Protein AF-0000000065872303 (afdb_homodimer)

Foldseek 3Di:
DFEEEEEALPFPLNVLLLVFCVVVPALNVYAYAEYEHEDPLLVQLVSCLRRVYQEYEYQAQVCQVVNCVSNPPSNHHYYYHLVVSLVSLLDDGQYYEQDDEAPSSQNNLLSCLQQQHEYAYAHLLNCLLALVQSVVSNVVSVHHYAYLNQLVLFVVVLCVPHDCVFFQAKEFEALLAQCNPPDLVCQQVDALVSQQDGDADDGGSLVSNCSNLVLNVLSVLSSCCSPVVDANVRYHYKHKNQCFWGMWTAGPVGDIGTHGFGPRSSQSSQPSVPPPDDDDTPGDDDDVVVVPDIDIDHDDCSSHVSNVLSNVLSVLDASSSLLLRLLLVLLSVCRNVVNHGSVCSNVLSVQLSVVLVPDPRRSHHDNDPVSSVVSSVSNNVSSVCSVVVD/DFEEEEEALPFPLNVLLLVFCVVVPALNVYAYAEYEHEDPLLVQLVSCLRRVYQEYEYQAQVCQVVNCVSNPPSNHHYYYHLVVSLVSLLDDGQYYEQDDEAPSSQNNLLSCLQQQHEYAYAHLLNCLLALVQSVVSNVVSVHHYAYLNQLVLFVVVLCVPHDCVFFQAKEFEALLAQCNPPDLVCQQVDALVSQQDGDADDGGSLVSNCSNLVLNVLSVLSSCCSVVVDANVRYHYKHKNQCFWGMWTAGPVGDIGTHGFGPRSSQSSQPSVPPPDDDDTPGDDDDVVVVPDIDIDHDDCSSHVSNVLSNVLSVLDASSSLLLRLLLVLLSVCRNVVNHGSVCSNVLSVQLSVVLVPDPRRSHHDNDPVSSVVSSVSSNVSSVCRVVVD

InterPro domains:
  IPR003821 1-deoxy-D-xylulose 5-phosphate reductoisomerase [MF_00183] (4-386)
  IPR003821 1-deoxy-D-xylulose 5-phosphate reductoisomerase [PIRSF006205] (1-386)
  IPR003821 1-deoxy-D-xylulose 5-phosphate reductoisomerase [PTHR30525] (2-387)
  IPR003821 1-deoxy-D-xylulose 5-phosphate reductoisomerase [TIGR00243] (2-384)
  IPR013512 1-deoxy-D-xylulose 5-phosphate reductoisomerase, N-terminal [PF02670] (4-131)
  IPR013644 1-deoxy-D-xylulose 5-phosphate reductoisomerase, C-terminal [PF08436] (145-228)
  IPR026877 DXP reductoisomerase, C-terminal domain [PF13288] (260-381)
  IPR036169 DXP reductoisomerase, C-terminal domain superfamily [SSF69055] (291-386)
  IPR036291 NAD(P)-binding domain superfamily [SSF51735] (2-149)

pLDDT: mean 96.51, std 5.42, range [41.44, 98.94]

Structure (mmCIF, N/CA/C/O backbone):
data_AF-0000000065872303-model_v1
#
loop_
_entity.id
_entity.type
_entity.pdbx_description
1 polymer '1-deoxy-D-xylulose 5-phosphate reductoisomerase'
#
loop_
_atom_site.group_PDB
_atom_site.id
_atom_site.type_symbol
_atom_site.label_atom_id
_atom_site.label_alt_id
_atom_site.label_comp_id
_atom_site.label_asym_id
_atom_site.label_entity_id
_atom_site.label_seq_id
_atom_site.pdbx_PDB_ins_code
_atom_site.Cartn_x
_atom_site.Cartn_y
_atom_site.Cartn_z
_atom_site.occupancy
_atom_site.B_iso_or_equiv
_atom_site.auth_seq_id
_atom_site.auth_comp_id
_atom_site.auth_asym_id
_atom_site.auth_atom_id
_atom_site.pdbx_PDB_model_num
ATOM 1 N N . MET A 1 1 ? -26.359 19.531 -5.535 1 91.06 1 MET A N 1
ATOM 2 C CA . MET A 1 1 ? -25.047 20.172 -5.469 1 91.06 1 MET A CA 1
ATOM 3 C C . MET A 1 1 ? -24.438 20.031 -4.078 1 91.06 1 MET A C 1
ATOM 5 O O . MET A 1 1 ? -25.141 20.156 -3.072 1 91.06 1 MET A O 1
ATOM 9 N N . ARG A 1 2 ? -23.156 19.656 -3.975 1 95.31 2 ARG A N 1
ATOM 10 C CA . ARG A 1 2 ? -22.484 19.516 -2.691 1 95.31 2 ARG A CA 1
ATOM 11 C C . ARG A 1 2 ? -22.047 20.875 -2.156 1 95.31 2 ARG A C 1
ATOM 13 O O . ARG A 1 2 ? -21.453 21.688 -2.887 1 95.31 2 ARG A O 1
ATOM 20 N N . SER A 1 3 ? -22.406 21.234 -0.918 1 98.75 3 SER A N 1
ATOM 21 C CA . SER A 1 3 ? -21.984 22.484 -0.307 1 98.75 3 SER A CA 1
ATOM 22 C C . SER A 1 3 ? -20.625 22.344 0.38 1 98.75 3 SER A C 1
ATOM 24 O O . SER A 1 3 ? -20.375 21.344 1.06 1 98.75 3 SER A O 1
ATOM 26 N N . ILE A 1 4 ? -19.75 23.438 0.219 1 98.88 4 ILE A N 1
ATOM 27 C CA . ILE A 1 4 ? -18.391 23.312 0.741 1 98.88 4 ILE A CA 1
ATOM 28 C C . ILE A 1 4 ? -18 24.609 1.442 1 98.88 4 ILE A C 1
ATOM 30 O O . ILE A 1 4 ? -18.531 25.688 1.137 1 98.88 4 ILE A O 1
ATOM 34 N N . SER A 1 5 ? -17.125 24.547 2.367 1 98.94 5 SER A N 1
ATOM 35 C CA . SER A 1 5 ? -16.422 25.672 2.967 1 98.94 5 SER A CA 1
ATOM 36 C C . SER A 1 5 ? -14.914 25.406 3.018 1 98.94 5 SER A C 1
ATOM 38 O O . SER A 1 5 ? -14.484 24.281 3.273 1 98.94 5 SER A O 1
ATOM 40 N N . VAL A 1 6 ? -14.141 26.422 2.736 1 98.94 6 VAL A N 1
ATOM 41 C CA . VAL A 1 6 ? -12.688 26.312 2.828 1 98.94 6 VAL A CA 1
ATOM 42 C C . VAL A 1 6 ? -12.164 27.344 3.83 1 98.94 6 VAL A C 1
ATOM 44 O O . VAL A 1 6 ? -12.266 28.547 3.602 1 98.94 6 VAL A O 1
ATOM 47 N N . LEU A 1 7 ? -11.648 26.828 4.918 1 98.88 7 LEU A N 1
ATOM 48 C CA . LEU A 1 7 ? -11.023 27.688 5.93 1 98.88 7 LEU A CA 1
ATOM 49 C C . LEU A 1 7 ? -9.516 27.781 5.707 1 98.88 7 LEU A C 1
ATOM 51 O O . LEU A 1 7 ? -8.797 26.797 5.859 1 98.88 7 LEU A O 1
ATOM 55 N N . GLY A 1 8 ? -9.055 28.938 5.402 1 98.25 8 GLY A N 1
ATOM 56 C CA . GLY A 1 8 ? -7.66 29.109 5.02 1 98.25 8 GLY A CA 1
ATOM 57 C C . GLY A 1 8 ? -7.426 28.953 3.529 1 98.25 8 GLY A C 1
ATOM 58 O O . GLY A 1 8 ? -6.531 28.219 3.109 1 98.25 8 GLY A O 1
ATOM 59 N N . ALA A 1 9 ? -8.18 29.656 2.738 1 98.5 9 ALA A N 1
ATOM 60 C CA . ALA A 1 9 ? -8.242 29.438 1.295 1 98.5 9 ALA A CA 1
ATOM 61 C C . ALA A 1 9 ? -6.992 29.984 0.607 1 98.5 9 ALA A C 1
ATOM 63 O O . ALA A 1 9 ? -6.57 29.484 -0.433 1 98.5 9 ALA A O 1
ATOM 64 N N . THR A 1 10 ? -6.359 31 1.212 1 97.44 10 THR A N 1
ATOM 65 C CA . THR A 1 10 ? -5.32 31.703 0.473 1 97.44 10 THR A CA 1
ATOM 66 C C . THR A 1 10 ? -3.941 31.141 0.806 1 97.44 10 THR A C 1
ATOM 68 O O . THR A 1 10 ? -2.932 31.609 0.27 1 97.44 10 THR A O 1
ATOM 71 N N . GLY A 1 11 ? -3.881 30.141 1.709 1 95.38 11 GLY A N 1
ATOM 72 C CA . GLY A 1 11 ? -2.639 29.406 1.935 1 95.38 11 GLY A CA 1
ATOM 73 C C . GLY A 1 11 ? -2.377 28.344 0.896 1 95.38 11 GLY A C 1
ATOM 74 O O . GLY A 1 11 ? -3.184 28.141 -0.014 1 95.38 11 GLY A O 1
ATOM 75 N N . SER A 1 12 ? -1.275 27.672 1.052 1 94 12 SER A N 1
ATOM 76 C CA . SER A 1 12 ? -0.845 26.672 0.084 1 94 12 SER A CA 1
ATOM 77 C C . SER A 1 12 ? -1.905 25.594 -0.103 1 94 12 SER A C 1
ATOM 79 O O . SER A 1 12 ? -2.271 25.266 -1.234 1 94 12 SER A O 1
ATOM 81 N N . VAL A 1 13 ? -2.426 25.016 0.968 1 96.69 13 VAL A N 1
ATOM 82 C CA . VAL A 1 13 ? -3.445 23.969 0.893 1 96.69 13 VAL A CA 1
ATOM 83 C C . VAL A 1 13 ? -4.742 24.547 0.334 1 96.69 13 VAL A C 1
ATOM 85 O O . VAL A 1 13 ? -5.422 23.922 -0.472 1 96.69 13 VAL A O 1
ATOM 88 N N . GLY A 1 14 ? -5.066 25.766 0.781 1 97.88 14 GLY A N 1
ATOM 89 C CA . GLY A 1 14 ? -6.238 26.453 0.256 1 97.88 14 GLY A CA 1
ATOM 90 C C . GLY A 1 14 ? -6.18 26.672 -1.243 1 97.88 14 GLY A C 1
ATOM 91 O O . GLY A 1 14 ? -7.164 26.453 -1.949 1 97.88 14 GLY A O 1
ATOM 92 N N . GLU A 1 15 ? -5.023 27.125 -1.746 1 97.62 15 GLU A N 1
ATOM 93 C CA . GLU A 1 15 ? -4.828 27.328 -3.178 1 97.62 15 GLU A CA 1
ATOM 94 C C . GLU A 1 15 ? -5 26.016 -3.949 1 97.62 15 GLU A C 1
ATOM 96 O O . GLU A 1 15 ? -5.617 26 -5.02 1 97.62 15 GLU A O 1
ATOM 101 N N . SER A 1 16 ? -4.438 24.969 -3.408 1 97.44 16 SER A N 1
ATOM 102 C CA . SER A 1 16 ? -4.59 23.656 -4.035 1 97.44 16 SER A CA 1
ATOM 103 C C . SER A 1 16 ? -6.055 23.234 -4.07 1 97.44 16 SER A C 1
ATOM 105 O O . SER A 1 16 ? -6.512 22.641 -5.059 1 97.44 16 SER A O 1
ATOM 107 N N . ALA A 1 17 ? -6.773 23.469 -2.984 1 98.56 17 ALA A N 1
ATOM 108 C CA . ALA A 1 17 ? -8.195 23.141 -2.938 1 98.56 17 ALA A CA 1
ATOM 109 C C . ALA A 1 17 ? -8.977 23.953 -3.979 1 98.56 17 ALA A C 1
ATOM 111 O O . ALA A 1 17 ? -9.859 23.406 -4.652 1 98.56 17 ALA A O 1
ATOM 112 N N . PHE A 1 18 ? -8.609 25.25 -4.078 1 98.56 18 PHE A N 1
ATOM 113 C CA . PHE A 1 18 ? -9.25 26.109 -5.066 1 98.56 18 PHE A CA 1
ATOM 114 C C . PHE A 1 18 ? -9.062 25.547 -6.473 1 98.56 18 PHE A C 1
ATOM 116 O O . PHE A 1 18 ? -10.023 25.453 -7.242 1 98.56 18 PHE A O 1
ATOM 123 N N . ASP A 1 19 ? -7.863 25.156 -6.773 1 97.88 19 ASP A N 1
ATOM 124 C CA . ASP A 1 19 ? -7.551 24.578 -8.078 1 97.88 19 ASP A CA 1
ATOM 125 C C . ASP A 1 19 ? -8.398 23.328 -8.336 1 97.88 19 ASP A C 1
ATOM 127 O O . ASP A 1 19 ? -8.953 23.172 -9.422 1 97.88 19 ASP A O 1
ATOM 131 N N . LEU A 1 20 ? -8.508 22.469 -7.375 1 98.19 20 LEU A N 1
ATOM 132 C CA . LEU A 1 20 ? -9.266 21.234 -7.496 1 98.19 20 LEU A CA 1
ATOM 133 C C . LEU A 1 20 ? -10.75 21.531 -7.699 1 98.19 20 LEU A C 1
ATOM 135 O O . LEU A 1 20 ? -11.398 20.906 -8.547 1 98.19 20 LEU A O 1
ATOM 139 N N . LEU A 1 21 ? -11.281 22.453 -6.91 1 98.56 21 LEU A N 1
ATOM 140 C CA . LEU A 1 21 ? -12.695 22.781 -6.984 1 98.56 21 LEU A CA 1
ATOM 141 C C . LEU A 1 21 ? -13.039 23.375 -8.344 1 98.56 21 LEU A C 1
ATOM 143 O O . LEU A 1 21 ? -14.039 23 -8.961 1 98.56 21 LEU A O 1
ATOM 147 N N . MET A 1 22 ? -12.203 24.328 -8.781 1 98.44 22 MET A N 1
ATOM 148 C CA . MET A 1 22 ? -12.438 24.938 -10.086 1 98.44 22 MET A CA 1
ATOM 149 C C . MET A 1 22 ? -12.352 23.906 -11.203 1 98.44 22 MET A C 1
ATOM 151 O O . MET A 1 22 ? -13.188 23.906 -12.109 1 98.44 22 MET A O 1
ATOM 155 N N . GLY A 1 23 ? -11.398 23.016 -11.125 1 97.19 23 GLY A N 1
ATOM 156 C CA . GLY A 1 23 ? -11.203 21.969 -12.125 1 97.19 23 GLY A CA 1
ATOM 157 C C . GLY A 1 23 ? -12.328 20.953 -12.148 1 97.19 23 GLY A C 1
ATOM 158 O O . GLY A 1 23 ? -12.562 20.312 -13.172 1 97.19 23 GLY A O 1
ATOM 159 N N . ALA A 1 24 ? -13 20.812 -11.047 1 96.88 24 ALA A N 1
ATOM 160 C CA . ALA A 1 24 ? -14.047 19.812 -10.922 1 96.88 24 ALA A CA 1
ATOM 161 C C . ALA A 1 24 ? -15.414 20.391 -11.266 1 96.88 24 ALA A C 1
ATOM 163 O O . ALA A 1 24 ? -16.438 19.75 -11.07 1 96.88 24 ALA A O 1
ATOM 164 N N . GLY A 1 25 ? -15.547 21.625 -11.703 1 97 25 GLY A N 1
ATOM 165 C CA . GLY A 1 25 ? -16.797 22.203 -12.148 1 97 25 GLY A CA 1
ATOM 166 C C . GLY A 1 25 ? -17.109 23.531 -11.484 1 97 25 GLY A C 1
ATOM 167 O O . GLY A 1 25 ? -18.078 24.219 -11.859 1 97 25 GLY A O 1
ATOM 168 N N . GLY A 1 26 ? -16.375 23.844 -10.477 1 97.81 26 GLY A N 1
ATOM 169 C CA . GLY A 1 26 ? -16.5 25.156 -9.836 1 97.81 26 GLY A CA 1
ATOM 170 C C . GLY A 1 26 ? -17.891 25.406 -9.289 1 97.81 26 GLY A C 1
ATOM 171 O O . GLY A 1 26 ? -18.484 24.547 -8.641 1 97.81 26 GLY A O 1
ATOM 172 N N . PRO A 1 27 ? -18.359 26.641 -9.516 1 98.12 27 PRO A N 1
ATOM 173 C CA . PRO A 1 27 ? -19.656 27.031 -8.938 1 98.12 27 PRO A CA 1
ATOM 174 C C . PRO A 1 27 ? -20.828 26.297 -9.57 1 98.12 27 PRO A C 1
ATOM 176 O O . PRO A 1 27 ? -21.938 26.344 -9.039 1 98.12 27 PRO A O 1
ATOM 179 N N . GLU A 1 28 ? -20.641 25.594 -10.672 1 98.06 28 GLU A N 1
ATOM 180 C CA . GLU A 1 28 ? -21.703 24.797 -11.289 1 98.06 28 GLU A CA 1
ATOM 181 C C . GLU A 1 28 ? -21.875 23.453 -10.578 1 98.06 28 GLU A C 1
ATOM 183 O O . GLU A 1 28 ? -22.922 22.828 -10.664 1 98.06 28 GLU A O 1
ATOM 188 N N . ARG A 1 29 ? -20.859 23.078 -9.859 1 97.5 29 ARG A N 1
ATOM 189 C CA . ARG A 1 29 ? -20.891 21.781 -9.219 1 97.5 29 ARG A CA 1
ATOM 190 C C . ARG A 1 29 ? -20.969 21.922 -7.699 1 97.5 29 ARG A C 1
ATOM 192 O O . ARG A 1 29 ? -21.516 21.047 -7.016 1 97.5 29 ARG A O 1
ATOM 199 N N . PHE A 1 30 ? -20.422 23 -7.18 1 98.5 30 PHE A N 1
ATOM 200 C CA . PHE A 1 30 ? -20.312 23.172 -5.734 1 98.5 30 PHE A CA 1
ATOM 201 C C . PHE A 1 30 ? -21 24.453 -5.289 1 98.5 30 PHE A C 1
ATOM 203 O O . PHE A 1 30 ? -20.891 25.484 -5.949 1 98.5 30 PHE A O 1
ATOM 210 N N . ARG A 1 31 ? -21.781 24.328 -4.238 1 98.81 31 ARG A N 1
ATOM 211 C CA . ARG A 1 31 ? -22.25 25.516 -3.521 1 98.81 31 ARG A CA 1
ATOM 212 C C . ARG A 1 31 ? -21.266 25.938 -2.439 1 98.81 31 ARG A C 1
ATOM 214 O O . ARG A 1 31 ? -21.141 25.266 -1.411 1 98.81 31 ARG A O 1
ATOM 221 N N . THR A 1 32 ? -20.609 27.078 -2.648 1 98.81 32 THR A N 1
ATOM 222 C CA . THR A 1 32 ? -19.578 27.516 -1.703 1 98.81 32 THR A CA 1
ATOM 223 C C . THR A 1 32 ? -20.203 28.391 -0.611 1 98.81 32 THR A C 1
ATOM 225 O O . THR A 1 32 ? -20.625 29.516 -0.874 1 98.81 32 THR A O 1
ATOM 228 N N . VAL A 1 33 ? -20.141 27.875 0.543 1 98.94 33 VAL A N 1
ATOM 229 C CA . VAL A 1 33 ? -20.781 28.547 1.673 1 98.94 33 VAL A CA 1
ATOM 230 C C . VAL A 1 33 ? -19.859 29.641 2.215 1 98.94 33 VAL A C 1
ATOM 232 O O . VAL A 1 33 ? -20.281 30.781 2.41 1 98.94 33 VAL A O 1
ATOM 235 N N . ALA A 1 34 ? -18.609 29.281 2.418 1 98.94 34 ALA A N 1
ATOM 236 C CA . ALA A 1 34 ? -17.688 30.25 3 1 98.94 34 ALA A CA 1
ATOM 237 C C . ALA A 1 34 ? -16.25 30.016 2.531 1 98.94 34 ALA A C 1
ATOM 239 O O . ALA A 1 34 ? -15.836 28.859 2.389 1 98.94 34 ALA A O 1
ATOM 240 N N . LEU A 1 35 ? -15.562 31.062 2.264 1 98.94 35 LEU A N 1
ATOM 241 C CA . LEU A 1 35 ? -14.109 31.078 2.102 1 98.94 35 LEU A CA 1
ATOM 242 C C . LEU A 1 35 ? -13.461 32 3.109 1 98.94 35 LEU A C 1
ATOM 244 O O . LEU A 1 35 ? -13.875 33.156 3.248 1 98.94 35 LEU A O 1
ATOM 248 N N . THR A 1 36 ? -12.523 31.469 3.824 1 98.88 36 THR A N 1
ATOM 249 C CA . THR A 1 36 ? -11.789 32.344 4.734 1 98.88 36 THR A CA 1
ATOM 250 C C . THR A 1 36 ? -10.312 32.406 4.352 1 98.88 36 THR A C 1
ATOM 252 O O . THR A 1 36 ? -9.805 31.531 3.654 1 98.88 36 THR A O 1
ATOM 255 N N . GLY A 1 37 ? -9.656 33.5 4.711 1 98.06 37 GLY A N 1
ATOM 256 C CA . GLY A 1 37 ? -8.242 33.688 4.441 1 98.06 37 GLY A CA 1
ATOM 257 C C . GLY A 1 37 ? -7.562 34.656 5.41 1 98.06 37 GLY A C 1
ATOM 258 O O . GLY A 1 37 ? -8.203 35.156 6.336 1 98.06 37 GLY A O 1
ATOM 259 N N . GLY A 1 38 ? -6.297 34.75 5.27 1 95.75 38 GLY A N 1
ATOM 260 C CA . GLY A 1 38 ? -5.527 35.656 6.105 1 95.75 38 GLY A CA 1
ATOM 261 C C . GLY A 1 38 ? -5.449 37.062 5.547 1 95.75 38 GLY A C 1
ATOM 262 O O . GLY A 1 38 ? -6.48 37.688 5.27 1 95.75 38 GLY A O 1
ATOM 263 N N . ALA A 1 39 ? -4.211 37.469 5.23 1 94.38 39 ALA A N 1
ATOM 264 C CA . ALA A 1 39 ? -3.971 38.875 4.922 1 94.38 39 ALA A CA 1
ATOM 265 C C . ALA A 1 39 ? -4.141 39.156 3.43 1 94.38 39 ALA A C 1
ATOM 267 O O . ALA A 1 39 ? -4.293 40.312 3.014 1 94.38 39 ALA A O 1
ATOM 268 N N . ASN A 1 40 ? -4.078 38.125 2.615 1 96.75 40 ASN A N 1
ATOM 269 C CA . ASN A 1 40 ? -4.168 38.312 1.171 1 96.75 40 ASN A CA 1
ATOM 270 C C . ASN A 1 40 ? -5.613 38.5 0.719 1 96.75 40 ASN A C 1
ATOM 272 O O . ASN A 1 40 ? -6.152 37.656 0.007 1 96.75 40 ASN A O 1
ATOM 276 N N . VAL A 1 41 ? -6.164 39.656 0.957 1 97.75 41 VAL A N 1
ATOM 277 C CA . VAL A 1 41 ? -7.582 39.906 0.751 1 97.75 41 VAL A CA 1
ATOM 278 C C . VAL A 1 41 ? -7.891 39.938 -0.744 1 97.75 41 VAL A C 1
ATOM 280 O O . VAL A 1 41 ? -9 39.562 -1.157 1 97.75 41 VAL A O 1
ATOM 283 N N . ALA A 1 42 ? -6.953 40.438 -1.503 1 98.38 42 ALA A N 1
ATOM 284 C CA . ALA A 1 42 ? -7.156 40.469 -2.949 1 98.38 42 ALA A CA 1
ATOM 285 C C . ALA A 1 42 ? -7.383 39.062 -3.504 1 98.38 42 ALA A C 1
ATOM 287 O O . ALA A 1 42 ? -8.32 38.844 -4.27 1 98.38 42 ALA A O 1
ATOM 288 N N . ARG A 1 43 ? -6.523 38.156 -3.129 1 98.62 43 ARG A N 1
ATOM 289 C CA . ARG A 1 43 ? -6.641 36.781 -3.592 1 98.62 43 ARG A CA 1
ATOM 290 C C . ARG A 1 43 ? -7.91 36.125 -3.053 1 98.62 43 ARG A C 1
ATOM 292 O O . ARG A 1 43 ? -8.594 35.406 -3.773 1 98.62 43 ARG A O 1
ATOM 299 N N . LEU A 1 44 ? -8.227 36.375 -1.847 1 98.88 44 LEU A N 1
ATOM 300 C CA . LEU A 1 44 ? -9.438 35.844 -1.236 1 98.88 44 LEU A CA 1
ATOM 301 C C . LEU A 1 44 ? -10.672 36.281 -2.016 1 98.88 44 LEU A C 1
ATOM 303 O O . LEU A 1 44 ? -11.562 35.469 -2.291 1 98.88 44 LEU A O 1
ATOM 307 N N . ALA A 1 45 ? -10.703 37.562 -2.34 1 98.88 45 ALA A N 1
ATOM 308 C CA . ALA A 1 45 ? -11.836 38.094 -3.09 1 98.88 45 ALA A CA 1
ATOM 309 C C . ALA A 1 45 ? -11.93 37.469 -4.473 1 98.88 45 ALA A C 1
ATOM 311 O O . ALA A 1 45 ? -13.023 37.156 -4.941 1 98.88 45 ALA A O 1
ATOM 312 N N . GLN A 1 46 ? -10.82 37.344 -5.078 1 98.81 46 GLN A N 1
ATOM 313 C CA . GLN A 1 46 ? -10.781 36.688 -6.387 1 98.81 46 GLN A CA 1
ATOM 314 C C . GLN A 1 46 ? -11.359 35.281 -6.324 1 98.81 46 GLN A C 1
ATOM 316 O O . GLN A 1 46 ? -12.164 34.906 -7.176 1 98.81 46 GLN A O 1
ATOM 321 N N . MET A 1 47 ? -10.953 34.5 -5.352 1 98.88 47 MET A N 1
ATOM 322 C CA . MET A 1 47 ? -11.422 33.125 -5.184 1 98.88 47 MET A CA 1
ATOM 323 C C . MET A 1 47 ? -12.914 33.094 -4.871 1 98.88 47 MET A C 1
ATOM 325 O O . MET A 1 47 ? -13.648 32.281 -5.406 1 98.88 47 MET A O 1
ATOM 329 N N . ALA A 1 48 ? -13.352 34 -4.004 1 98.94 48 ALA A N 1
ATOM 330 C CA . ALA A 1 48 ? -14.758 34.062 -3.615 1 98.94 48 ALA A CA 1
ATOM 331 C C . ALA A 1 48 ? -15.648 34.375 -4.82 1 98.94 48 ALA A C 1
ATOM 333 O O . ALA A 1 48 ? -16.703 33.75 -4.98 1 98.94 48 ALA A O 1
ATOM 334 N N . ARG A 1 49 ? -15.234 35.312 -5.633 1 98.81 49 ARG A N 1
ATOM 335 C CA . ARG A 1 49 ? -15.984 35.656 -6.836 1 98.81 49 ARG A CA 1
ATOM 336 C C . ARG A 1 49 ? -16.031 34.469 -7.797 1 98.81 49 ARG A C 1
ATOM 338 O O . ARG A 1 49 ? -17.094 34.125 -8.328 1 98.81 49 ARG A O 1
ATOM 345 N N . ALA A 1 50 ? -14.867 33.844 -7.996 1 98.81 50 ALA A N 1
ATOM 346 C CA . ALA A 1 50 ? -14.75 32.719 -8.938 1 98.81 50 ALA A CA 1
ATOM 347 C C . ALA A 1 50 ? -15.641 31.562 -8.523 1 98.81 50 ALA A C 1
ATOM 349 O O . ALA A 1 50 ? -16.25 30.906 -9.375 1 98.81 50 ALA A O 1
ATOM 350 N N . LEU A 1 51 ? -15.781 31.312 -7.203 1 98.81 51 LEU A N 1
ATOM 351 C CA . LEU A 1 51 ? -16.562 30.188 -6.691 1 98.81 51 LEU A CA 1
ATOM 352 C C . LEU A 1 51 ? -17.953 30.625 -6.285 1 98.81 51 LEU A C 1
ATOM 354 O O . LEU A 1 51 ? -18.75 29.828 -5.793 1 98.81 51 LEU A O 1
ATOM 358 N N . ARG A 1 52 ? -18.266 31.859 -6.449 1 98.69 52 ARG A N 1
ATOM 359 C CA . ARG A 1 52 ? -19.547 32.438 -6.074 1 98.69 52 ARG A CA 1
ATOM 360 C C . ARG A 1 52 ? -19.891 32.094 -4.625 1 98.69 52 ARG A C 1
ATOM 362 O O . ARG A 1 52 ? -20.984 31.594 -4.344 1 98.69 52 ARG A O 1
ATOM 369 N N . ALA A 1 53 ? -18.922 32.375 -3.752 1 98.94 53 ALA A N 1
ATOM 370 C CA . ALA A 1 53 ? -19.125 32.094 -2.336 1 98.94 53 ALA A CA 1
ATOM 371 C C . ALA A 1 53 ? -20.234 32.969 -1.747 1 98.94 53 ALA A C 1
ATOM 373 O O . ALA A 1 53 ? -20.469 34.094 -2.213 1 98.94 53 ALA A O 1
ATOM 374 N N . GLU A 1 54 ? -20.828 32.438 -0.761 1 98.88 54 GLU A N 1
ATOM 375 C CA . GLU A 1 54 ? -21.828 33.219 -0.046 1 98.88 54 GLU A CA 1
ATOM 376 C C . GLU A 1 54 ? -21.172 34.219 0.915 1 98.88 54 GLU A C 1
ATOM 378 O O . GLU A 1 54 ? -21.672 35.312 1.123 1 98.88 54 GLU A O 1
ATOM 383 N N . LEU A 1 55 ? -20.078 33.781 1.465 1 98.94 55 LEU A N 1
ATOM 384 C CA . LEU A 1 55 ? -19.391 34.562 2.5 1 98.94 55 LEU A CA 1
ATOM 385 C C . LEU A 1 55 ? -17.875 34.469 2.332 1 98.94 55 LEU A C 1
ATOM 387 O O . LEU A 1 55 ? -17.328 33.406 2.107 1 98.94 55 LEU A O 1
ATOM 391 N N . ALA A 1 56 ? -17.203 35.594 2.369 1 98.94 56 ALA A N 1
ATOM 392 C CA . ALA A 1 56 ? -15.75 35.656 2.447 1 98.94 56 ALA A CA 1
ATOM 393 C C . ALA A 1 56 ? -15.305 36.312 3.752 1 98.94 56 ALA A C 1
ATOM 395 O O . ALA A 1 56 ? -15.82 37.375 4.137 1 98.94 56 ALA A O 1
ATOM 396 N N . VAL A 1 57 ? -14.375 35.688 4.438 1 98.94 57 VAL A N 1
ATOM 397 C CA . VAL A 1 57 ? -13.953 36.188 5.738 1 98.94 57 VAL A CA 1
ATOM 398 C C . VAL A 1 57 ? -12.43 36.312 5.77 1 98.94 57 VAL A C 1
ATOM 400 O O . VAL A 1 57 ? -11.711 35.375 5.457 1 98.94 57 VAL A O 1
ATOM 403 N N . THR A 1 58 ? -11.906 37.469 6.117 1 98.81 58 THR A N 1
ATOM 404 C CA . THR A 1 58 ? -10.492 37.594 6.441 1 98.81 58 THR A CA 1
ATOM 405 C C . THR A 1 58 ? -10.266 37.5 7.949 1 98.81 58 THR A C 1
ATOM 407 O O . THR A 1 58 ? -11.086 37.969 8.734 1 98.81 58 THR A O 1
ATOM 410 N N . ALA A 1 59 ? -9.211 36.875 8.336 1 97.75 59 ALA A N 1
ATOM 411 C CA . ALA A 1 59 ? -8.906 36.719 9.758 1 97.75 59 ALA A CA 1
ATOM 412 C C . ALA A 1 59 ? -8.508 38.031 10.398 1 97.75 59 ALA A C 1
ATOM 414 O O . ALA A 1 59 ? -8.461 38.156 11.625 1 97.75 59 ALA A O 1
ATOM 415 N N . TRP A 1 60 ? -8.336 39.094 9.594 1 97.69 60 TRP A N 1
ATOM 416 C CA . TRP A 1 60 ? -7.785 40.375 10.062 1 97.69 60 TRP A CA 1
ATOM 417 C C . TRP A 1 60 ? -8.852 41.469 10.039 1 97.69 60 TRP A C 1
ATOM 419 O O . TRP A 1 60 ? -9.156 42 8.984 1 97.69 60 TRP A O 1
ATOM 429 N N . PRO A 1 61 ? -9.234 41.844 11.234 1 98 61 PRO A N 1
ATOM 430 C CA . PRO A 1 61 ? -10.289 42.844 11.305 1 98 61 PRO A CA 1
ATOM 431 C C . PRO A 1 61 ? -9.945 44.125 10.523 1 98 61 PRO A C 1
ATOM 433 O O . PRO A 1 61 ? -10.82 44.719 9.883 1 98 61 PRO A O 1
ATOM 436 N N . GLU A 1 62 ? -8.719 44.5 10.484 1 98 62 GLU A N 1
ATOM 437 C CA . GLU A 1 62 ? -8.281 45.75 9.883 1 98 62 GLU A CA 1
ATOM 438 C C . GLU A 1 62 ? -8.336 45.688 8.359 1 98 62 GLU A C 1
ATOM 440 O O . GLU A 1 62 ? -8.234 46.688 7.676 1 98 62 GLU A O 1
ATOM 445 N N . ARG A 1 63 ? -8.594 44.469 7.844 1 98.12 63 ARG A N 1
ATOM 446 C CA . ARG A 1 63 ? -8.609 44.312 6.395 1 98.12 63 ARG A CA 1
ATOM 447 C C . ARG A 1 63 ? -10.031 44.219 5.867 1 98.12 63 ARG A C 1
ATOM 449 O O . ARG A 1 63 ? -10.242 43.938 4.68 1 98.12 63 ARG A O 1
ATOM 456 N N . LEU A 1 64 ? -11.039 44.469 6.684 1 98.5 64 LEU A N 1
ATOM 457 C CA . LEU A 1 64 ? -12.438 44.281 6.301 1 98.5 64 LEU A CA 1
ATOM 458 C C . LEU A 1 64 ? -12.805 45.25 5.18 1 98.5 64 LEU A C 1
ATOM 460 O O . LEU A 1 64 ? -13.484 44.875 4.223 1 98.5 64 LEU A O 1
ATOM 464 N N . ALA A 1 65 ? -12.391 46.469 5.328 1 98.38 65 ALA A N 1
ATOM 465 C CA . ALA A 1 65 ? -12.734 47.5 4.332 1 98.38 65 ALA A CA 1
ATOM 466 C C . ALA A 1 65 ? -12.172 47.125 2.961 1 98.38 65 ALA A C 1
ATOM 468 O O . ALA A 1 65 ? -12.852 47.281 1.943 1 98.38 65 ALA A O 1
ATOM 469 N N . ASP A 1 66 ? -10.906 46.688 2.975 1 98.56 66 ASP A N 1
ATOM 470 C CA . ASP A 1 66 ? -10.273 46.25 1.729 1 98.56 66 ASP A CA 1
ATOM 471 C C . ASP A 1 66 ? -11.023 45.094 1.101 1 98.56 66 ASP A C 1
ATOM 473 O O . ASP A 1 66 ? -11.195 45.031 -0.119 1 98.56 66 ASP A O 1
ATOM 477 N N . LEU A 1 67 ? -11.484 44.125 1.921 1 98.75 67 LEU A N 1
ATOM 478 C CA . LEU A 1 67 ? -12.211 42.969 1.429 1 98.75 67 LEU A CA 1
ATOM 479 C C . LEU A 1 67 ? -13.562 43.375 0.846 1 98.75 67 LEU A C 1
ATOM 481 O O . LEU A 1 67 ? -13.945 42.906 -0.225 1 98.75 67 LEU A O 1
ATOM 485 N N . ARG A 1 68 ? -14.281 44.25 1.483 1 98.62 68 ARG A N 1
ATOM 486 C CA . ARG A 1 68 ? -15.562 44.75 0.993 1 98.62 68 ARG A CA 1
ATOM 487 C C . ARG A 1 68 ? -15.398 45.469 -0.348 1 98.62 68 ARG A C 1
ATOM 489 O O . ARG A 1 68 ? -16.203 45.25 -1.263 1 98.62 68 ARG A O 1
ATOM 496 N N . ALA A 1 69 ? -14.359 46.219 -0.375 1 98.69 69 ALA A N 1
ATOM 497 C CA . ALA A 1 69 ? -14.094 46.938 -1.619 1 98.69 69 ALA A CA 1
ATOM 498 C C . ALA A 1 69 ? -13.828 45.969 -2.766 1 98.69 69 ALA A C 1
ATOM 500 O O . ALA A 1 69 ? -14.312 46.156 -3.881 1 98.69 69 ALA A O 1
ATOM 501 N N . ALA A 1 70 ? -13.016 45 -2.477 1 98.5 70 ALA A N 1
ATOM 502 C CA . ALA A 1 70 ? -12.641 44.031 -3.49 1 98.5 70 ALA A CA 1
ATOM 503 C C . ALA A 1 70 ? -13.844 43.188 -3.922 1 98.5 70 ALA A C 1
ATOM 505 O O . ALA A 1 70 ? -13.883 42.688 -5.039 1 98.5 70 ALA A O 1
ATOM 506 N N . LEU A 1 71 ? -14.891 43.062 -3.068 1 98.62 71 LEU A N 1
ATOM 507 C CA . LEU A 1 71 ? -16.062 42.219 -3.346 1 98.62 71 LEU A CA 1
ATOM 508 C C . LEU A 1 71 ? -17.234 43.094 -3.812 1 98.62 71 LEU A C 1
ATOM 510 O O . LEU A 1 71 ? -18.328 42.562 -4.016 1 98.62 71 LEU A O 1
ATOM 514 N N . ALA A 1 72 ? -16.969 44.312 -3.941 1 98.19 72 ALA A N 1
ATOM 515 C CA . ALA A 1 72 ? -18.047 45.219 -4.312 1 98.19 72 ALA A CA 1
ATOM 516 C C . ALA A 1 72 ? -18.75 44.75 -5.582 1 98.19 72 ALA A C 1
ATOM 518 O O . ALA A 1 72 ? -18.094 44.375 -6.562 1 98.19 72 ALA A O 1
ATOM 519 N N . GLY A 1 73 ? -20.078 44.75 -5.523 1 97.94 73 GLY A N 1
ATOM 520 C CA . GLY A 1 73 ? -20.875 44.438 -6.695 1 97.94 73 GLY A CA 1
ATOM 521 C C . GLY A 1 73 ? -21.094 42.969 -6.879 1 97.94 73 GLY A C 1
ATOM 522 O O . GLY A 1 73 ? -21.859 42.531 -7.758 1 97.94 73 GLY A O 1
ATOM 523 N N . SER A 1 74 ? -20.453 42.125 -6.078 1 97.81 74 SER A N 1
ATOM 524 C CA . SER A 1 74 ? -20.531 40.688 -6.258 1 97.81 74 SER A CA 1
ATOM 525 C C . SER A 1 74 ? -21.734 40.094 -5.539 1 97.81 74 SER A C 1
ATOM 527 O O . SER A 1 74 ? -22.172 39 -5.859 1 97.81 74 SER A O 1
ATOM 529 N N . GLY A 1 75 ? -22.25 40.781 -4.512 1 98.31 75 GLY A N 1
ATOM 530 C CA . GLY A 1 75 ? -23.297 40.25 -3.668 1 98.31 75 GLY A CA 1
ATOM 531 C C . GLY A 1 75 ? -22.781 39.312 -2.6 1 98.31 75 GLY A C 1
ATOM 532 O O . GLY A 1 75 ? -23.547 38.781 -1.792 1 98.31 75 GLY A O 1
ATOM 533 N N . ILE A 1 76 ? -21.484 39.062 -2.492 1 98.81 76 ILE A N 1
ATOM 534 C CA . ILE A 1 76 ? -20.859 38.188 -1.514 1 98.81 76 ILE A CA 1
ATOM 535 C C . ILE A 1 76 ? -20.719 38.906 -0.177 1 98.81 76 ILE A C 1
ATOM 537 O O . ILE A 1 76 ? -20.25 40.031 -0.126 1 98.81 76 ILE A O 1
ATOM 541 N N . GLU A 1 77 ? -21.172 38.25 0.837 1 98.81 77 GLU A N 1
ATOM 542 C CA . GLU A 1 77 ? -21.016 38.812 2.172 1 98.81 77 GLU A CA 1
ATOM 543 C C . GLU A 1 77 ? -19.547 38.844 2.592 1 98.81 77 GLU A C 1
ATOM 545 O O . GLU A 1 77 ? -18.781 37.938 2.248 1 98.81 77 GLU A O 1
ATOM 550 N N . ALA A 1 78 ? -19.156 39.875 3.299 1 98.81 78 ALA A N 1
ATOM 551 C CA . ALA A 1 78 ? -17.797 40 3.803 1 98.81 78 ALA A CA 1
ATOM 552 C C . ALA A 1 78 ? -17.781 40.156 5.32 1 98.81 78 ALA A C 1
ATOM 554 O O . ALA A 1 78 ? -18.641 40.844 5.891 1 98.81 78 ALA A O 1
ATOM 555 N N . ALA A 1 79 ? -16.906 39.531 5.973 1 98.81 79 ALA A N 1
ATOM 556 C CA . ALA A 1 79 ? -16.703 39.656 7.41 1 98.81 79 ALA A CA 1
ATOM 557 C C . ALA A 1 79 ? -15.219 39.531 7.766 1 98.81 79 ALA A C 1
ATOM 559 O O . ALA A 1 79 ? -14.383 39.281 6.895 1 98.81 79 ALA A O 1
ATOM 560 N N . ALA A 1 80 ? -14.844 39.812 9.047 1 98.75 80 ALA A N 1
ATOM 561 C CA . ALA A 1 80 ? -13.43 39.781 9.43 1 98.75 80 ALA A CA 1
ATOM 562 C C . ALA A 1 80 ? -13.273 39.438 10.898 1 98.75 80 ALA A C 1
ATOM 564 O O . ALA A 1 80 ? -14.156 39.719 11.719 1 98.75 80 ALA A O 1
ATOM 565 N N . GLY A 1 81 ? -12.148 38.781 11.172 1 98.25 81 GLY A N 1
ATOM 566 C CA . GLY A 1 81 ? -11.766 38.469 12.539 1 98.25 81 GLY A CA 1
ATOM 567 C C . GLY A 1 81 ? -11.914 37.031 12.898 1 98.25 81 GLY A C 1
ATOM 568 O O . GLY A 1 81 ? -12.625 36.281 12.211 1 98.25 81 GLY A O 1
ATOM 569 N N . PRO A 1 82 ? -11.258 36.625 13.953 1 97.12 82 PRO A N 1
ATOM 570 C CA . PRO A 1 82 ? -11.289 35.219 14.367 1 97.12 82 PRO A CA 1
ATOM 571 C C . PRO A 1 82 ? -12.695 34.719 14.664 1 97.12 82 PRO A C 1
ATOM 573 O O . PRO A 1 82 ? -13.031 33.562 14.359 1 97.12 82 PRO A O 1
ATOM 576 N N . GLN A 1 83 ? -13.484 35.562 15.25 1 97.81 83 GLN A N 1
ATOM 577 C CA . GLN A 1 83 ? -14.852 35.156 15.539 1 97.81 83 GLN A CA 1
ATOM 578 C C . GLN A 1 83 ? -15.648 34.938 14.258 1 97.81 83 GLN A C 1
ATOM 580 O O . GLN A 1 83 ? -16.453 34 14.18 1 97.81 83 GLN A O 1
ATOM 585 N N . ALA A 1 84 ? -15.422 35.812 13.312 1 98.69 84 ALA A N 1
ATOM 586 C CA . ALA A 1 84 ? -16.094 35.656 12.023 1 98.69 84 ALA A CA 1
ATOM 587 C C . ALA A 1 84 ? -15.688 34.375 11.328 1 98.69 84 ALA A C 1
ATOM 589 O O . ALA A 1 84 ? -16.5 33.75 10.648 1 98.69 84 ALA A O 1
ATOM 590 N N . VAL A 1 85 ? -14.445 34 11.461 1 98.75 85 VAL A N 1
ATOM 591 C CA . VAL A 1 85 ? -13.961 32.75 10.891 1 98.75 85 VAL A CA 1
ATOM 592 C C . VAL A 1 85 ? -14.688 31.562 11.531 1 98.75 85 VAL A C 1
ATOM 594 O O . VAL A 1 85 ? -15.141 30.641 10.836 1 98.75 85 VAL A O 1
ATOM 597 N N . ALA A 1 86 ? -14.82 31.578 12.828 1 98.56 86 ALA A N 1
ATOM 598 C CA . ALA A 1 86 ? -15.523 30.516 13.555 1 98.56 86 ALA A CA 1
ATOM 599 C C . ALA A 1 86 ? -17 30.469 13.148 1 98.56 86 ALA A C 1
ATOM 601 O O . ALA A 1 86 ? -17.562 29.391 12.984 1 98.56 86 ALA A O 1
ATOM 602 N N . GLU A 1 87 ? -17.578 31.641 13.008 1 98.62 87 GLU A N 1
ATOM 603 C CA . GLU A 1 87 ? -18.984 31.703 12.602 1 98.62 87 GLU A CA 1
ATOM 604 C C . GLU A 1 87 ? -19.188 31.141 11.195 1 98.62 87 GLU A C 1
ATOM 606 O O . GLU A 1 87 ? -20.188 30.5 10.914 1 98.62 87 GLU A O 1
ATOM 611 N N . ALA A 1 88 ? -18.25 31.438 10.344 1 98.81 88 ALA A N 1
ATOM 612 C CA . ALA A 1 88 ? -18.281 30.875 9 1 98.81 88 ALA A CA 1
ATOM 613 C C . ALA A 1 88 ? -18.234 29.344 9.039 1 98.81 88 ALA A C 1
ATOM 615 O O . ALA A 1 88 ? -18.984 28.688 8.312 1 98.81 88 ALA A O 1
ATOM 616 N N . ALA A 1 89 ? -17.422 28.797 9.883 1 98.81 89 ALA A N 1
ATOM 617 C CA . ALA A 1 89 ? -17.266 27.344 10.023 1 98.81 89 ALA A CA 1
ATOM 618 C C . ALA A 1 89 ? -18.531 26.703 10.594 1 98.81 89 ALA A C 1
ATOM 620 O O . ALA A 1 89 ? -18.812 25.547 10.328 1 98.81 89 ALA A O 1
ATOM 621 N N . ALA A 1 90 ? -19.266 27.484 11.328 1 98.62 90 ALA A N 1
ATOM 622 C CA . ALA A 1 90 ? -20.469 27 11.977 1 98.62 90 ALA A CA 1
ATOM 623 C C . ALA A 1 90 ? -21.625 26.906 10.977 1 98.62 90 ALA A C 1
ATOM 625 O O . ALA A 1 90 ? -22.625 26.234 11.234 1 98.62 90 ALA A O 1
ATOM 626 N N . ARG A 1 91 ? -21.453 27.594 9.836 1 98.62 91 ARG A N 1
ATOM 627 C CA . ARG A 1 91 ? -22.5 27.5 8.82 1 98.62 91 ARG A CA 1
ATOM 628 C C . ARG A 1 91 ? -22.578 26.094 8.242 1 98.62 91 ARG A C 1
ATOM 630 O O . ARG A 1 91 ? -21.547 25.438 8.023 1 98.62 91 ARG A O 1
ATOM 637 N N . PRO A 1 92 ? -23.781 25.594 8.055 1 98.19 92 PRO A N 1
ATOM 638 C CA . PRO A 1 92 ? -23.922 24.234 7.52 1 98.19 92 PRO A CA 1
ATOM 639 C C . PRO A 1 92 ? -23.297 24.078 6.137 1 98.19 92 PRO A C 1
ATOM 641 O O . PRO A 1 92 ? -23.531 24.906 5.25 1 98.19 92 PRO A O 1
ATOM 644 N N . ALA A 1 93 ? -22.484 23.094 5.957 1 98.56 93 ALA A N 1
ATOM 645 C CA . ALA A 1 93 ? -21.859 22.656 4.711 1 98.56 93 ALA A CA 1
ATOM 646 C C . ALA A 1 93 ? -21.625 21.141 4.719 1 98.56 93 ALA A C 1
ATOM 648 O O . ALA A 1 93 ? -21.359 20.547 5.77 1 98.56 93 ALA A O 1
ATOM 649 N N . ASP A 1 94 ? -21.75 20.5 3.562 1 98.44 94 ASP A N 1
ATOM 650 C CA . ASP A 1 94 ? -21.531 19.062 3.438 1 98.44 94 ASP A CA 1
ATOM 651 C C . ASP A 1 94 ? -20.062 18.703 3.688 1 98.44 94 ASP A C 1
ATOM 653 O O . ASP A 1 94 ? -19.766 17.594 4.137 1 98.44 94 ASP A O 1
ATOM 657 N N . TRP A 1 95 ? -19.188 19.625 3.396 1 98.75 95 TRP A N 1
ATOM 658 C CA . TRP A 1 95 ? -17.75 19.406 3.445 1 98.75 95 TRP A CA 1
ATOM 659 C C . TRP A 1 95 ? -17.016 20.688 3.807 1 98.75 95 TRP A C 1
ATOM 661 O O . TRP A 1 95 ? -17.234 21.734 3.188 1 98.75 95 TRP A O 1
ATOM 671 N N . THR A 1 96 ? -16.156 20.656 4.84 1 98.94 96 THR A N 1
ATOM 672 C CA . THR A 1 96 ? -15.375 21.828 5.246 1 98.94 96 THR A CA 1
ATOM 673 C C . THR A 1 96 ? -13.891 21.469 5.328 1 98.94 96 THR A C 1
ATOM 675 O O . THR A 1 96 ? -13.5 20.578 6.082 1 98.94 96 THR A O 1
ATOM 678 N N . LEU A 1 97 ? -13.094 22.188 4.562 1 98.94 97 LEU A N 1
ATOM 679 C CA . LEU A 1 97 ? -11.648 22.016 4.621 1 98.94 97 LEU A CA 1
ATOM 680 C C . LEU A 1 97 ? -11.023 22.938 5.664 1 98.94 97 LEU A C 1
ATOM 682 O O . LEU A 1 97 ? -11.25 24.156 5.641 1 98.94 97 LEU A O 1
ATOM 686 N N . SER A 1 98 ? -10.344 22.359 6.574 1 98.75 98 SER A N 1
ATOM 687 C CA . SER A 1 98 ? -9.562 23.125 7.539 1 98.75 98 SER A CA 1
ATOM 688 C C . SER A 1 98 ? -8.102 23.234 7.102 1 98.75 98 SER A C 1
ATOM 690 O O . SER A 1 98 ? -7.305 22.328 7.344 1 98.75 98 SER A O 1
ATOM 692 N N . ALA A 1 99 ? -7.789 24.391 6.57 1 97.88 99 ALA A N 1
ATOM 693 C CA . ALA A 1 99 ? -6.449 24.594 6.027 1 97.88 99 ALA A CA 1
ATOM 694 C C . ALA A 1 99 ? -5.785 25.812 6.66 1 97.88 99 ALA A C 1
ATOM 696 O O . ALA A 1 99 ? -4.941 26.469 6.039 1 97.88 99 ALA A O 1
ATOM 697 N N . ILE A 1 100 ? -6.258 26.172 7.828 1 96.31 100 ILE A N 1
ATOM 698 C CA . ILE A 1 100 ? -5.648 27.266 8.578 1 96.31 100 ILE A CA 1
ATOM 699 C C . ILE A 1 100 ? -4.395 26.766 9.289 1 96.31 100 ILE A C 1
ATOM 701 O O . ILE A 1 100 ? -4.41 25.703 9.906 1 96.31 100 ILE A O 1
ATOM 705 N N . VAL A 1 101 ? -3.326 27.5 9.258 1 90.75 101 VAL A N 1
ATOM 706 C CA . VAL A 1 101 ? -2.057 27.109 9.859 1 90.75 101 VAL A CA 1
ATOM 707 C C . VAL A 1 101 ? -2.09 27.406 11.359 1 90.75 101 VAL A C 1
ATOM 709 O O . VAL A 1 101 ? -2.594 28.438 11.789 1 90.75 101 VAL A O 1
ATOM 712 N N . GLY A 1 102 ? -1.624 26.469 12.125 1 90.81 102 GLY A N 1
ATOM 713 C CA . GLY A 1 102 ? -1.424 26.703 13.547 1 90.81 102 GLY A CA 1
ATOM 714 C C . GLY A 1 102 ? -2.68 26.484 14.367 1 90.81 102 GLY A C 1
ATOM 715 O O . GLY A 1 102 ? -3.693 26.016 13.852 1 90.81 102 GLY A O 1
ATOM 716 N N . ALA A 1 103 ? -2.635 26.875 15.594 1 93 103 ALA A N 1
ATOM 717 C CA . ALA A 1 103 ? -3.715 26.656 16.547 1 93 103 ALA A CA 1
ATOM 718 C C . ALA A 1 103 ? -4.957 27.453 16.172 1 93 103 ALA A C 1
ATOM 720 O O . ALA A 1 103 ? -6.055 27.188 16.672 1 93 103 ALA A O 1
ATOM 721 N N . ALA A 1 104 ? -4.75 28.406 15.289 1 93.19 104 ALA A N 1
ATOM 722 C CA . ALA A 1 104 ? -5.859 29.25 14.852 1 93.19 104 ALA A CA 1
ATOM 723 C C . ALA A 1 104 ? -6.938 28.422 14.164 1 93.19 104 ALA A C 1
ATOM 725 O O . ALA A 1 104 ? -8.078 28.859 14.023 1 93.19 104 ALA A O 1
ATOM 726 N N . GLY A 1 105 ? -6.609 27.234 13.727 1 96.44 105 GLY A N 1
ATOM 727 C CA . GLY A 1 105 ? -7.562 26.359 13.055 1 96.44 105 GLY A CA 1
ATOM 728 C C . GLY A 1 105 ? -8.461 25.609 14.016 1 96.44 105 GLY A C 1
ATOM 729 O O . GLY A 1 105 ? -9.492 25.062 13.609 1 96.44 105 GLY A O 1
ATOM 730 N N . LEU A 1 106 ? -8.109 25.578 15.297 1 97.88 106 LEU A N 1
ATOM 731 C CA . LEU A 1 106 ? -8.805 24.75 16.281 1 97.88 106 LEU A CA 1
ATOM 732 C C . LEU A 1 106 ? -10.211 25.266 16.531 1 97.88 106 LEU A C 1
ATOM 734 O O . LEU A 1 106 ? -11.18 24.516 16.422 1 97.88 106 LEU A O 1
ATOM 738 N N . PRO A 1 107 ? -10.43 26.641 16.766 1 97.75 107 PRO A N 1
ATOM 739 C CA . PRO A 1 107 ? -11.781 27.094 17.062 1 97.75 107 PRO A CA 1
ATOM 740 C C . PRO A 1 107 ? -12.758 26.844 15.914 1 97.75 107 PRO A C 1
ATOM 742 O O . PRO A 1 107 ? -13.82 26.234 16.125 1 97.75 107 PRO A O 1
ATOM 745 N N . PRO A 1 108 ? -12.414 27.281 14.695 1 98.56 108 PRO A N 1
ATOM 746 C CA . PRO A 1 108 ? -13.367 26.969 13.625 1 98.56 108 PRO A CA 1
ATOM 747 C C . PRO A 1 108 ? -13.523 25.469 13.383 1 98.56 108 PRO A C 1
ATOM 749 O O . PRO A 1 108 ? -14.609 25 13.031 1 98.56 108 PRO A O 1
ATOM 752 N N . GLY A 1 109 ? -12.484 24.672 13.516 1 98.5 109 GLY A N 1
ATOM 753 C CA . GLY A 1 109 ? -12.609 23.219 13.414 1 98.5 109 GLY A CA 1
ATOM 754 C C . GLY A 1 109 ? -13.617 22.641 14.391 1 98.5 109 GLY A C 1
ATOM 755 O O . GLY A 1 109 ? -14.43 21.797 14.008 1 98.5 109 GLY A O 1
ATOM 756 N N . LEU A 1 110 ? -13.547 23.094 15.617 1 98.38 110 LEU A N 1
ATOM 757 C CA . LEU A 1 110 ? -14.484 22.625 16.641 1 98.38 110 LEU A CA 1
ATOM 758 C C . LEU A 1 110 ? -15.914 23 16.266 1 98.38 110 LEU A C 1
ATOM 760 O O . LEU A 1 110 ? -16.844 22.234 16.547 1 98.38 110 LEU A O 1
ATOM 764 N N . GLU A 1 111 ? -16.094 24.156 15.625 1 98.62 111 GLU A N 1
ATOM 765 C CA . GLU A 1 111 ? -17.422 24.562 15.195 1 98.62 111 GLU A CA 1
ATOM 766 C C . GLU A 1 111 ? -17.984 23.578 14.172 1 98.62 111 GLU A C 1
ATOM 768 O O . GLU A 1 111 ? -19.188 23.266 14.195 1 98.62 111 GLU A O 1
ATOM 773 N N . VAL A 1 112 ? -17.156 23.109 13.242 1 98.81 112 VAL A N 1
ATOM 774 C CA . VAL A 1 112 ? -17.578 22.125 12.258 1 98.81 112 VAL A CA 1
ATOM 775 C C . VAL A 1 112 ? -18.016 20.828 12.961 1 98.81 112 VAL A C 1
ATOM 777 O O . VAL A 1 112 ? -19.047 20.25 12.617 1 98.81 112 VAL A O 1
ATOM 780 N N . LEU A 1 113 ? -17.234 20.391 13.953 1 98.69 113 LEU A N 1
ATOM 781 C CA . LEU A 1 113 ? -17.547 19.172 14.688 1 98.69 113 LEU A CA 1
ATOM 782 C C . LEU A 1 113 ? -18.812 19.344 15.516 1 98.69 113 LEU A C 1
ATOM 784 O O . LEU A 1 113 ? -19.625 18.422 15.617 1 98.69 113 LEU A O 1
ATOM 788 N N . ASN A 1 114 ? -18.969 20.531 16.078 1 98.12 114 ASN A N 1
ATOM 789 C CA . ASN A 1 114 ? -20.125 20.797 16.922 1 98.12 114 ASN A CA 1
ATOM 790 C C . ASN A 1 114 ? -21.422 20.625 16.156 1 98.12 114 ASN A C 1
ATOM 792 O O . ASN A 1 114 ? -22.438 20.203 16.734 1 98.12 114 ASN A O 1
ATOM 796 N N . ARG A 1 115 ? -21.422 20.859 14.914 1 97.62 115 ARG A N 1
ATOM 797 C CA . ARG A 1 115 ? -22.656 20.75 14.141 1 97.62 115 ARG A CA 1
ATOM 798 C C . ARG A 1 115 ? -22.75 19.391 13.461 1 97.62 115 ARG A C 1
ATOM 800 O O . ARG A 1 115 ? -23.594 19.172 12.594 1 97.62 115 ARG A O 1
ATOM 807 N N . GLY A 1 116 ? -21.812 18.547 13.75 1 98.31 116 GLY A N 1
ATOM 808 C CA . GLY A 1 116 ? -21.844 17.188 13.195 1 98.31 116 GLY A CA 1
ATOM 809 C C . GLY A 1 116 ? -21.453 17.141 11.734 1 98.31 116 GLY A C 1
ATOM 810 O O . GLY A 1 116 ? -21.922 16.281 10.992 1 98.31 116 GLY A O 1
ATOM 811 N N . GLY A 1 117 ? -20.672 18.062 11.352 1 98.25 117 GLY A N 1
ATOM 812 C CA . GLY A 1 117 ? -20.312 18.156 9.945 1 98.25 117 GLY A CA 1
ATOM 813 C C . GLY A 1 117 ? -19.109 17.281 9.578 1 98.25 117 GLY A C 1
ATOM 814 O O . GLY A 1 117 ? -18.578 16.562 10.422 1 98.25 117 GLY A O 1
ATOM 815 N N . THR A 1 118 ? -18.719 17.312 8.273 1 98.69 118 THR A N 1
ATOM 816 C CA . THR A 1 118 ? -17.5 16.656 7.777 1 98.69 118 THR A CA 1
ATOM 817 C C . THR A 1 118 ? -16.344 17.641 7.742 1 98.69 118 THR A C 1
ATOM 819 O O . THR A 1 118 ? -16.391 18.656 7.039 1 98.69 118 THR A O 1
ATOM 822 N N . LEU A 1 119 ? -15.352 17.297 8.516 1 98.88 119 LEU A N 1
ATOM 823 C CA . LEU A 1 119 ? -14.148 18.125 8.602 1 98.88 119 LEU A CA 1
ATOM 824 C C . LEU A 1 119 ? -12.984 17.469 7.867 1 98.88 119 LEU A C 1
ATOM 826 O O . LEU A 1 119 ? -12.438 16.469 8.336 1 98.88 119 LEU A O 1
ATOM 830 N N . ALA A 1 120 ? -12.633 17.984 6.672 1 98.88 120 ALA A N 1
ATOM 831 C CA . ALA A 1 120 ? -11.367 17.641 6.031 1 98.88 120 ALA A CA 1
ATOM 832 C C . ALA A 1 120 ? -10.203 18.375 6.691 1 98.88 120 ALA A C 1
ATOM 834 O O . ALA A 1 120 ? -10.016 19.578 6.473 1 98.88 120 ALA A O 1
ATOM 835 N N . LEU A 1 121 ? -9.414 17.703 7.438 1 98.81 121 LEU A N 1
ATOM 836 C CA . LEU A 1 121 ? -8.5 18.328 8.383 1 98.81 121 LEU A CA 1
ATOM 837 C C . LEU A 1 121 ? -7.074 18.328 7.832 1 98.81 121 LEU A C 1
ATOM 839 O O . LEU A 1 121 ? -6.383 17.312 7.867 1 98.81 121 LEU A O 1
ATOM 843 N N . ALA A 1 122 ? -6.676 19.422 7.348 1 97.94 122 ALA A N 1
ATOM 844 C CA . ALA A 1 122 ? -5.277 19.641 6.977 1 97.94 122 ALA A CA 1
ATOM 845 C C . ALA A 1 122 ? -4.492 20.266 8.125 1 97.94 122 ALA A C 1
ATOM 847 O O . ALA A 1 122 ? -3.262 20.188 8.156 1 97.94 122 ALA A O 1
ATOM 848 N N . ASN A 1 123 ? -5.184 20.844 9.016 1 97.31 123 ASN A N 1
ATOM 849 C CA . ASN A 1 123 ? -4.594 21.516 10.172 1 97.31 123 ASN A CA 1
ATOM 850 C C . ASN A 1 123 ? -4.203 20.516 11.258 1 97.31 123 ASN A C 1
ATOM 852 O O . ASN A 1 123 ? -4.977 20.266 12.188 1 97.31 123 ASN A O 1
ATOM 856 N N . LYS A 1 124 ? -2.938 20.094 11.195 1 97.38 124 LYS A N 1
ATOM 857 C CA . LYS A 1 124 ? -2.455 19.078 12.117 1 97.38 124 LYS A CA 1
ATOM 858 C C . LYS A 1 124 ? -2.443 19.594 13.555 1 97.38 124 LYS A C 1
ATOM 860 O O . LYS A 1 124 ? -2.703 18.844 14.492 1 97.38 124 LYS A O 1
ATOM 865 N N . GLU A 1 125 ? -2.285 20.875 13.789 1 97.19 125 GLU A N 1
ATOM 866 C CA . GLU A 1 125 ? -2.17 21.469 15.117 1 97.19 125 GLU A CA 1
ATOM 867 C C . GLU A 1 125 ? -3.443 21.25 15.93 1 97.19 125 GLU A C 1
ATOM 869 O O . GLU A 1 125 ? -3.389 21.125 17.156 1 97.19 125 GLU A O 1
ATOM 874 N N . THR A 1 126 ? -4.59 21.109 15.25 1 97.81 126 THR A N 1
ATOM 875 C CA . THR A 1 126 ? -5.859 20.844 15.914 1 97.81 126 THR A CA 1
ATOM 876 C C . THR A 1 126 ? -5.789 19.547 16.719 1 97.81 126 THR A C 1
ATOM 878 O O . THR A 1 126 ? -6.117 19.531 17.906 1 97.81 126 THR A O 1
ATOM 881 N N . LEU A 1 127 ? -5.266 18.531 16.125 1 98.25 127 LEU A N 1
ATOM 882 C CA . LEU A 1 127 ? -5.188 17.25 16.812 1 98.25 127 LEU A CA 1
ATOM 883 C C . LEU A 1 127 ? -4.008 17.203 17.766 1 98.25 127 LEU A C 1
ATOM 885 O O . LEU A 1 127 ? -4.066 16.547 18.812 1 98.25 127 LEU A O 1
ATOM 889 N N . VAL A 1 128 ? -2.938 17.938 17.469 1 98.69 128 VAL A N 1
ATOM 890 C CA . VAL A 1 128 ? -1.775 17.969 18.344 1 98.69 128 VAL A CA 1
ATOM 891 C C . VAL A 1 128 ? -2.135 18.688 19.656 1 98.69 128 VAL A C 1
ATOM 893 O O . VAL A 1 128 ? -1.846 18.172 20.734 1 98.69 128 VAL A O 1
ATOM 896 N N . ALA A 1 129 ? -2.852 19.781 19.562 1 98.44 129 ALA A N 1
ATOM 897 C CA . ALA A 1 129 ? -3.123 20.625 20.719 1 98.44 129 ALA A CA 1
ATOM 898 C C . ALA A 1 129 ? -4.32 20.109 21.516 1 98.44 129 ALA A C 1
ATOM 900 O O . ALA A 1 129 ? -4.422 20.344 22.719 1 98.44 129 ALA A O 1
ATOM 901 N N . ALA A 1 130 ? -5.23 19.422 20.797 1 98.5 130 ALA A N 1
ATOM 902 C CA . ALA A 1 130 ? -6.508 19.125 21.453 1 98.5 130 ALA A CA 1
ATOM 903 C C . ALA A 1 130 ? -7.059 17.781 20.984 1 98.5 130 ALA A C 1
ATOM 905 O O . ALA A 1 130 ? -8.273 17.609 20.875 1 98.5 130 ALA A O 1
ATOM 906 N N . GLY A 1 131 ? -6.23 16.797 20.75 1 98.31 131 GLY A N 1
ATOM 907 C CA . GLY A 1 131 ? -6.613 15.508 20.203 1 98.31 131 GLY A CA 1
ATOM 908 C C . GLY A 1 131 ? -7.793 14.883 20.922 1 98.31 131 GLY A C 1
ATOM 909 O O . GLY A 1 131 ? -8.836 14.641 20.312 1 98.31 131 GLY A O 1
ATOM 910 N N . PRO A 1 132 ? -7.672 14.617 22.219 1 97.94 132 PRO A N 1
ATOM 911 C CA . PRO A 1 132 ? -8.766 13.977 22.969 1 97.94 132 PRO A CA 1
ATOM 912 C C . PRO A 1 132 ? -10.062 14.773 22.906 1 97.94 132 PRO A C 1
ATOM 914 O O . PRO A 1 132 ? -11.141 14.195 22.734 1 97.94 132 PRO A O 1
ATOM 917 N N . LEU A 1 133 ? -9.953 16.078 22.969 1 98.25 133 LEU A N 1
ATOM 918 C CA . LEU A 1 133 ? -11.125 16.953 22.906 1 98.25 133 LEU A CA 1
ATOM 919 C C . LEU A 1 133 ? -11.797 16.859 21.547 1 98.25 133 LEU A C 1
ATOM 921 O O . LEU A 1 133 ? -13.016 16.688 21.469 1 98.25 133 LEU A O 1
ATOM 925 N N . VAL A 1 134 ? -11.023 16.969 20.531 1 98.56 134 VAL A N 1
ATOM 926 C CA . VAL A 1 134 ? -11.492 16.969 19.141 1 98.56 134 VAL A CA 1
ATOM 927 C C . VAL A 1 134 ? -12.133 15.633 18.812 1 98.56 134 VAL A C 1
ATOM 929 O O . VAL A 1 134 ? -13.25 15.578 18.281 1 98.56 134 VAL A O 1
ATOM 932 N N . MET A 1 135 ? -11.477 14.539 19.156 1 98.25 135 MET A N 1
ATOM 933 C CA . MET A 1 135 ? -11.977 13.203 18.844 1 98.25 135 MET A CA 1
ATOM 934 C C . MET A 1 135 ? -13.234 12.898 19.656 1 98.25 135 MET A C 1
ATOM 936 O O . MET A 1 135 ? -14.164 12.273 19.141 1 98.25 135 MET A O 1
ATOM 940 N N . ALA A 1 136 ? -13.266 13.289 20.922 1 97.75 136 ALA A N 1
ATOM 941 C CA . ALA A 1 136 ? -14.453 13.102 21.734 1 97.75 136 ALA A CA 1
ATOM 942 C C . ALA A 1 136 ? -15.648 13.852 21.156 1 97.75 136 ALA A C 1
ATOM 944 O O . ALA A 1 136 ? -16.766 13.328 21.125 1 97.75 136 ALA A O 1
ATOM 945 N N . ARG A 1 137 ? -15.398 15.086 20.719 1 98.12 137 ARG A N 1
ATOM 946 C CA . ARG A 1 137 ? -16.469 15.891 20.141 1 98.12 137 ARG A CA 1
ATOM 947 C C . ARG A 1 137 ? -17.016 15.242 18.875 1 98.12 137 ARG A C 1
ATOM 949 O O . ARG A 1 137 ? -18.234 15.234 18.656 1 98.12 137 ARG A O 1
ATOM 956 N N . ALA A 1 138 ? -16.125 14.781 18 1 98.5 138 ALA A N 1
ATOM 957 C CA . ALA A 1 138 ? -16.562 14.094 16.781 1 98.5 138 ALA A CA 1
ATOM 958 C C . ALA A 1 138 ? -17.453 12.906 17.109 1 98.5 138 ALA A C 1
ATOM 960 O O . ALA A 1 138 ? -18.484 12.711 16.469 1 98.5 138 ALA A O 1
ATOM 961 N N . ARG A 1 139 ? -17.062 12.109 18.094 1 97.81 139 ARG A N 1
ATOM 962 C CA . ARG A 1 139 ? -17.859 10.953 18.5 1 97.81 139 ARG A CA 1
ATOM 963 C C . ARG A 1 139 ? -19.219 11.383 19.047 1 97.81 139 ARG A C 1
ATOM 965 O O . ARG A 1 139 ? -20.234 10.773 18.719 1 97.81 139 ARG A O 1
ATOM 972 N N . GLU A 1 140 ? -19.219 12.383 19.844 1 98.12 140 GLU A N 1
ATOM 973 C CA . GLU A 1 140 ? -20.422 12.867 20.5 1 98.12 140 GLU A CA 1
ATOM 974 C C . GLU A 1 140 ? -21.438 13.375 19.484 1 98.12 140 GLU A C 1
ATOM 976 O O . GLU A 1 140 ? -22.656 13.188 19.641 1 98.12 140 GLU A O 1
ATOM 981 N N . THR A 1 141 ? -20.984 14.016 18.453 1 98.5 141 THR A N 1
ATOM 982 C CA . THR A 1 141 ? -21.875 14.703 17.531 1 98.5 141 THR A CA 1
ATOM 983 C C . THR A 1 141 ? -22.125 13.859 16.281 1 98.5 141 THR A C 1
ATOM 985 O O . THR A 1 141 ? -23.016 14.164 15.484 1 98.5 141 THR A O 1
ATOM 988 N N . GLY A 1 142 ? -21.297 12.836 16.125 1 98.25 142 GLY A N 1
ATOM 989 C CA . GLY A 1 142 ? -21.375 12.039 14.914 1 98.25 142 GLY A CA 1
ATOM 990 C C . GLY A 1 142 ? -20.672 12.672 13.727 1 98.25 142 GLY A C 1
ATOM 991 O O . GLY A 1 142 ? -20.875 12.273 12.578 1 98.25 142 GLY A O 1
ATOM 992 N N . ALA A 1 143 ? -19.859 13.75 14 1 98.56 143 ALA A N 1
ATOM 993 C CA . ALA A 1 143 ? -19.078 14.414 12.953 1 98.56 143 ALA A CA 1
ATOM 994 C C . ALA A 1 143 ? -18.047 13.469 12.359 1 98.56 143 ALA A C 1
ATOM 996 O O . ALA A 1 143 ? -17.641 12.492 13 1 98.56 143 ALA A O 1
ATOM 997 N N . ARG A 1 144 ? -17.688 13.711 11.094 1 98 144 ARG A N 1
ATOM 998 C CA . ARG A 1 144 ? -16.656 12.945 10.398 1 98 144 ARG A CA 1
ATOM 999 C C . ARG A 1 144 ? -15.391 13.773 10.219 1 98 144 ARG A C 1
ATOM 1001 O O . ARG A 1 144 ? -15.461 14.938 9.812 1 98 144 ARG A O 1
ATOM 1008 N N . ILE A 1 145 ? -14.281 13.203 10.578 1 98.62 145 ILE A N 1
ATOM 1009 C CA . ILE A 1 145 ? -13 13.836 10.312 1 98.62 145 ILE A CA 1
ATOM 1010 C C . ILE A 1 145 ? -12.258 13.062 9.227 1 98.62 145 ILE A C 1
ATOM 1012 O O . ILE A 1 145 ? -12.008 11.867 9.367 1 98.62 145 ILE A O 1
ATOM 1016 N N . LEU A 1 146 ? -11.938 13.68 8.117 1 98.56 146 LEU A N 1
ATOM 1017 C CA . LEU A 1 146 ? -11.133 13.117 7.035 1 98.56 146 LEU A CA 1
ATOM 1018 C C . LEU A 1 146 ? -9.734 13.727 7.023 1 98.56 146 LEU A C 1
ATOM 1020 O O . LEU A 1 146 ? -9.586 14.953 6.938 1 98.56 146 LEU A O 1
ATOM 1024 N N . PRO A 1 147 ? -8.734 12.883 7.156 1 98.38 147 PRO A N 1
ATOM 1025 C CA . PRO A 1 147 ? -7.383 13.445 7.16 1 98.38 147 PRO A CA 1
ATOM 1026 C C . PRO A 1 147 ? -6.957 13.969 5.789 1 98.38 147 PRO A C 1
ATOM 1028 O O . PRO A 1 147 ? -7.195 13.312 4.773 1 98.38 147 PRO A O 1
ATOM 1031 N N . VAL A 1 148 ? -6.375 15.125 5.773 1 98.44 148 VAL A N 1
ATOM 1032 C CA . VAL A 1 148 ? -5.902 15.719 4.531 1 98.44 148 VAL A CA 1
ATOM 1033 C C . VAL A 1 148 ? -4.379 15.828 4.555 1 98.44 148 VAL A C 1
ATOM 1035 O O . VAL A 1 148 ? -3.74 15.914 3.504 1 98.44 148 VAL A O 1
ATOM 1038 N N . ASP A 1 149 ? -3.779 15.852 5.777 1 97.5 149 ASP A N 1
ATOM 1039 C CA . ASP A 1 149 ? -2.324 15.734 5.828 1 97.5 149 ASP A CA 1
ATOM 1040 C C . ASP A 1 149 ? -1.85 14.484 5.094 1 97.5 149 ASP A C 1
ATOM 1042 O O . ASP A 1 149 ? -2.438 13.406 5.242 1 97.5 149 ASP A O 1
ATOM 1046 N N . SER A 1 150 ? -0.823 14.609 4.277 1 97.75 150 SER A N 1
ATOM 1047 C CA . SER A 1 150 ? -0.473 13.594 3.291 1 97.75 150 SER A CA 1
ATOM 1048 C C . SER A 1 150 ? -0.236 12.242 3.951 1 97.75 150 SER A C 1
ATOM 1050 O O . SER A 1 150 ? -0.751 11.219 3.49 1 97.75 150 SER A O 1
ATOM 1052 N N . GLU A 1 151 ? 0.578 12.219 5.066 1 98.44 151 GLU A N 1
ATOM 1053 C CA . GLU A 1 151 ? 0.885 10.961 5.746 1 98.44 151 GLU A CA 1
ATOM 1054 C C . GLU A 1 151 ? -0.371 10.344 6.348 1 98.44 151 GLU A C 1
ATOM 1056 O O . GLU A 1 151 ? -0.576 9.125 6.25 1 98.44 151 GLU A O 1
ATOM 1061 N N . HIS A 1 152 ? -1.254 11.125 6.945 1 98.5 152 HIS A N 1
ATOM 1062 C CA . HIS A 1 152 ? -2.453 10.594 7.586 1 98.5 152 HIS A CA 1
ATOM 1063 C C . HIS A 1 152 ? -3.494 10.18 6.551 1 98.5 152 HIS A C 1
ATOM 1065 O O . HIS A 1 152 ? -4.223 9.211 6.754 1 98.5 152 HIS A O 1
ATOM 1071 N N . SER A 1 153 ? -3.605 10.992 5.469 1 98.38 153 SER A N 1
ATOM 1072 C CA . SER A 1 153 ? -4.418 10.539 4.344 1 98.38 153 SER A CA 1
ATOM 1073 C C . SER A 1 153 ? -3.938 9.188 3.83 1 98.38 153 SER A C 1
ATOM 1075 O O . SER A 1 153 ? -4.75 8.305 3.529 1 98.38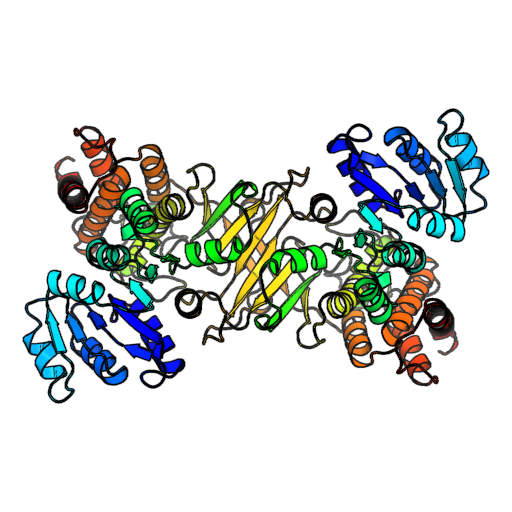 153 SER A O 1
ATOM 1077 N N . ALA A 1 154 ? -2.619 9.008 3.756 1 98.31 154 ALA A N 1
ATOM 1078 C CA . ALA A 1 154 ? -2.008 7.758 3.303 1 98.31 154 ALA A CA 1
ATOM 1079 C C . ALA A 1 154 ? -2.361 6.605 4.238 1 98.31 154 ALA A C 1
ATOM 1081 O O . ALA A 1 154 ? -2.746 5.523 3.785 1 98.31 154 ALA A O 1
ATOM 1082 N N . ILE A 1 155 ? -2.229 6.84 5.562 1 97.94 155 ILE A N 1
ATOM 1083 C CA . ILE A 1 155 ? -2.582 5.82 6.543 1 97.94 155 ILE A CA 1
ATOM 1084 C C . ILE A 1 155 ? -4.055 5.441 6.391 1 97.94 155 ILE A C 1
ATOM 1086 O O . ILE A 1 155 ? -4.398 4.258 6.363 1 97.94 155 ILE A O 1
ATOM 1090 N N . PHE A 1 156 ? -4.965 6.477 6.258 1 97.06 156 PHE A N 1
ATOM 1091 C CA . PHE A 1 156 ? -6.406 6.301 6.121 1 97.06 156 PHE A CA 1
ATOM 1092 C C . PHE A 1 156 ? -6.73 5.426 4.914 1 97.06 156 PHE A C 1
ATOM 1094 O O . PHE A 1 156 ? -7.566 4.527 5.004 1 97.06 156 PHE A O 1
ATOM 1101 N N . GLN A 1 157 ? -6.008 5.621 3.859 1 96.19 157 GLN A N 1
ATOM 1102 C CA . GLN A 1 157 ? -6.227 4.855 2.637 1 96.19 157 GLN A CA 1
ATOM 1103 C C . GLN A 1 157 ? -5.668 3.443 2.764 1 96.19 157 GLN A C 1
ATOM 1105 O O . GLN A 1 157 ? -6.289 2.48 2.305 1 96.19 157 GLN A O 1
ATOM 1110 N N . ALA A 1 158 ? -4.473 3.309 3.367 1 95.75 158 ALA A N 1
ATOM 1111 C CA . ALA A 1 158 ? -3.824 2.008 3.516 1 95.75 158 ALA A CA 1
ATOM 1112 C C . ALA A 1 158 ? -4.605 1.113 4.473 1 95.75 158 ALA A C 1
ATOM 1114 O O . ALA A 1 158 ? -4.578 -0.113 4.352 1 95.75 158 ALA A O 1
ATOM 1115 N N . LEU A 1 159 ? -5.316 1.711 5.449 1 92.56 159 LEU A N 1
ATOM 1116 C CA . LEU A 1 159 ? -6.086 0.976 6.445 1 92.56 159 LEU A CA 1
ATOM 1117 C C . LEU A 1 159 ? -7.461 0.601 5.902 1 92.56 159 LEU A C 1
ATOM 1119 O O . LEU A 1 159 ? -8.195 -0.163 6.535 1 92.56 159 LEU A O 1
ATOM 1123 N N . HIS A 1 160 ? -7.867 1.182 4.828 1 79.69 160 HIS A N 1
ATOM 1124 C CA . HIS A 1 160 ? -9.227 1 4.336 1 79.69 160 HIS A CA 1
ATOM 1125 C C . HIS A 1 160 ? -9.641 -0.468 4.379 1 79.69 160 HIS A C 1
ATOM 1127 O O . HIS A 1 160 ? -8.945 -1.328 3.828 1 79.69 160 HIS A O 1
ATOM 1133 N N . GLY A 1 161 ? -10.695 -0.756 5.16 1 70.81 161 GLY A N 1
ATOM 1134 C CA . GLY A 1 161 ? -11.266 -2.092 5.238 1 70.81 161 GLY A CA 1
ATOM 1135 C C . GLY A 1 161 ? -10.617 -2.957 6.301 1 70.81 161 GLY A C 1
ATOM 1136 O O . GLY A 1 161 ? -11.016 -4.105 6.508 1 70.81 161 GLY A O 1
ATOM 1137 N N . GLU A 1 162 ? -9.578 -2.379 6.965 1 80 162 GLU A N 1
ATOM 1138 C CA . GLU A 1 162 ? -8.852 -3.182 7.949 1 80 162 GLU A CA 1
ATOM 1139 C C . GLU A 1 162 ? -9.203 -2.754 9.375 1 80 162 GLU A C 1
ATOM 1141 O O . GLU A 1 162 ? -9.758 -1.675 9.586 1 80 162 GLU A O 1
ATOM 1146 N N . ASN A 1 163 ? -8.945 -3.729 10.258 1 79.56 163 ASN A N 1
ATOM 1147 C CA . ASN A 1 163 ? -9.055 -3.512 11.695 1 79.56 163 ASN A CA 1
ATOM 1148 C C . ASN A 1 163 ? -7.707 -3.189 12.32 1 79.56 163 ASN A C 1
ATOM 1150 O O . ASN A 1 163 ? -6.684 -3.76 11.938 1 79.56 163 ASN A O 1
ATOM 1154 N N . LEU A 1 164 ? -7.727 -2.289 13.281 1 89.06 164 LEU A N 1
ATOM 1155 C CA . LEU A 1 164 ? -6.488 -1.906 13.953 1 89.06 164 LEU A CA 1
ATOM 1156 C C . LEU A 1 164 ? -5.891 -3.09 14.703 1 89.06 164 LEU A C 1
ATOM 1158 O O . LEU A 1 164 ? -4.699 -3.088 15.031 1 89.06 164 LEU A O 1
ATOM 1162 N N . ASP A 1 165 ? -6.727 -4.066 14.922 1 90.44 165 ASP A N 1
ATOM 1163 C CA . ASP A 1 165 ? -6.254 -5.238 15.648 1 90.44 165 ASP A CA 1
ATOM 1164 C C . ASP A 1 165 ? -5.18 -5.984 14.859 1 90.44 165 ASP A C 1
ATOM 1166 O O . ASP A 1 165 ? -4.316 -6.648 15.438 1 90.44 165 ASP A O 1
ATOM 1170 N N . SER A 1 166 ? -5.238 -5.883 13.602 1 92.5 166 SER A N 1
ATOM 1171 C CA . SER A 1 166 ? -4.273 -6.59 12.766 1 92.5 166 SER A CA 1
ATOM 1172 C C . SER A 1 166 ? -3.01 -5.762 12.555 1 92.5 166 SER A C 1
ATOM 1174 O O . SER A 1 166 ? -1.995 -6.277 12.086 1 92.5 166 SER A O 1
ATOM 1176 N N . VAL A 1 167 ? -3.027 -4.5 12.961 1 95.75 167 VAL A N 1
ATOM 1177 C CA . VAL A 1 167 ? -1.933 -3.574 12.688 1 95.75 167 VAL A CA 1
ATOM 1178 C C . VAL A 1 167 ? -0.841 -3.736 13.742 1 95.75 167 VAL A C 1
ATOM 1180 O O . VAL A 1 167 ? -1.107 -3.631 14.945 1 95.75 167 VAL A O 1
ATOM 1183 N N . GLU A 1 168 ? 0.302 -4.051 13.312 1 96.31 168 GLU A N 1
ATOM 1184 C CA . GLU A 1 168 ? 1.461 -4.09 14.203 1 96.31 168 GLU A CA 1
ATOM 1185 C C . GLU A 1 168 ? 1.992 -2.688 14.484 1 96.31 168 GLU A C 1
ATOM 1187 O O . GLU A 1 168 ? 2.137 -2.291 15.641 1 96.31 168 GLU A O 1
ATOM 1192 N N . HIS A 1 169 ? 2.283 -1.904 13.445 1 97.19 169 HIS A N 1
ATOM 1193 C CA . HIS A 1 169 ? 2.703 -0.513 13.562 1 97.19 169 HIS A CA 1
ATOM 1194 C C . HIS A 1 169 ? 2.451 0.251 12.266 1 97.19 169 HIS A C 1
ATOM 1196 O O . HIS A 1 169 ? 2.127 -0.349 11.242 1 97.19 169 HIS A O 1
ATOM 1202 N N . VAL A 1 170 ? 2.527 1.557 12.383 1 97.81 170 VAL A N 1
ATOM 1203 C CA . VAL A 1 170 ? 2.4 2.48 11.266 1 97.81 170 VAL A CA 1
ATOM 1204 C C . VAL A 1 170 ? 3.697 3.271 11.094 1 97.81 170 VAL A C 1
ATOM 1206 O O . VAL A 1 170 ? 4.328 3.654 12.086 1 97.81 170 VAL A O 1
ATOM 1209 N N . THR A 1 171 ? 4.137 3.416 9.828 1 98.62 171 THR A N 1
ATOM 1210 C CA . THR A 1 171 ? 5.32 4.203 9.5 1 98.62 171 THR A CA 1
ATOM 1211 C C . THR A 1 171 ? 4.953 5.398 8.633 1 98.62 171 THR A C 1
ATOM 1213 O O . THR A 1 171 ? 4.297 5.246 7.602 1 98.62 171 THR A O 1
ATOM 1216 N N . ILE A 1 172 ? 5.27 6.57 9.055 1 98.75 172 ILE A N 1
ATOM 1217 C CA . ILE A 1 172 ? 5.141 7.746 8.203 1 98.75 172 ILE A CA 1
ATOM 1218 C C . ILE A 1 172 ? 6.523 8.211 7.75 1 98.75 172 ILE A C 1
ATOM 1220 O O . ILE A 1 172 ? 7.523 7.945 8.422 1 98.75 172 ILE A O 1
ATOM 1224 N N . THR A 1 173 ? 6.57 8.875 6.586 1 98.75 173 THR A N 1
ATOM 1225 C CA . THR A 1 173 ? 7.871 9.195 6.016 1 98.75 173 THR A CA 1
ATOM 1226 C C . THR A 1 173 ? 8.109 10.703 6.023 1 98.75 173 THR A C 1
ATOM 1228 O O . THR A 1 173 ? 7.152 11.484 6.035 1 98.75 173 THR A O 1
ATOM 1231 N N . ALA A 1 174 ? 9.344 11.039 6.086 1 98.06 174 ALA A N 1
ATOM 1232 C CA . ALA A 1 174 ? 9.781 12.438 6.07 1 98.06 174 ALA A CA 1
ATOM 1233 C C . ALA A 1 174 ? 10.836 12.664 4.988 1 98.06 174 ALA A C 1
ATOM 1235 O O . ALA A 1 174 ? 11.719 11.828 4.781 1 98.06 174 ALA A O 1
ATOM 1236 N N . SER A 1 175 ? 10.797 13.773 4.363 1 96.94 175 SER A N 1
ATOM 1237 C CA . SER A 1 175 ? 11.797 14.117 3.354 1 96.94 175 SER A CA 1
ATOM 1238 C C . SER A 1 175 ? 13.148 14.422 3.992 1 96.94 175 SER A C 1
ATOM 1240 O O . SER A 1 175 ? 14.188 14.258 3.355 1 96.94 175 SER A O 1
ATOM 1242 N N . GLY A 1 176 ? 13.141 14.898 5.184 1 95.06 176 GLY A N 1
ATOM 1243 C CA . GLY A 1 176 ? 14.344 15.359 5.867 1 95.06 176 GLY A CA 1
ATOM 1244 C C . GLY A 1 176 ? 14.57 16.859 5.727 1 95.06 176 GLY A C 1
ATOM 1245 O O . GLY A 1 176 ? 15.422 17.422 6.41 1 95.06 176 GLY A O 1
ATOM 1246 N N . GLY A 1 177 ? 13.844 17.484 4.836 1 95.06 177 GLY A N 1
ATOM 1247 C CA . GLY A 1 177 ? 13.859 18.922 4.699 1 95.06 177 GLY A CA 1
ATOM 1248 C C . GLY A 1 177 ? 15.18 19.469 4.168 1 95.06 177 GLY A C 1
ATOM 1249 O O . GLY A 1 177 ? 16 18.703 3.656 1 95.06 177 GLY A O 1
ATOM 1250 N N . ALA A 1 178 ? 15.414 20.766 4.336 1 94.25 178 ALA A N 1
ATOM 1251 C CA . ALA A 1 178 ? 16.484 21.547 3.695 1 94.25 178 ALA A CA 1
ATOM 1252 C C . ALA A 1 178 ? 17.844 21.109 4.211 1 94.25 178 ALA A C 1
ATOM 1254 O O . ALA A 1 178 ? 18.844 21.172 3.48 1 94.25 178 ALA A O 1
ATOM 1255 N N . PHE A 1 179 ? 17.922 20.641 5.457 1 95.75 179 PHE A N 1
ATOM 1256 C CA . PHE A 1 179 ? 19.219 20.484 6.078 1 95.75 179 PHE A CA 1
ATOM 1257 C C . PHE A 1 179 ? 19.562 19 6.25 1 95.75 179 PHE A C 1
ATOM 1259 O O . PHE A 1 179 ? 20.5 18.656 6.957 1 95.75 179 PHE A O 1
ATOM 1266 N N . ARG A 1 180 ? 18.828 18.125 5.582 1 95.5 180 ARG A N 1
ATOM 1267 C CA . ARG A 1 180 ? 18.938 16.672 5.742 1 95.5 180 ARG A CA 1
ATOM 1268 C C . ARG A 1 180 ? 20.391 16.219 5.551 1 95.5 180 ARG A C 1
ATOM 1270 O O . ARG A 1 180 ? 20.875 15.359 6.293 1 95.5 180 ARG A O 1
ATOM 1277 N N . ASP A 1 181 ? 21.094 16.859 4.637 1 94.5 181 ASP A N 1
ATOM 1278 C CA . ASP A 1 181 ? 22.406 16.375 4.258 1 94.5 181 ASP A CA 1
ATOM 1279 C C . ASP A 1 181 ? 23.516 17.312 4.742 1 94.5 181 ASP A C 1
ATOM 1281 O O . ASP A 1 181 ? 24.672 17.188 4.352 1 94.5 181 ASP A O 1
ATOM 1285 N N . TRP A 1 182 ? 23.109 18.281 5.555 1 96.25 182 TRP A N 1
ATOM 1286 C CA . TRP A 1 182 ? 24.094 19.203 6.113 1 96.25 182 TRP A CA 1
ATOM 1287 C C . TRP A 1 182 ? 24.922 18.516 7.191 1 96.25 182 TRP A C 1
ATOM 1289 O O . TRP A 1 182 ? 24.406 17.688 7.941 1 96.25 182 TRP A O 1
ATOM 1299 N N . PRO A 1 183 ? 26.188 19 7.297 1 96.19 183 PRO A N 1
ATOM 1300 C CA . PRO A 1 183 ? 26.891 18.594 8.516 1 96.19 183 PRO A CA 1
ATOM 1301 C C . PRO A 1 183 ? 26.25 19.156 9.781 1 96.19 183 PRO A C 1
ATOM 1303 O O . PRO A 1 183 ? 25.781 20.297 9.789 1 96.19 183 PRO A O 1
ATOM 1306 N N . LEU A 1 184 ? 26.25 18.375 10.797 1 95.44 184 LEU A N 1
ATOM 1307 C CA . LEU A 1 184 ? 25.594 18.734 12.047 1 95.44 184 LEU A CA 1
ATOM 1308 C C . LEU A 1 184 ? 26.109 20.062 12.586 1 95.44 184 LEU A C 1
ATOM 1310 O O . LEU A 1 184 ? 25.328 20.875 13.094 1 95.44 184 LEU A O 1
ATOM 1314 N N . GLU A 1 185 ? 27.344 20.312 12.375 1 94.69 185 GLU A N 1
ATOM 1315 C CA . GLU A 1 185 ? 28 21.484 12.969 1 94.69 185 GLU A CA 1
ATOM 1316 C C . GLU A 1 185 ? 27.547 22.766 12.289 1 94.69 185 GLU A C 1
ATOM 1318 O O . GLU A 1 185 ? 27.656 23.844 12.867 1 94.69 185 GLU A O 1
ATOM 1323 N N . ARG A 1 186 ? 27.016 22.625 11.109 1 96.5 186 ARG A N 1
ATOM 1324 C CA . ARG A 1 186 ? 26.609 23.812 10.359 1 96.5 186 ARG A CA 1
ATOM 1325 C C . ARG A 1 186 ? 25.203 24.234 10.766 1 96.5 186 ARG A C 1
ATOM 1327 O O . ARG A 1 186 ? 24.797 25.375 10.5 1 96.5 186 ARG A O 1
ATOM 1334 N N . LEU A 1 187 ? 24.469 23.453 11.414 1 96.38 187 LEU A N 1
ATOM 1335 C CA . LEU A 1 187 ? 23.062 23.688 11.695 1 96.38 187 LEU A CA 1
ATOM 1336 C C . LEU A 1 187 ? 22.891 24.922 12.578 1 96.38 187 LEU A C 1
ATOM 1338 O O . LEU A 1 187 ? 21.906 25.656 12.453 1 96.38 187 LEU A O 1
ATOM 1342 N N . ALA A 1 188 ? 23.828 25.125 13.438 1 93.81 188 ALA A N 1
ATOM 1343 C CA . ALA A 1 188 ? 23.734 26.25 14.367 1 93.81 188 ALA A CA 1
ATOM 1344 C C . ALA A 1 188 ? 23.75 27.578 13.633 1 93.81 188 ALA A C 1
ATOM 1346 O O . ALA A 1 188 ? 23.266 28.594 14.141 1 93.81 188 ALA A O 1
ATOM 1347 N N . ARG A 1 189 ? 24.281 27.594 12.406 1 95.56 189 ARG A N 1
ATOM 1348 C CA . ARG A 1 189 ? 24.438 28.828 11.641 1 95.56 189 ARG A CA 1
ATOM 1349 C C . ARG A 1 189 ? 23.359 28.938 10.562 1 95.56 189 ARG A C 1
ATOM 1351 O O . ARG A 1 189 ? 23.391 29.859 9.75 1 95.56 189 ARG A O 1
ATOM 1358 N N . ALA A 1 190 ? 22.453 28.031 10.562 1 96.94 190 ALA A N 1
ATOM 1359 C CA . ALA A 1 190 ? 21.406 28.062 9.547 1 96.94 190 ALA A CA 1
ATOM 1360 C C . ALA A 1 190 ? 20.594 29.344 9.617 1 96.94 190 ALA A C 1
ATOM 1362 O O . ALA A 1 190 ? 20.25 29.812 10.703 1 96.94 190 ALA A O 1
ATOM 1363 N N . THR A 1 191 ? 20.328 29.922 8.461 1 97 191 THR A N 1
ATOM 1364 C CA . THR A 1 191 ? 19.547 31.156 8.391 1 97 191 THR A CA 1
ATOM 1365 C C . THR A 1 191 ? 18.094 30.859 8.039 1 97 191 THR A C 1
ATOM 1367 O O . THR A 1 191 ? 17.781 29.766 7.551 1 97 191 THR A O 1
ATOM 1370 N N . VAL A 1 192 ? 17.234 31.828 8.32 1 97.25 192 VAL A N 1
ATOM 1371 C CA . VAL A 1 192 ? 15.82 31.719 7.973 1 97.25 192 VAL A CA 1
ATOM 1372 C C . VAL A 1 192 ? 15.672 31.484 6.473 1 97.25 192 VAL A C 1
ATOM 1374 O O . VAL A 1 192 ? 14.883 30.641 6.047 1 97.25 192 VAL A O 1
ATOM 1377 N N . ALA A 1 193 ? 16.484 32.156 5.688 1 96.31 193 ALA A N 1
ATOM 1378 C CA . ALA A 1 193 ? 16.422 32.031 4.23 1 96.31 193 ALA A CA 1
ATOM 1379 C C . ALA A 1 193 ? 16.781 30.609 3.781 1 96.31 193 ALA A C 1
ATOM 1381 O O . ALA A 1 193 ? 16.125 30.047 2.895 1 96.31 193 ALA A O 1
ATOM 1382 N N . GLU A 1 194 ? 17.812 30.016 4.383 1 95.44 194 GLU A N 1
ATOM 1383 C CA . GLU A 1 194 ? 18.234 28.656 4.043 1 95.44 194 GLU A CA 1
ATOM 1384 C C . GLU A 1 194 ? 17.203 27.625 4.469 1 95.44 194 GLU A C 1
ATOM 1386 O O . GLU A 1 194 ? 16.969 26.641 3.764 1 95.44 194 GLU A O 1
ATOM 1391 N N . ALA A 1 195 ? 16.609 27.875 5.574 1 95.06 195 ALA A N 1
ATOM 1392 C CA . ALA A 1 195 ? 15.641 26.953 6.137 1 95.06 195 ALA A CA 1
ATOM 1393 C C . ALA A 1 195 ? 14.312 27.031 5.395 1 95.06 195 ALA A C 1
ATOM 1395 O O . ALA A 1 195 ? 13.461 26.141 5.535 1 95.06 195 ALA A O 1
ATOM 1396 N N . SER A 1 196 ? 14.094 28.031 4.531 1 94.38 196 SER A N 1
ATOM 1397 C CA . SER A 1 196 ? 12.805 28.297 3.896 1 94.38 196 SER A CA 1
ATOM 1398 C C . SER A 1 196 ? 12.766 27.75 2.479 1 94.38 196 SER A C 1
ATOM 1400 O O . SER A 1 196 ? 11.922 28.141 1.674 1 94.38 196 SER A O 1
ATOM 1402 N N . ARG A 1 197 ? 13.641 26.812 2.186 1 88.88 197 ARG A N 1
ATOM 1403 C CA . ARG A 1 197 ? 13.664 26.141 0.89 1 88.88 197 ARG A CA 1
ATOM 1404 C C . ARG A 1 197 ? 13.531 24.641 1.055 1 88.88 197 ARG A C 1
ATOM 1406 O O . ARG A 1 197 ? 14.43 23.984 1.589 1 88.88 197 ARG A O 1
ATOM 1413 N N . HIS A 1 198 ? 12.523 24.141 0.594 1 88.44 198 HIS A N 1
ATOM 1414 C CA . HIS A 1 198 ? 12.297 22.703 0.687 1 88.44 198 HIS A CA 1
ATOM 1415 C C . HIS A 1 198 ? 12.719 22 -0.595 1 88.44 198 HIS A C 1
ATOM 1417 O O . HIS A 1 198 ? 12.477 22.5 -1.695 1 88.44 198 HIS A O 1
ATOM 1423 N N . PRO A 1 199 ? 13.156 20.797 -0.541 1 85.75 199 PRO A N 1
ATOM 1424 C CA . PRO A 1 199 ? 13.672 20.094 -1.724 1 85.75 199 PRO A CA 1
ATOM 1425 C C . PRO A 1 199 ? 12.555 19.562 -2.615 1 85.75 199 PRO A C 1
ATOM 1427 O O . PRO A 1 199 ? 12.734 19.438 -3.83 1 85.75 199 PRO A O 1
ATOM 1430 N N . ASN A 1 200 ? 11.391 19.188 -2.057 1 85.12 200 ASN A N 1
ATOM 1431 C CA . ASN A 1 200 ? 10.406 18.438 -2.809 1 85.12 200 ASN A CA 1
ATOM 1432 C C . ASN A 1 200 ? 9.086 19.188 -2.936 1 85.12 200 ASN A C 1
ATOM 1434 O O . ASN A 1 200 ? 8.297 18.938 -3.848 1 85.12 200 ASN A O 1
ATOM 1438 N N . TRP A 1 201 ? 8.781 19.984 -1.938 1 85.88 201 TRP A N 1
ATOM 1439 C CA . TRP A 1 201 ? 7.457 20.562 -1.803 1 85.88 201 TRP A CA 1
ATOM 1440 C C . TRP A 1 201 ? 7.512 22.078 -1.963 1 85.88 201 TRP A C 1
ATOM 1442 O O . TRP A 1 201 ? 8.492 22.719 -1.568 1 85.88 201 TRP A O 1
ATOM 1452 N N . ASP A 1 202 ? 6.535 22.641 -2.518 1 84.94 202 ASP A N 1
ATOM 1453 C CA . ASP A 1 202 ? 6.289 24.094 -2.52 1 84.94 202 ASP A CA 1
ATOM 1454 C C . ASP A 1 202 ? 5.281 24.469 -1.442 1 84.94 202 ASP A C 1
ATOM 1456 O O . ASP A 1 202 ? 4.07 24.359 -1.652 1 84.94 202 ASP A O 1
ATOM 1460 N N . MET A 1 203 ? 5.84 24.922 -0.351 1 89.69 203 MET A N 1
ATOM 1461 C CA . MET A 1 203 ? 5 25.172 0.816 1 89.69 203 MET A CA 1
ATOM 1462 C C . MET A 1 203 ? 5.281 26.547 1.398 1 89.69 203 MET A C 1
ATOM 1464 O O . MET A 1 203 ? 6.199 27.234 0.953 1 89.69 203 MET A O 1
ATOM 1468 N N . GLY A 1 204 ? 4.512 26.984 2.311 1 87.56 204 GLY A N 1
ATOM 1469 C CA . GLY A 1 204 ? 4.766 28.219 3.025 1 87.56 204 GLY A CA 1
ATOM 1470 C C . GLY A 1 204 ? 6.031 28.172 3.861 1 87.56 204 GLY A C 1
ATOM 1471 O O . GLY A 1 204 ? 6.551 27.109 4.156 1 87.56 204 GLY A O 1
ATOM 1472 N N . GLN A 1 205 ? 6.492 29.281 4.258 1 91 205 GLN A N 1
ATOM 1473 C CA . GLN A 1 205 ? 7.746 29.422 4.988 1 91 205 GLN A CA 1
ATOM 1474 C C . GLN A 1 205 ? 7.723 28.625 6.289 1 91 205 GLN A C 1
ATOM 1476 O O . GLN A 1 205 ? 8.672 27.906 6.602 1 91 205 GLN A O 1
ATOM 1481 N N . ARG A 1 206 ? 6.648 28.719 7.016 1 92.88 206 ARG A N 1
ATOM 1482 C CA . ARG A 1 206 ? 6.578 28.125 8.352 1 92.88 206 ARG A CA 1
ATOM 1483 C C . ARG A 1 206 ? 6.695 26.609 8.281 1 92.88 206 ARG A C 1
ATOM 1485 O O . ARG A 1 206 ? 7.504 26.016 8.992 1 92.88 206 ARG A O 1
ATOM 1492 N N . ILE A 1 207 ? 5.918 25.953 7.426 1 93.81 207 ILE A N 1
ATOM 1493 C CA . ILE A 1 207 ? 5.965 24.5 7.324 1 93.81 207 ILE A CA 1
ATOM 1494 C C . ILE A 1 207 ? 7.305 24.078 6.734 1 93.81 207 ILE A C 1
ATOM 1496 O O . ILE A 1 207 ? 7.824 23 7.07 1 93.81 207 ILE A O 1
ATOM 1500 N N . THR A 1 208 ? 7.895 24.859 5.867 1 95.56 208 THR A N 1
ATOM 1501 C CA . THR A 1 208 ? 9.203 24.547 5.293 1 95.56 208 THR A CA 1
ATOM 1502 C C . THR A 1 208 ? 10.273 24.5 6.375 1 95.56 208 THR A C 1
ATOM 1504 O O . THR A 1 208 ? 11.07 23.547 6.418 1 95.56 208 THR A O 1
ATOM 1507 N N . ILE A 1 209 ? 10.227 25.484 7.23 1 97.12 209 ILE A N 1
ATOM 1508 C CA . ILE A 1 209 ? 11.188 25.516 8.328 1 97.12 209 ILE A CA 1
ATOM 1509 C C . ILE A 1 209 ? 10.906 24.359 9.289 1 97.12 209 ILE A C 1
ATOM 1511 O O . ILE A 1 209 ? 11.836 23.719 9.773 1 97.12 209 ILE A O 1
ATOM 1515 N N . ASP A 1 210 ? 9.648 24.094 9.523 1 97.12 210 ASP A N 1
ATOM 1516 C CA . ASP A 1 210 ? 9.266 22.969 10.375 1 97.12 210 ASP A CA 1
ATOM 1517 C C . ASP A 1 210 ? 9.75 21.641 9.789 1 97.12 210 ASP A C 1
ATOM 1519 O O . ASP A 1 210 ? 10.102 20.719 10.523 1 97.12 210 ASP A O 1
ATOM 1523 N N . SER A 1 211 ? 9.703 21.516 8.477 1 97 211 SER A N 1
ATOM 1524 C CA . SER A 1 211 ? 10.219 20.328 7.82 1 97 211 SER A CA 1
ATOM 1525 C C . SER A 1 211 ? 11.719 20.188 8.023 1 97 211 SER A C 1
ATOM 1527 O O . SER A 1 211 ? 12.219 19.094 8.289 1 97 211 SER A O 1
ATOM 1529 N N . ALA A 1 212 ? 12.43 21.328 7.938 1 97.19 212 ALA A N 1
ATOM 1530 C CA . ALA A 1 212 ? 13.875 21.328 8.102 1 97.19 212 ALA A CA 1
ATOM 1531 C C . ALA A 1 212 ? 14.273 20.906 9.508 1 97.19 212 ALA A C 1
ATOM 1533 O O . ALA A 1 212 ? 15.289 20.234 9.703 1 97.19 212 ALA A O 1
ATOM 1534 N N . SER A 1 213 ? 13.477 21.281 10.477 1 97.62 213 SER A N 1
ATOM 1535 C CA . SER A 1 213 ? 13.758 20.953 11.875 1 97.62 213 SER A CA 1
ATOM 1536 C C . SER A 1 213 ? 13.141 19.625 12.273 1 97.62 213 SER A C 1
ATOM 1538 O O . SER A 1 213 ? 13.367 19.141 13.383 1 97.62 213 SER A O 1
ATOM 1540 N N . MET A 1 214 ? 12.273 19.062 11.492 1 98 214 MET A N 1
ATOM 1541 C CA . MET A 1 214 ? 11.5 17.844 11.688 1 98 214 MET A CA 1
ATOM 1542 C C . MET A 1 214 ? 10.383 18.062 12.703 1 98 214 MET A C 1
ATOM 1544 O O . MET A 1 214 ? 9.758 17.109 13.172 1 98 214 MET A O 1
ATOM 1548 N N . PHE A 1 215 ? 10.156 19.312 13.086 1 98.5 215 PHE A N 1
ATOM 1549 C CA . PHE A 1 215 ? 9 19.547 13.945 1 98.5 215 PHE A CA 1
ATOM 1550 C C . PHE A 1 215 ? 7.703 19.234 13.211 1 98.5 215 PHE A C 1
ATOM 1552 O O . PHE A 1 215 ? 6.734 18.781 13.82 1 98.5 215 PHE A O 1
ATOM 1559 N N . ASN A 1 216 ? 7.691 19.531 11.875 1 97.69 216 ASN A N 1
ATOM 1560 C CA . ASN A 1 216 ? 6.516 19.125 11.109 1 97.69 216 ASN A CA 1
ATOM 1561 C C . ASN A 1 216 ? 6.184 17.656 11.328 1 97.69 216 ASN A C 1
ATOM 1563 O O . ASN A 1 216 ? 5.039 17.297 11.617 1 97.69 216 ASN A O 1
ATOM 1567 N N . LYS A 1 217 ? 7.188 16.844 11.195 1 98.44 217 LYS A N 1
ATOM 1568 C CA . LYS A 1 217 ? 6.98 15.398 11.359 1 98.44 217 LYS A CA 1
ATOM 1569 C C . LYS A 1 217 ? 6.668 15.047 12.805 1 98.44 217 LYS A C 1
ATOM 1571 O O . LYS A 1 217 ? 5.887 14.133 13.07 1 98.44 217 LYS A O 1
ATOM 1576 N N . ALA A 1 218 ? 7.352 15.719 13.734 1 98.62 218 ALA A N 1
ATOM 1577 C CA . ALA A 1 218 ? 7.039 15.516 15.148 1 98.62 218 ALA A CA 1
ATOM 1578 C C . ALA A 1 218 ? 5.555 15.734 15.422 1 98.62 218 ALA A C 1
ATOM 1580 O O . ALA A 1 218 ? 4.91 14.93 16.094 1 98.62 218 ALA A O 1
ATOM 1581 N N . LEU A 1 219 ? 5.02 16.812 14.891 1 98.69 219 LEU A N 1
ATOM 1582 C CA . LEU A 1 219 ? 3.594 17.094 15.031 1 98.69 219 LEU A CA 1
ATOM 1583 C C . LEU A 1 219 ? 2.764 15.992 14.375 1 98.69 219 LEU A C 1
ATOM 1585 O O . LEU A 1 219 ? 1.723 15.594 14.906 1 98.69 219 LEU A O 1
ATOM 1589 N N . GLU A 1 220 ? 3.219 15.531 13.266 1 98.75 220 GLU A N 1
ATOM 1590 C CA . GLU A 1 220 ? 2.482 14.5 12.539 1 98.75 220 GLU A CA 1
ATOM 1591 C C . GLU A 1 220 ? 2.484 13.18 13.305 1 98.75 220 GLU A C 1
ATOM 1593 O O . GLU A 1 220 ? 1.525 12.414 13.227 1 98.75 220 GLU A O 1
ATOM 1598 N N . VAL A 1 221 ? 3.572 12.891 14.039 1 98.75 221 VAL A N 1
ATOM 1599 C CA . VAL A 1 221 ? 3.602 11.703 14.891 1 98.75 221 VAL A CA 1
ATOM 1600 C C . VAL A 1 221 ? 2.516 11.805 15.953 1 98.75 221 VAL A C 1
ATOM 1602 O O . VAL A 1 221 ? 1.765 10.852 16.172 1 98.75 221 VAL A O 1
ATOM 1605 N N . ILE A 1 222 ? 2.365 12.93 16.594 1 98.81 222 ILE A N 1
ATOM 1606 C CA . ILE A 1 222 ? 1.342 13.133 17.609 1 98.81 222 ILE A CA 1
ATOM 1607 C C . ILE A 1 222 ? -0.044 13.07 16.969 1 98.81 222 ILE A C 1
ATOM 1609 O O . ILE A 1 222 ? -0.961 12.461 17.531 1 98.81 222 ILE A O 1
ATOM 1613 N N . GLU A 1 223 ? -0.142 13.727 15.805 1 98.62 223 GLU A N 1
ATOM 1614 C CA . GLU A 1 223 ? -1.407 13.68 15.078 1 98.62 223 GLU A CA 1
ATOM 1615 C C . GLU A 1 223 ? -1.823 12.242 14.781 1 98.62 223 GLU A C 1
ATOM 1617 O O . GLU A 1 223 ? -2.99 11.883 14.953 1 98.62 223 GLU A O 1
ATOM 1622 N N . ALA A 1 224 ? -0.903 11.398 14.344 1 98.38 224 ALA A N 1
ATOM 1623 C CA . ALA A 1 224 ? -1.202 10 14.055 1 98.38 224 ALA A CA 1
ATOM 1624 C C . ALA A 1 224 ? -1.664 9.266 15.305 1 98.38 224 ALA A C 1
ATOM 1626 O O . ALA A 1 224 ? -2.6 8.469 15.258 1 98.38 224 ALA A O 1
ATOM 1627 N N . HIS A 1 225 ? -0.978 9.508 16.406 1 98.44 225 HIS A N 1
ATOM 1628 C CA . HIS A 1 225 ? -1.372 8.938 17.688 1 98.44 225 HIS A CA 1
ATOM 1629 C C . HIS A 1 225 ? -2.816 9.289 18.031 1 98.44 225 HIS A C 1
ATOM 1631 O O . HIS A 1 225 ? -3.611 8.406 18.375 1 98.44 225 HIS A O 1
ATOM 1637 N N . GLU A 1 226 ? -3.16 10.523 17.906 1 98.06 226 GLU A N 1
ATOM 1638 C CA . GLU A 1 226 ? -4.48 11.008 18.297 1 98.06 226 GLU A CA 1
ATOM 1639 C C . GLU A 1 226 ? -5.555 10.531 17.328 1 98.06 226 GLU A C 1
ATOM 1641 O O . GLU A 1 226 ? -6.648 10.141 17.75 1 98.06 226 GLU A O 1
ATOM 1646 N N . PHE A 1 227 ? -5.266 10.555 16.047 1 97.25 227 PHE A N 1
ATOM 1647 C CA . PHE A 1 227 ? -6.254 10.258 15.023 1 97.25 227 PHE A CA 1
ATOM 1648 C C . PHE A 1 227 ? -6.578 8.766 15 1 97.25 227 PHE A C 1
ATOM 1650 O O . PHE A 1 227 ? -7.742 8.383 14.852 1 97.25 227 PHE A O 1
ATOM 1657 N N . PHE A 1 228 ? -5.523 7.93 15.156 1 96.31 228 PHE A N 1
ATOM 1658 C CA . PHE A 1 228 ? -5.73 6.512 14.906 1 96.31 228 PHE A CA 1
ATOM 1659 C C . PHE A 1 228 ? -5.664 5.711 16.203 1 96.31 228 PHE A C 1
ATOM 1661 O O . PHE A 1 228 ? -5.859 4.496 16.203 1 96.31 228 PHE A O 1
ATOM 1668 N N . GLY A 1 229 ? -5.348 6.363 17.281 1 95.06 229 GLY A N 1
ATOM 1669 C CA . GLY A 1 229 ? -5.332 5.695 18.578 1 95.06 229 GLY A CA 1
ATOM 1670 C C . GLY A 1 229 ? -4.172 4.73 18.734 1 95.06 229 GLY A C 1
ATOM 1671 O O . GLY A 1 229 ? -4.305 3.699 19.391 1 95.06 229 GLY A O 1
ATOM 1672 N N . LEU A 1 230 ? -3.072 5.035 18.156 1 95.56 230 LEU A N 1
ATOM 1673 C CA . LEU A 1 230 ? -1.897 4.172 18.219 1 95.56 230 LEU A CA 1
ATOM 1674 C C . LEU A 1 230 ? -0.935 4.645 19.297 1 95.56 230 LEU A C 1
ATOM 1676 O O . LEU A 1 230 ? -0.702 5.844 19.453 1 95.56 230 LEU A O 1
ATOM 1680 N N . GLY A 1 231 ? -0.418 3.729 20.031 1 96.06 231 GLY A N 1
ATOM 1681 C CA . GLY A 1 231 ? 0.632 4.059 20.984 1 96.06 231 GLY A CA 1
ATOM 1682 C C . GLY A 1 231 ? 1.94 4.441 20.328 1 96.06 231 GLY A C 1
ATOM 1683 O O . GLY A 1 231 ? 2.166 4.121 19.156 1 96.06 231 GLY A O 1
ATOM 1684 N N . VAL A 1 232 ? 2.73 5.125 21.078 1 95.75 232 VAL A N 1
ATOM 1685 C CA . VAL A 1 232 ? 3.979 5.676 20.562 1 95.75 232 VAL A CA 1
ATOM 1686 C C . VAL A 1 232 ? 4.875 4.543 20.062 1 95.75 232 VAL A C 1
ATOM 1688 O O . VAL A 1 232 ? 5.617 4.715 19.094 1 95.75 232 VAL A O 1
ATOM 1691 N N . ASP A 1 233 ? 4.781 3.373 20.609 1 95.94 233 ASP A N 1
ATOM 1692 C CA . ASP A 1 233 ? 5.613 2.232 20.25 1 95.94 233 ASP A CA 1
ATOM 1693 C C . ASP A 1 233 ? 5.191 1.656 18.891 1 95.94 233 ASP A C 1
ATOM 1695 O O . ASP A 1 233 ? 5.922 0.868 18.297 1 95.94 233 ASP A O 1
ATOM 1699 N N . ARG A 1 234 ? 4.02 2.031 18.391 1 97 234 ARG A N 1
ATOM 1700 C CA . ARG A 1 234 ? 3.486 1.522 17.125 1 97 234 ARG A CA 1
ATOM 1701 C C . ARG A 1 234 ? 3.59 2.572 16.016 1 97 234 ARG A C 1
ATOM 1703 O O . ARG A 1 234 ? 3.035 2.396 14.938 1 97 234 ARG A O 1
ATOM 1710 N N . LEU A 1 235 ? 4.266 3.672 16.312 1 98.06 235 LEU A N 1
ATOM 1711 C CA . LEU A 1 235 ? 4.473 4.738 15.344 1 98.06 235 LEU A CA 1
ATOM 1712 C C . LEU A 1 235 ? 5.949 4.867 14.984 1 98.06 235 LEU A C 1
ATOM 1714 O O . LEU A 1 235 ? 6.793 5.055 15.867 1 98.06 235 LEU A O 1
ATOM 1718 N N . ARG A 1 236 ? 6.219 4.758 13.695 1 98.12 236 ARG A N 1
ATOM 1719 C CA . ARG A 1 236 ? 7.598 4.824 13.219 1 98.12 236 ARG A CA 1
ATOM 1720 C C . ARG A 1 236 ? 7.762 5.918 12.164 1 98.12 236 ARG A C 1
ATOM 1722 O O . ARG A 1 236 ? 6.793 6.297 11.5 1 98.12 236 ARG A O 1
ATOM 1729 N N . VAL A 1 237 ? 8.992 6.434 12.125 1 98.69 237 VAL A N 1
ATOM 1730 C CA . VAL A 1 237 ? 9.336 7.449 11.133 1 98.69 237 VAL A CA 1
ATOM 1731 C C . VAL A 1 237 ? 10.523 6.977 10.297 1 98.69 237 VAL A C 1
ATOM 1733 O O . VAL A 1 237 ? 11.477 6.402 10.836 1 98.69 237 VAL A O 1
ATOM 1736 N N . LEU A 1 238 ? 10.469 7.129 9.008 1 98.69 238 LEU A N 1
ATOM 1737 C CA . LEU A 1 238 ? 11.586 6.891 8.094 1 98.69 238 LEU A CA 1
ATOM 1738 C C . LEU A 1 238 ? 11.922 8.156 7.309 1 98.69 238 LEU A C 1
ATOM 1740 O O . LEU A 1 238 ? 11.023 8.898 6.914 1 98.69 238 LEU A O 1
ATOM 1744 N N . VAL A 1 239 ? 13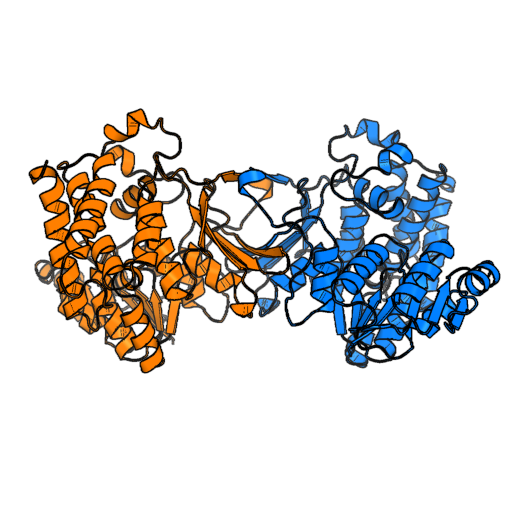.195 8.383 7.133 1 98.62 239 VAL A N 1
ATOM 1745 C CA . VAL A 1 239 ? 13.617 9.422 6.199 1 98.62 239 VAL A CA 1
ATOM 1746 C C . VAL A 1 239 ? 13.562 8.883 4.77 1 98.62 239 VAL A C 1
ATOM 1748 O O . VAL A 1 239 ? 14.203 7.879 4.453 1 98.62 239 VAL A O 1
ATOM 1751 N N . HIS A 1 240 ? 12.797 9.445 3.945 1 98.62 240 HIS A N 1
ATOM 1752 C CA . HIS A 1 240 ? 12.547 9.102 2.549 1 98.62 240 HIS A CA 1
ATOM 1753 C C . HIS A 1 240 ? 12.539 10.344 1.669 1 98.62 240 HIS A C 1
ATOM 1755 O O . HIS A 1 240 ? 11.477 10.898 1.372 1 98.62 240 HIS A O 1
ATOM 1761 N N . PRO A 1 241 ? 13.758 10.773 1.177 1 97.94 241 PRO A N 1
ATOM 1762 C CA . PRO A 1 241 ? 13.953 12.062 0.506 1 97.94 241 PRO A CA 1
ATOM 1763 C C . PRO A 1 241 ? 13.062 12.234 -0.723 1 97.94 241 PRO A C 1
ATOM 1765 O O . PRO A 1 241 ? 12.711 13.359 -1.086 1 97.94 241 PRO A O 1
ATOM 1768 N N . GLN A 1 242 ? 12.648 11.102 -1.387 1 97.5 242 GLN A N 1
ATOM 1769 C CA . GLN A 1 242 ? 11.898 11.195 -2.635 1 97.5 242 GLN A CA 1
A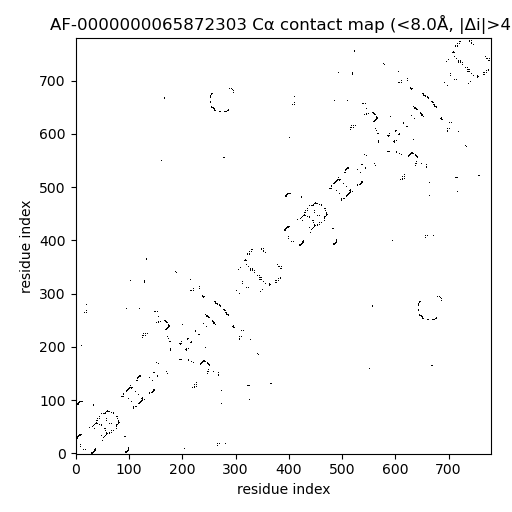TOM 1770 C C . GLN A 1 242 ? 10.438 11.57 -2.375 1 97.5 242 GLN A C 1
ATOM 1772 O O . GLN A 1 242 ? 9.719 11.953 -3.295 1 97.5 242 GLN A O 1
ATOM 1777 N N . SER A 1 243 ? 9.945 11.391 -1.07 1 97.88 243 SER A N 1
ATOM 1778 C CA . SER A 1 243 ? 8.578 11.711 -0.67 1 97.88 243 SER A CA 1
ATOM 1779 C C . SER A 1 243 ? 7.559 11.047 -1.588 1 97.88 243 SER A C 1
ATOM 1781 O O . SER A 1 243 ? 6.602 11.68 -2.033 1 97.88 243 SER A O 1
ATOM 1783 N N . ILE A 1 244 ? 7.793 9.75 -1.889 1 98.44 244 ILE A N 1
ATOM 1784 C CA . ILE A 1 244 ? 6.902 8.992 -2.756 1 98.44 244 ILE A CA 1
ATOM 1785 C C . ILE A 1 244 ? 5.996 8.102 -1.907 1 98.44 244 ILE A C 1
ATOM 1787 O O . ILE A 1 244 ? 4.777 8.078 -2.107 1 98.44 244 ILE A O 1
ATOM 1791 N N . ILE A 1 245 ? 6.625 7.34 -1.013 1 98.75 245 ILE A N 1
ATOM 1792 C CA . ILE A 1 245 ? 5.836 6.641 -0.006 1 98.75 245 ILE A CA 1
ATOM 1793 C C . ILE A 1 245 ? 5.508 7.586 1.145 1 98.75 245 ILE A C 1
ATOM 1795 O O . ILE A 1 245 ? 6.406 8.117 1.798 1 98.75 245 ILE A O 1
ATOM 1799 N N . HIS A 1 246 ? 4.238 7.793 1.369 1 98.62 246 HIS A N 1
ATOM 1800 C CA . HIS A 1 246 ? 3.84 8.75 2.395 1 98.62 246 HIS A CA 1
ATOM 1801 C C . HIS A 1 246 ? 3.609 8.062 3.734 1 98.62 246 HIS A C 1
ATOM 1803 O O . HIS A 1 246 ? 3.824 8.656 4.789 1 98.62 246 HIS A O 1
ATOM 1809 N N . ALA A 1 247 ? 3.086 6.879 3.68 1 98.69 247 ALA A N 1
ATOM 1810 C CA . ALA A 1 247 ? 2.893 6.074 4.887 1 98.69 247 ALA A CA 1
ATOM 1811 C C . ALA A 1 247 ? 2.752 4.594 4.543 1 98.69 247 ALA A C 1
ATOM 1813 O O . ALA A 1 247 ? 2.52 4.238 3.385 1 98.69 247 ALA A O 1
ATOM 1814 N N . MET A 1 248 ? 2.959 3.771 5.516 1 98.06 248 MET A N 1
ATOM 1815 C CA . MET A 1 248 ? 2.803 2.324 5.41 1 98.06 248 MET A CA 1
ATOM 1816 C C . MET A 1 248 ? 2.154 1.752 6.664 1 98.06 248 MET A C 1
ATOM 1818 O O . MET A 1 248 ? 2.494 2.148 7.781 1 98.06 248 MET A O 1
ATOM 1822 N N . VAL A 1 249 ? 1.254 0.882 6.492 1 97.56 249 VAL A N 1
ATOM 1823 C CA . VAL A 1 249 ? 0.664 0.106 7.578 1 97.56 249 VAL A CA 1
ATOM 1824 C C . VAL A 1 249 ? 1.216 -1.317 7.555 1 97.56 249 VAL A C 1
ATOM 1826 O O . VAL A 1 249 ? 1.049 -2.039 6.57 1 97.56 249 VAL A O 1
ATOM 1829 N N . THR A 1 250 ? 1.935 -1.649 8.594 1 97.38 250 THR A N 1
ATOM 1830 C CA . THR A 1 250 ? 2.479 -2.996 8.727 1 97.38 250 THR A CA 1
ATOM 1831 C C . THR A 1 250 ? 1.581 -3.861 9.602 1 97.38 250 THR A C 1
ATOM 1833 O O . THR A 1 250 ? 1.231 -3.467 10.719 1 97.38 250 THR A O 1
ATOM 1836 N N . HIS A 1 251 ? 1.268 -4.988 9.141 1 96.06 251 HIS A N 1
ATOM 1837 C CA . HIS A 1 251 ? 0.372 -5.887 9.859 1 96.06 251 HIS A CA 1
ATOM 1838 C C . HIS A 1 251 ? 1.151 -6.977 10.586 1 96.06 251 HIS A C 1
ATOM 1840 O O . HIS A 1 251 ? 2.346 -7.164 10.336 1 96.06 251 HIS A O 1
ATOM 1846 N N . ARG A 1 252 ? 0.455 -7.668 11.438 1 94.88 252 ARG A N 1
ATOM 1847 C CA . ARG A 1 252 ? 1.078 -8.672 12.289 1 94.88 252 ARG A CA 1
ATOM 1848 C C . ARG A 1 252 ? 1.558 -9.867 11.477 1 94.88 252 ARG A C 1
ATOM 1850 O O . ARG A 1 252 ? 2.369 -10.664 11.953 1 94.88 252 ARG A O 1
ATOM 1857 N N . ASP A 1 253 ? 1.066 -10.039 10.242 1 95.44 253 ASP A N 1
ATOM 1858 C CA . ASP A 1 253 ? 1.459 -11.18 9.414 1 95.44 253 ASP A CA 1
ATOM 1859 C C . ASP A 1 253 ? 2.744 -10.883 8.648 1 95.44 253 ASP A C 1
ATOM 1861 O O . ASP A 1 253 ? 3.201 -11.703 7.852 1 95.44 253 ASP A O 1
ATOM 1865 N N . GLY A 1 254 ? 3.275 -9.742 8.805 1 95.25 254 GLY A N 1
ATOM 1866 C CA . GLY A 1 254 ? 4.551 -9.398 8.195 1 95.25 254 GLY A CA 1
ATOM 1867 C C . GLY A 1 254 ? 4.406 -8.586 6.926 1 95.25 254 GLY A C 1
ATOM 1868 O O . GLY A 1 254 ? 5.379 -8.016 6.434 1 95.25 254 GLY A O 1
ATOM 1869 N N . GLY A 1 255 ? 3.207 -8.523 6.391 1 96.44 255 GLY A N 1
ATOM 1870 C CA . GLY A 1 255 ? 2.945 -7.719 5.211 1 96.44 255 GLY A CA 1
ATOM 1871 C C . GLY A 1 255 ? 2.682 -6.258 5.535 1 96.44 255 GLY A C 1
ATOM 1872 O O . GLY A 1 255 ? 2.201 -5.938 6.625 1 96.44 255 GLY A O 1
ATOM 1873 N N . SER A 1 256 ? 3.061 -5.383 4.594 1 97.44 256 SER A N 1
ATOM 1874 C CA . SER A 1 256 ? 2.787 -3.953 4.723 1 97.44 256 SER A CA 1
ATOM 1875 C C . SER A 1 256 ? 1.993 -3.43 3.531 1 97.44 256 SER A C 1
ATOM 1877 O O . SER A 1 256 ? 2.197 -3.875 2.4 1 97.44 256 SER A O 1
ATOM 1879 N N . ILE A 1 257 ? 1.059 -2.559 3.75 1 97.5 257 ILE A N 1
ATOM 1880 C CA . ILE A 1 257 ? 0.35 -1.806 2.721 1 97.5 257 ILE A CA 1
ATOM 1881 C C . ILE A 1 257 ? 0.803 -0.348 2.744 1 97.5 257 ILE A C 1
ATOM 1883 O O . ILE A 1 257 ? 0.719 0.318 3.777 1 97.5 257 ILE A O 1
ATOM 1887 N N . ALA A 1 258 ? 1.313 0.103 1.632 1 98.38 258 ALA A N 1
ATOM 1888 C CA . ALA A 1 258 ? 1.837 1.464 1.551 1 98.38 258 ALA A CA 1
ATOM 1889 C C . ALA A 1 258 ? 1.048 2.295 0.544 1 98.38 258 ALA A C 1
ATOM 1891 O O . ALA A 1 258 ? 0.583 1.774 -0.473 1 98.38 258 ALA A O 1
ATOM 1892 N N . HIS A 1 259 ? 0.914 3.547 0.851 1 98.25 259 HIS A N 1
ATOM 1893 C CA . HIS A 1 259 ? 0.42 4.516 -0.121 1 98.25 259 HIS A CA 1
ATOM 1894 C C . HIS A 1 259 ? 1.572 5.242 -0.807 1 98.25 259 HIS A C 1
ATOM 1896 O O . HIS A 1 259 ? 2.453 5.789 -0.139 1 98.25 259 HIS A O 1
ATOM 1902 N N . LEU A 1 260 ? 1.594 5.215 -2.119 1 98.62 260 LEU A N 1
ATOM 1903 C CA . LEU A 1 260 ? 2.564 5.926 -2.943 1 98.62 260 LEU A CA 1
ATOM 1904 C C . LEU A 1 260 ? 1.873 6.961 -3.824 1 98.62 260 LEU A C 1
ATOM 1906 O O . LEU A 1 260 ? 0.778 6.719 -4.336 1 98.62 260 LEU A O 1
ATOM 1910 N N . GLY A 1 261 ? 2.523 8.039 -4.039 1 97.44 261 GLY A N 1
ATOM 1911 C CA . GLY A 1 261 ? 2.035 9.078 -4.941 1 97.44 261 GLY A CA 1
ATOM 1912 C C . GLY A 1 261 ? 2.975 10.258 -5.051 1 97.44 261 GLY A C 1
ATOM 1913 O O . GLY A 1 261 ? 3.918 10.391 -4.266 1 97.44 261 GLY A O 1
ATOM 1914 N N . ALA A 1 262 ? 2.68 11.117 -6.031 1 96.12 262 ALA A N 1
ATOM 1915 C CA . ALA A 1 262 ? 3.447 12.352 -6.176 1 96.12 262 ALA A CA 1
ATOM 1916 C C . ALA A 1 262 ? 3.287 13.242 -4.949 1 96.12 262 ALA A C 1
ATOM 1918 O O . ALA A 1 262 ? 2.25 13.211 -4.281 1 96.12 262 ALA A O 1
ATOM 1919 N N . PRO A 1 263 ? 4.363 13.945 -4.586 1 95.62 263 PRO A N 1
ATOM 1920 C CA . PRO A 1 263 ? 4.23 14.914 -3.5 1 95.62 263 PRO A CA 1
ATOM 1921 C C . PRO A 1 263 ? 3.389 16.125 -3.891 1 95.62 263 PRO A C 1
ATOM 1923 O O . PRO A 1 263 ? 3.924 17.219 -4.074 1 95.62 263 PRO A O 1
ATOM 1926 N N . ASP A 1 264 ? 2.133 15.977 -4.023 1 95.94 264 ASP A N 1
ATOM 1927 C CA . ASP A 1 264 ? 1.128 16.953 -4.438 1 95.94 264 ASP A CA 1
ATOM 1928 C C . ASP A 1 264 ? -0.114 16.875 -3.553 1 95.94 264 ASP A C 1
ATOM 1930 O O . ASP A 1 264 ? -0.844 15.875 -3.588 1 95.94 264 ASP A O 1
ATOM 1934 N N . MET A 1 265 ? -0.386 17.938 -2.797 1 96.44 265 MET A N 1
ATOM 1935 C CA . MET A 1 265 ? -1.454 17.922 -1.801 1 96.44 265 MET A CA 1
ATOM 1936 C C . MET A 1 265 ? -2.82 17.812 -2.469 1 96.44 265 MET A C 1
ATOM 1938 O O . MET A 1 265 ? -3.816 17.516 -1.807 1 96.44 265 MET A O 1
ATOM 1942 N N . ARG A 1 266 ? -2.9 18.047 -3.785 1 97.5 266 ARG A N 1
ATOM 1943 C CA . ARG A 1 266 ? -4.172 17.906 -4.488 1 97.5 266 ARG A CA 1
ATOM 1944 C C . ARG A 1 266 ? -4.688 16.469 -4.406 1 97.5 266 ARG A C 1
ATOM 1946 O O . ARG A 1 266 ? -5.895 16.234 -4.477 1 97.5 266 ARG A O 1
ATOM 1953 N N . HIS A 1 267 ? -3.779 15.508 -4.148 1 97.94 267 HIS A N 1
ATOM 1954 C CA . HIS A 1 267 ? -4.242 14.141 -3.963 1 97.94 267 HIS A CA 1
ATOM 1955 C C . HIS A 1 267 ? -5.027 13.992 -2.66 1 97.94 267 HIS A C 1
ATOM 1957 O O . HIS A 1 267 ? -6.203 13.625 -2.678 1 97.94 267 HIS A O 1
ATOM 1963 N N . ALA A 1 268 ? -4.398 14.344 -1.571 1 98.19 268 ALA A N 1
ATOM 1964 C CA . ALA A 1 268 ? -5.039 14.172 -0.27 1 98.19 268 ALA A CA 1
ATOM 1965 C C . ALA A 1 268 ? -6.309 15.016 -0.169 1 98.19 268 ALA A C 1
ATOM 1967 O O . ALA A 1 268 ? -7.328 14.555 0.351 1 98.19 268 ALA A O 1
ATOM 1968 N N . ILE A 1 269 ? -6.258 16.234 -0.679 1 98.56 269 ILE A N 1
ATOM 1969 C CA . ILE A 1 269 ? -7.422 17.125 -0.661 1 98.56 269 ILE A CA 1
ATOM 1970 C C . ILE A 1 269 ? -8.547 16.516 -1.498 1 98.56 269 ILE A C 1
ATOM 1972 O O . ILE A 1 269 ? -9.688 16.406 -1.041 1 98.56 269 ILE A O 1
ATOM 1976 N N . GLY A 1 270 ? -8.195 16.109 -2.711 1 98.38 270 GLY A N 1
ATOM 1977 C CA . GLY A 1 270 ? -9.18 15.523 -3.609 1 98.38 270 GLY A CA 1
ATOM 1978 C C . GLY A 1 270 ? -9.766 14.227 -3.092 1 98.38 270 GLY A C 1
ATOM 1979 O O . GLY A 1 270 ? -10.961 13.969 -3.252 1 98.38 270 GLY A O 1
ATOM 1980 N N . TYR A 1 271 ? -8.898 13.398 -2.48 1 97.69 271 TYR A N 1
ATOM 1981 C CA . TYR A 1 271 ? -9.398 12.156 -1.892 1 97.69 271 TYR A CA 1
ATOM 1982 C C . TYR A 1 271 ? -10.438 12.445 -0.815 1 97.69 271 TYR A C 1
ATOM 1984 O O . TYR A 1 271 ? -11.492 11.805 -0.776 1 97.69 271 TYR A O 1
ATOM 1992 N N . ALA A 1 272 ? -10.164 13.414 0.051 1 98.38 272 ALA A N 1
ATOM 1993 C CA . ALA A 1 272 ? -11.117 13.789 1.095 1 98.38 272 ALA A CA 1
ATOM 1994 C C . ALA A 1 272 ? -12.391 14.383 0.494 1 98.38 272 ALA A C 1
ATOM 1996 O O . ALA A 1 272 ? -13.492 14.117 0.977 1 98.38 272 ALA A O 1
ATOM 1997 N N . LEU A 1 273 ? -12.25 15.148 -0.536 1 98.31 273 LEU A N 1
ATOM 1998 C CA . LEU A 1 273 ? -13.375 15.812 -1.183 1 98.31 273 LEU A CA 1
ATOM 1999 C C . LEU A 1 273 ? -14.328 14.789 -1.797 1 98.31 273 LEU A C 1
ATOM 2001 O O . LEU A 1 273 ? -15.547 14.953 -1.718 1 98.31 273 LEU A O 1
ATOM 2005 N N . ASN A 1 274 ? -13.805 13.703 -2.352 1 96.94 274 ASN A N 1
ATOM 2006 C CA . ASN A 1 274 ? -14.594 12.75 -3.117 1 96.94 274 ASN A CA 1
ATOM 2007 C C . ASN A 1 274 ? -14.938 11.516 -2.289 1 96.94 274 ASN A C 1
ATOM 2009 O O . ASN A 1 274 ? -15.742 10.68 -2.713 1 96.94 274 ASN A O 1
ATOM 2013 N N . TRP A 1 275 ? -14.406 11.445 -1.137 1 94.5 275 TRP A N 1
ATOM 2014 C CA . TRP A 1 275 ? -14.625 10.281 -0.285 1 94.5 275 TRP A CA 1
ATOM 2015 C C . TRP A 1 275 ? -16.109 10.047 -0.056 1 94.5 275 TRP A C 1
ATOM 2017 O O . TRP A 1 275 ? -16.875 10.992 0.158 1 94.5 275 TRP A O 1
ATOM 2027 N N . PRO A 1 276 ? -16.562 8.812 -0.154 1 92.44 276 PRO A N 1
ATOM 2028 C CA . PRO A 1 276 ? -15.773 7.578 -0.13 1 92.44 276 PRO A CA 1
ATOM 2029 C C . PRO A 1 276 ? -15.383 7.098 -1.526 1 92.44 276 PRO A C 1
ATOM 2031 O O . PRO A 1 276 ? -14.719 6.07 -1.667 1 92.44 276 PRO A O 1
ATOM 2034 N N . ALA A 1 277 ? -15.727 7.793 -2.57 1 92.81 277 ALA A N 1
ATOM 2035 C CA . ALA A 1 277 ? -15.352 7.41 -3.93 1 92.81 277 ALA A CA 1
ATOM 2036 C C . ALA A 1 277 ? -14 8.008 -4.312 1 92.81 277 ALA A C 1
ATOM 2038 O O . ALA A 1 277 ? -13.492 8.898 -3.625 1 92.81 277 ALA A O 1
ATOM 2039 N N . ARG A 1 278 ? -13.398 7.457 -5.289 1 93.94 278 ARG A N 1
ATOM 2040 C CA . ARG A 1 278 ? -12.219 8.047 -5.91 1 93.94 278 ARG A CA 1
ATOM 2041 C C . ARG A 1 278 ? -12.562 8.688 -7.25 1 93.94 278 ARG A C 1
ATOM 2043 O O . ARG A 1 278 ? -13.32 8.125 -8.039 1 93.94 278 ARG A O 1
ATOM 2050 N N . ALA A 1 279 ? -12.109 9.844 -7.414 1 94.75 279 ALA A N 1
ATOM 2051 C CA . ALA A 1 279 ? -12.312 10.539 -8.68 1 94.75 279 ALA A CA 1
ATOM 2052 C C . ALA A 1 279 ? -10.977 10.906 -9.32 1 94.75 279 ALA A C 1
ATOM 2054 O O . ALA A 1 279 ? -9.938 10.906 -8.656 1 94.75 279 ALA A O 1
ATOM 2055 N N . ALA A 1 280 ? -11.062 11.141 -10.617 1 96.06 280 ALA A N 1
ATOM 2056 C CA . ALA A 1 280 ? -9.859 11.602 -11.312 1 96.06 280 ALA A CA 1
ATOM 2057 C C . ALA A 1 280 ? -9.383 12.938 -10.75 1 96.06 280 ALA A C 1
ATOM 2059 O O . ALA A 1 280 ? -10.18 13.836 -10.484 1 96.06 280 ALA A O 1
ATOM 2060 N N . LEU A 1 281 ? -8.102 13.078 -10.477 1 97.56 281 LEU A N 1
ATOM 2061 C CA . LEU A 1 281 ? -7.477 14.297 -9.977 1 97.56 281 LEU A CA 1
ATOM 2062 C C . LEU A 1 281 ? -6.309 14.711 -10.859 1 97.56 281 LEU A C 1
ATOM 2064 O O . LEU A 1 281 ? -5.727 13.875 -11.555 1 97.56 281 LEU A O 1
ATOM 2068 N N . PRO A 1 282 ? -6.059 16 -10.922 1 96.25 282 PRO A N 1
ATOM 2069 C CA . PRO A 1 282 ? -4.918 16.484 -11.703 1 96.25 282 PRO A CA 1
ATOM 2070 C C . PRO A 1 282 ? -3.586 16.312 -10.977 1 96.25 282 PRO A C 1
ATOM 2072 O O . PRO A 1 282 ? -2.842 17.281 -10.797 1 96.25 282 PRO A O 1
ATOM 2075 N N . VAL A 1 283 ? -3.264 15.102 -10.578 1 95.19 283 VAL A N 1
ATOM 2076 C CA . VAL A 1 283 ? -2.029 14.711 -9.906 1 95.19 283 VAL A CA 1
ATOM 2077 C C . VAL A 1 283 ? -1.16 13.891 -10.852 1 95.19 283 VAL A C 1
ATOM 2079 O O . VAL A 1 283 ? -1.663 13.023 -11.57 1 95.19 283 VAL A O 1
ATOM 2082 N N . PRO A 1 284 ? 0.124 14.258 -10.93 1 90.25 284 PRO A N 1
ATOM 2083 C CA . PRO A 1 284 ? 1 13.5 -11.836 1 90.25 284 PRO A CA 1
ATOM 2084 C C . PRO A 1 284 ? 0.999 12.008 -11.539 1 90.25 284 PRO A C 1
ATOM 2086 O O . PRO A 1 284 ? 0.983 11.602 -10.375 1 90.25 284 PRO A O 1
ATOM 2089 N N . ALA A 1 285 ? 0.986 11.242 -12.633 1 88.44 285 ALA A N 1
ATOM 2090 C CA . ALA A 1 285 ? 1.028 9.789 -12.484 1 88.44 285 ALA A CA 1
ATOM 2091 C C . ALA A 1 285 ? 2.371 9.328 -11.922 1 88.44 285 ALA A C 1
ATOM 2093 O O . ALA A 1 285 ? 3.418 9.875 -12.273 1 88.44 285 ALA A O 1
ATOM 2094 N N . LEU A 1 286 ? 2.344 8.406 -11.062 1 95.06 286 LEU A N 1
ATOM 2095 C CA . LEU A 1 286 ? 3.566 7.809 -10.531 1 95.06 286 LEU A CA 1
ATOM 2096 C C . LEU A 1 286 ? 4.254 6.953 -11.586 1 95.06 286 LEU A C 1
ATOM 2098 O O . LEU A 1 286 ? 3.605 6.141 -12.25 1 95.06 286 LEU A O 1
ATOM 2102 N N . ASP A 1 287 ? 5.551 7.168 -11.836 1 96.44 287 ASP A N 1
ATOM 2103 C CA . ASP A 1 287 ? 6.391 6.367 -12.727 1 96.44 287 ASP A CA 1
ATOM 2104 C C . ASP A 1 287 ? 7.668 5.922 -12.016 1 96.44 287 ASP A C 1
ATOM 2106 O O . ASP A 1 287 ? 8.695 6.59 -12.102 1 96.44 287 ASP A O 1
ATOM 2110 N N . LEU A 1 288 ? 7.598 4.781 -11.367 1 98.06 288 LEU A N 1
ATOM 2111 C CA . LEU A 1 288 ? 8.703 4.301 -10.539 1 98.06 288 LEU A CA 1
ATOM 2112 C C . LEU A 1 288 ? 9.914 3.957 -11.391 1 98.06 288 LEU A C 1
ATOM 2114 O O . LEU A 1 288 ? 11.055 4.125 -10.961 1 98.06 288 LEU A O 1
ATOM 2118 N N . ALA A 1 289 ? 9.672 3.441 -12.617 1 98 289 ALA A N 1
ATOM 2119 C CA . ALA A 1 289 ? 10.797 3.125 -13.492 1 98 289 ALA A CA 1
ATOM 2120 C C . ALA A 1 289 ? 11.586 4.379 -13.844 1 98 289 ALA A C 1
ATOM 2122 O O . ALA A 1 289 ? 12.82 4.367 -13.836 1 98 289 ALA A O 1
ATOM 2123 N N . ALA A 1 290 ? 10.875 5.434 -14.18 1 97.19 290 ALA A N 1
ATOM 2124 C CA . ALA A 1 290 ? 11.531 6.703 -14.5 1 97.19 290 ALA A CA 1
ATOM 2125 C C . ALA A 1 290 ? 12.273 7.25 -13.289 1 97.19 290 ALA A C 1
ATOM 2127 O O . ALA A 1 290 ? 13.367 7.801 -13.422 1 97.19 290 ALA A O 1
ATOM 2128 N N . LEU A 1 291 ? 11.656 7.102 -12.086 1 96.81 291 LEU A N 1
ATOM 2129 C CA . LEU A 1 291 ? 12.297 7.543 -10.852 1 96.81 291 LEU A CA 1
ATOM 2130 C C . LEU A 1 291 ? 13.547 6.715 -10.562 1 96.81 291 LEU A C 1
ATOM 2132 O O . LEU A 1 291 ? 14.547 7.246 -10.078 1 96.81 291 LEU A O 1
ATOM 2136 N N . GLY A 1 292 ? 13.5 5.445 -10.75 1 98.19 292 GLY A N 1
ATOM 2137 C CA . GLY A 1 292 ? 14.656 4.566 -10.695 1 98.19 292 GLY A CA 1
ATOM 2138 C C . GLY A 1 292 ? 14.867 3.949 -9.328 1 98.19 292 GLY A C 1
ATOM 2139 O O . GLY A 1 292 ? 15.203 2.768 -9.219 1 98.19 292 GLY A O 1
ATOM 2140 N N . SER A 1 293 ? 14.727 4.828 -8.273 1 98.25 293 SER A N 1
ATOM 2141 C CA . SER A 1 293 ? 15.039 4.289 -6.953 1 98.25 293 SER A CA 1
ATOM 2142 C C . SER A 1 293 ? 14.305 5.055 -5.859 1 98.25 293 SER A C 1
ATOM 2144 O O . SER A 1 293 ? 13.984 6.234 -6.027 1 98.25 293 SER A O 1
ATOM 2146 N N . LEU A 1 294 ? 13.945 4.402 -4.812 1 98.69 294 LEU A N 1
ATOM 2147 C CA . LEU A 1 294 ? 13.516 4.949 -3.531 1 98.69 294 LEU A CA 1
ATOM 2148 C C . LEU A 1 294 ? 14.523 4.621 -2.434 1 98.69 294 LEU A C 1
ATOM 2150 O O . LEU A 1 294 ? 15.008 3.494 -2.35 1 98.69 294 LEU A O 1
ATOM 2154 N N . THR A 1 295 ? 14.844 5.605 -1.572 1 98.62 295 THR A N 1
ATOM 2155 C CA . THR A 1 295 ? 15.836 5.379 -0.526 1 98.62 295 THR A CA 1
ATOM 2156 C C . THR A 1 295 ? 15.234 5.633 0.853 1 98.62 295 THR A C 1
ATOM 2158 O O . THR A 1 295 ? 14.273 6.398 0.986 1 98.62 295 THR A O 1
ATOM 2161 N N . PHE A 1 296 ? 15.75 4.973 1.835 1 98.62 296 PHE A N 1
ATOM 2162 C CA . PHE A 1 296 ? 15.219 5.012 3.193 1 98.62 296 PHE A CA 1
ATOM 2163 C C . PHE A 1 296 ? 16.344 5.031 4.215 1 98.62 296 PHE A C 1
ATOM 2165 O O . PHE A 1 296 ? 17.375 4.375 4.027 1 98.62 296 PHE A O 1
ATOM 2172 N N . ALA A 1 297 ? 16.172 5.758 5.281 1 98.31 297 ALA A N 1
ATOM 2173 C CA . ALA A 1 297 ? 17.109 5.773 6.398 1 98.31 297 ALA A CA 1
ATOM 2174 C C . ALA A 1 297 ? 16.375 6.012 7.723 1 98.31 297 ALA A C 1
ATOM 2176 O O . ALA A 1 297 ? 15.297 6.598 7.742 1 98.31 297 ALA A O 1
ATOM 2177 N N . GLN A 1 298 ? 16.938 5.539 8.812 1 97.94 298 GLN A N 1
ATOM 2178 C CA . GLN A 1 298 ? 16.438 5.891 10.141 1 97.94 298 GLN A CA 1
ATOM 2179 C C . GLN A 1 298 ? 16.656 7.371 10.438 1 97.94 298 GLN A C 1
ATOM 2181 O O . GLN A 1 298 ? 17.688 7.938 10.062 1 97.94 298 GLN A O 1
ATOM 2186 N N . PRO A 1 299 ? 15.719 8 11.055 1 97.69 299 PRO A N 1
ATOM 2187 C CA . PRO A 1 299 ? 15.992 9.383 11.469 1 97.69 299 PRO A CA 1
ATOM 2188 C C . PRO A 1 299 ? 17.062 9.477 12.555 1 97.69 299 PRO A C 1
ATOM 2190 O O . PRO A 1 299 ? 17.203 8.547 13.359 1 97.69 299 PRO A O 1
ATOM 2193 N N . ASP A 1 300 ? 17.781 10.547 12.57 1 96 300 ASP A N 1
ATOM 2194 C CA . ASP A 1 300 ? 18.797 10.867 13.562 1 96 300 ASP A CA 1
ATOM 2195 C C . ASP A 1 300 ? 18.25 11.828 14.617 1 96 300 ASP A C 1
ATOM 2197 O O . ASP A 1 300 ? 18.109 13.023 14.359 1 96 300 ASP A O 1
ATOM 2201 N N . GLU A 1 301 ? 18.094 11.391 15.828 1 94.88 301 GLU A N 1
ATOM 2202 C CA . GLU A 1 301 ? 17.453 12.227 16.844 1 94.88 301 GLU A CA 1
ATOM 2203 C C . GLU A 1 301 ? 18.391 13.305 17.359 1 94.88 301 GLU A C 1
ATOM 2205 O O . GLU A 1 301 ? 17.969 14.258 18.016 1 94.88 301 GLU A O 1
ATOM 2210 N N . VAL A 1 302 ? 19.703 13.164 17.141 1 95.31 302 VAL A N 1
ATOM 2211 C CA . VAL A 1 302 ? 20.625 14.25 17.453 1 95.31 302 VAL A CA 1
ATOM 2212 C C . VAL A 1 302 ? 20.406 15.414 16.484 1 95.31 302 VAL A C 1
ATOM 2214 O O . VAL A 1 302 ? 20.359 16.578 16.906 1 95.31 302 VAL A O 1
ATOM 2217 N N . ARG A 1 303 ? 20.25 15.094 15.266 1 95.88 303 ARG A N 1
ATOM 2218 C CA . ARG A 1 303 ? 19.969 16.094 14.234 1 95.88 303 ARG A CA 1
ATOM 2219 C C . ARG A 1 303 ? 18.562 16.656 14.391 1 95.88 303 ARG A C 1
ATOM 2221 O O . ARG A 1 303 ? 18.328 17.844 14.133 1 95.88 303 ARG A O 1
ATOM 2228 N N . TRP A 1 304 ? 17.672 15.789 14.727 1 97.69 304 TRP A N 1
ATOM 2229 C CA . TRP A 1 304 ? 16.266 16.156 14.812 1 97.69 304 TRP A CA 1
ATOM 2230 C C . TRP A 1 304 ? 15.68 15.797 16.172 1 97.69 304 TRP A C 1
ATOM 2232 O O . TRP A 1 304 ? 14.844 14.898 16.281 1 97.69 304 TRP A O 1
ATOM 2242 N N . PRO A 1 305 ? 15.984 16.562 17.219 1 98.12 305 PRO A N 1
ATOM 2243 C CA . PRO A 1 305 ? 15.484 16.266 18.562 1 98.12 305 PRO A CA 1
ATOM 2244 C C . PRO A 1 305 ? 13.961 16.375 18.656 1 98.12 305 PRO A C 1
ATOM 2246 O O . PRO A 1 305 ? 13.367 15.898 19.625 1 98.12 305 PRO A O 1
ATOM 2249 N N . ALA A 1 306 ? 13.312 17.031 17.703 1 98.56 306 ALA A N 1
ATOM 2250 C CA . ALA A 1 306 ? 11.867 17.203 17.688 1 98.56 306 ALA A CA 1
ATOM 2251 C C . ALA A 1 306 ? 11.148 15.867 17.781 1 98.56 306 ALA A C 1
ATOM 2253 O O . ALA A 1 306 ? 10.094 15.758 18.406 1 98.56 306 ALA A O 1
ATOM 2254 N N . LEU A 1 307 ? 11.664 14.836 17.156 1 98.25 307 LEU A N 1
ATOM 2255 C CA . LEU A 1 307 ? 11.031 13.523 17.141 1 98.25 307 LEU A CA 1
ATOM 2256 C C . LEU A 1 307 ? 11 12.922 18.531 1 98.25 307 LEU A C 1
ATOM 2258 O O . LEU A 1 307 ? 10 12.312 18.922 1 98.25 307 LEU A O 1
ATOM 2262 N N . ARG A 1 308 ? 12.117 13.047 19.25 1 98.06 308 ARG A N 1
ATOM 2263 C CA . ARG A 1 308 ? 12.141 12.609 20.641 1 98.06 308 ARG A CA 1
ATOM 2264 C C . ARG A 1 308 ? 11.102 13.359 21.469 1 98.06 308 ARG A C 1
ATOM 2266 O O . ARG A 1 308 ? 10.398 12.758 22.281 1 98.06 308 ARG A O 1
ATOM 2273 N N . LEU A 1 309 ? 11 14.664 21.25 1 98.62 309 LEU A N 1
ATOM 2274 C CA . LEU A 1 309 ? 10.055 15.484 21.984 1 98.62 309 LEU A CA 1
ATOM 2275 C C . LEU A 1 309 ? 8.617 15.031 21.719 1 98.62 309 LEU A C 1
ATOM 2277 O O . LEU A 1 309 ? 7.777 15.047 22.609 1 98.62 309 LEU A O 1
ATOM 2281 N N . ALA A 1 310 ? 8.312 14.688 20.484 1 98.5 310 ALA A N 1
ATOM 2282 C CA . ALA A 1 310 ? 6.984 14.18 20.125 1 98.5 310 ALA A CA 1
ATOM 2283 C C . ALA A 1 310 ? 6.66 12.914 20.906 1 98.5 310 ALA A C 1
ATOM 2285 O O . ALA A 1 310 ? 5.562 12.773 21.453 1 98.5 310 ALA A O 1
ATOM 2286 N N . ARG A 1 311 ? 7.594 11.977 20.953 1 98.06 311 ARG A N 1
ATOM 2287 C CA . ARG A 1 311 ? 7.391 10.727 21.672 1 98.06 311 ARG A CA 1
ATOM 2288 C C . ARG A 1 311 ? 7.164 10.992 23.156 1 98.06 311 ARG A C 1
ATOM 2290 O O . ARG A 1 311 ? 6.297 10.375 23.781 1 98.06 311 ARG A O 1
ATOM 2297 N N . GLU A 1 312 ? 7.98 11.883 23.672 1 97.75 312 GLU A N 1
ATOM 2298 C CA . GLU A 1 312 ? 7.852 12.242 25.094 1 97.75 312 GLU A CA 1
ATOM 2299 C C . GLU A 1 312 ? 6.496 12.883 25.375 1 97.75 312 GLU A C 1
ATOM 2301 O O . GLU A 1 312 ? 5.883 12.625 26.406 1 97.75 312 GLU A O 1
ATOM 2306 N N . ALA A 1 313 ? 6.078 13.719 24.484 1 98.38 313 ALA A N 1
ATOM 2307 C CA . ALA A 1 313 ? 4.777 14.367 24.641 1 98.38 313 ALA A CA 1
ATOM 2308 C C . ALA A 1 313 ? 3.648 13.344 24.641 1 98.38 313 ALA A C 1
ATOM 2310 O O . ALA A 1 313 ? 2.729 13.414 25.453 1 98.38 313 ALA A O 1
ATOM 2311 N N . ILE A 1 314 ? 3.684 12.383 23.703 1 98.44 314 ILE A N 1
ATOM 2312 C CA . ILE A 1 314 ? 2.686 11.32 23.656 1 98.44 314 ILE A CA 1
ATOM 2313 C C . ILE A 1 314 ? 2.701 10.539 24.969 1 98.44 314 ILE A C 1
ATOM 2315 O O . ILE A 1 314 ? 1.647 10.25 25.547 1 98.44 314 ILE A O 1
ATOM 2319 N N . GLY A 1 315 ? 3.908 10.203 25.453 1 97.69 315 GLY A N 1
ATOM 2320 C CA . GLY A 1 315 ? 4.055 9.461 26.688 1 97.69 315 GLY A CA 1
ATOM 2321 C C . GLY A 1 315 ? 3.496 10.195 27.891 1 97.69 315 GLY A C 1
ATOM 2322 O O . GLY A 1 315 ? 2.875 9.586 28.766 1 97.69 315 GLY A O 1
ATOM 2323 N N . ALA A 1 316 ? 3.721 11.484 27.938 1 97.5 316 ALA A N 1
ATOM 2324 C CA . ALA A 1 316 ? 3.248 12.305 29.047 1 97.5 316 ALA A CA 1
ATOM 2325 C C . ALA A 1 316 ? 1.727 12.414 29.047 1 97.5 316 ALA A C 1
ATOM 2327 O O . ALA A 1 316 ? 1.097 12.445 30.094 1 97.5 316 ALA A O 1
ATOM 2328 N N . GLY A 1 317 ? 1.166 12.539 27.844 1 97.81 317 GLY A N 1
ATOM 2329 C CA . GLY A 1 317 ? -0.27 12.742 27.734 1 97.81 317 GLY A CA 1
ATOM 2330 C C . GLY A 1 317 ? -0.726 14.094 28.25 1 97.81 317 GLY A C 1
ATOM 2331 O O . GLY A 1 317 ? -0.01 15.086 28.109 1 97.81 317 GLY A O 1
ATOM 2332 N N . GLY A 1 318 ? -1.988 14.156 28.625 1 97.94 318 GLY A N 1
ATOM 2333 C CA . GLY A 1 318 ? -2.523 15.383 29.203 1 97.94 318 GLY A CA 1
ATOM 2334 C C . GLY A 1 318 ? -2.414 16.578 28.281 1 97.94 318 GLY A C 1
ATOM 2335 O O . GLY A 1 318 ? -2.816 16.5 27.109 1 97.94 318 GLY A O 1
ATOM 2336 N N . ALA A 1 319 ? -1.82 17.672 28.859 1 98.56 319 ALA A N 1
ATOM 2337 C CA . ALA A 1 319 ? -1.749 18.938 28.141 1 98.56 319 ALA A CA 1
ATOM 2338 C C . ALA A 1 319 ? -0.469 19.016 27.312 1 98.56 319 ALA A C 1
ATOM 2340 O O . ALA A 1 319 ? -0.193 20.047 26.688 1 98.56 319 ALA A O 1
ATOM 2341 N N . ALA A 1 320 ? 0.337 17.969 27.281 1 98.81 320 ALA A N 1
ATOM 2342 C CA . ALA A 1 320 ? 1.662 18 26.672 1 98.81 320 ALA A CA 1
ATOM 2343 C C . ALA A 1 320 ? 1.572 18.375 25.188 1 98.81 320 ALA A C 1
ATOM 2345 O O . ALA A 1 320 ? 2.424 19.094 24.672 1 98.81 320 ALA A O 1
ATOM 2346 N N . GLY A 1 321 ? 0.527 17.797 24.5 1 98.69 321 GLY A N 1
ATOM 2347 C CA . GLY A 1 321 ? 0.347 18.141 23.094 1 98.69 321 GLY A CA 1
ATOM 2348 C C . GLY A 1 321 ? 0.108 19.625 22.875 1 98.69 321 GLY A C 1
ATOM 2349 O O . GLY A 1 321 ? 0.706 20.219 21.984 1 98.69 321 GLY A O 1
ATOM 2350 N N . ALA A 1 322 ? -0.747 20.203 23.688 1 98.69 322 ALA A N 1
ATOM 2351 C CA . ALA A 1 322 ? -1.033 21.641 23.594 1 98.69 322 ALA A CA 1
ATOM 2352 C C . ALA A 1 322 ? 0.218 22.469 23.875 1 98.69 322 ALA A C 1
ATOM 2354 O O . ALA A 1 322 ? 0.49 23.438 23.156 1 98.69 322 ALA A O 1
ATOM 2355 N N . VAL A 1 323 ? 0.996 22.078 24.844 1 98.81 323 VAL A N 1
ATOM 2356 C CA . VAL A 1 323 ? 2.205 22.797 25.25 1 98.81 323 VAL A CA 1
ATOM 2357 C C . VAL A 1 323 ? 3.246 22.703 24.125 1 98.81 323 VAL A C 1
ATOM 2359 O O . VAL A 1 323 ? 3.822 23.719 23.719 1 98.81 323 VAL A O 1
ATOM 2362 N N . LEU A 1 324 ? 3.475 21.5 23.672 1 98.81 324 LEU A N 1
ATOM 2363 C CA . LEU A 1 324 ? 4.449 21.312 22.594 1 98.81 324 LEU A CA 1
ATOM 2364 C C . LEU A 1 324 ? 4.074 22.141 21.375 1 98.81 324 LEU A C 1
ATOM 2366 O O . LEU A 1 324 ? 4.926 22.812 20.781 1 98.81 324 LEU A O 1
ATOM 2370 N N . ASN A 1 325 ? 2.799 22.078 20.953 1 98.56 325 ASN A N 1
ATOM 2371 C CA . ASN A 1 325 ? 2.336 22.828 19.781 1 98.56 325 ASN A CA 1
ATOM 2372 C C . ASN A 1 325 ? 2.621 24.312 19.922 1 98.56 325 ASN A C 1
ATOM 2374 O O . ASN A 1 325 ? 3.197 24.922 19.016 1 98.56 325 ASN A O 1
ATOM 2378 N N . ALA A 1 326 ? 2.238 24.875 21.031 1 98.5 326 ALA A N 1
ATOM 2379 C CA . ALA A 1 326 ? 2.361 26.328 21.25 1 98.5 326 ALA A CA 1
ATOM 2380 C C . ALA A 1 326 ? 3.824 26.734 21.391 1 98.5 326 ALA A C 1
ATOM 2382 O O . ALA A 1 326 ? 4.238 27.766 20.875 1 98.5 326 ALA A O 1
ATOM 2383 N N . ALA A 1 327 ? 4.59 25.953 22.156 1 98.62 327 ALA A N 1
ATOM 2384 C CA . ALA A 1 327 ? 6.012 26.234 22.344 1 98.62 327 ALA A CA 1
ATOM 2385 C C . ALA A 1 327 ? 6.746 26.203 21 1 98.62 327 ALA A C 1
ATOM 2387 O O . ALA A 1 327 ? 7.598 27.047 20.734 1 98.62 327 ALA A O 1
ATOM 2388 N N . LYS A 1 328 ? 6.43 25.203 20.25 1 98.44 328 LYS A N 1
ATOM 2389 C CA . LYS A 1 328 ? 7.031 25.078 18.922 1 98.44 328 LYS A CA 1
ATOM 2390 C C . LYS A 1 328 ? 6.684 26.281 18.047 1 98.44 328 LYS A C 1
ATOM 2392 O O . LYS A 1 328 ? 7.555 26.844 17.359 1 98.44 328 LYS A O 1
ATOM 2397 N N . GLU A 1 329 ? 5.41 26.719 18.047 1 97.75 329 GLU A N 1
ATOM 2398 C CA . GLU A 1 329 ? 5.012 27.891 17.266 1 97.75 329 GLU A CA 1
ATOM 2399 C C . GLU A 1 329 ? 5.77 29.141 17.719 1 97.75 329 GLU A C 1
ATOM 2401 O O . GLU A 1 329 ? 6.223 29.922 16.875 1 97.75 329 GLU A O 1
ATOM 2406 N N . GLN A 1 330 ? 5.973 29.266 19 1 97.81 330 GLN A N 1
ATOM 2407 C CA . GLN A 1 330 ? 6.723 30.406 19.531 1 97.81 330 GLN A CA 1
ATOM 2408 C C . GLN A 1 330 ? 8.195 30.328 19.141 1 97.81 330 GLN A C 1
ATOM 2410 O O . GLN A 1 330 ? 8.781 31.328 18.719 1 97.81 330 GLN A O 1
ATOM 2415 N N . ALA A 1 331 ? 8.734 29.156 19.281 1 98.06 331 ALA A N 1
ATOM 2416 C CA . ALA A 1 331 ? 10.133 28.969 18.906 1 98.06 331 ALA A CA 1
ATOM 2417 C C . ALA A 1 331 ? 10.359 29.297 17.438 1 98.06 331 ALA A C 1
ATOM 2419 O O . ALA A 1 331 ? 11.367 29.906 17.078 1 98.06 331 ALA A O 1
ATOM 2420 N N . LEU A 1 332 ? 9.453 28.859 16.594 1 97.75 332 LEU A N 1
ATOM 2421 C CA . LEU A 1 332 ? 9.523 29.172 15.172 1 97.75 332 LEU A CA 1
ATOM 2422 C C . LEU A 1 332 ? 9.461 30.672 14.938 1 97.75 332 LEU A C 1
ATOM 2424 O O . LEU A 1 332 ? 10.234 31.219 14.148 1 97.75 332 LEU A O 1
ATOM 2428 N N . ASP A 1 333 ? 8.508 31.344 15.594 1 96.94 333 ASP A N 1
ATOM 2429 C CA . ASP A 1 333 ? 8.406 32.781 15.5 1 96.94 333 ASP A CA 1
ATOM 2430 C C . ASP A 1 333 ? 9.719 33.469 15.891 1 96.94 333 ASP A C 1
ATOM 2432 O O . ASP A 1 333 ? 10.172 34.406 15.219 1 96.94 333 ASP A O 1
ATOM 2436 N N . ASP A 1 334 ? 10.281 32.969 16.969 1 97.56 334 ASP A N 1
ATOM 2437 C CA . ASP A 1 334 ? 11.516 33.562 17.469 1 97.56 334 ASP A CA 1
ATOM 2438 C C . ASP A 1 334 ? 12.672 33.344 16.5 1 97.56 334 ASP A C 1
ATOM 2440 O O . ASP A 1 334 ? 13.516 34.219 16.312 1 97.56 334 ASP A O 1
ATOM 2444 N N . PHE A 1 335 ? 12.758 32.188 15.867 1 97.69 335 PHE A N 1
ATOM 2445 C CA . PHE A 1 335 ? 13.781 31.906 14.867 1 97.69 335 PHE A CA 1
ATOM 2446 C C . PHE A 1 335 ? 13.609 32.812 13.656 1 97.69 335 PHE A C 1
ATOM 2448 O O . PHE A 1 335 ? 14.57 33.438 13.188 1 97.69 335 PHE A O 1
ATOM 2455 N N . ILE A 1 336 ? 12.336 32.906 13.117 1 97.38 336 ILE A N 1
ATOM 2456 C CA . ILE A 1 336 ? 12.039 33.719 11.945 1 97.38 336 ILE A CA 1
ATOM 2457 C C . ILE A 1 336 ? 12.406 35.188 12.234 1 97.38 336 ILE A C 1
ATOM 2459 O O . ILE A 1 336 ? 12.922 35.875 11.359 1 97.38 336 ILE A O 1
ATOM 2463 N N . ALA A 1 337 ? 12.25 35.594 13.469 1 96.44 337 ALA A N 1
ATOM 2464 C CA . ALA A 1 337 ? 12.516 36.969 13.859 1 96.44 337 ALA A CA 1
ATOM 2465 C C . ALA A 1 337 ? 13.992 37.188 14.172 1 96.44 337 ALA A C 1
ATOM 2467 O O . ALA A 1 337 ? 14.43 38.312 14.461 1 96.44 337 ALA A O 1
ATOM 2468 N N . GLY A 1 338 ? 14.703 36.188 14.125 1 95.44 338 GLY A N 1
ATOM 2469 C CA . GLY A 1 338 ? 16.141 36.281 14.367 1 95.44 338 GLY A CA 1
ATOM 2470 C C . GLY A 1 338 ? 16.484 36.344 15.836 1 95.44 338 GLY A C 1
ATOM 2471 O O . GLY A 1 338 ? 17.594 36.75 16.203 1 95.44 338 GLY A O 1
ATOM 2472 N N . ARG A 1 339 ? 15.602 35.906 16.672 1 96.06 339 ARG A N 1
ATOM 2473 C CA . ARG A 1 339 ? 15.82 36.031 18.109 1 96.06 339 ARG A CA 1
ATOM 2474 C C . ARG A 1 339 ? 16.562 34.812 18.656 1 96.06 339 ARG A C 1
ATOM 2476 O O . ARG A 1 339 ? 17.234 34.875 19.688 1 96.06 339 ARG A O 1
ATOM 2483 N N . ILE A 1 340 ? 16.391 33.688 18.031 1 96.69 340 ILE A N 1
ATOM 2484 C CA . ILE A 1 340 ? 17.094 32.469 18.438 1 96.69 340 ILE A CA 1
ATOM 2485 C C . ILE A 1 340 ? 17.672 31.781 17.203 1 96.69 340 ILE A C 1
ATOM 2487 O O . ILE A 1 340 ? 17.328 32.125 16.078 1 96.69 340 ILE A O 1
ATOM 2491 N N . ARG A 1 341 ? 18.656 30.812 17.453 1 95.88 341 ARG A N 1
ATOM 2492 C CA . ARG A 1 341 ? 19.219 30.016 16.391 1 95.88 341 ARG A CA 1
ATOM 2493 C C . ARG A 1 341 ? 18.297 28.844 16.031 1 95.88 341 ARG A C 1
ATOM 2495 O O . ARG A 1 341 ? 17.453 28.453 16.828 1 95.88 341 ARG A O 1
ATOM 2502 N N . PHE A 1 342 ? 18.516 28.359 14.852 1 97.44 342 PHE A N 1
ATOM 2503 C CA . PHE A 1 342 ? 17.766 27.203 14.383 1 97.44 342 PHE A CA 1
ATOM 2504 C C . PHE A 1 342 ? 17.828 26.062 15.398 1 97.44 342 PHE A C 1
ATOM 2506 O O . PHE A 1 342 ? 16.812 25.453 15.719 1 97.44 342 PHE A O 1
ATOM 2513 N N . THR A 1 343 ? 19 25.812 15.945 1 97.12 343 THR A N 1
ATOM 2514 C CA . THR A 1 343 ? 19.234 24.688 16.859 1 97.12 343 THR A CA 1
ATOM 2515 C C . THR A 1 343 ? 18.656 24.984 18.234 1 97.12 343 THR A C 1
ATOM 2517 O O . THR A 1 343 ? 18.641 24.109 19.109 1 97.12 343 THR A O 1
ATOM 2520 N N . ASP A 1 344 ? 18.156 26.203 18.422 1 97.19 344 ASP A N 1
ATOM 2521 C CA . ASP A 1 344 ? 17.609 26.578 19.719 1 97.19 344 ASP A CA 1
ATOM 2522 C C . ASP A 1 344 ? 16.125 26.281 19.812 1 97.19 344 ASP A C 1
ATOM 2524 O O . ASP A 1 344 ? 15.539 26.312 20.891 1 97.19 344 ASP A O 1
ATOM 2528 N N . MET A 1 345 ? 15.516 25.969 18.734 1 97.88 345 MET A N 1
ATOM 2529 C CA . MET A 1 345 ? 14.07 25.781 18.719 1 97.88 345 MET A CA 1
ATOM 2530 C C . MET A 1 345 ? 13.672 24.594 19.594 1 97.88 345 MET A C 1
ATOM 2532 O O . MET A 1 345 ? 12.773 24.703 20.438 1 97.88 345 MET A O 1
ATOM 2536 N N . ALA A 1 346 ? 14.383 23.469 19.438 1 98.06 346 ALA A N 1
ATOM 2537 C CA . ALA A 1 346 ? 14.023 22.266 20.172 1 98.06 346 ALA A CA 1
ATOM 2538 C C . ALA A 1 346 ? 14.25 22.453 21.672 1 98.06 346 ALA A C 1
ATOM 2540 O O . ALA A 1 346 ? 13.375 22.141 22.484 1 98.06 346 ALA A O 1
ATOM 2541 N N . PRO A 1 347 ? 15.406 23.016 22.062 1 97.69 347 PRO A N 1
ATOM 2542 C CA . PRO A 1 347 ? 15.609 23.281 23.484 1 97.69 347 PRO A CA 1
ATOM 2543 C C . PRO A 1 347 ? 14.539 24.219 24.062 1 97.69 347 PRO A C 1
ATOM 2545 O O . PRO A 1 347 ? 14.141 24.062 25.219 1 97.69 347 PRO A O 1
ATOM 2548 N N . ALA A 1 348 ? 14.102 25.203 23.312 1 98.31 348 ALA A N 1
ATOM 2549 C CA . ALA A 1 348 ? 13.055 26.109 23.781 1 98.31 348 ALA A CA 1
ATOM 2550 C C . ALA A 1 348 ? 11.758 25.359 24.062 1 98.31 348 ALA A C 1
ATOM 2552 O O . ALA A 1 348 ? 11.094 25.594 25.062 1 98.31 348 ALA A O 1
ATOM 2553 N N . VAL A 1 349 ? 11.414 24.438 23.188 1 98.69 349 VAL A N 1
ATOM 2554 C CA . VAL A 1 349 ? 10.211 23.625 23.344 1 98.69 349 VAL A CA 1
ATOM 2555 C C . VAL A 1 349 ? 10.359 22.703 24.531 1 98.69 349 VAL A C 1
ATOM 2557 O O . VAL A 1 349 ? 9.438 22.547 25.344 1 98.69 349 VAL A O 1
ATOM 2560 N N . GLU A 1 350 ? 11.523 22.062 24.625 1 98 350 GLU A N 1
ATOM 2561 C CA . GLU A 1 350 ? 11.812 21.172 25.734 1 98 350 GLU A CA 1
ATOM 2562 C C . GLU A 1 350 ? 11.688 21.906 27.078 1 98 350 GLU A C 1
ATOM 2564 O O . GLU A 1 350 ? 11.133 21.375 28.031 1 98 350 GLU A O 1
ATOM 2569 N N . HIS A 1 351 ? 12.18 23.109 27.094 1 98.12 351 HIS A N 1
ATOM 2570 C CA . HIS A 1 351 ? 12.094 23.953 28.281 1 98.12 351 HIS A CA 1
ATOM 2571 C C . HIS A 1 351 ? 10.641 24.203 28.672 1 98.12 351 HIS A C 1
ATOM 2573 O O . HIS A 1 351 ? 10.273 24.078 29.844 1 98.12 351 HIS A O 1
ATOM 2579 N N . ALA A 1 352 ? 9.844 24.578 27.719 1 98.62 352 ALA A N 1
ATOM 2580 C CA . ALA A 1 352 ? 8.43 24.828 27.953 1 98.62 352 ALA A CA 1
ATOM 2581 C C . ALA A 1 352 ? 7.734 23.594 28.5 1 98.62 352 ALA A C 1
ATOM 2583 O O . ALA A 1 352 ? 6.93 23.672 29.438 1 98.62 352 ALA A O 1
ATOM 2584 N N . LEU A 1 353 ? 8.023 22.422 27.953 1 98.56 353 LEU A N 1
ATOM 2585 C CA . LEU A 1 353 ? 7.441 21.172 28.406 1 98.56 353 LEU A CA 1
ATOM 2586 C C . LEU A 1 353 ? 7.844 20.859 29.844 1 98.56 353 LEU A C 1
ATOM 2588 O O . LEU A 1 353 ? 7.012 20.453 30.656 1 98.56 353 LEU A O 1
ATOM 2592 N N . ALA A 1 354 ? 9.109 21.078 30.125 1 98 354 ALA A N 1
ATOM 2593 C CA . ALA A 1 354 ? 9.617 20.812 31.469 1 98 354 ALA A CA 1
ATOM 2594 C C . ALA A 1 354 ? 8.938 21.703 32.5 1 98 354 ALA A C 1
ATOM 2596 O O . ALA A 1 354 ? 8.578 21.25 33.594 1 98 354 ALA A O 1
ATOM 2597 N N . LEU A 1 355 ? 8.766 22.969 32.188 1 98.25 355 LEU A N 1
ATOM 2598 C CA . LEU A 1 355 ? 8.094 23.891 33.094 1 98.25 355 LEU A CA 1
ATOM 2599 C C . LEU A 1 355 ? 6.629 23.5 33.281 1 98.25 355 LEU A C 1
ATOM 2601 O O . LEU A 1 355 ? 6.098 23.547 34.375 1 98.25 355 LEU A O 1
ATOM 2605 N N . ALA A 1 356 ? 6.004 23.172 32.156 1 98.44 356 ALA A N 1
ATOM 2606 C CA . ALA A 1 356 ? 4.59 22.812 32.219 1 98.44 356 ALA A CA 1
ATOM 2607 C C . ALA A 1 356 ? 4.367 21.578 33.062 1 98.44 356 ALA A C 1
ATOM 2609 O O . ALA A 1 356 ? 3.346 21.469 33.75 1 98.44 356 ALA A O 1
ATOM 2610 N N . ALA A 1 357 ? 5.312 20.672 33.031 1 98 357 ALA A N 1
ATOM 2611 C CA . ALA A 1 357 ? 5.191 19.406 33.75 1 98 357 ALA A CA 1
ATOM 2612 C C . ALA A 1 357 ? 5.105 19.625 35.25 1 98 357 ALA A C 1
ATOM 2614 O O . ALA A 1 357 ? 4.652 18.766 36 1 98 357 ALA A O 1
ATOM 2615 N N . ARG A 1 358 ? 5.52 20.828 35.688 1 97.44 358 ARG A N 1
ATOM 2616 C CA . ARG A 1 358 ? 5.512 21.156 37.094 1 97.44 358 ARG A CA 1
ATOM 2617 C C . ARG A 1 358 ? 4.203 21.828 37.5 1 97.44 358 ARG A C 1
ATOM 2619 O O . ARG A 1 358 ? 3.943 22.031 38.688 1 97.44 358 ARG A O 1
ATOM 2626 N N . GLU A 1 359 ? 3.432 22.125 36.594 1 97.75 359 GLU A N 1
ATOM 2627 C CA . GLU A 1 359 ? 2.199 22.859 36.844 1 97.75 359 GLU A CA 1
ATOM 2628 C C . GLU A 1 359 ? 1.045 21.906 37.156 1 97.75 359 GLU A C 1
ATOM 2630 O O . GLU A 1 359 ? 0.967 20.812 36.594 1 97.75 359 GLU A O 1
ATOM 2635 N N . ALA A 1 360 ? 0.156 22.406 38.031 1 96.31 360 ALA A N 1
ATOM 2636 C CA . ALA A 1 360 ? -1.062 21.656 38.312 1 96.31 360 ALA A CA 1
ATOM 2637 C C . ALA A 1 360 ? -1.935 21.516 37.062 1 96.31 360 ALA A C 1
ATOM 2639 O O . ALA A 1 360 ? -2.076 22.469 36.312 1 96.31 360 ALA A O 1
ATOM 2640 N N . GLY A 1 361 ? -2.402 20.344 36.812 1 96.69 361 GLY A N 1
ATOM 2641 C CA . GLY A 1 361 ? -3.338 20.125 35.719 1 96.69 361 GLY A CA 1
ATOM 2642 C C . GLY A 1 361 ? -2.67 19.609 34.438 1 96.69 361 GLY A C 1
ATOM 2643 O O . GLY A 1 361 ? -3.346 19.188 33.5 1 96.69 361 GLY A O 1
ATOM 2644 N N . PHE A 1 362 ? -1.395 19.562 34.406 1 97.75 362 PHE A N 1
ATOM 2645 C CA . PHE A 1 362 ? -0.647 19.172 33.219 1 97.75 362 PHE A CA 1
ATOM 2646 C C . PHE A 1 362 ? -1.003 17.75 32.812 1 97.75 362 PHE A C 1
ATOM 2648 O O . PHE A 1 362 ? -1.092 17.438 31.609 1 97.75 362 PHE A O 1
ATOM 2655 N N . ALA A 1 363 ? -1.251 16.922 33.781 1 96.81 363 ALA A N 1
ATOM 2656 C CA . ALA A 1 363 ? -1.472 15.492 33.531 1 96.81 363 ALA A CA 1
ATOM 2657 C C . ALA A 1 363 ? -2.875 15.242 32.969 1 96.81 363 ALA A C 1
ATOM 2659 O O . ALA A 1 363 ? -3.176 14.148 32.5 1 96.81 363 ALA A O 1
ATOM 2660 N N . GLN A 1 364 ? -3.73 16.266 32.969 1 97.25 364 GLN A N 1
ATOM 2661 C CA . GLN A 1 364 ? -5.098 16.141 32.469 1 97.25 364 GLN A CA 1
ATOM 2662 C C . GLN A 1 364 ? -5.25 16.75 31.078 1 97.25 364 GLN A C 1
ATOM 2664 O O . GLN A 1 364 ? -4.816 17.891 30.844 1 97.25 364 GLN A O 1
ATOM 2669 N N . SER A 1 365 ? -5.887 15.961 30.188 1 97.38 365 SER A N 1
ATOM 2670 C CA . SER A 1 365 ? -6.172 16.516 28.859 1 97.38 365 SER A CA 1
ATOM 2671 C C . SER A 1 365 ? -7.117 17.703 28.953 1 97.38 365 SER A C 1
ATOM 2673 O O . SER A 1 365 ? -8.086 17.672 29.703 1 97.38 365 SER A O 1
ATOM 2675 N N . PRO A 1 366 ? -6.848 18.703 28.156 1 97.69 366 PRO A N 1
ATOM 2676 C CA . PRO A 1 366 ? -7.777 19.844 28.141 1 97.69 366 PRO A CA 1
ATOM 2677 C C . PRO A 1 366 ? -9.211 19.422 27.812 1 97.69 366 PRO A C 1
ATOM 2679 O O . PRO A 1 366 ? -9.43 18.625 26.906 1 97.69 366 PRO A O 1
ATOM 2682 N N . ARG A 1 367 ? -10.172 19.953 28.656 1 95.75 367 ARG A N 1
ATOM 2683 C CA . ARG A 1 367 ? -11.555 19.516 28.547 1 95.75 367 ARG A CA 1
ATOM 2684 C C . ARG A 1 367 ? -12.344 20.438 27.609 1 95.75 367 ARG A C 1
ATOM 2686 O O . ARG A 1 367 ? -13.445 20.094 27.172 1 95.75 367 ARG A O 1
ATOM 2693 N N . ASP A 1 368 ? -11.781 21.594 27.266 1 96.44 368 ASP A N 1
ATOM 2694 C CA . ASP A 1 368 ? -12.43 22.562 26.391 1 96.44 368 ASP A CA 1
ATOM 2695 C C . ASP A 1 368 ? -11.406 23.516 25.781 1 96.44 368 ASP A C 1
ATOM 2697 O O . ASP A 1 368 ? -10.211 23.422 26.062 1 96.44 368 ASP A O 1
ATOM 2701 N N . LEU A 1 369 ? -11.977 24.375 24.891 1 96.44 369 LEU A N 1
ATOM 2702 C CA . LEU A 1 369 ? -11.117 25.297 24.172 1 96.44 369 LEU A CA 1
ATOM 2703 C C . LEU A 1 369 ? -10.391 26.234 25.125 1 96.44 369 LEU A C 1
ATOM 2705 O O . LEU A 1 369 ? -9.211 26.547 24.922 1 96.44 369 LEU A O 1
ATOM 2709 N N . GLY A 1 370 ? -11.055 26.656 26.109 1 97 370 GLY A N 1
ATOM 2710 C CA . GLY A 1 370 ? -10.445 27.547 27.094 1 97 370 GLY A CA 1
ATOM 2711 C C . GLY A 1 370 ? -9.211 26.953 27.75 1 97 370 GLY A C 1
ATOM 2712 O O . GLY A 1 370 ? -8.195 27.625 27.906 1 97 370 GLY A O 1
ATOM 2713 N N . GLU A 1 371 ? -9.242 25.734 28.156 1 97.69 371 GLU A N 1
ATOM 2714 C CA . GLU A 1 371 ? -8.109 25.062 28.766 1 97.69 371 GLU A CA 1
ATOM 2715 C C . GLU A 1 371 ? -6.965 24.891 27.781 1 97.69 371 GLU A C 1
ATOM 2717 O O . GLU A 1 371 ? -5.793 25 28.141 1 97.69 371 GLU A O 1
ATOM 2722 N N . VAL A 1 372 ? -7.312 24.562 26.516 1 98 372 VAL A N 1
ATOM 2723 C CA . VAL A 1 372 ? -6.285 24.453 25.5 1 98 372 VAL A CA 1
ATOM 2724 C C . VAL A 1 372 ? -5.543 25.781 25.359 1 98 372 VAL A C 1
ATOM 2726 O O . VAL A 1 372 ? -4.312 25.812 25.312 1 98 372 VAL A O 1
ATOM 2729 N N . LEU A 1 373 ? -6.332 26.844 25.328 1 96.31 373 LEU A N 1
ATOM 2730 C CA . LEU A 1 373 ? -5.762 28.172 25.156 1 96.31 373 LEU A CA 1
ATOM 2731 C C . LEU A 1 373 ? -4.938 28.578 26.375 1 96.31 373 LEU A C 1
ATOM 2733 O O . LEU A 1 373 ? -3.936 29.281 26.234 1 96.31 373 LEU A O 1
ATOM 2737 N N . HIS A 1 374 ? -5.355 28.141 27.531 1 97.44 374 HIS A N 1
ATOM 2738 C CA . HIS A 1 374 ? -4.574 28.375 28.734 1 97.44 374 HIS A CA 1
ATOM 2739 C C . HIS A 1 374 ? -3.172 27.797 28.609 1 97.44 374 HIS A C 1
ATOM 2741 O O . HIS A 1 374 ? -2.182 28.484 28.859 1 97.44 374 HIS A O 1
ATOM 2747 N N . TRP A 1 375 ? -3.074 26.578 28.203 1 98.31 375 TRP A N 1
ATOM 2748 C CA . TRP A 1 375 ? -1.786 25.906 28.047 1 98.31 375 TRP A CA 1
ATOM 2749 C C . TRP A 1 375 ? -0.996 26.516 26.906 1 98.31 375 TRP A C 1
ATOM 2751 O O . TRP A 1 375 ? 0.234 26.594 26.953 1 98.31 375 TRP A O 1
ATOM 2761 N N . ASP A 1 376 ? -1.739 26.922 25.828 1 98.06 376 ASP A N 1
ATOM 2762 C CA . ASP A 1 376 ? -1.09 27.609 24.719 1 98.06 376 ASP A CA 1
ATOM 2763 C C . ASP A 1 376 ? -0.366 28.875 25.203 1 98.06 376 ASP A C 1
ATOM 2765 O O . ASP A 1 376 ? 0.832 29.031 24.969 1 98.06 376 ASP A O 1
ATOM 2769 N N . ASP A 1 377 ? -1.064 29.641 25.953 1 97.5 377 ASP A N 1
ATOM 2770 C CA . ASP A 1 377 ? -0.5 30.875 26.484 1 97.5 377 ASP A CA 1
ATOM 2771 C C . ASP A 1 377 ? 0.697 30.594 27.391 1 97.5 377 ASP A C 1
ATOM 2773 O O . ASP A 1 377 ? 1.731 31.266 27.281 1 97.5 377 ASP A O 1
ATOM 2777 N N . PHE A 1 378 ? 0.541 29.703 28.266 1 98 378 PHE A N 1
ATOM 2778 C CA . PHE A 1 378 ? 1.615 29.312 29.172 1 98 378 PHE A CA 1
ATOM 2779 C C . PHE A 1 378 ? 2.863 28.922 28.391 1 98 378 PHE A C 1
ATOM 2781 O O . PHE A 1 378 ? 3.963 29.391 28.688 1 98 378 PHE A O 1
ATOM 2788 N N . ALA A 1 379 ? 2.684 28.047 27.422 1 98.5 379 ALA A N 1
ATOM 2789 C CA . ALA A 1 379 ? 3.789 27.469 26.672 1 98.5 379 ALA A CA 1
ATOM 2790 C C . ALA A 1 379 ? 4.535 28.531 25.859 1 98.5 379 ALA A C 1
ATOM 2792 O O . ALA A 1 379 ? 5.762 28.484 25.75 1 98.5 379 ALA A O 1
ATOM 2793 N N . ARG A 1 380 ? 3.783 29.422 25.25 1 97.62 380 ARG A N 1
ATOM 2794 C CA . ARG A 1 380 ? 4.41 30.5 24.5 1 97.62 380 ARG A CA 1
ATOM 2795 C C . ARG A 1 380 ? 5.305 31.359 25.391 1 97.62 380 ARG A C 1
ATOM 2797 O O . ARG A 1 380 ? 6.434 31.688 25.016 1 97.62 380 ARG A O 1
ATOM 2804 N N . ARG A 1 381 ? 4.828 31.672 26.562 1 97.62 381 ARG A N 1
ATOM 2805 C CA . ARG A 1 381 ? 5.629 32.438 27.516 1 97.62 381 ARG A CA 1
ATOM 2806 C C . ARG A 1 381 ? 6.867 31.656 27.938 1 97.62 381 ARG A C 1
ATOM 2808 O O . ARG A 1 381 ? 7.969 32.219 27.984 1 97.62 381 ARG A O 1
ATOM 2815 N N . ALA A 1 382 ? 6.621 30.438 28.25 1 97.94 382 ALA A N 1
ATOM 2816 C CA . ALA A 1 382 ? 7.719 29.594 28.719 1 97.94 382 ALA A CA 1
ATOM 2817 C C . ALA A 1 382 ? 8.797 29.453 27.656 1 97.94 382 ALA A C 1
ATOM 2819 O O . ALA A 1 382 ? 9.992 29.547 27.953 1 97.94 382 ALA A O 1
ATOM 2820 N N . ALA A 1 383 ? 8.406 29.203 26.391 1 97.88 383 ALA A N 1
ATOM 2821 C CA . ALA A 1 383 ? 9.352 29.047 25.297 1 97.88 383 ALA A CA 1
ATOM 2822 C C . ALA A 1 383 ? 10.117 30.344 25.031 1 97.88 383 ALA A C 1
ATOM 2824 O O . ALA A 1 383 ? 11.32 30.328 24.766 1 97.88 383 ALA A O 1
ATOM 2825 N N . ALA A 1 384 ? 9.422 31.453 25.141 1 95.88 384 ALA A N 1
ATOM 2826 C CA . ALA A 1 384 ? 10.031 32.75 24.906 1 95.88 384 ALA A CA 1
ATOM 2827 C C . ALA A 1 384 ? 11.062 33.062 25.984 1 95.88 384 ALA A C 1
ATOM 2829 O O . ALA A 1 384 ? 12.016 33.812 25.719 1 95.88 384 ALA A O 1
ATOM 2830 N N . GLN A 1 385 ? 10.938 32.562 27.141 1 92.19 385 GLN A N 1
ATOM 2831 C CA . GLN A 1 385 ? 11.805 32.844 28.281 1 92.19 385 GLN A CA 1
ATOM 2832 C C . GLN A 1 385 ? 13.039 31.938 28.266 1 92.19 385 GLN A C 1
ATOM 2834 O O . GLN A 1 385 ? 13.945 32.094 29.094 1 92.19 385 GLN A O 1
ATOM 2839 N N . TRP A 1 386 ? 13.078 30.969 27.453 1 86.88 386 TRP A N 1
ATOM 2840 C CA . TRP A 1 386 ? 14.156 30 27.422 1 86.88 386 TRP A CA 1
ATOM 2841 C C . TRP A 1 386 ? 15.516 30.688 27.328 1 86.88 386 TRP A C 1
ATOM 2843 O O . TRP A 1 386 ? 16.469 30.266 27.984 1 86.88 386 TRP A O 1
ATOM 2853 N N . GLN A 1 387 ? 15.82 31.672 26.516 1 74.62 387 GLN A N 1
ATOM 2854 C CA . GLN A 1 387 ? 17.109 32.344 26.438 1 74.62 387 GLN A CA 1
ATOM 2855 C C . GLN A 1 387 ? 17.391 33.125 27.719 1 74.62 387 GLN A C 1
ATOM 2857 O O . GLN A 1 387 ? 18.562 33.344 28.062 1 74.62 387 GLN A O 1
ATOM 2862 N N . GLY A 1 388 ? 16.219 33.719 28.281 1 56.28 388 GLY A N 1
ATOM 2863 C CA . GLY A 1 388 ? 16.469 34.5 29.484 1 56.28 388 GLY A CA 1
ATOM 2864 C C . GLY A 1 388 ? 16.953 33.656 30.641 1 56.28 388 GLY A C 1
ATOM 2865 O O . GLY A 1 388 ? 17.438 34.219 31.641 1 56.28 388 GLY A O 1
ATOM 2866 N N . ALA A 1 389 ? 16.609 32.531 30.625 1 46.22 389 ALA A N 1
ATOM 2867 C CA . ALA A 1 389 ? 17.031 31.625 31.688 1 46.22 389 ALA A CA 1
ATOM 2868 C C . ALA A 1 389 ? 18.422 31.078 31.422 1 46.22 389 ALA A C 1
ATOM 2870 O O . ALA A 1 389 ? 18.984 30.359 32.25 1 46.22 389 ALA A O 1
ATOM 2871 N N . ALA A 1 390 ? 18.859 31.266 30.312 1 41.44 390 ALA A N 1
ATOM 2872 C CA . ALA A 1 390 ? 20.266 30.891 30.203 1 41.44 390 ALA A CA 1
ATOM 2873 C C . ALA A 1 390 ? 21.172 31.969 30.797 1 41.44 390 ALA A C 1
ATOM 2875 O O . ALA A 1 390 ? 20.922 33.156 30.625 1 41.44 390 ALA A O 1
ATOM 2876 N N . MET B 1 1 ? -12.773 -27.203 14.531 1 91 1 MET B N 1
ATOM 2877 C CA . MET B 1 1 ? -11.5 -27.359 13.836 1 91 1 MET B CA 1
ATOM 2878 C C . MET B 1 1 ? -11.664 -27.125 12.336 1 91 1 MET B C 1
ATOM 2880 O O . MET B 1 1 ? -12.648 -27.562 11.742 1 91 1 MET B O 1
ATOM 2884 N N . ARG B 1 2 ? -10.766 -26.375 11.711 1 95.25 2 ARG B N 1
ATOM 2885 C CA . ARG B 1 2 ? -10.82 -26.125 10.273 1 95.25 2 ARG B CA 1
ATOM 2886 C C . ARG B 1 2 ? -10.227 -27.281 9.492 1 95.25 2 ARG B C 1
ATOM 2888 O O . ARG B 1 2 ? -9.148 -27.781 9.82 1 95.25 2 ARG B O 1
ATOM 2895 N N . SER B 1 3 ? -10.953 -27.844 8.523 1 98.75 3 SER B N 1
ATOM 2896 C CA . SER B 1 3 ? -10.453 -28.922 7.688 1 98.75 3 SER B CA 1
ATOM 2897 C C . SER B 1 3 ? -9.672 -28.391 6.488 1 98.75 3 SER B C 1
ATOM 2899 O O . SER B 1 3 ? -10.102 -27.422 5.844 1 98.75 3 SER B O 1
ATOM 2901 N N . ILE B 1 4 ? -8.5 -29.078 6.156 1 98.88 4 ILE B N 1
ATOM 2902 C CA . ILE B 1 4 ? -7.641 -28.547 5.102 1 98.88 4 ILE B CA 1
ATOM 2903 C C . ILE B 1 4 ? -7.176 -29.688 4.191 1 98.88 4 ILE B C 1
ATOM 2905 O O . ILE B 1 4 ? -7.125 -30.844 4.613 1 98.88 4 ILE B O 1
ATOM 2909 N N . SER B 1 5 ? -6.883 -29.406 2.998 1 98.94 5 SER B N 1
ATOM 2910 C CA . SER B 1 5 ? -6.172 -30.25 2.055 1 98.94 5 SER B CA 1
ATOM 2911 C C . SER B 1 5 ? -5.039 -29.5 1.367 1 98.94 5 SER B C 1
ATOM 2913 O O . SER B 1 5 ? -5.18 -28.328 1.041 1 98.94 5 SER B O 1
ATOM 2915 N N . VAL B 1 6 ? -3.926 -30.172 1.19 1 98.94 6 VAL B N 1
ATOM 2916 C CA . VAL B 1 6 ? -2.797 -29.594 0.473 1 98.94 6 VAL B CA 1
ATOM 2917 C C . VAL B 1 6 ? -2.451 -30.453 -0.737 1 98.94 6 VAL B C 1
ATOM 2919 O O . VAL B 1 6 ? -2.027 -31.594 -0.587 1 98.94 6 VAL B O 1
ATOM 2922 N N . LEU B 1 7 ? -2.68 -29.891 -1.895 1 98.88 7 LEU B N 1
ATOM 2923 C CA . LEU B 1 7 ? -2.318 -30.547 -3.145 1 98.88 7 LEU B CA 1
ATOM 2924 C C . LEU B 1 7 ? -0.937 -30.109 -3.613 1 98.88 7 LEU B C 1
ATOM 2926 O O . LEU B 1 7 ? -0.744 -28.953 -3.982 1 98.88 7 LEU B O 1
ATOM 2930 N N . GLY B 1 8 ? -0.018 -31 -3.645 1 98.25 8 GLY B N 1
ATOM 2931 C CA . GLY B 1 8 ? 1.365 -30.656 -3.926 1 98.25 8 GLY B CA 1
ATOM 2932 C C . GLY B 1 8 ? 2.158 -30.312 -2.68 1 98.25 8 GLY B C 1
ATOM 2933 O O . GLY B 1 8 ? 2.83 -29.281 -2.635 1 98.25 8 GLY B O 1
ATOM 2934 N N . ALA B 1 9 ? 2.125 -31.156 -1.705 1 98.5 9 ALA B N 1
ATOM 2935 C CA . ALA B 1 9 ? 2.635 -30.859 -0.369 1 98.5 9 ALA B CA 1
ATOM 2936 C C . ALA B 1 9 ? 4.16 -30.891 -0.344 1 98.5 9 ALA B C 1
ATOM 2938 O O . ALA B 1 9 ? 4.789 -30.188 0.448 1 98.5 9 ALA B O 1
ATOM 2939 N N . THR B 1 10 ? 4.766 -31.672 -1.255 1 97.5 10 THR B N 1
ATOM 2940 C CA . THR B 1 10 ? 6.195 -31.922 -1.104 1 97.5 10 THR B CA 1
ATOM 2941 C C . THR B 1 10 ? 7.008 -30.953 -1.962 1 97.5 10 THR B C 1
ATOM 2943 O O . THR B 1 10 ? 8.234 -31 -1.967 1 97.5 10 THR B O 1
ATOM 2946 N N . GLY B 1 11 ? 6.32 -30.047 -2.707 1 95.38 11 GLY B N 1
ATOM 2947 C CA . GLY B 1 11 ? 7.004 -28.969 -3.395 1 95.38 11 GLY B CA 1
ATOM 2948 C C . GLY B 1 11 ? 7.312 -27.781 -2.492 1 95.38 11 GLY B C 1
ATOM 2949 O O . GLY B 1 11 ? 6.98 -27.797 -1.306 1 95.38 11 GLY B O 1
ATOM 2950 N N . SER B 1 12 ? 7.926 -26.797 -3.062 1 94.06 12 SER B N 1
ATOM 2951 C CA . SER B 1 12 ? 8.367 -25.625 -2.301 1 94.06 12 SER B CA 1
ATOM 2952 C C . SER B 1 12 ? 7.195 -24.969 -1.579 1 94.06 12 SER B C 1
ATOM 2954 O O . SER B 1 12 ? 7.277 -24.688 -0.379 1 94.06 12 SER B O 1
ATOM 2956 N N . VAL B 1 13 ? 6.09 -24.703 -2.268 1 96.69 13 VAL B N 1
ATOM 2957 C CA . VAL B 1 13 ? 4.918 -24.078 -1.668 1 96.69 13 VAL B CA 1
ATOM 2958 C C . VAL B 1 13 ? 4.289 -25.016 -0.646 1 96.69 13 VAL B C 1
ATOM 2960 O O . VAL B 1 13 ? 3.867 -24.578 0.429 1 96.69 13 VAL B O 1
ATOM 2963 N N . GLY B 1 14 ? 4.242 -26.297 -0.992 1 97.94 14 GLY B N 1
ATOM 2964 C CA . GLY B 1 14 ? 3.729 -27.297 -0.062 1 97.94 14 GLY B CA 1
ATOM 2965 C C . GLY B 1 14 ? 4.512 -27.359 1.235 1 97.94 14 GLY B C 1
ATOM 2966 O O . GLY B 1 14 ? 3.928 -27.422 2.318 1 97.94 14 GLY B O 1
ATOM 2967 N N . GLU B 1 15 ? 5.855 -27.344 1.133 1 97.62 15 GLU B N 1
ATOM 2968 C CA . GLU B 1 15 ? 6.719 -27.344 2.311 1 97.62 15 GLU B CA 1
ATOM 2969 C C . GLU B 1 15 ? 6.465 -26.109 3.182 1 97.62 15 GLU B C 1
ATOM 2971 O O . GLU B 1 15 ? 6.418 -26.219 4.41 1 97.62 15 GLU B O 1
ATOM 2976 N N . SER B 1 16 ? 6.328 -24.984 2.541 1 97.44 16 SER B N 1
ATOM 2977 C CA . SER B 1 16 ? 6.027 -23.75 3.273 1 97.44 16 SER B CA 1
ATOM 2978 C C . SER B 1 16 ? 4.68 -23.859 3.986 1 97.44 16 SER B C 1
ATOM 2980 O O . SER B 1 16 ? 4.539 -23.391 5.117 1 97.44 16 SER B O 1
ATOM 2982 N N . ALA B 1 17 ? 3.689 -24.406 3.305 1 98.56 17 ALA B N 1
ATOM 2983 C CA . ALA B 1 17 ? 2.377 -24.609 3.916 1 98.56 17 ALA B CA 1
ATOM 2984 C C . ALA B 1 17 ? 2.467 -25.531 5.125 1 98.56 17 ALA B C 1
ATOM 2986 O O . ALA B 1 17 ? 1.85 -25.281 6.16 1 98.56 17 ALA B O 1
ATOM 2987 N N . PHE B 1 18 ? 3.279 -26.625 4.945 1 98.62 18 PHE B N 1
ATOM 2988 C CA . PHE B 1 18 ? 3.477 -27.562 6.043 1 98.62 18 PHE B CA 1
ATOM 2989 C C . PHE B 1 18 ? 4.059 -26.859 7.262 1 98.62 18 PHE B C 1
ATOM 2991 O O . PHE B 1 18 ? 3.568 -27.031 8.383 1 98.62 18 PHE B O 1
ATOM 2998 N N . ASP B 1 19 ? 5.047 -26.047 7.039 1 97.81 19 ASP B N 1
ATOM 2999 C CA . ASP B 1 19 ? 5.676 -25.297 8.109 1 97.81 19 ASP B CA 1
ATOM 3000 C C . ASP B 1 19 ? 4.66 -24.391 8.82 1 97.81 19 ASP B C 1
ATOM 3002 O O . ASP B 1 19 ? 4.613 -24.344 10.047 1 97.81 19 ASP B O 1
ATOM 3006 N N . LEU B 1 20 ? 3.84 -23.703 8.086 1 98.19 20 LEU B N 1
ATOM 3007 C CA . LEU B 1 20 ? 2.834 -22.797 8.625 1 98.19 20 LEU B CA 1
ATOM 3008 C C . LEU B 1 20 ? 1.794 -23.562 9.438 1 98.19 20 LEU B C 1
ATOM 3010 O O . LEU B 1 20 ? 1.418 -23.141 10.531 1 98.19 20 LEU B O 1
ATOM 3014 N N . LEU B 1 21 ? 1.325 -24.688 8.883 1 98.56 21 LEU B N 1
ATOM 3015 C CA . LEU B 1 21 ? 0.297 -25.484 9.547 1 98.56 21 LEU B CA 1
ATOM 3016 C C . LEU B 1 21 ? 0.811 -26.031 10.867 1 98.56 21 LEU B C 1
ATOM 3018 O O . LEU B 1 21 ? 0.121 -25.969 11.891 1 98.56 21 LEU B O 1
ATOM 3022 N N . MET B 1 22 ? 2.018 -26.594 10.812 1 98.44 22 MET B N 1
ATOM 3023 C CA . MET B 1 22 ? 2.605 -27.141 12.031 1 98.44 22 MET B CA 1
ATOM 3024 C C . MET B 1 22 ? 2.816 -26.062 13.078 1 98.44 22 MET B C 1
ATOM 3026 O O . MET B 1 22 ? 2.518 -26.25 14.258 1 98.44 22 MET B O 1
ATOM 3030 N N . GLY B 1 23 ? 3.268 -24.891 12.656 1 97.19 23 GLY B N 1
ATOM 3031 C CA . GLY B 1 23 ? 3.51 -23.766 13.555 1 97.19 23 GLY B CA 1
ATOM 3032 C C . GLY B 1 23 ? 2.238 -23.203 14.156 1 97.19 23 GLY B C 1
ATOM 3033 O O . GLY B 1 23 ? 2.271 -22.594 15.227 1 97.19 23 GLY B O 1
ATOM 3034 N N . ALA B 1 24 ? 1.151 -23.391 13.469 1 96.88 24 ALA B N 1
ATOM 3035 C CA . ALA B 1 24 ? -0.121 -22.812 13.898 1 96.88 24 ALA B CA 1
ATOM 3036 C C . ALA B 1 24 ? -0.904 -23.812 14.758 1 96.88 24 ALA B C 1
ATOM 3038 O O . ALA B 1 24 ? -2.07 -23.578 15.086 1 96.88 24 ALA B O 1
ATOM 3039 N N . GLY B 1 25 ? -0.396 -24.969 15.109 1 97 25 GLY B N 1
ATOM 3040 C CA . GLY B 1 25 ? -1.048 -25.906 16.016 1 97 25 GLY B CA 1
ATOM 3041 C C . GLY B 1 25 ? -1.143 -27.312 15.453 1 97 25 GLY B C 1
ATOM 3042 O O . GLY B 1 25 ? -1.535 -28.25 16.156 1 97 25 GLY B O 1
ATOM 3043 N N . GLY B 1 26 ? -0.867 -27.438 14.195 1 97.81 26 GLY B N 1
ATOM 3044 C CA . GLY B 1 26 ? -0.806 -28.75 13.578 1 97.81 26 GLY B CA 1
ATOM 3045 C C . GLY B 1 26 ? -2.111 -29.516 13.68 1 97.81 26 GLY B C 1
ATOM 3046 O O . GLY B 1 26 ? -3.184 -28.969 13.43 1 97.81 26 GLY B O 1
ATOM 3047 N N . PRO B 1 27 ? -1.98 -30.828 13.984 1 98.19 27 PRO B N 1
ATOM 3048 C CA . PRO B 1 27 ? -3.172 -31.688 14.008 1 98.19 27 PRO B CA 1
ATOM 3049 C C . PRO B 1 27 ? -4.125 -31.344 15.148 1 98.19 27 PRO B C 1
ATOM 3051 O O . PRO B 1 27 ? -5.262 -31.812 15.172 1 98.19 27 PRO B O 1
ATOM 3054 N N . GLU B 1 28 ? -3.721 -30.516 16.109 1 98.06 28 GLU B N 1
ATOM 3055 C CA . GLU B 1 28 ? -4.598 -30.078 17.188 1 98.06 28 GLU B CA 1
ATOM 3056 C C . GLU B 1 28 ? -5.512 -28.953 16.734 1 98.06 28 GLU B C 1
ATOM 3058 O O . GLU B 1 28 ? -6.566 -28.719 17.344 1 98.06 28 GLU B O 1
ATOM 3063 N N . ARG B 1 29 ? -5.113 -28.312 15.695 1 97.56 29 ARG B N 1
ATOM 3064 C CA . ARG B 1 29 ? -5.879 -27.156 15.242 1 97.56 29 ARG B CA 1
ATOM 3065 C C . ARG B 1 29 ? -6.555 -27.438 13.898 1 97.56 29 ARG B C 1
ATOM 3067 O O . ARG B 1 29 ? -7.609 -26.875 13.602 1 97.56 29 ARG B O 1
ATOM 3074 N N . PHE B 1 30 ? -5.957 -28.312 13.102 1 98.5 30 PHE B N 1
ATOM 3075 C CA . PHE B 1 30 ? -6.449 -28.547 11.75 1 98.5 30 PHE B CA 1
ATOM 3076 C C . PHE B 1 30 ? -6.773 -30.031 11.547 1 98.5 30 PHE B C 1
ATOM 3078 O O . PHE B 1 30 ? -6.031 -30.891 12.008 1 98.5 30 PHE B O 1
ATOM 3085 N N . ARG B 1 31 ? -7.922 -30.266 10.969 1 98.81 31 ARG B N 1
ATOM 3086 C CA . ARG B 1 31 ? -8.227 -31.594 10.43 1 98.81 31 ARG B CA 1
ATOM 3087 C C . ARG B 1 31 ? -7.73 -31.719 9 1 98.81 31 ARG B C 1
ATOM 3089 O O . ARG B 1 31 ? -8.312 -31.141 8.078 1 98.81 31 ARG B O 1
ATOM 3096 N N . THR B 1 32 ? -6.699 -32.562 8.812 1 98.81 32 THR B N 1
ATOM 3097 C CA . THR B 1 32 ? -6.117 -32.688 7.48 1 98.81 32 THR B CA 1
ATOM 3098 C C . THR B 1 32 ? -6.812 -33.812 6.699 1 98.81 32 THR B C 1
ATOM 3100 O O . THR B 1 32 ? -6.668 -35 7.031 1 98.81 32 THR B O 1
ATOM 3103 N N . VAL B 1 33 ? -7.445 -33.406 5.68 1 98.94 33 VAL B N 1
ATOM 3104 C CA . VAL B 1 33 ? -8.242 -34.344 4.891 1 98.94 33 VAL B CA 1
ATOM 3105 C C . VAL B 1 33 ? -7.336 -35.094 3.91 1 98.94 33 VAL B C 1
ATOM 3107 O O . VAL B 1 33 ? -7.383 -36.312 3.824 1 98.94 33 VAL B O 1
ATOM 3110 N N . ALA B 1 34 ? -6.508 -34.344 3.213 1 98.94 34 ALA B N 1
ATOM 3111 C CA . ALA B 1 34 ? -5.668 -35 2.207 1 98.94 34 ALA B CA 1
ATOM 3112 C C . ALA B 1 34 ? -4.359 -34.219 2.016 1 98.94 34 ALA B C 1
ATOM 3114 O O . ALA B 1 34 ? -4.34 -33 2.049 1 98.94 34 ALA B O 1
ATOM 3115 N N . LEU B 1 35 ? -3.311 -34.969 1.859 1 98.94 35 LEU B N 1
ATOM 3116 C CA . LEU B 1 35 ? -2.031 -34.469 1.365 1 98.94 35 LEU B CA 1
ATOM 3117 C C . LEU B 1 35 ? -1.611 -35.219 0.1 1 98.94 35 LEU B C 1
ATOM 3119 O O . LEU B 1 35 ? -1.617 -36.438 0.068 1 98.94 35 LEU B O 1
ATOM 3123 N N . THR B 1 36 ? -1.336 -34.438 -0.909 1 98.88 36 THR B N 1
ATOM 3124 C CA . THR B 1 36 ? -0.829 -35.094 -2.117 1 98.88 36 THR B CA 1
ATOM 3125 C C . THR B 1 36 ? 0.586 -34.594 -2.43 1 98.88 36 THR B C 1
ATOM 3127 O O . THR B 1 36 ? 1.01 -33.531 -1.955 1 98.88 36 THR B O 1
ATOM 3130 N N . GLY B 1 37 ? 1.349 -35.438 -3.139 1 98.06 37 GLY B N 1
ATOM 3131 C CA . GLY B 1 37 ? 2.705 -35.094 -3.537 1 98.06 37 GLY B CA 1
ATOM 3132 C C . GLY B 1 37 ? 3.168 -35.844 -4.773 1 98.06 37 GLY B C 1
ATOM 3133 O O . GLY B 1 37 ? 2.408 -36.625 -5.359 1 98.06 37 GLY B O 1
ATOM 3134 N N . GLY B 1 38 ? 4.309 -35.5 -5.215 1 95.75 38 GLY B N 1
ATOM 3135 C CA . GLY B 1 38 ? 4.891 -36.156 -6.375 1 95.75 38 GLY B CA 1
ATOM 3136 C C . GLY B 1 38 ? 5.684 -37.406 -6.023 1 95.75 38 GLY B C 1
ATOM 3137 O O . GLY B 1 38 ? 5.164 -38.312 -5.375 1 95.75 38 GLY B O 1
ATOM 3138 N N . ALA B 1 39 ? 6.996 -37.312 -6.309 1 94.44 39 ALA B N 1
ATOM 3139 C CA . ALA B 1 39 ? 7.816 -38.531 -6.254 1 94.44 39 ALA B CA 1
ATOM 3140 C C . ALA B 1 39 ? 8.422 -38.719 -4.867 1 94.44 39 ALA B C 1
ATOM 3142 O O . ALA B 1 39 ? 8.883 -39.812 -4.523 1 94.44 39 ALA B O 1
ATOM 3143 N N . ASN B 1 40 ? 8.484 -37.688 -4.082 1 96.81 40 ASN B N 1
ATOM 3144 C CA . ASN B 1 40 ? 9.109 -37.75 -2.764 1 96.81 40 ASN B CA 1
ATOM 3145 C C . ASN B 1 40 ? 8.164 -38.375 -1.736 1 96.81 40 ASN B C 1
ATOM 3147 O O . ASN B 1 40 ? 7.742 -37.719 -0.791 1 96.81 40 ASN B O 1
ATOM 3151 N N . VAL B 1 41 ? 7.996 -39.656 -1.814 1 97.75 41 VAL B N 1
ATOM 3152 C CA . VAL B 1 41 ? 7.004 -40.406 -1.03 1 97.75 41 VAL B CA 1
ATOM 3153 C C . VAL B 1 41 ? 7.406 -40.375 0.443 1 97.75 41 VAL B C 1
ATOM 3155 O O . VAL B 1 41 ? 6.547 -40.406 1.328 1 97.75 41 VAL B O 1
ATOM 3158 N N . ALA B 1 42 ? 8.695 -40.469 0.668 1 98.38 42 ALA B N 1
ATOM 3159 C CA . ALA B 1 42 ? 9.172 -40.469 2.049 1 98.38 42 ALA B CA 1
ATOM 3160 C C . ALA B 1 42 ? 8.75 -39.156 2.76 1 98.38 42 ALA B C 1
ATOM 3162 O O . ALA B 1 42 ? 8.227 -39.219 3.875 1 98.38 42 ALA B O 1
ATOM 3163 N N . ARG B 1 43 ? 9 -38.062 2.125 1 98.69 43 ARG B N 1
ATOM 3164 C CA . ARG B 1 43 ? 8.633 -36.781 2.703 1 98.69 43 ARG B CA 1
ATOM 3165 C C . ARG B 1 43 ? 7.117 -36.656 2.832 1 98.69 43 ARG B C 1
ATOM 3167 O O . ARG B 1 43 ? 6.617 -36.125 3.836 1 98.69 43 ARG B O 1
ATOM 3174 N N . LEU B 1 44 ? 6.402 -37.094 1.874 1 98.88 44 LEU B N 1
ATOM 3175 C CA . LEU B 1 44 ? 4.941 -37.062 1.905 1 98.88 44 LEU B CA 1
ATOM 3176 C C . LEU B 1 44 ? 4.41 -37.812 3.111 1 98.88 44 LEU B C 1
ATOM 3178 O O . LEU B 1 44 ? 3.518 -37.344 3.812 1 98.88 44 LEU B O 1
ATOM 3182 N N . ALA B 1 45 ? 4.977 -39 3.307 1 98.88 45 ALA B N 1
ATOM 3183 C CA . ALA B 1 45 ? 4.551 -39.844 4.43 1 98.88 45 ALA B CA 1
ATOM 3184 C C . ALA B 1 45 ? 4.859 -39.156 5.762 1 98.88 45 ALA B C 1
ATOM 3186 O O . ALA B 1 45 ? 4.047 -39.188 6.691 1 98.88 45 ALA B O 1
ATOM 3187 N N . GLN B 1 46 ? 6.004 -38.594 5.828 1 98.81 46 GLN B N 1
ATOM 3188 C CA . GLN B 1 46 ? 6.391 -37.875 7.035 1 98.81 46 GLN B CA 1
ATOM 3189 C C . GLN B 1 46 ? 5.398 -36.75 7.348 1 98.81 46 GLN B C 1
ATOM 3191 O O . GLN B 1 46 ? 4.969 -36.625 8.492 1 98.81 46 GLN B O 1
ATOM 3196 N N . MET B 1 47 ? 5.035 -35.969 6.363 1 98.88 47 MET B N 1
ATOM 3197 C CA . MET B 1 47 ? 4.098 -34.875 6.527 1 98.88 47 MET B CA 1
ATOM 3198 C C . MET B 1 47 ? 2.713 -35.375 6.91 1 98.88 47 MET B C 1
ATOM 3200 O O . MET B 1 47 ? 2.053 -34.812 7.777 1 98.88 47 MET B O 1
ATOM 3204 N N . ALA B 1 48 ? 2.289 -36.438 6.254 1 98.94 48 ALA B N 1
ATOM 3205 C CA . ALA B 1 48 ? 0.974 -37.031 6.52 1 98.94 48 ALA B CA 1
ATOM 3206 C C . ALA B 1 48 ? 0.868 -37.5 7.961 1 98.94 48 ALA B C 1
ATOM 3208 O O . ALA B 1 48 ? -0.151 -37.281 8.625 1 98.94 48 ALA B O 1
ATOM 3209 N N . ARG B 1 49 ? 1.889 -38.188 8.438 1 98.81 49 ARG B N 1
ATOM 3210 C CA . ARG B 1 49 ? 1.906 -38.656 9.82 1 98.81 49 ARG B CA 1
ATOM 3211 C C . ARG B 1 49 ? 1.885 -37.469 10.797 1 98.81 49 ARG B C 1
ATOM 3213 O O . ARG B 1 49 ? 1.124 -37.469 11.766 1 98.81 49 ARG B O 1
ATOM 3220 N N . ALA B 1 50 ? 2.725 -36.469 10.508 1 98.81 50 ALA B N 1
ATOM 3221 C CA . ALA B 1 50 ? 2.854 -35.312 11.391 1 98.81 50 ALA B CA 1
ATOM 3222 C C . ALA B 1 50 ? 1.529 -34.562 11.516 1 98.81 50 ALA B C 1
ATOM 3224 O O . ALA B 1 50 ? 1.176 -34.094 12.594 1 98.81 50 ALA B O 1
ATOM 3225 N N . LEU B 1 51 ? 0.752 -34.5 10.406 1 98.81 51 LEU B N 1
ATOM 3226 C CA . LEU B 1 51 ? -0.5 -33.75 10.383 1 98.81 51 LEU B CA 1
ATOM 3227 C C . LEU B 1 51 ? -1.691 -34.656 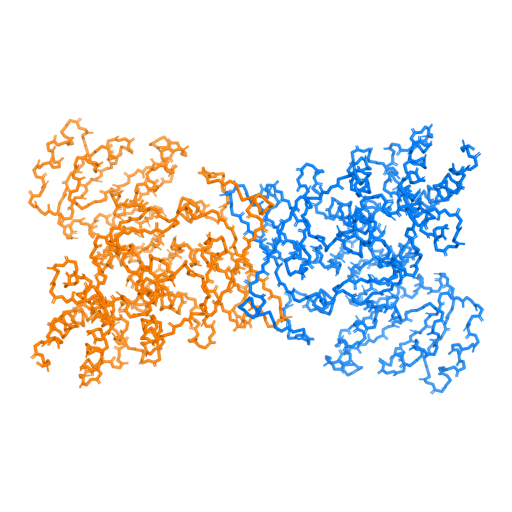10.602 1 98.81 51 LEU B C 1
ATOM 3229 O O . LEU B 1 51 ? -2.842 -34.219 10.562 1 98.81 51 LEU B O 1
ATOM 3233 N N . ARG B 1 52 ? -1.454 -35.906 10.781 1 98.69 52 ARG B N 1
ATOM 3234 C CA . ARG B 1 52 ? -2.49 -36.906 10.961 1 98.69 52 ARG B CA 1
ATOM 3235 C C . ARG B 1 52 ? -3.529 -36.844 9.844 1 98.69 52 ARG B C 1
ATOM 3237 O O . ARG B 1 52 ? -4.73 -36.781 10.109 1 98.69 52 ARG B O 1
ATOM 3244 N N . ALA B 1 53 ? -3.004 -36.875 8.617 1 98.94 53 ALA B N 1
ATOM 3245 C CA . ALA B 1 53 ? -3.896 -36.781 7.461 1 98.94 53 ALA B CA 1
ATOM 3246 C C . ALA B 1 53 ? -4.777 -38 7.348 1 98.94 53 ALA B C 1
ATOM 3248 O O . ALA B 1 53 ? -4.387 -39.094 7.773 1 98.94 53 ALA B O 1
ATOM 3249 N N . GLU B 1 54 ? -5.891 -37.812 6.773 1 98.88 54 GLU B N 1
ATOM 3250 C CA . GLU B 1 54 ? -6.766 -38.938 6.508 1 98.88 54 GLU B CA 1
ATOM 3251 C C . GLU B 1 54 ? -6.301 -39.719 5.277 1 98.88 54 GLU B C 1
ATOM 3253 O O . GLU B 1 54 ? -6.43 -40.938 5.223 1 98.88 54 GLU B O 1
ATOM 3258 N N . LEU B 1 55 ? -5.773 -39 4.336 1 98.94 55 LEU B N 1
ATOM 3259 C CA . LEU B 1 55 ? -5.398 -39.562 3.047 1 98.94 55 LEU B CA 1
ATOM 3260 C C . LEU B 1 55 ? -4.094 -38.969 2.541 1 98.94 55 LEU B C 1
ATOM 3262 O O . LEU B 1 55 ? -3.912 -37.75 2.592 1 98.94 55 LEU B O 1
ATOM 3266 N N . ALA B 1 56 ? -3.172 -39.75 2.117 1 98.94 56 ALA B N 1
ATOM 3267 C CA . ALA B 1 56 ? -1.97 -39.344 1.399 1 98.94 56 ALA B CA 1
ATOM 3268 C C . ALA B 1 56 ? -1.951 -39.906 -0.017 1 98.94 56 ALA B C 1
ATOM 3270 O O . ALA B 1 56 ? -2.189 -41.094 -0.217 1 98.94 56 ALA B O 1
ATOM 3271 N N . VAL B 1 57 ? -1.709 -39.062 -0.983 1 98.94 57 VAL B N 1
ATOM 3272 C CA . VAL B 1 57 ? -1.753 -39.5 -2.375 1 98.94 57 VAL B CA 1
ATOM 3273 C C . VAL B 1 57 ? -0.457 -39.094 -3.08 1 98.94 57 VAL B C 1
ATOM 3275 O O . VAL B 1 57 ? -0.043 -37.938 -3.035 1 98.94 57 VAL B O 1
ATOM 3278 N N . THR B 1 58 ? 0.219 -40.031 -3.725 1 98.81 58 THR B N 1
ATOM 3279 C CA . THR B 1 58 ? 1.301 -39.688 -4.648 1 98.81 58 THR B CA 1
ATOM 3280 C C . THR B 1 58 ? 0.79 -39.656 -6.082 1 98.81 58 THR B C 1
ATOM 3282 O O . THR B 1 58 ? -0.078 -40.438 -6.465 1 98.81 58 THR B O 1
ATOM 3285 N N . ALA B 1 59 ? 1.286 -38.75 -6.852 1 97.81 59 ALA B N 1
ATOM 3286 C CA . ALA B 1 59 ? 0.856 -38.594 -8.234 1 97.81 59 ALA B CA 1
ATOM 3287 C C . ALA B 1 59 ? 1.353 -39.75 -9.094 1 97.81 59 ALA B C 1
ATOM 3289 O O . ALA B 1 59 ? 0.887 -39.938 -10.219 1 97.81 59 ALA B O 1
ATOM 3290 N N . TRP B 1 60 ? 2.217 -40.625 -8.539 1 97.69 60 TRP B N 1
ATOM 3291 C CA . TRP B 1 60 ? 2.896 -41.656 -9.305 1 97.69 60 TRP B CA 1
ATOM 3292 C C . TRP B 1 60 ? 2.4 -43.062 -8.906 1 97.69 60 TRP B C 1
ATOM 3294 O O . TRP B 1 60 ? 2.799 -43.594 -7.867 1 97.69 60 TRP B O 1
ATOM 3304 N N . PRO B 1 61 ? 1.676 -43.656 -9.836 1 98 61 PRO B N 1
ATOM 3305 C CA . PRO B 1 61 ? 1.119 -44.969 -9.508 1 98 61 PRO B CA 1
ATOM 3306 C C . PRO B 1 61 ? 2.186 -45.969 -9.07 1 98 61 PRO B C 1
ATOM 3308 O O . PRO B 1 61 ? 1.945 -46.75 -8.164 1 98 61 PRO B O 1
ATOM 3311 N N . GLU B 1 62 ? 3.35 -45.875 -9.609 1 98 62 GLU B N 1
ATOM 3312 C CA . GLU B 1 62 ? 4.41 -46.875 -9.359 1 98 62 GLU B CA 1
ATOM 3313 C C . GLU B 1 62 ? 5.008 -46.688 -7.969 1 98 62 GLU B C 1
ATOM 3315 O O . GLU B 1 62 ? 5.746 -47.531 -7.488 1 98 62 GLU B O 1
ATOM 3320 N N . ARG B 1 63 ? 4.613 -45.594 -7.305 1 98.12 63 ARG B N 1
ATOM 3321 C CA . ARG B 1 63 ? 5.191 -45.344 -5.992 1 98.12 63 ARG B CA 1
ATOM 3322 C C . ARG B 1 63 ? 4.195 -45.688 -4.883 1 98.12 63 ARG B C 1
ATOM 3324 O O . ARG B 1 63 ? 4.457 -45.406 -3.707 1 98.12 63 ARG B O 1
ATOM 3331 N N . LEU B 1 64 ? 3.086 -46.312 -5.191 1 98.5 64 LEU B N 1
ATOM 3332 C CA . LEU B 1 64 ? 2.041 -46.594 -4.215 1 98.5 64 LEU B CA 1
ATOM 3333 C C . LEU B 1 64 ? 2.557 -47.562 -3.131 1 98.5 64 LEU B C 1
ATOM 3335 O O . LEU B 1 64 ? 2.289 -47.344 -1.946 1 98.5 64 LEU B O 1
ATOM 3339 N N . ALA B 1 65 ? 3.258 -48.562 -3.543 1 98.38 65 ALA B N 1
ATOM 3340 C CA . ALA B 1 65 ? 3.756 -49.531 -2.582 1 98.38 65 ALA B CA 1
ATOM 3341 C C . ALA B 1 65 ? 4.699 -48.875 -1.575 1 98.38 65 ALA B C 1
ATOM 3343 O O . ALA B 1 65 ? 4.637 -49.188 -0.378 1 98.38 65 ALA B O 1
ATOM 3344 N N . ASP B 1 66 ? 5.59 -48.031 -2.104 1 98.56 66 ASP B N 1
ATOM 3345 C CA . ASP B 1 66 ? 6.52 -47.312 -1.238 1 98.56 66 ASP B CA 1
ATOM 3346 C C . ASP B 1 66 ? 5.773 -46.438 -0.248 1 98.56 66 ASP B C 1
ATOM 3348 O O . ASP B 1 66 ? 6.148 -46.344 0.924 1 98.56 66 ASP B O 1
ATOM 3352 N N . LEU B 1 67 ? 4.703 -45.781 -0.696 1 98.75 67 LEU B N 1
ATOM 3353 C CA . LEU B 1 67 ? 3.916 -44.875 0.159 1 98.75 67 LEU B CA 1
ATOM 3354 C C . LEU B 1 67 ? 3.191 -45.688 1.241 1 98.75 67 LEU B C 1
ATOM 3356 O O . LEU B 1 67 ? 3.186 -45.281 2.408 1 98.75 67 LEU B O 1
ATOM 3360 N N . ARG B 1 68 ? 2.613 -46.812 0.916 1 98.62 68 ARG B N 1
ATOM 3361 C CA . ARG B 1 68 ? 1.933 -47.656 1.879 1 98.62 68 ARG B CA 1
ATOM 3362 C C . ARG B 1 68 ? 2.898 -48.156 2.949 1 98.62 68 ARG B C 1
ATOM 3364 O O . ARG B 1 68 ? 2.566 -48.188 4.137 1 98.62 68 ARG B O 1
ATOM 3371 N N . ALA B 1 69 ? 4.043 -48.5 2.451 1 98.69 69 ALA B N 1
ATOM 3372 C CA . ALA B 1 69 ? 5.055 -49 3.391 1 98.69 69 ALA B CA 1
ATOM 3373 C C . ALA B 1 69 ? 5.453 -47.875 4.375 1 98.69 69 ALA B C 1
ATOM 3375 O O . ALA B 1 69 ? 5.602 -48.156 5.574 1 98.69 69 ALA B O 1
ATOM 3376 N N . ALA B 1 70 ? 5.66 -46.75 3.832 1 98.5 70 ALA B N 1
ATOM 3377 C CA . ALA B 1 70 ? 6.078 -45.625 4.656 1 98.5 70 ALA B CA 1
ATOM 3378 C C . ALA B 1 70 ? 4.98 -45.219 5.641 1 98.5 70 ALA B C 1
ATOM 3380 O O . ALA B 1 70 ? 5.262 -44.656 6.695 1 98.5 70 ALA B O 1
ATOM 3381 N N . LEU B 1 71 ? 3.699 -45.531 5.344 1 98.69 71 LEU B N 1
ATOM 3382 C CA . LEU B 1 71 ? 2.566 -45.125 6.172 1 98.69 71 LEU B CA 1
ATOM 3383 C C . LEU B 1 71 ? 2.082 -46.281 7.031 1 98.69 71 LEU B C 1
ATOM 3385 O O . LEU B 1 71 ? 1.073 -46.156 7.73 1 98.69 71 LEU B O 1
ATOM 3389 N N . ALA B 1 72 ? 2.775 -47.344 6.938 1 98.25 72 ALA B N 1
ATOM 3390 C CA . ALA B 1 72 ? 2.357 -48.531 7.664 1 98.25 72 ALA B CA 1
ATOM 3391 C C . ALA B 1 72 ? 2.168 -48.219 9.148 1 98.25 72 ALA B C 1
ATOM 3393 O O . ALA B 1 72 ? 3.014 -47.594 9.773 1 98.25 72 ALA B O 1
ATOM 3394 N N . GLY B 1 73 ? 1.047 -48.688 9.68 1 97.94 73 GLY B N 1
ATOM 3395 C CA . GLY B 1 73 ? 0.787 -48.562 11.109 1 97.94 73 GLY B CA 1
ATOM 3396 C C . GLY B 1 73 ? 0.176 -47.219 11.492 1 97.94 73 GLY B C 1
ATOM 3397 O O . GLY B 1 73 ? -0.206 -47.031 12.641 1 97.94 73 GLY B O 1
ATOM 3398 N N . SER B 1 74 ? 0.074 -46.312 10.562 1 97.81 74 SER B N 1
ATOM 3399 C CA . SER B 1 74 ? -0.397 -44.969 10.875 1 97.81 74 SER B CA 1
ATOM 3400 C C . SER B 1 74 ? -1.918 -44.875 10.805 1 97.81 74 SER B C 1
ATOM 3402 O O . SER B 1 74 ? -2.521 -43.969 11.375 1 97.81 74 SER B O 1
ATOM 3404 N N . GLY B 1 75 ? -2.553 -45.781 10.055 1 98.31 75 GLY B N 1
ATOM 3405 C CA . GLY B 1 75 ? -3.984 -45.719 9.805 1 98.31 75 GLY B CA 1
ATOM 3406 C C . GLY B 1 75 ? -4.344 -44.75 8.703 1 98.31 75 GLY B C 1
ATOM 3407 O O . GLY B 1 75 ? -5.52 -44.594 8.359 1 98.31 75 GLY B O 1
ATOM 3408 N N . ILE B 1 76 ? -3.404 -44.094 8.062 1 98.81 76 ILE B N 1
ATOM 3409 C CA . ILE B 1 76 ? -3.617 -43.125 6.984 1 98.81 76 ILE B CA 1
ATOM 3410 C C . ILE B 1 76 ? -3.844 -43.875 5.668 1 98.81 76 ILE B C 1
ATOM 3412 O O . ILE B 1 76 ? -3.08 -44.781 5.316 1 98.81 76 ILE B O 1
ATOM 3416 N N . GLU B 1 77 ? -4.883 -43.469 5.008 1 98.81 77 GLU B N 1
ATOM 3417 C CA . GLU B 1 77 ? -5.148 -44.062 3.697 1 98.81 77 GLU B CA 1
ATOM 3418 C C . GLU B 1 77 ? -4.102 -43.625 2.676 1 98.81 77 GLU B C 1
ATOM 3420 O O . GLU B 1 77 ? -3.625 -42.5 2.719 1 98.81 77 GLU B O 1
ATOM 3425 N N . ALA B 1 78 ? -3.725 -44.531 1.791 1 98.81 78 ALA B N 1
ATOM 3426 C CA . ALA B 1 78 ? -2.768 -44.25 0.729 1 98.81 78 ALA B CA 1
ATOM 3427 C C . ALA B 1 78 ? -3.373 -44.5 -0.646 1 98.81 78 ALA B C 1
ATOM 3429 O O . ALA B 1 78 ? -4.105 -45.469 -0.83 1 98.81 78 ALA B O 1
ATOM 3430 N N . ALA B 1 79 ? -3.162 -43.656 -1.572 1 98.88 79 ALA B N 1
ATOM 3431 C CA . ALA B 1 79 ? -3.578 -43.812 -2.963 1 98.88 79 ALA B CA 1
ATOM 3432 C C . ALA B 1 79 ? -2.543 -43.25 -3.92 1 98.88 79 ALA B C 1
ATOM 3434 O O . ALA B 1 79 ? -1.564 -42.625 -3.488 1 98.88 79 ALA B O 1
ATOM 3435 N N . ALA B 1 80 ? -2.699 -43.469 -5.246 1 98.75 80 ALA B N 1
ATOM 3436 C CA . ALA B 1 80 ? -1.708 -43 -6.203 1 98.75 80 ALA B CA 1
ATOM 3437 C C . ALA B 1 80 ? -2.346 -42.719 -7.562 1 98.75 80 ALA B C 1
ATOM 3439 O O . ALA B 1 80 ? -3.336 -43.375 -7.93 1 98.75 80 ALA B O 1
ATOM 3440 N N . GLY B 1 81 ? -1.758 -41.75 -8.234 1 98.25 81 GLY B N 1
ATOM 3441 C CA . GLY B 1 81 ? -2.139 -41.469 -9.602 1 98.25 81 GLY B CA 1
ATOM 3442 C C . GLY B 1 81 ? -2.922 -40.156 -9.742 1 98.25 81 GLY B C 1
ATOM 3443 O O . GLY B 1 81 ? -3.459 -39.656 -8.758 1 98.25 81 GLY B O 1
ATOM 3444 N N . PRO B 1 82 ? -2.977 -39.656 -10.938 1 97.12 82 PRO B N 1
ATOM 3445 C CA . PRO B 1 82 ? -3.66 -38.375 -11.18 1 97.12 82 PRO B CA 1
ATOM 3446 C C . PRO B 1 82 ? -5.137 -38.438 -10.789 1 97.12 82 PRO B C 1
ATOM 3448 O O . PRO B 1 82 ? -5.668 -37.438 -10.273 1 97.12 82 PRO B O 1
ATOM 3451 N N . GLN B 1 83 ? -5.754 -39.531 -11.031 1 97.81 83 GLN B N 1
ATOM 3452 C CA . GLN B 1 83 ? -7.16 -39.656 -10.664 1 97.81 83 GLN B CA 1
ATOM 3453 C C . GLN B 1 83 ? -7.332 -39.625 -9.148 1 97.81 83 GLN B C 1
ATOM 3455 O O . GLN B 1 83 ? -8.281 -39 -8.641 1 97.81 83 GLN B O 1
ATOM 3460 N N . ALA B 1 84 ? -6.43 -40.281 -8.469 1 98.69 84 ALA B N 1
ATOM 3461 C CA . ALA B 1 84 ? -6.473 -40.25 -7.004 1 98.69 84 ALA B CA 1
ATOM 3462 C C . ALA B 1 84 ? -6.27 -38.844 -6.461 1 98.69 84 ALA B C 1
ATOM 3464 O O . ALA B 1 84 ? -6.863 -38.469 -5.445 1 98.69 84 ALA B O 1
ATOM 3465 N N . VAL B 1 85 ? -5.426 -38.094 -7.098 1 98.75 85 VAL B N 1
ATOM 3466 C CA . VAL B 1 85 ? -5.199 -36.688 -6.695 1 98.75 85 VAL B CA 1
ATOM 3467 C C . VAL B 1 85 ? -6.488 -35.906 -6.855 1 98.75 85 VAL B C 1
ATOM 3469 O O . VAL B 1 85 ? -6.875 -35.156 -5.957 1 98.75 85 VAL B O 1
ATOM 3472 N N . ALA B 1 86 ? -7.164 -36.062 -7.953 1 98.56 86 ALA B N 1
ATOM 3473 C CA . ALA B 1 86 ? -8.43 -35.375 -8.203 1 98.56 86 ALA B CA 1
ATOM 3474 C C . ALA B 1 86 ? -9.492 -35.812 -7.191 1 98.56 86 ALA B C 1
ATOM 3476 O O . ALA B 1 86 ? -10.258 -34.969 -6.707 1 98.56 86 ALA B O 1
ATOM 3477 N N . GLU B 1 87 ? -9.516 -37.094 -6.898 1 98.62 87 GLU B N 1
ATOM 3478 C CA . GLU B 1 87 ? -10.477 -37.594 -5.926 1 98.62 87 GLU B CA 1
ATOM 3479 C C . GLU B 1 87 ? -10.211 -37.031 -4.535 1 98.62 87 GLU B C 1
ATOM 3481 O O . GLU B 1 87 ? -11.148 -36.75 -3.787 1 98.62 87 GLU B O 1
ATOM 3486 N N . ALA B 1 88 ? -8.961 -36.906 -4.215 1 98.81 88 ALA B N 1
ATOM 3487 C CA . ALA B 1 88 ? -8.594 -36.281 -2.949 1 98.81 88 ALA B CA 1
ATOM 3488 C C . ALA B 1 88 ? -9.102 -34.844 -2.881 1 98.81 88 ALA B C 1
ATOM 3490 O O . ALA B 1 88 ? -9.625 -34.406 -1.851 1 98.81 88 ALA B O 1
ATOM 3491 N N . ALA B 1 89 ? -8.984 -34.125 -3.949 1 98.81 89 ALA B N 1
ATOM 3492 C CA . ALA B 1 89 ? -9.406 -32.719 -4.023 1 98.81 89 ALA B CA 1
ATOM 3493 C C . ALA B 1 89 ? -10.922 -32.594 -3.924 1 98.81 89 ALA B C 1
ATOM 3495 O O . ALA B 1 89 ? -11.445 -31.578 -3.469 1 98.81 89 ALA B O 1
ATOM 3496 N N . ALA B 1 90 ? -11.594 -33.625 -4.32 1 98.62 90 ALA B N 1
ATOM 3497 C CA . ALA B 1 90 ? -13.055 -33.656 -4.32 1 98.62 90 ALA B CA 1
ATOM 3498 C C . ALA B 1 90 ? -13.602 -33.875 -2.912 1 98.62 90 ALA B C 1
ATOM 3500 O O . ALA B 1 90 ? -14.781 -33.625 -2.648 1 98.62 90 ALA B O 1
ATOM 3501 N N . ARG B 1 91 ? -12.719 -34.375 -2.016 1 98.62 91 ARG B N 1
ATOM 3502 C CA . ARG B 1 91 ? -13.172 -34.531 -0.639 1 98.62 91 ARG B CA 1
ATOM 3503 C C . ARG B 1 91 ? -13.461 -33.188 0.026 1 98.62 91 ARG B C 1
ATOM 3505 O O . ARG B 1 91 ? -12.727 -32.219 -0.176 1 98.62 91 ARG B O 1
ATOM 3512 N N . PRO B 1 92 ? -14.547 -33.125 0.749 1 98.19 92 PRO B N 1
ATOM 3513 C CA . PRO B 1 92 ? -14.898 -31.859 1.4 1 98.19 92 PRO B CA 1
ATOM 3514 C C . PRO B 1 92 ? -13.82 -31.391 2.375 1 98.19 92 PRO B C 1
ATOM 3516 O O . PRO B 1 92 ? -13.344 -32.188 3.199 1 98.19 92 PRO B O 1
ATOM 3519 N N . ALA B 1 93 ? -13.406 -30.172 2.248 1 98.56 93 ALA B N 1
ATOM 3520 C CA . ALA B 1 93 ? -12.492 -29.438 3.129 1 98.56 93 ALA B CA 1
ATOM 3521 C C . ALA B 1 93 ? -12.82 -27.953 3.148 1 98.56 93 ALA B C 1
ATOM 3523 O O . ALA B 1 93 ? -13.266 -27.391 2.145 1 98.56 93 ALA B O 1
ATOM 3524 N N . ASP B 1 94 ? -12.633 -27.297 4.285 1 98.44 94 ASP B N 1
ATOM 3525 C CA . ASP B 1 94 ? -12.883 -25.859 4.418 1 98.44 94 ASP B CA 1
ATOM 3526 C C . ASP B 1 94 ? -11.906 -25.047 3.58 1 98.44 94 ASP B C 1
ATOM 3528 O O . ASP B 1 94 ? -12.227 -23.953 3.131 1 98.44 94 ASP B O 1
ATOM 3532 N N . TRP B 1 95 ? -10.742 -25.594 3.389 1 98.75 95 TRP B N 1
ATOM 3533 C CA . TRP B 1 95 ? -9.641 -24.906 2.727 1 98.75 95 TRP B CA 1
ATOM 3534 C C . TRP B 1 95 ? -8.75 -25.875 1.972 1 98.75 95 TRP B C 1
ATOM 3536 O O . TRP B 1 95 ? -8.297 -26.875 2.535 1 98.75 95 TRP B O 1
ATOM 3546 N N . THR B 1 96 ? -8.5 -25.641 0.675 1 98.94 96 THR B N 1
ATOM 3547 C CA . THR B 1 96 ? -7.633 -26.5 -0.128 1 98.94 96 THR B CA 1
ATOM 3548 C C . THR B 1 96 ? -6.555 -25.672 -0.825 1 98.94 96 THR B C 1
ATOM 3550 O O . THR B 1 96 ? -6.867 -24.766 -1.592 1 98.94 96 THR B O 1
ATOM 3553 N N . LEU B 1 97 ? -5.309 -26.016 -0.555 1 98.94 97 LEU B N 1
ATOM 3554 C CA . LEU B 1 97 ? -4.191 -25.359 -1.228 1 98.94 97 LEU B CA 1
ATOM 3555 C C . LEU B 1 97 ? -3.82 -26.094 -2.51 1 98.94 97 LEU B C 1
ATOM 3557 O O . LEU B 1 97 ? -3.59 -27.312 -2.49 1 98.94 97 LEU B O 1
ATOM 3561 N N . SER B 1 98 ? -3.852 -25.391 -3.58 1 98.75 98 SER B N 1
ATOM 3562 C CA . SER B 1 98 ? -3.365 -25.922 -4.852 1 98.75 98 SER B CA 1
ATOM 3563 C C . SER B 1 98 ? -1.924 -25.5 -5.109 1 98.75 98 SER B C 1
ATOM 3565 O O . SER B 1 98 ? -1.676 -24.391 -5.605 1 98.75 98 SER B O 1
ATOM 3567 N N . ALA B 1 99 ? -1.034 -26.422 -4.867 1 97.94 99 ALA B N 1
ATOM 3568 C CA . ALA B 1 99 ? 0.39 -26.125 -4.984 1 97.94 99 ALA B CA 1
ATOM 3569 C C . ALA B 1 99 ? 1.08 -27.078 -5.945 1 97.94 99 ALA B C 1
ATOM 3571 O O . ALA B 1 99 ? 2.277 -27.344 -5.812 1 97.94 99 ALA B O 1
ATOM 3572 N N . ILE B 1 100 ? 0.289 -27.672 -6.812 1 96.38 100 ILE B N 1
ATOM 3573 C CA . ILE B 1 100 ? 0.845 -28.547 -7.84 1 96.38 100 ILE B CA 1
ATOM 3574 C C . ILE B 1 100 ? 1.4 -27.703 -8.984 1 96.38 100 ILE B C 1
ATOM 3576 O O . ILE B 1 100 ? 0.751 -26.766 -9.445 1 96.38 100 ILE B O 1
ATOM 3580 N N . VAL B 1 101 ? 2.561 -28.031 -9.492 1 91 101 VAL B N 1
ATOM 3581 C CA . VAL B 1 101 ? 3.215 -27.281 -10.555 1 91 101 VAL B CA 1
ATOM 3582 C C . VAL B 1 101 ? 2.623 -27.672 -11.906 1 91 101 VAL B C 1
ATOM 3584 O O . VAL B 1 101 ? 2.375 -28.859 -12.156 1 91 101 VAL B O 1
ATOM 3587 N N . GLY B 1 102 ? 2.35 -26.703 -12.719 1 91 102 GLY B N 1
ATOM 3588 C CA . GLY B 1 102 ? 1.969 -26.969 -14.094 1 91 102 GLY B CA 1
ATOM 3589 C C . GLY B 1 102 ? 0.491 -27.266 -14.258 1 91 102 GLY B C 1
ATOM 3590 O O . GLY B 1 102 ? -0.286 -27.125 -13.312 1 91 102 GLY B O 1
ATOM 3591 N N . ALA B 1 103 ? 0.126 -27.734 -15.414 1 93.19 103 ALA B N 1
ATOM 3592 C CA . ALA B 1 103 ? -1.27 -27.969 -15.773 1 93.19 103 ALA B CA 1
ATOM 3593 C C . ALA B 1 103 ? -1.859 -29.109 -14.953 1 93.19 103 ALA B C 1
ATOM 3595 O O . ALA B 1 103 ? -3.08 -29.281 -14.898 1 93.19 103 ALA B O 1
ATOM 3596 N N . ALA B 1 104 ? -0.979 -29.844 -14.32 1 93.31 104 ALA B N 1
ATOM 3597 C CA . ALA B 1 104 ? -1.416 -30.984 -13.508 1 93.31 104 ALA B CA 1
ATOM 3598 C C . ALA B 1 104 ? -2.289 -30.516 -12.352 1 93.31 104 ALA B C 1
ATOM 3600 O O . ALA B 1 104 ? -3.018 -31.328 -11.758 1 93.31 104 ALA B O 1
ATOM 3601 N N . GLY B 1 105 ? -2.232 -29.266 -12.008 1 96.5 105 GLY B N 1
ATOM 3602 C CA . GLY B 1 105 ? -3.025 -28.719 -10.922 1 96.5 105 GLY B CA 1
ATOM 3603 C C . GLY B 1 105 ? -4.453 -28.406 -11.32 1 96.5 105 GLY B C 1
ATOM 3604 O O . GLY B 1 105 ? -5.316 -28.203 -10.461 1 96.5 105 GLY B O 1
ATOM 3605 N N . LEU B 1 106 ? -4.738 -28.359 -12.625 1 97.88 106 LEU B N 1
ATOM 3606 C CA . LEU B 1 106 ? -6.027 -27.906 -13.125 1 97.88 106 LEU B CA 1
ATOM 3607 C C . LEU B 1 106 ? -7.133 -28.891 -12.773 1 97.88 106 LEU B C 1
ATOM 3609 O O . LEU B 1 106 ? -8.148 -28.5 -12.188 1 97.88 106 LEU B O 1
ATOM 3613 N N . PRO B 1 107 ? -6.945 -30.266 -13 1 97.75 107 PRO B N 1
ATOM 3614 C CA . PRO B 1 107 ? -8.047 -31.188 -12.703 1 97.75 107 PRO B CA 1
ATOM 3615 C C . PRO B 1 107 ? -8.438 -31.188 -11.234 1 97.75 107 PRO B C 1
ATOM 3617 O O . PRO B 1 107 ? -9.609 -31 -10.898 1 97.75 107 PRO B O 1
ATOM 3620 N N . PRO B 1 108 ? -7.465 -31.375 -10.32 1 98.62 108 PRO B N 1
ATOM 3621 C CA . PRO B 1 108 ? -7.891 -31.328 -8.922 1 98.62 108 PRO B CA 1
ATOM 3622 C C . PRO B 1 108 ? -8.422 -29.953 -8.516 1 98.62 108 PRO B C 1
ATOM 3624 O O . PRO B 1 108 ? -9.328 -29.859 -7.68 1 98.62 108 PRO B O 1
ATOM 3627 N N . GLY B 1 109 ? -7.898 -28.859 -9.031 1 98.5 109 GLY B N 1
ATOM 3628 C CA . GLY B 1 109 ? -8.453 -27.547 -8.766 1 98.5 109 GLY B CA 1
ATOM 3629 C C . GLY B 1 109 ? -9.914 -27.422 -9.141 1 98.5 109 GLY B C 1
ATOM 3630 O O . GLY B 1 109 ? -10.719 -26.891 -8.375 1 98.5 109 GLY B O 1
ATOM 3631 N N . LEU B 1 110 ? -10.242 -27.922 -10.312 1 98.38 110 LEU B N 1
ATOM 3632 C CA . LEU B 1 110 ? -11.625 -27.906 -10.766 1 98.38 110 LEU B CA 1
ATOM 3633 C C . LEU B 1 110 ? -12.523 -28.703 -9.828 1 98.38 110 LEU B C 1
ATOM 3635 O O . LEU B 1 110 ? -13.68 -28.328 -9.609 1 98.38 110 LEU B O 1
ATOM 3639 N N . GLU B 1 111 ? -11.992 -29.797 -9.281 1 98.62 111 GLU B N 1
ATOM 3640 C CA . GLU B 1 111 ? -12.773 -30.594 -8.336 1 98.62 111 GLU B CA 1
ATOM 3641 C C . GLU B 1 111 ? -13.133 -29.781 -7.098 1 98.62 111 GLU B C 1
ATOM 3643 O O . GLU B 1 111 ? -14.242 -29.891 -6.566 1 98.62 111 GLU B O 1
ATOM 3648 N N . VAL B 1 112 ? -12.188 -28.969 -6.598 1 98.81 112 VAL B N 1
ATOM 3649 C CA . VAL B 1 112 ? -12.445 -28.109 -5.445 1 98.81 112 VAL B CA 1
ATOM 3650 C C . VAL B 1 112 ? -13.555 -27.125 -5.777 1 98.81 112 VAL B C 1
ATOM 3652 O O . VAL B 1 112 ? -14.461 -26.891 -4.973 1 98.81 112 VAL B O 1
ATOM 3655 N N . LEU B 1 113 ? -13.492 -26.531 -6.969 1 98.69 113 LEU B N 1
ATOM 3656 C CA . LEU B 1 113 ? -14.492 -25.547 -7.391 1 98.69 113 LEU B CA 1
ATOM 3657 C C . LEU B 1 113 ? -15.852 -26.203 -7.586 1 98.69 113 LEU B C 1
ATOM 3659 O O . LEU B 1 113 ? -16.875 -25.641 -7.234 1 98.69 113 LEU B O 1
ATOM 3663 N N . ASN B 1 114 ? -15.82 -27.422 -8.125 1 98.12 114 ASN B N 1
ATOM 3664 C CA . ASN B 1 114 ? -17.047 -28.141 -8.391 1 98.12 114 ASN B CA 1
ATOM 3665 C C . ASN B 1 114 ? -17.859 -28.359 -7.117 1 98.12 114 ASN B C 1
ATOM 3667 O O . ASN B 1 114 ? -19.094 -28.359 -7.152 1 98.12 114 ASN B O 1
ATOM 3671 N N . ARG B 1 115 ? -17.234 -28.469 -6.023 1 97.62 115 ARG B N 1
ATOM 3672 C CA . ARG B 1 115 ? -17.953 -28.719 -4.781 1 97.62 115 ARG B CA 1
ATOM 3673 C C . ARG B 1 115 ? -18.188 -27.422 -4.02 1 97.62 115 ARG B C 1
ATOM 3675 O O . ARG B 1 115 ? -18.594 -27.438 -2.852 1 97.62 115 ARG B O 1
ATOM 3682 N N . GLY B 1 116 ? -17.828 -26.328 -4.617 1 98.31 116 GLY B N 1
ATOM 3683 C CA . GLY B 1 116 ? -18.078 -25.047 -4.004 1 98.31 116 GLY B CA 1
ATOM 3684 C C . GLY B 1 116 ? -17.125 -24.719 -2.869 1 98.31 116 GLY B C 1
ATOM 3685 O O . GLY B 1 116 ? -17.5 -24.031 -1.917 1 98.31 116 GLY B O 1
ATOM 3686 N N . GLY B 1 117 ? -15.984 -25.297 -2.938 1 98.25 117 GLY B N 1
ATOM 3687 C CA . GLY B 1 117 ? -15.039 -25.141 -1.848 1 98.25 117 GLY B CA 1
ATOM 3688 C C . GLY B 1 117 ? -14.188 -23.891 -1.975 1 98.25 117 GLY B C 1
ATOM 3689 O O . GLY B 1 117 ? -14.367 -23.094 -2.902 1 98.25 117 GLY B O 1
ATOM 3690 N N . THR B 1 118 ? -13.273 -23.672 -0.988 1 98.69 118 THR B N 1
ATOM 3691 C CA . THR B 1 118 ? -12.273 -22.609 -1.027 1 98.69 118 THR B CA 1
ATOM 3692 C C . THR B 1 118 ? -10.953 -23.125 -1.591 1 98.69 118 THR B C 1
ATOM 3694 O O . THR B 1 118 ? -10.344 -24.031 -1.021 1 98.69 118 THR B O 1
ATOM 3697 N N . LEU B 1 119 ? -10.594 -22.531 -2.691 1 98.88 119 LEU B N 1
ATOM 3698 C CA . LEU B 1 119 ? -9.352 -22.891 -3.367 1 98.88 119 LEU B CA 1
ATOM 3699 C C . LEU B 1 119 ? -8.289 -21.812 -3.172 1 98.88 119 LEU B C 1
ATOM 3701 O O . LEU B 1 119 ? -8.383 -20.734 -3.754 1 98.88 119 LEU B O 1
ATOM 3705 N N . ALA B 1 120 ? -7.297 -22.094 -2.305 1 98.88 120 ALA B N 1
ATOM 3706 C CA . ALA B 1 120 ? -6.078 -21.281 -2.264 1 98.88 120 ALA B CA 1
ATOM 3707 C C . ALA B 1 120 ? -5.148 -21.625 -3.424 1 98.88 120 ALA B C 1
ATOM 3709 O O . ALA B 1 120 ? -4.496 -22.672 -3.412 1 98.88 120 ALA B O 1
ATOM 3710 N N . LEU B 1 121 ? -5.062 -20.781 -4.379 1 98.81 121 LEU B N 1
ATOM 3711 C CA . LEU B 1 121 ? -4.5 -21.141 -5.68 1 98.81 121 LEU B CA 1
ATOM 3712 C C . LEU B 1 121 ? -3.074 -20.609 -5.816 1 98.81 121 LEU B C 1
ATOM 3714 O O . LEU B 1 121 ? -2.869 -19.422 -6.074 1 98.81 121 LEU B O 1
ATOM 3718 N N . ALA B 1 122 ? -2.146 -21.453 -5.645 1 97.88 122 ALA B N 1
ATOM 3719 C CA . ALA B 1 122 ? -0.75 -21.141 -5.941 1 97.88 122 ALA B CA 1
ATOM 3720 C C . ALA B 1 122 ? -0.393 -21.547 -7.371 1 97.88 122 ALA B C 1
ATOM 3722 O O . ALA B 1 122 ? 0.592 -21.062 -7.93 1 97.88 122 ALA B O 1
ATOM 3723 N N . ASN B 1 123 ? -1.164 -22.406 -7.91 1 97.38 123 ASN B N 1
ATOM 3724 C CA . ASN B 1 123 ? -0.953 -22.922 -9.258 1 97.38 123 ASN B CA 1
ATOM 3725 C C . ASN B 1 123 ? -1.452 -21.953 -10.32 1 97.38 123 ASN B C 1
ATOM 3727 O O . ASN B 1 123 ? -2.59 -22.047 -10.781 1 97.38 123 ASN B O 1
ATOM 3731 N N . LYS B 1 124 ? -0.514 -21.125 -10.781 1 97.31 124 LYS B N 1
ATOM 3732 C CA . LYS B 1 124 ? -0.873 -20.078 -11.734 1 97.31 124 LYS B CA 1
ATOM 3733 C C . LYS B 1 124 ? -1.32 -20.672 -13.062 1 97.31 124 LYS B C 1
ATOM 3735 O O . LYS B 1 124 ? -2.209 -20.141 -13.727 1 97.31 124 LYS B O 1
ATOM 3740 N N . GLU B 1 125 ? -0.849 -21.844 -13.453 1 97.25 125 GLU B N 1
ATOM 3741 C CA . GLU B 1 125 ? -1.139 -22.469 -14.742 1 97.25 125 GLU B CA 1
ATOM 3742 C C . GLU B 1 125 ? -2.629 -22.766 -14.883 1 97.25 125 GLU B C 1
ATOM 3744 O O . GLU B 1 125 ? -3.168 -22.719 -15.992 1 97.25 125 GLU B O 1
ATOM 3749 N N . THR B 1 126 ? -3.326 -22.984 -13.758 1 97.88 126 THR B N 1
ATOM 3750 C CA . THR B 1 126 ? -4.766 -23.219 -13.773 1 97.88 126 THR B CA 1
ATOM 3751 C C . THR B 1 126 ? -5.504 -22.047 -14.414 1 97.88 126 THR B C 1
ATOM 3753 O O . THR B 1 126 ? -6.305 -22.25 -15.336 1 97.88 126 THR B O 1
ATOM 3756 N N . LEU B 1 127 ? -5.164 -20.859 -14.031 1 98.25 127 LEU B N 1
ATOM 3757 C CA . LEU B 1 127 ? -5.84 -19.688 -14.57 1 98.25 127 LEU B CA 1
ATOM 3758 C C . LEU B 1 127 ? -5.297 -19.328 -15.953 1 98.25 127 LEU B C 1
ATOM 3760 O O . LEU B 1 127 ? -6.031 -18.828 -16.797 1 98.25 127 LEU B O 1
ATOM 3764 N N . VAL B 1 128 ? -4.027 -19.625 -16.203 1 98.69 128 VAL B N 1
ATOM 3765 C CA . VAL B 1 128 ? -3.441 -19.328 -17.516 1 98.69 128 VAL B CA 1
ATOM 3766 C C . VAL B 1 128 ? -4.07 -20.219 -18.578 1 98.69 128 VAL B C 1
ATOM 3768 O O . VAL B 1 128 ? -4.48 -19.734 -19.641 1 98.69 128 VAL B O 1
ATOM 3771 N N . ALA B 1 129 ? -4.25 -21.484 -18.281 1 98.44 129 ALA B N 1
ATOM 3772 C CA . ALA B 1 129 ? -4.691 -22.469 -19.266 1 98.44 129 ALA B CA 1
ATOM 3773 C C . ALA B 1 129 ? -6.211 -22.469 -19.406 1 98.44 129 ALA B C 1
ATOM 3775 O O . ALA B 1 129 ? -6.75 -22.812 -20.453 1 98.44 129 ALA B O 1
ATOM 3776 N N . ALA B 1 130 ? -6.887 -22.062 -18.297 1 98.5 130 ALA B N 1
ATOM 3777 C CA . ALA B 1 130 ? -8.328 -22.281 -18.297 1 98.5 130 ALA B CA 1
ATOM 3778 C C . ALA B 1 130 ? -9.047 -21.172 -17.531 1 98.5 130 ALA B C 1
ATOM 3780 O O . ALA B 1 130 ? -10.055 -21.422 -16.859 1 98.5 130 ALA B O 1
ATOM 3781 N N . GLY B 1 131 ? -8.602 -19.953 -17.609 1 98.38 131 GLY B N 1
ATOM 3782 C CA . GLY B 1 131 ? -9.117 -18.828 -16.844 1 98.38 131 GLY B CA 1
ATOM 3783 C C . GLY B 1 131 ? -10.625 -18.719 -16.906 1 98.38 131 GLY B C 1
ATOM 3784 O O . GLY B 1 131 ? -11.305 -18.797 -15.883 1 98.38 131 GLY B O 1
ATOM 3785 N N . PRO B 1 132 ? -11.188 -18.531 -18.109 1 98 132 PRO B N 1
ATOM 3786 C CA . PRO B 1 132 ? -12.633 -18.359 -18.234 1 98 132 PRO B CA 1
ATOM 3787 C C . PRO B 1 132 ? -13.414 -19.547 -17.672 1 98 132 PRO B C 1
ATOM 3789 O O . PRO B 1 132 ? -14.43 -19.359 -17 1 98 132 PRO B O 1
ATOM 3792 N N . LEU B 1 133 ? -12.898 -20.75 -17.891 1 98.25 133 LEU B N 1
ATOM 3793 C CA . LEU B 1 133 ? -13.547 -21.953 -17.391 1 98.25 133 LEU B CA 1
ATOM 3794 C C . LEU B 1 133 ? -13.539 -21.984 -15.867 1 98.25 133 LEU B C 1
ATOM 3796 O O . LEU B 1 133 ? -14.57 -22.234 -15.242 1 98.25 133 LEU B O 1
ATOM 3800 N N . VAL B 1 134 ? -12.406 -21.734 -15.305 1 98.62 134 VAL B N 1
ATOM 3801 C CA . VAL B 1 134 ? -12.188 -21.781 -13.859 1 98.62 134 VAL B CA 1
ATOM 3802 C C . VAL B 1 134 ? -13.039 -20.719 -13.172 1 98.62 134 VAL B C 1
ATOM 3804 O O . VAL B 1 134 ? -13.75 -21.016 -12.211 1 98.62 134 VAL B O 1
ATOM 3807 N N . MET B 1 135 ? -13.008 -19.5 -13.672 1 98.25 135 MET B N 1
ATOM 3808 C CA . MET B 1 135 ? -13.75 -18.391 -13.07 1 98.25 135 MET B CA 1
ATOM 3809 C C . MET B 1 135 ? -15.25 -18.609 -13.211 1 98.25 135 MET B C 1
ATOM 3811 O O . MET B 1 135 ? -16.016 -18.312 -12.297 1 98.25 135 MET B O 1
ATOM 3815 N N . ALA B 1 136 ? -15.703 -19.094 -14.359 1 97.75 136 ALA B N 1
ATOM 3816 C CA . ALA B 1 136 ? -17.109 -19.391 -14.555 1 97.75 136 ALA B CA 1
ATOM 3817 C C . ALA B 1 136 ? -17.594 -20.469 -13.57 1 97.75 136 ALA B C 1
ATOM 3819 O O . ALA B 1 136 ? -18.672 -20.344 -13 1 97.75 136 ALA B O 1
ATOM 3820 N N . ARG B 1 137 ? -16.766 -21.5 -13.391 1 98.12 137 ARG B N 1
ATOM 3821 C CA . ARG B 1 137 ? -17.109 -22.578 -12.461 1 98.12 137 ARG B CA 1
ATOM 3822 C C . ARG B 1 137 ? -17.234 -22.047 -11.039 1 98.12 137 ARG B C 1
ATOM 3824 O O . ARG B 1 137 ? -18.156 -22.438 -10.305 1 98.12 137 ARG B O 1
ATOM 3831 N N . ALA B 1 138 ? -16.281 -21.234 -10.617 1 98.5 138 ALA B N 1
ATOM 3832 C CA . ALA B 1 138 ? -16.328 -20.641 -9.289 1 98.5 138 ALA B CA 1
ATOM 3833 C C . ALA B 1 138 ? -17.625 -19.859 -9.086 1 98.5 138 ALA B C 1
ATOM 3835 O O . ALA B 1 138 ? -18.281 -19.984 -8.039 1 98.5 138 ALA B O 1
ATOM 3836 N N . ARG B 1 139 ? -18.016 -19.062 -10.07 1 97.81 139 ARG B N 1
ATOM 3837 C CA . ARG B 1 139 ? -19.25 -18.281 -9.984 1 97.81 139 ARG B CA 1
ATOM 3838 C C . ARG B 1 139 ? -20.469 -19.188 -9.898 1 97.81 139 ARG B C 1
ATOM 3840 O O . ARG B 1 139 ? -21.375 -18.938 -9.109 1 97.81 139 ARG B O 1
ATOM 3847 N N . GLU B 1 140 ? -20.469 -20.203 -10.695 1 98.12 140 GLU B N 1
ATOM 3848 C CA . GLU B 1 140 ? -21.609 -21.109 -10.789 1 98.12 140 GLU B CA 1
ATOM 3849 C C . GLU B 1 140 ? -21.828 -21.859 -9.477 1 98.12 140 GLU B C 1
ATOM 3851 O O . GLU B 1 140 ? -22.969 -22.109 -9.086 1 98.12 140 GLU B O 1
ATOM 3856 N N . THR B 1 141 ? -20.781 -22.203 -8.82 1 98.5 141 THR B N 1
ATOM 3857 C CA . THR B 1 141 ? -20.875 -23.078 -7.656 1 98.5 141 THR B CA 1
ATOM 3858 C C . THR B 1 141 ? -20.812 -22.281 -6.363 1 98.5 141 THR B C 1
ATOM 3860 O O . THR B 1 141 ? -21.094 -22.797 -5.285 1 98.5 141 THR B O 1
ATOM 3863 N N . GLY B 1 142 ? -20.406 -21.016 -6.496 1 98.25 142 GLY B N 1
ATOM 3864 C CA . GLY B 1 142 ? -20.219 -20.188 -5.312 1 98.25 142 GLY B CA 1
ATOM 3865 C C . GLY B 1 142 ? -18.891 -20.453 -4.617 1 98.25 142 GLY B C 1
ATOM 3866 O O . GLY B 1 142 ? -18.703 -20.062 -3.467 1 98.25 142 GLY B O 1
ATOM 3867 N N . ALA B 1 143 ? -17.969 -21.203 -5.32 1 98.56 143 ALA B N 1
ATOM 3868 C CA . ALA B 1 143 ? -16.641 -21.484 -4.777 1 98.56 143 ALA B CA 1
ATOM 3869 C C . ALA B 1 143 ? -15.836 -20.188 -4.625 1 98.56 143 ALA B C 1
ATOM 3871 O O . ALA B 1 143 ? -16.125 -19.188 -5.289 1 98.56 143 ALA B O 1
ATOM 3872 N N . ARG B 1 144 ? -14.898 -20.188 -3.67 1 98 144 ARG B N 1
ATOM 3873 C CA . ARG B 1 144 ? -14 -19.062 -3.439 1 98 144 ARG B CA 1
ATOM 3874 C C . ARG B 1 144 ? -12.586 -19.391 -3.902 1 98 144 ARG B C 1
ATOM 3876 O O . ARG B 1 144 ? -12.062 -20.469 -3.604 1 98 144 ARG B O 1
ATOM 3883 N N . ILE B 1 145 ? -12.023 -18.516 -4.672 1 98.62 145 ILE B N 1
ATOM 3884 C CA . ILE B 1 145 ? -10.625 -18.641 -5.051 1 98.62 145 ILE B CA 1
ATOM 3885 C C . ILE B 1 145 ? -9.797 -17.562 -4.348 1 98.62 145 ILE B C 1
ATOM 3887 O O . ILE B 1 145 ? -10.07 -16.375 -4.48 1 98.62 145 ILE B O 1
ATOM 3891 N N . LEU B 1 146 ? -8.82 -17.938 -3.551 1 98.56 146 LEU B N 1
ATOM 3892 C CA . LEU B 1 146 ? -7.871 -17.047 -2.895 1 98.56 146 LEU B CA 1
ATOM 3893 C C . LEU B 1 146 ? -6.5 -17.141 -3.549 1 98.56 146 LEU B C 1
ATOM 3895 O O . LEU B 1 146 ? -5.922 -18.234 -3.643 1 98.56 146 LEU B O 1
ATOM 3899 N N . PRO B 1 147 ? -6.012 -16.016 -4.039 1 98.38 147 PRO B N 1
ATOM 3900 C CA . PRO B 1 147 ? -4.699 -16.078 -4.684 1 98.38 147 PRO B CA 1
ATOM 3901 C C . PRO B 1 147 ? -3.564 -16.312 -3.689 1 98.38 147 PRO B C 1
ATOM 3903 O O . PRO B 1 147 ? -3.539 -15.695 -2.621 1 98.38 147 PRO B O 1
ATOM 3906 N N . VAL B 1 148 ? -2.686 -17.188 -4.02 1 98.44 148 VAL B N 1
ATOM 3907 C CA . VAL B 1 148 ? -1.54 -17.484 -3.166 1 98.44 148 VAL B CA 1
ATOM 3908 C C . VAL B 1 148 ? -0.25 -17.078 -3.867 1 98.44 148 VAL B C 1
ATOM 3910 O O . VAL B 1 148 ? 0.775 -16.859 -3.219 1 98.44 148 VAL B O 1
ATOM 3913 N N . ASP B 1 149 ? -0.28 -16.984 -5.227 1 97.5 149 ASP B N 1
ATOM 3914 C CA . ASP B 1 149 ? 0.863 -16.375 -5.902 1 97.5 149 ASP B CA 1
ATOM 3915 C C . ASP B 1 149 ? 1.151 -14.984 -5.352 1 97.5 149 ASP B C 1
ATOM 3917 O O . ASP B 1 149 ? 0.23 -14.195 -5.129 1 97.5 149 ASP B O 1
ATOM 3921 N N . SER B 1 150 ? 2.408 -14.688 -5.09 1 97.75 150 SER B N 1
ATOM 3922 C CA . SER B 1 150 ? 2.787 -13.539 -4.281 1 97.75 150 SER B CA 1
ATOM 3923 C C . SER B 1 150 ? 2.229 -12.242 -4.863 1 97.75 150 SER B C 1
ATOM 3925 O O . SER B 1 150 ? 1.654 -11.43 -4.141 1 97.75 150 SER B O 1
ATOM 3927 N N . GLU B 1 151 ? 2.406 -12.031 -6.207 1 98.44 151 GLU B N 1
ATOM 3928 C CA . GLU B 1 151 ? 1.931 -10.812 -6.852 1 98.44 151 GLU B CA 1
ATOM 3929 C C . GLU B 1 151 ? 0.409 -10.711 -6.785 1 98.44 151 GLU B C 1
ATOM 3931 O O . GLU B 1 151 ? -0.134 -9.641 -6.508 1 98.44 151 GLU B O 1
ATOM 3936 N N . HIS B 1 152 ? -0.318 -11.797 -6.996 1 98.5 152 HIS B N 1
ATOM 3937 C CA . HIS B 1 152 ? -1.776 -11.766 -6.996 1 98.5 152 HIS B CA 1
ATOM 3938 C C . HIS B 1 152 ? -2.326 -11.648 -5.582 1 98.5 152 HIS B C 1
ATOM 3940 O O . HIS B 1 152 ? -3.357 -11.008 -5.363 1 98.5 152 HIS B O 1
ATOM 3946 N N . SER B 1 153 ? -1.67 -12.352 -4.629 1 98.38 153 SER B N 1
ATOM 3947 C CA . SER B 1 153 ? -2.004 -12.109 -3.23 1 98.38 153 SER B CA 1
ATOM 3948 C C . SER B 1 153 ? -1.846 -10.633 -2.871 1 98.38 153 SER B C 1
ATOM 3950 O O . SER B 1 153 ? -2.691 -10.07 -2.178 1 98.38 153 SER B O 1
ATOM 3952 N N . ALA B 1 154 ? -0.777 -10.016 -3.375 1 98.31 154 ALA B N 1
ATOM 3953 C CA . ALA B 1 154 ? -0.501 -8.602 -3.139 1 98.31 154 ALA B CA 1
ATOM 3954 C C . ALA B 1 154 ? -1.601 -7.719 -3.727 1 98.31 154 ALA B C 1
ATOM 3956 O O . ALA B 1 154 ? -2.09 -6.801 -3.066 1 98.31 154 ALA B O 1
ATOM 3957 N N . ILE B 1 155 ? -1.99 -8 -4.984 1 97.94 155 ILE B N 1
ATOM 3958 C CA . ILE B 1 155 ? -3.066 -7.254 -5.625 1 97.94 155 ILE B CA 1
ATOM 3959 C C . ILE B 1 155 ? -4.348 -7.395 -4.809 1 97.94 155 ILE B C 1
ATOM 3961 O O . ILE B 1 155 ? -5.031 -6.402 -4.535 1 97.94 155 ILE B O 1
ATOM 3965 N N . PHE B 1 156 ? -4.691 -8.656 -4.375 1 97.06 156 PHE B N 1
ATOM 3966 C CA . PHE B 1 156 ? -5.887 -8.977 -3.602 1 97.06 156 PHE B CA 1
ATOM 3967 C C . PHE B 1 156 ? -5.926 -8.164 -2.309 1 97.06 156 PHE B C 1
ATOM 3969 O O . PHE B 1 156 ? -6.969 -7.617 -1.944 1 97.06 156 PHE B O 1
ATOM 3976 N N . GLN B 1 157 ? -4.797 -8.016 -1.697 1 96.12 157 GLN B N 1
ATOM 3977 C CA . GLN B 1 157 ? -4.699 -7.277 -0.444 1 96.12 157 GLN B CA 1
ATOM 3978 C C . GLN B 1 157 ? -4.777 -5.773 -0.689 1 96.12 157 GLN B C 1
ATOM 3980 O O . GLN B 1 157 ? -5.418 -5.047 0.073 1 96.12 157 GLN B O 1
ATOM 3985 N N . ALA B 1 158 ? -4.098 -5.289 -1.747 1 95.81 158 ALA B N 1
ATOM 3986 C CA . ALA B 1 158 ? -4.07 -3.865 -2.062 1 95.81 158 ALA B CA 1
ATOM 3987 C C . ALA B 1 158 ? -5.449 -3.375 -2.504 1 95.81 158 ALA B C 1
ATOM 3989 O O . ALA B 1 158 ? -5.793 -2.209 -2.301 1 95.81 158 ALA B O 1
ATOM 3990 N N . LEU B 1 159 ? -6.25 -4.254 -3.109 1 92.75 159 LEU B N 1
ATOM 3991 C CA . LEU B 1 159 ? -7.578 -3.916 -3.604 1 92.75 159 LEU B CA 1
ATOM 3992 C C . LEU B 1 159 ? -8.609 -3.986 -2.482 1 92.75 159 LEU B C 1
ATOM 3994 O O . LEU B 1 159 ? -9.758 -3.561 -2.658 1 92.75 159 LEU B O 1
ATOM 3998 N N . HIS B 1 160 ? -8.273 -4.582 -1.384 1 80.06 160 HIS B N 1
ATOM 3999 C CA . HIS B 1 160 ? -9.25 -4.836 -0.329 1 80.06 160 HIS B CA 1
ATOM 4000 C C . HIS B 1 160 ? -10.109 -3.605 -0.069 1 80.06 160 HIS B C 1
ATOM 4002 O O . HIS B 1 160 ? -9.586 -2.516 0.175 1 80.06 160 HIS B O 1
ATOM 4008 N N . GLY B 1 161 ? -11.438 -3.754 -0.255 1 70.94 161 GLY B N 1
ATOM 4009 C CA . GLY B 1 161 ? -12.398 -2.703 0.031 1 70.94 161 GLY B CA 1
ATOM 4010 C C . GLY B 1 161 ? -12.625 -1.768 -1.141 1 70.94 161 GLY B C 1
ATOM 4011 O O . GLY B 1 161 ? -13.461 -0.861 -1.065 1 70.94 161 GLY B O 1
ATOM 4012 N N . GLU B 1 162 ? -11.852 -1.997 -2.238 1 80.5 162 GLU B N 1
ATOM 4013 C CA . GLU B 1 162 ? -11.961 -1.092 -3.377 1 80.5 162 GLU B CA 1
ATOM 4014 C C . GLU B 1 162 ? -12.727 -1.745 -4.527 1 80.5 162 GLU B C 1
ATOM 4016 O O . GLU B 1 162 ? -12.898 -2.965 -4.551 1 80.5 162 GLU B O 1
ATOM 4021 N N . ASN B 1 163 ? -13.25 -0.829 -5.359 1 79.75 163 ASN B N 1
ATOM 4022 C CA . ASN B 1 163 ? -13.898 -1.211 -6.609 1 79.75 163 ASN B CA 1
ATOM 4023 C C . ASN B 1 163 ? -12.945 -1.091 -7.793 1 79.75 163 ASN B C 1
ATOM 4025 O O . ASN B 1 163 ? -12.125 -0.168 -7.848 1 79.75 163 ASN B O 1
ATOM 4029 N N . LEU B 1 164 ? -13.078 -2.014 -8.734 1 89 164 LEU B N 1
ATOM 4030 C CA . LEU B 1 164 ? -12.219 -1.996 -9.914 1 89 164 LEU B CA 1
ATOM 4031 C C . LEU B 1 164 ? -12.453 -0.742 -10.742 1 89 164 LEU B C 1
ATOM 4033 O O . LEU B 1 164 ? -11.609 -0.353 -11.547 1 89 164 LEU B O 1
ATOM 4037 N N . ASP B 1 165 ? -13.578 -0.138 -10.484 1 90.5 165 ASP B N 1
ATOM 4038 C CA . ASP B 1 165 ? -13.914 1.063 -11.25 1 90.5 165 ASP B CA 1
ATOM 4039 C C . ASP B 1 165 ? -12.93 2.193 -10.945 1 90.5 165 ASP B C 1
ATOM 4041 O O . ASP B 1 165 ? -12.703 3.066 -11.781 1 90.5 165 ASP B O 1
ATOM 4045 N N . SER B 1 166 ? -12.391 2.182 -9.805 1 92.5 166 SER B N 1
ATOM 4046 C CA . SER B 1 166 ? -11.469 3.242 -9.414 1 92.5 166 SER B CA 1
ATOM 4047 C C . SER B 1 166 ? -10.047 2.924 -9.852 1 92.5 166 SER B C 1
ATOM 4049 O O . SER B 1 166 ? -9.172 3.793 -9.828 1 92.5 166 SER B O 1
ATOM 4051 N N . VAL B 1 167 ? -9.805 1.704 -10.312 1 95.81 167 VAL B N 1
ATOM 4052 C CA . VAL B 1 167 ? -8.453 1.238 -10.625 1 95.81 167 VAL B CA 1
ATOM 4053 C C . VAL B 1 167 ? -8.07 1.679 -12.031 1 95.81 167 VAL B C 1
ATOM 4055 O O . VAL B 1 167 ? -8.773 1.383 -13 1 95.81 167 VAL B O 1
ATOM 4058 N N . GLU B 1 168 ? -7.043 2.404 -12.133 1 96.38 168 GLU B N 1
ATOM 4059 C CA . GLU B 1 168 ? -6.48 2.77 -13.43 1 96.38 168 GLU B CA 1
ATOM 4060 C C . GLU B 1 168 ? -5.676 1.618 -14.023 1 96.38 168 GLU B C 1
ATOM 4062 O O . GLU B 1 168 ? -5.922 1.205 -15.156 1 96.38 168 GLU B O 1
ATOM 4067 N N . HIS B 1 169 ? -4.723 1.076 -13.289 1 97.19 169 HIS B N 1
ATOM 4068 C CA . HIS B 1 169 ? -3.943 -0.088 -13.695 1 97.19 169 HIS B CA 1
ATOM 4069 C C . HIS B 1 169 ? -3.32 -0.782 -12.484 1 97.19 169 HIS B C 1
ATOM 4071 O O . HIS B 1 169 ? -3.344 -0.246 -11.375 1 97.19 169 HIS B O 1
ATOM 4077 N N . VAL B 1 170 ? -2.855 -1.992 -12.734 1 97.81 170 VAL B N 1
ATOM 4078 C CA . VAL B 1 170 ? -2.146 -2.807 -11.75 1 97.81 170 VAL B CA 1
ATOM 4079 C C . VAL B 1 170 ? -0.728 -3.088 -12.234 1 97.81 170 VAL B C 1
ATOM 4081 O O . VAL B 1 170 ? -0.508 -3.312 -13.43 1 97.81 170 VAL B O 1
ATOM 4084 N N . THR B 1 171 ? 0.241 -2.961 -11.305 1 98.62 171 THR B N 1
ATOM 4085 C CA . THR B 1 171 ? 1.637 -3.264 -11.602 1 98.62 171 THR B CA 1
ATOM 4086 C C . THR B 1 171 ? 2.127 -4.441 -10.758 1 98.62 171 THR B C 1
ATOM 4088 O O . THR B 1 171 ? 1.984 -4.438 -9.539 1 98.62 171 THR B O 1
ATOM 4091 N N . ILE B 1 172 ? 2.605 -5.465 -11.375 1 98.75 172 ILE B N 1
ATOM 4092 C CA . ILE B 1 172 ? 3.275 -6.543 -10.656 1 98.75 172 ILE B CA 1
ATOM 4093 C C . ILE B 1 172 ? 4.781 -6.469 -10.906 1 98.75 172 ILE B C 1
ATOM 4095 O O . ILE B 1 172 ? 5.223 -5.93 -11.922 1 98.75 172 ILE B O 1
ATOM 4099 N N . THR B 1 173 ? 5.559 -6.969 -9.938 1 98.75 173 THR B N 1
ATOM 4100 C CA . THR B 1 173 ? 7.004 -6.781 -10.031 1 98.75 173 THR B CA 1
ATOM 4101 C C . THR B 1 173 ? 7.707 -8.117 -10.273 1 98.7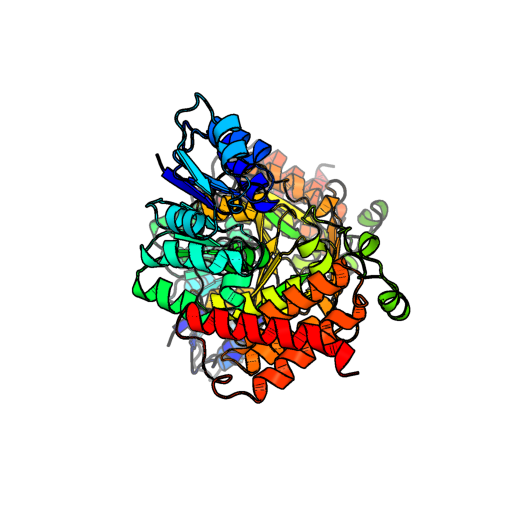5 173 THR B C 1
ATOM 4103 O O . THR B 1 173 ? 7.176 -9.172 -9.922 1 98.75 173 THR B O 1
ATOM 4106 N N . ALA B 1 174 ? 8.828 -8.016 -10.898 1 98.06 174 ALA B N 1
ATOM 4107 C CA . ALA B 1 174 ? 9.68 -9.164 -11.195 1 98.06 174 ALA B CA 1
ATOM 4108 C C . ALA B 1 174 ? 11.102 -8.93 -10.703 1 98.06 174 ALA B C 1
ATOM 4110 O O . ALA B 1 174 ? 11.633 -7.828 -10.836 1 98.06 174 ALA B O 1
ATOM 4111 N N . SER B 1 175 ? 11.727 -9.93 -10.219 1 96.94 175 SER B N 1
ATOM 4112 C CA . SER B 1 175 ? 13.109 -9.828 -9.781 1 96.94 175 SER B CA 1
ATOM 4113 C C . SER B 1 175 ? 14.062 -9.695 -10.969 1 96.94 175 SER B C 1
ATOM 4115 O O . SER B 1 175 ? 15.148 -9.141 -10.844 1 96.94 175 SER B O 1
ATOM 4117 N N . GLY B 1 176 ? 13.695 -10.25 -12.078 1 95.12 176 GLY B N 1
ATOM 4118 C CA . GLY B 1 176 ? 14.547 -10.328 -13.25 1 95.12 176 GLY B CA 1
ATOM 4119 C C . GLY B 1 176 ? 15.312 -11.641 -13.352 1 95.12 176 GLY B C 1
ATOM 4120 O O . GLY B 1 176 ? 15.914 -11.938 -14.383 1 95.12 176 GLY B O 1
ATOM 4121 N N . GLY B 1 177 ? 15.312 -12.398 -12.289 1 95.06 177 GLY B N 1
ATOM 4122 C CA . GLY B 1 177 ? 15.883 -13.734 -12.289 1 95.06 177 GLY B CA 1
ATOM 4123 C C . GLY B 1 177 ? 17.391 -13.75 -12.438 1 95.06 177 GLY B C 1
ATOM 4124 O O . GLY B 1 177 ? 18.047 -12.711 -12.289 1 95.06 177 GLY B O 1
ATOM 4125 N N . ALA B 1 178 ? 17.969 -14.906 -12.805 1 94.19 178 ALA B N 1
ATOM 4126 C CA . ALA B 1 178 ? 19.391 -15.211 -12.758 1 94.19 178 ALA B CA 1
ATOM 4127 C C . ALA B 1 178 ? 20.156 -14.391 -13.789 1 94.19 178 ALA B C 1
ATOM 4129 O O . ALA B 1 178 ? 21.328 -14.047 -13.578 1 94.19 178 ALA B O 1
ATOM 4130 N N . PHE B 1 179 ? 19.5 -14.031 -14.891 1 95.75 179 PHE B N 1
ATOM 4131 C CA . PHE B 1 179 ? 20.266 -13.484 -16.016 1 95.75 179 PHE B CA 1
ATOM 4132 C C . PHE B 1 179 ? 19.953 -12 -16.188 1 95.75 179 PHE B C 1
ATOM 4134 O O . PHE B 1 179 ? 20.312 -11.406 -17.219 1 95.75 179 PHE B O 1
ATOM 4141 N N . ARG B 1 180 ? 19.359 -11.367 -15.211 1 95.44 180 ARG B N 1
ATOM 4142 C CA . ARG B 1 180 ? 18.891 -9.984 -15.281 1 95.44 180 ARG B CA 1
ATOM 4143 C C . ARG B 1 180 ? 20.016 -9.047 -15.711 1 95.44 180 ARG B C 1
ATOM 4145 O O . ARG B 1 180 ? 19.797 -8.141 -16.516 1 95.44 180 ARG B O 1
ATOM 4152 N N . ASP B 1 181 ? 21.219 -9.344 -15.25 1 94.44 181 ASP B N 1
ATOM 4153 C CA . ASP B 1 181 ? 22.312 -8.398 -15.453 1 94.44 181 ASP B CA 1
ATOM 4154 C C . ASP B 1 181 ? 23.328 -8.938 -16.453 1 94.44 181 ASP B C 1
ATOM 4156 O O . ASP B 1 181 ? 24.422 -8.383 -16.594 1 94.44 181 ASP B O 1
ATOM 4160 N N . TRP B 1 182 ? 22.969 -10.055 -17.078 1 96.19 182 TRP B N 1
ATOM 4161 C CA . TRP B 1 182 ? 23.844 -10.617 -18.078 1 96.19 182 TRP B CA 1
ATOM 4162 C C . TRP B 1 182 ? 23.828 -9.781 -19.359 1 96.19 182 TRP B C 1
ATOM 4164 O O . TRP B 1 182 ? 22.797 -9.227 -19.734 1 96.19 182 TRP B O 1
ATOM 4174 N N . PRO B 1 183 ? 24.984 -9.812 -20.062 1 96.19 183 PRO B N 1
ATOM 4175 C CA . PRO B 1 183 ? 24.906 -9.289 -21.422 1 96.19 183 PRO B CA 1
ATOM 4176 C C . PRO B 1 183 ? 24 -10.141 -22.312 1 96.19 183 PRO B C 1
ATOM 4178 O O . PRO B 1 183 ? 24 -11.367 -22.203 1 96.19 183 PRO B O 1
ATOM 4181 N N . LEU B 1 184 ? 23.297 -9.508 -23.156 1 95.44 184 LEU B N 1
ATOM 4182 C CA . LEU B 1 184 ? 22.312 -10.164 -24.016 1 95.44 184 LEU B CA 1
ATOM 4183 C C . LEU B 1 184 ? 22.953 -11.281 -24.828 1 95.44 184 LEU B C 1
ATOM 4185 O O . LEU B 1 184 ? 22.375 -12.344 -25 1 95.44 184 LEU B O 1
ATOM 4189 N N . GLU B 1 185 ? 24.188 -11.078 -25.203 1 94.69 185 GLU B N 1
ATOM 4190 C CA . GLU B 1 185 ? 24.875 -11.992 -26.109 1 94.69 185 GLU B CA 1
ATOM 4191 C C . GLU B 1 185 ? 25.219 -13.297 -25.406 1 94.69 185 GLU B C 1
ATOM 4193 O O . GLU B 1 185 ? 25.422 -14.32 -26.062 1 94.69 185 GLU B O 1
ATOM 4198 N N . ARG B 1 186 ? 25.25 -13.25 -24.109 1 96.44 186 ARG B N 1
ATOM 4199 C CA . ARG B 1 186 ? 25.641 -14.438 -23.359 1 96.44 186 ARG B CA 1
ATOM 4200 C C . ARG B 1 186 ? 24.438 -15.352 -23.125 1 96.44 186 ARG B C 1
ATOM 4202 O O . ARG B 1 186 ? 24.609 -16.531 -22.797 1 96.44 186 ARG B O 1
ATOM 4209 N N . LEU B 1 187 ? 23.281 -14.914 -23.328 1 96.31 187 LEU B N 1
ATOM 4210 C CA . LEU B 1 187 ? 22.062 -15.648 -22.969 1 96.31 187 LEU B CA 1
ATOM 4211 C C . LEU B 1 187 ? 21.953 -16.922 -23.797 1 96.31 187 LEU B C 1
ATOM 4213 O O . LEU B 1 187 ? 21.438 -17.938 -23.297 1 96.31 187 LEU B O 1
ATOM 4217 N N . ALA B 1 188 ? 22.438 -16.875 -24.984 1 93.75 188 ALA B N 1
ATOM 4218 C CA . ALA B 1 188 ? 22.328 -18.031 -25.875 1 93.75 188 ALA B CA 1
ATOM 4219 C C . ALA B 1 188 ? 23.141 -19.219 -25.328 1 93.75 188 ALA B C 1
ATOM 4221 O O . ALA B 1 188 ? 22.844 -20.375 -25.656 1 93.75 188 ALA B O 1
ATOM 4222 N N . ARG B 1 189 ? 24.094 -18.938 -24.469 1 95.56 189 ARG B N 1
ATOM 4223 C CA . ARG B 1 189 ? 24.984 -19.984 -23.969 1 95.56 189 ARG B CA 1
ATOM 4224 C C . ARG B 1 189 ? 24.609 -20.375 -22.531 1 95.56 189 ARG B C 1
ATOM 4226 O O . ARG B 1 189 ? 25.312 -21.156 -21.891 1 95.56 189 ARG B O 1
ATOM 4233 N N . ALA B 1 190 ? 23.547 -19.828 -22.062 1 96.94 190 ALA B N 1
ATOM 4234 C CA . ALA B 1 190 ? 23.141 -20.125 -20.688 1 96.94 190 ALA B CA 1
ATOM 4235 C C . ALA B 1 190 ? 22.875 -21.609 -20.5 1 96.94 190 ALA B C 1
ATOM 4237 O O . ALA B 1 190 ? 22.266 -22.25 -21.359 1 96.94 190 ALA B O 1
ATOM 4238 N N . THR B 1 191 ? 23.359 -22.141 -19.406 1 96.94 191 THR B N 1
ATOM 4239 C CA . THR B 1 191 ? 23.156 -23.562 -19.094 1 96.94 191 THR B CA 1
ATOM 4240 C C . THR B 1 191 ? 22 -23.75 -18.109 1 96.94 191 THR B C 1
ATOM 4242 O O . THR B 1 191 ? 21.594 -22.797 -17.453 1 96.94 191 THR B O 1
ATOM 4245 N N . VAL B 1 192 ? 21.516 -24.969 -18.062 1 97.19 192 VAL B N 1
ATOM 4246 C CA . VAL B 1 192 ? 20.453 -25.312 -17.125 1 97.19 192 VAL B CA 1
ATOM 4247 C C . VAL B 1 192 ? 20.906 -25.031 -15.703 1 97.19 192 VAL B C 1
ATOM 4249 O O . VAL B 1 192 ? 20.141 -24.469 -14.898 1 97.19 192 VAL B O 1
ATOM 4252 N N . ALA B 1 193 ? 22.156 -25.312 -15.398 1 96.25 193 ALA B N 1
ATOM 4253 C CA . ALA B 1 193 ? 22.703 -25.109 -14.062 1 96.25 193 ALA B CA 1
ATOM 4254 C C . ALA B 1 193 ? 22.703 -23.625 -13.703 1 96.25 193 ALA B C 1
ATOM 4256 O O . ALA B 1 193 ? 22.359 -23.25 -12.578 1 96.25 193 ALA B O 1
ATOM 4257 N N . GLU B 1 194 ? 23.094 -22.75 -14.648 1 95.38 194 GLU B N 1
ATOM 4258 C CA . GLU B 1 194 ? 23.141 -21.312 -14.422 1 95.38 194 GLU B CA 1
ATOM 4259 C C . GLU B 1 194 ? 21.734 -20.734 -14.266 1 95.38 194 GLU B C 1
ATOM 4261 O O . GLU B 1 194 ? 21.516 -19.828 -13.445 1 95.38 194 GLU B O 1
ATOM 4266 N N . ALA B 1 195 ? 20.859 -21.266 -15.016 1 94.94 195 ALA B N 1
ATOM 4267 C CA . ALA B 1 195 ? 19.484 -20.766 -15.016 1 94.94 195 ALA B CA 1
ATOM 4268 C C . ALA B 1 195 ? 18.719 -21.234 -13.773 1 94.94 195 ALA B C 1
ATOM 4270 O O . ALA B 1 195 ? 17.656 -20.703 -13.453 1 94.94 195 ALA B O 1
ATOM 4271 N N . SER B 1 196 ? 19.266 -22.188 -12.984 1 94.19 196 SER B N 1
ATOM 4272 C CA . SER B 1 196 ? 18.578 -22.812 -11.867 1 94.19 196 SER B CA 1
ATOM 4273 C C . SER B 1 196 ? 18.969 -22.188 -10.539 1 94.19 196 SER B C 1
ATOM 4275 O O . SER B 1 196 ? 18.75 -22.781 -9.477 1 94.19 196 SER B O 1
ATOM 4277 N N . ARG B 1 197 ? 19.516 -21 -10.586 1 88.81 197 ARG B N 1
ATOM 4278 C CA . ARG B 1 197 ? 19.891 -20.25 -9.383 1 88.81 197 ARG B CA 1
ATOM 4279 C C . ARG B 1 197 ? 19.188 -18.891 -9.344 1 88.81 197 ARG B C 1
ATOM 4281 O O . ARG B 1 197 ? 19.5 -18.016 -10.148 1 88.81 197 ARG B O 1
ATOM 4288 N N . HIS B 1 198 ? 18.375 -18.75 -8.469 1 88.44 198 HIS B N 1
ATOM 4289 C CA . HIS B 1 198 ? 17.641 -17.5 -8.336 1 88.44 198 HIS B CA 1
ATOM 4290 C C . HIS B 1 198 ? 18.328 -16.578 -7.32 1 88.44 198 HIS B C 1
ATOM 4292 O O . HIS B 1 198 ? 18.781 -17.031 -6.27 1 88.44 198 HIS B O 1
ATOM 4298 N N . PRO B 1 199 ? 18.25 -15.305 -7.453 1 85.88 199 PRO B N 1
ATOM 4299 C CA . PRO B 1 199 ? 18.953 -14.383 -6.566 1 85.88 199 PRO B CA 1
ATOM 4300 C C . PRO B 1 199 ? 18.25 -14.18 -5.234 1 85.88 199 PRO B C 1
ATOM 4302 O O . PRO B 1 199 ? 18.891 -13.898 -4.219 1 85.88 199 PRO B O 1
ATOM 4305 N N . ASN B 1 200 ? 16.906 -14.281 -5.191 1 85.25 200 ASN B N 1
ATOM 4306 C CA . ASN B 1 200 ? 16.156 -13.844 -4.02 1 85.25 200 ASN B CA 1
ATOM 4307 C C . ASN B 1 200 ? 15.383 -14.992 -3.387 1 85.25 200 ASN B C 1
ATOM 4309 O O . ASN B 1 200 ? 15.039 -14.945 -2.203 1 85.25 200 ASN B O 1
ATOM 4313 N N . TRP B 1 201 ? 14.961 -15.922 -4.207 1 85.94 201 TRP B N 1
ATOM 4314 C CA . TRP B 1 201 ? 14 -16.938 -3.789 1 85.94 201 TRP B CA 1
ATOM 4315 C C . TRP B 1 201 ? 14.641 -18.328 -3.795 1 85.94 201 TRP B C 1
ATOM 4317 O O . TRP B 1 201 ? 15.492 -18.609 -4.637 1 85.94 201 TRP B O 1
ATOM 4327 N N . ASP B 1 202 ? 14.266 -19.141 -2.918 1 84.88 202 ASP B N 1
ATOM 4328 C CA . ASP B 1 202 ? 14.555 -20.562 -2.924 1 84.88 202 ASP B CA 1
ATOM 4329 C C . ASP B 1 202 ? 13.367 -21.359 -3.469 1 84.88 202 ASP B C 1
ATOM 4331 O O . ASP B 1 202 ? 12.422 -21.656 -2.736 1 84.88 202 ASP B O 1
ATOM 4335 N N . MET B 1 203 ? 13.492 -21.672 -4.73 1 89.81 203 MET B N 1
ATOM 4336 C CA . MET B 1 203 ? 12.367 -22.297 -5.422 1 89.81 203 MET B CA 1
ATOM 4337 C C . MET B 1 203 ? 12.812 -23.531 -6.18 1 89.81 203 MET B C 1
ATOM 4339 O O . MET B 1 203 ? 14.008 -23.844 -6.238 1 89.81 203 MET B O 1
ATOM 4343 N N . GLY B 1 204 ? 11.922 -24.266 -6.691 1 87.56 204 GLY B N 1
ATOM 4344 C CA . GLY B 1 204 ? 12.234 -25.406 -7.547 1 87.56 204 GLY B CA 1
ATOM 4345 C C . GLY B 1 204 ? 12.906 -25 -8.844 1 87.56 204 GLY B C 1
ATOM 4346 O O . GLY B 1 204 ? 12.844 -23.844 -9.258 1 87.56 204 GLY B O 1
ATOM 4347 N N . GLN B 1 205 ? 13.5 -25.906 -9.492 1 91 205 GLN B N 1
ATOM 4348 C CA . GLN B 1 205 ? 14.273 -25.672 -10.711 1 91 205 GLN B CA 1
ATOM 4349 C C . GLN B 1 205 ? 13.406 -25.047 -11.797 1 91 205 GLN B C 1
ATOM 4351 O O . GLN B 1 205 ? 13.812 -24.078 -12.438 1 91 205 GLN B O 1
ATOM 4356 N N . ARG B 1 206 ? 12.227 -25.562 -11.977 1 92.94 206 ARG B N 1
ATOM 4357 C CA . ARG B 1 206 ? 11.375 -25.156 -13.094 1 92.94 206 ARG B CA 1
ATOM 4358 C C . ARG B 1 206 ? 10.984 -23.688 -12.961 1 92.94 206 ARG B C 1
ATOM 4360 O O . ARG B 1 206 ? 11.141 -22.906 -13.906 1 92.94 206 ARG B O 1
ATOM 4367 N N . ILE B 1 207 ? 10.5 -23.266 -11.797 1 93.94 207 ILE B N 1
ATOM 4368 C CA . ILE B 1 207 ? 10.086 -21.875 -11.617 1 93.94 207 ILE B CA 1
ATOM 4369 C C . ILE B 1 207 ? 11.312 -20.969 -11.641 1 93.94 207 ILE B C 1
ATOM 4371 O O . ILE B 1 207 ? 11.227 -19.812 -12.086 1 93.94 207 ILE B O 1
ATOM 4375 N N . THR B 1 208 ? 12.453 -21.422 -11.188 1 95.56 208 THR B N 1
ATOM 4376 C CA . THR B 1 208 ? 13.68 -20.641 -11.227 1 95.56 208 THR B CA 1
ATOM 4377 C C . THR B 1 208 ? 14.07 -20.312 -12.664 1 95.56 208 THR B C 1
ATOM 4379 O O . THR B 1 208 ? 14.398 -19.172 -12.977 1 95.56 208 THR B O 1
ATOM 4382 N N . ILE B 1 209 ? 13.992 -21.328 -13.484 1 97.12 209 ILE B N 1
ATOM 4383 C CA . ILE B 1 209 ? 14.312 -21.125 -14.891 1 97.12 209 ILE B CA 1
ATOM 4384 C C . ILE B 1 209 ? 13.266 -20.219 -15.531 1 97.12 209 ILE B C 1
ATOM 4386 O O . ILE B 1 209 ? 13.594 -19.344 -16.328 1 97.12 209 ILE B O 1
ATOM 4390 N N . ASP B 1 210 ? 12.031 -20.422 -15.172 1 97.19 210 ASP B N 1
ATOM 4391 C CA . ASP B 1 210 ? 10.953 -19.578 -15.672 1 97.19 210 ASP B CA 1
ATOM 4392 C C . ASP B 1 210 ? 11.164 -18.125 -15.25 1 97.19 210 ASP B C 1
ATOM 4394 O O . ASP B 1 210 ? 10.812 -17.203 -15.992 1 97.19 210 ASP B O 1
ATOM 4398 N N . SER B 1 211 ? 11.656 -17.906 -14.047 1 97 211 SER B N 1
ATOM 4399 C CA . SER B 1 211 ? 11.969 -16.547 -13.594 1 97 211 SER B CA 1
ATOM 4400 C C . SER B 1 211 ? 13.086 -15.93 -14.43 1 97 211 SER B C 1
ATOM 4402 O O . SER B 1 211 ? 13.008 -14.75 -14.797 1 97 211 SER B O 1
ATOM 4404 N N . ALA B 1 212 ? 14.094 -16.75 -14.75 1 97.19 212 ALA B N 1
ATOM 4405 C CA . ALA B 1 212 ? 15.227 -16.266 -15.531 1 97.19 212 ALA B CA 1
ATOM 4406 C C . ALA B 1 212 ? 14.781 -15.852 -16.938 1 97.19 212 ALA B C 1
ATOM 4408 O O . ALA B 1 212 ? 15.312 -14.891 -17.5 1 97.19 212 ALA B O 1
ATOM 4409 N N . SER B 1 213 ? 13.828 -16.547 -17.484 1 97.62 213 SER B N 1
ATOM 4410 C CA . SER B 1 213 ? 13.344 -16.266 -18.828 1 97.62 213 SER B CA 1
ATOM 4411 C C . SER B 1 213 ? 12.195 -15.266 -18.797 1 97.62 213 SER B C 1
ATOM 4413 O O . SER B 1 213 ? 11.727 -14.82 -19.859 1 97.62 213 SER B O 1
ATOM 4415 N N . MET B 1 214 ? 11.625 -14.977 -17.672 1 98 214 MET B N 1
ATOM 4416 C CA . MET B 1 214 ? 10.484 -14.117 -17.406 1 98 214 MET B CA 1
ATOM 4417 C C . MET B 1 214 ? 9.18 -14.789 -17.844 1 98 214 MET B C 1
ATOM 4419 O O . MET B 1 214 ? 8.133 -14.141 -17.906 1 98 214 MET B O 1
ATOM 4423 N N . PHE B 1 215 ? 9.242 -16.062 -18.172 1 98.5 215 PHE B N 1
ATOM 4424 C CA . PHE B 1 215 ? 7.992 -16.75 -18.453 1 98.5 215 PHE B CA 1
ATOM 4425 C C . PHE B 1 215 ? 7.125 -16.844 -17.203 1 98.5 215 PHE B C 1
ATOM 4427 O O . PHE B 1 215 ? 5.898 -16.797 -17.281 1 98.5 215 PHE B O 1
ATOM 4434 N N . ASN B 1 216 ? 7.805 -17 -16.031 1 97.69 216 ASN B N 1
ATOM 4435 C CA . ASN B 1 216 ? 7.027 -16.969 -14.797 1 97.69 216 ASN B CA 1
ATOM 4436 C C . ASN B 1 216 ? 6.152 -15.719 -14.727 1 97.69 216 ASN B C 1
ATOM 4438 O O . ASN B 1 216 ? 4.953 -15.805 -14.461 1 97.69 216 ASN B O 1
ATOM 4442 N N . LYS B 1 217 ? 6.766 -14.594 -14.984 1 98.5 217 LYS B N 1
ATOM 4443 C CA . LYS B 1 217 ? 6.035 -13.336 -14.922 1 98.5 217 LYS B CA 1
ATOM 4444 C C . LYS B 1 217 ? 5.016 -13.227 -16.047 1 98.5 217 LYS B C 1
ATOM 4446 O O . LYS B 1 217 ? 3.936 -12.664 -15.867 1 98.5 217 LYS B O 1
ATOM 4451 N N . ALA B 1 218 ? 5.402 -13.711 -17.234 1 98.62 218 ALA B N 1
ATOM 4452 C CA . ALA B 1 218 ? 4.453 -13.742 -18.344 1 98.62 218 ALA B CA 1
ATOM 4453 C C . ALA B 1 218 ? 3.178 -14.484 -17.953 1 98.62 218 ALA B C 1
ATOM 4455 O O . ALA B 1 218 ? 2.07 -14 -18.203 1 98.62 218 ALA B O 1
ATOM 4456 N N . LEU B 1 219 ? 3.33 -15.633 -17.328 1 98.69 219 LEU B N 1
ATOM 4457 C CA . LEU B 1 219 ? 2.176 -16.391 -16.859 1 98.69 219 LEU B CA 1
ATOM 4458 C C . LEU B 1 219 ? 1.399 -15.586 -15.812 1 98.69 219 LEU B C 1
ATOM 4460 O O . LEU B 1 219 ? 0.167 -15.617 -15.789 1 98.69 219 LEU B O 1
ATOM 4464 N N . GLU B 1 220 ? 2.115 -14.914 -14.984 1 98.75 220 GLU B N 1
ATOM 4465 C CA . GLU B 1 220 ? 1.473 -14.141 -13.922 1 98.75 220 GLU B CA 1
ATOM 4466 C C . GLU B 1 220 ? 0.687 -12.969 -14.492 1 98.75 220 GLU B C 1
ATOM 4468 O O . GLU B 1 220 ? -0.337 -12.57 -13.938 1 98.75 220 GLU B O 1
ATOM 4473 N N . VAL B 1 221 ? 1.159 -12.383 -15.609 1 98.75 221 VAL B N 1
ATOM 4474 C CA . VAL B 1 221 ? 0.403 -11.328 -16.281 1 98.75 221 VAL B CA 1
ATOM 4475 C C . VAL B 1 221 ? -0.936 -11.883 -16.766 1 98.75 221 VAL B C 1
ATOM 4477 O O . VAL B 1 221 ? -1.982 -11.266 -16.562 1 98.75 221 VAL B O 1
ATOM 4480 N N . ILE B 1 222 ? -0.952 -13.047 -17.359 1 98.81 222 ILE B N 1
ATOM 4481 C CA . ILE B 1 222 ? -2.178 -13.68 -17.828 1 98.81 222 ILE B CA 1
ATOM 4482 C C . ILE B 1 222 ? -3.068 -14.039 -16.641 1 98.81 222 ILE B C 1
ATOM 4484 O O . ILE B 1 222 ? -4.285 -13.828 -16.688 1 98.81 222 ILE B O 1
ATOM 4488 N N . GLU B 1 223 ? -2.412 -14.594 -15.617 1 98.62 223 GLU B N 1
ATOM 4489 C CA . GLU B 1 223 ? -3.154 -14.922 -14.406 1 98.62 223 GLU B CA 1
ATOM 4490 C C . GLU B 1 223 ? -3.865 -13.695 -13.844 1 98.62 223 GLU B C 1
ATOM 4492 O O . GLU B 1 223 ? -5.031 -13.773 -13.445 1 98.62 223 GLU B O 1
ATOM 4497 N N . ALA B 1 224 ? -3.191 -12.547 -13.781 1 98.38 224 ALA B N 1
ATOM 4498 C CA . ALA B 1 224 ? -3.793 -11.32 -13.281 1 98.38 224 ALA B CA 1
ATOM 4499 C C . ALA B 1 224 ? -4.98 -10.898 -14.133 1 98.38 224 ALA B C 1
ATOM 4501 O O . ALA B 1 224 ? -6.012 -10.461 -13.617 1 98.38 224 ALA B O 1
ATOM 4502 N N . HIS B 1 225 ? -4.812 -10.977 -15.445 1 98.44 225 HIS B N 1
ATOM 4503 C CA . HIS B 1 225 ? -5.898 -10.688 -16.375 1 98.44 225 HIS B CA 1
ATOM 4504 C C . HIS B 1 225 ? -7.125 -11.539 -16.062 1 98.44 225 HIS B C 1
ATOM 4506 O O . HIS B 1 225 ? -8.234 -11.016 -15.953 1 98.44 225 HIS B O 1
ATOM 4512 N N . GLU B 1 226 ? -6.934 -12.805 -15.898 1 98.12 226 GLU B N 1
ATOM 4513 C CA . GLU B 1 226 ? -8.039 -13.742 -15.711 1 98.12 226 GLU B CA 1
ATOM 4514 C C . GLU B 1 226 ? -8.664 -13.586 -14.328 1 98.12 226 GLU B C 1
ATOM 4516 O O . GLU B 1 226 ? -9.891 -13.633 -14.188 1 98.12 226 GLU B O 1
ATOM 4521 N N . PHE B 1 227 ? -7.836 -13.398 -13.328 1 97.31 227 PHE B N 1
ATOM 4522 C CA . PHE B 1 227 ? -8.305 -13.375 -11.945 1 97.31 227 PHE B CA 1
ATOM 4523 C C . PHE B 1 227 ? -9.07 -12.094 -11.656 1 97.31 227 PHE B C 1
ATOM 4525 O O . PHE B 1 227 ? -10.109 -12.117 -10.984 1 97.31 227 PHE B O 1
ATOM 4532 N N . PHE B 1 228 ? -8.578 -10.953 -12.195 1 96.25 228 PHE B N 1
ATOM 4533 C CA . PHE B 1 228 ? -9.125 -9.672 -11.758 1 96.25 228 PHE B CA 1
ATOM 4534 C C . PHE B 1 228 ? -9.914 -9.008 -12.883 1 96.25 228 PHE B C 1
ATOM 4536 O O . PHE B 1 228 ? -10.492 -7.938 -12.695 1 96.25 228 PHE B O 1
ATOM 4543 N N . GLY B 1 229 ? -9.891 -9.602 -14.047 1 95.12 229 GLY B N 1
ATOM 4544 C CA . GLY B 1 229 ? -10.68 -9.078 -15.148 1 95.12 229 GLY B CA 1
ATOM 4545 C C . GLY B 1 229 ? -10.117 -7.789 -15.719 1 95.12 229 GLY B C 1
ATOM 4546 O O . GLY B 1 229 ? -10.867 -6.918 -16.156 1 95.12 229 GLY B O 1
ATOM 4547 N N . LEU B 1 230 ? -8.844 -7.648 -15.711 1 95.56 230 LEU B N 1
ATOM 4548 C CA . LEU B 1 230 ? -8.188 -6.441 -16.203 1 95.56 230 LEU B CA 1
ATOM 4549 C C . LEU B 1 230 ? -7.707 -6.641 -17.641 1 95.56 230 LEU B C 1
ATOM 4551 O O . LEU B 1 230 ? -7.164 -7.695 -17.969 1 95.56 230 LEU B O 1
ATOM 4555 N N . GLY B 1 231 ? -7.926 -5.668 -18.453 1 96.12 231 GLY B N 1
ATOM 4556 C CA . GLY B 1 231 ? -7.359 -5.695 -19.797 1 96.12 231 GLY B CA 1
ATOM 4557 C C . GLY B 1 231 ? -5.848 -5.547 -19.812 1 96.12 231 GLY B C 1
ATOM 4558 O O . GLY B 1 231 ? -5.258 -5.074 -18.828 1 96.12 231 GLY B O 1
ATOM 4559 N N . VAL B 1 232 ? -5.289 -5.98 -20.891 1 95.81 232 VAL B N 1
ATOM 4560 C CA . VAL B 1 232 ? -3.838 -6.023 -21.016 1 95.81 232 VAL B CA 1
ATOM 4561 C C . VAL B 1 232 ? -3.266 -4.617 -20.859 1 95.81 232 VAL B C 1
ATOM 4563 O O . VAL B 1 232 ? -2.166 -4.438 -20.328 1 95.81 232 VAL B O 1
ATOM 4566 N N . ASP B 1 233 ? -3.988 -3.594 -21.219 1 95.88 233 ASP B N 1
ATOM 4567 C CA . ASP B 1 233 ? -3.527 -2.211 -21.172 1 95.88 233 ASP B CA 1
ATOM 4568 C C . ASP B 1 233 ? -3.482 -1.704 -19.734 1 95.88 233 ASP B C 1
ATOM 4570 O O . ASP B 1 233 ? -2.881 -0.665 -19.453 1 95.88 233 ASP B O 1
ATOM 4574 N N . ARG B 1 234 ? -4.098 -2.42 -18.781 1 97 234 ARG B N 1
ATOM 4575 C CA . ARG B 1 234 ? -4.16 -2.023 -17.375 1 97 234 ARG B CA 1
ATOM 4576 C C . ARG B 1 234 ? -3.227 -2.879 -16.531 1 97 234 ARG B C 1
ATOM 4578 O O . ARG B 1 234 ? -3.266 -2.814 -15.305 1 97 234 ARG B O 1
ATOM 4585 N N . LEU B 1 235 ? -2.42 -3.693 -17.188 1 98.06 235 LEU B N 1
ATOM 4586 C CA . LEU B 1 235 ? -1.454 -4.543 -16.5 1 98.06 235 LEU B CA 1
ATOM 4587 C C . LEU B 1 235 ? -0.027 -4.129 -16.844 1 98.06 235 LEU B C 1
ATOM 4589 O O . LEU B 1 235 ? 0.347 -4.082 -18.016 1 98.06 235 LEU B O 1
ATOM 4593 N N . ARG B 1 236 ? 0.731 -3.832 -15.797 1 98.12 236 ARG B N 1
ATOM 4594 C CA . ARG B 1 236 ? 2.107 -3.385 -15.984 1 98.12 236 ARG B CA 1
ATOM 4595 C C . ARG B 1 236 ? 3.08 -4.266 -15.203 1 98.12 236 ARG B C 1
ATOM 4597 O O . ARG B 1 236 ? 2.703 -4.891 -14.211 1 98.12 236 ARG B O 1
ATOM 4604 N N . VAL B 1 237 ? 4.301 -4.328 -15.758 1 98.62 237 VAL B N 1
ATOM 4605 C CA . VAL B 1 237 ? 5.367 -5.078 -15.102 1 98.62 237 VAL B CA 1
ATOM 4606 C C . VAL B 1 237 ? 6.562 -4.16 -14.844 1 98.62 237 VAL B C 1
ATOM 4608 O O . VAL B 1 237 ? 6.918 -3.344 -15.703 1 98.62 237 VAL B O 1
ATOM 4611 N N . LEU B 1 238 ? 7.137 -4.207 -13.672 1 98.69 238 LEU B N 1
ATOM 4612 C CA . LEU B 1 238 ? 8.383 -3.529 -13.336 1 98.69 238 LEU B CA 1
ATOM 4613 C C . LEU B 1 238 ? 9.438 -4.531 -12.883 1 98.69 238 LEU B C 1
ATOM 4615 O O . LEU B 1 238 ? 9.125 -5.508 -12.203 1 98.69 238 LEU B O 1
ATOM 4619 N N . VAL B 1 239 ? 10.656 -4.297 -13.305 1 98.62 239 VAL B N 1
ATOM 4620 C CA . VAL B 1 239 ? 11.773 -5.047 -12.742 1 98.62 239 VAL B CA 1
ATOM 4621 C C . VAL B 1 239 ? 12.172 -4.445 -11.398 1 98.62 239 VAL B C 1
ATOM 4623 O O . VAL B 1 239 ? 12.5 -3.26 -11.312 1 98.62 239 VAL B O 1
ATOM 4626 N N . HIS B 1 240 ? 12.102 -5.164 -10.375 1 98.62 240 HIS B N 1
ATOM 4627 C CA . HIS B 1 240 ? 12.383 -4.816 -8.984 1 98.62 240 HIS B CA 1
ATOM 4628 C C . HIS B 1 240 ? 13.188 -5.914 -8.297 1 98.62 240 HIS B C 1
ATOM 4630 O O . HIS B 1 240 ? 12.625 -6.766 -7.609 1 98.62 240 HIS B O 1
ATOM 4636 N N . PRO B 1 241 ? 14.562 -5.855 -8.43 1 97.94 241 PRO B N 1
ATOM 4637 C CA . PRO B 1 241 ? 15.461 -6.941 -8.016 1 97.94 241 PRO B CA 1
ATOM 4638 C C . PRO B 1 241 ? 15.328 -7.297 -6.539 1 97.94 241 PRO B C 1
ATOM 4640 O O . PRO B 1 241 ? 15.578 -8.438 -6.148 1 97.94 241 PRO B O 1
ATOM 4643 N N . GLN B 1 242 ? 14.875 -6.324 -5.672 1 97.5 242 GLN B N 1
ATOM 4644 C CA . GLN B 1 242 ? 14.836 -6.562 -4.234 1 97.5 242 GLN B CA 1
ATOM 4645 C C . GLN B 1 242 ? 13.641 -7.43 -3.852 1 97.5 242 GLN B C 1
ATOM 4647 O O . GLN B 1 242 ? 13.586 -7.965 -2.742 1 97.5 242 GLN B O 1
ATOM 4652 N N . SER B 1 243 ? 12.602 -7.555 -4.785 1 97.88 243 SER B N 1
ATOM 4653 C CA . SER B 1 243 ? 11.398 -8.359 -4.562 1 97.88 243 SER B CA 1
ATOM 4654 C C . SER B 1 243 ? 10.734 -8 -3.242 1 97.88 243 SER B C 1
ATOM 4656 O O . SER B 1 243 ? 10.352 -8.883 -2.471 1 97.88 243 SER B O 1
ATOM 4658 N N . ILE B 1 244 ? 10.609 -6.691 -2.973 1 98.44 244 ILE B N 1
ATOM 4659 C CA . ILE B 1 244 ? 9.992 -6.207 -1.742 1 98.44 244 ILE B CA 1
ATOM 4660 C C . ILE B 1 244 ? 8.562 -5.754 -2.029 1 98.44 244 ILE B C 1
ATOM 4662 O O . ILE B 1 244 ? 7.625 -6.141 -1.322 1 98.44 244 ILE B O 1
ATOM 4666 N N . ILE B 1 245 ? 8.43 -4.895 -3.045 1 98.75 245 ILE B N 1
ATOM 4667 C CA . ILE B 1 245 ? 7.094 -4.59 -3.539 1 98.75 245 ILE B CA 1
ATOM 4668 C C . ILE B 1 245 ? 6.637 -5.684 -4.5 1 98.75 245 ILE B C 1
ATOM 4670 O O . ILE B 1 245 ? 7.273 -5.926 -5.527 1 98.75 245 ILE B O 1
ATOM 4674 N N . HIS B 1 246 ? 5.559 -6.328 -4.156 1 98.62 246 HIS B N 1
ATOM 4675 C CA . HIS B 1 246 ? 5.102 -7.445 -4.973 1 98.62 246 HIS B CA 1
ATOM 4676 C C . HIS B 1 246 ? 4.086 -6.988 -6.016 1 98.62 246 HIS B C 1
ATOM 4678 O O . HIS B 1 246 ? 4.016 -7.551 -7.109 1 98.62 246 HIS B O 1
ATOM 4684 N N . ALA B 1 247 ? 3.262 -6.062 -5.645 1 98.69 247 ALA B N 1
ATOM 4685 C CA . ALA B 1 247 ? 2.295 -5.48 -6.57 1 98.69 247 ALA B CA 1
ATOM 4686 C C . ALA B 1 247 ? 1.817 -4.117 -6.078 1 98.69 247 ALA B C 1
ATOM 4688 O O . ALA B 1 247 ? 2.008 -3.77 -4.91 1 98.69 247 ALA B O 1
ATOM 4689 N N . MET B 1 248 ? 1.279 -3.354 -6.965 1 98.06 248 MET B N 1
ATOM 4690 C CA . MET B 1 248 ? 0.703 -2.043 -6.68 1 98.06 248 MET B CA 1
ATOM 4691 C C . MET B 1 248 ? -0.583 -1.83 -7.473 1 98.06 248 MET B C 1
ATOM 4693 O O . MET B 1 248 ? -0.654 -2.172 -8.656 1 98.06 248 MET B O 1
ATOM 4697 N N . VAL B 1 249 ? -1.551 -1.316 -6.852 1 97.56 249 VAL B N 1
ATOM 4698 C CA . VAL B 1 249 ? -2.783 -0.882 -7.5 1 97.56 249 VAL B CA 1
ATOM 4699 C C . VAL B 1 249 ? -2.803 0.642 -7.602 1 97.56 249 VAL B C 1
ATOM 4701 O O . VAL B 1 249 ? -2.754 1.341 -6.59 1 97.56 249 VAL B O 1
ATOM 4704 N N . THR B 1 250 ? -2.777 1.117 -8.82 1 97.38 250 THR B N 1
ATOM 4705 C CA . THR B 1 250 ? -2.846 2.555 -9.062 1 97.38 250 THR B CA 1
ATOM 4706 C C . THR B 1 250 ? -4.273 2.982 -9.383 1 97.38 250 THR B C 1
ATOM 4708 O O . THR B 1 250 ? -4.918 2.398 -10.258 1 97.38 250 THR B O 1
ATOM 4711 N N . HIS B 1 251 ? -4.719 3.967 -8.734 1 96.12 251 HIS B N 1
ATOM 4712 C CA . HIS B 1 251 ? -6.09 4.438 -8.906 1 96.12 251 HIS B CA 1
ATOM 4713 C C . HIS B 1 251 ? -6.137 5.664 -9.812 1 96.12 251 HIS B C 1
ATOM 4715 O O . HIS B 1 251 ? -5.105 6.273 -10.102 1 96.12 251 HIS B O 1
ATOM 4721 N N . ARG B 1 252 ? -7.328 6 -10.211 1 94.94 252 ARG B N 1
ATOM 4722 C CA . ARG B 1 252 ? -7.535 7.082 -11.164 1 94.94 252 ARG B CA 1
ATOM 4723 C C . ARG B 1 252 ? -7.188 8.438 -10.547 1 94.94 252 ARG B C 1
ATOM 4725 O O . ARG B 1 252 ? -7 9.422 -11.266 1 94.94 252 ARG B O 1
ATOM 4732 N N . ASP B 1 253 ? -7.105 8.531 -9.219 1 95.5 253 ASP B N 1
ATOM 4733 C CA . ASP B 1 253 ? -6.809 9.797 -8.562 1 95.5 253 ASP B CA 1
ATOM 4734 C C . ASP B 1 253 ? -5.301 10.031 -8.469 1 95.5 253 ASP B C 1
ATOM 4736 O O . ASP B 1 253 ? -4.855 11.023 -7.895 1 95.5 253 ASP B O 1
ATOM 4740 N N . GLY B 1 254 ? -4.543 9.125 -8.938 1 95.31 254 GLY B N 1
ATOM 4741 C CA . GLY B 1 254 ? -3.1 9.297 -8.984 1 95.31 254 GLY B CA 1
ATOM 4742 C C . GLY B 1 254 ? -2.381 8.594 -7.852 1 95.31 254 GLY B C 1
ATOM 4743 O O . GLY B 1 254 ? -1.159 8.438 -7.887 1 95.31 254 GLY B O 1
ATOM 4744 N N . GLY B 1 255 ? -3.115 8.172 -6.852 1 96.5 255 GLY B N 1
ATOM 4745 C CA . GLY B 1 255 ? -2.533 7.426 -5.75 1 96.5 255 GLY B CA 1
ATOM 4746 C C . GLY B 1 255 ? -2.395 5.941 -6.043 1 96.5 255 GLY B C 1
ATOM 4747 O O . GLY B 1 255 ? -3.156 5.387 -6.836 1 96.5 255 GLY B O 1
ATOM 4748 N N . SER B 1 256 ? -1.369 5.332 -5.422 1 97.5 256 SER B N 1
ATOM 4749 C CA . SER B 1 256 ? -1.161 3.893 -5.539 1 97.5 256 SER B CA 1
ATOM 4750 C C . SER B 1 256 ? -1.113 3.229 -4.168 1 97.5 256 SER B C 1
ATOM 4752 O O . SER B 1 256 ? -0.598 3.807 -3.211 1 97.5 256 SER B O 1
ATOM 4754 N N . ILE B 1 257 ? -1.685 2.064 -4.027 1 97.5 257 ILE B N 1
ATOM 4755 C CA . ILE B 1 257 ? -1.559 1.201 -2.857 1 97.5 257 ILE B CA 1
ATOM 4756 C C . ILE B 1 257 ? -0.692 -0.009 -3.201 1 97.5 257 ILE B C 1
ATOM 4758 O O . ILE B 1 257 ? -0.986 -0.741 -4.148 1 97.5 257 ILE B O 1
ATOM 4762 N N . ALA B 1 258 ? 0.379 -0.164 -2.469 1 98.38 258 ALA B N 1
ATOM 4763 C CA . ALA B 1 258 ? 1.314 -1.253 -2.74 1 98.38 258 ALA B CA 1
ATOM 4764 C C . ALA B 1 258 ? 1.389 -2.219 -1.561 1 98.38 258 ALA B C 1
ATOM 4766 O O . ALA B 1 258 ? 1.273 -1.806 -0.404 1 98.38 258 ALA B O 1
ATOM 4767 N N . HIS B 1 259 ? 1.566 -3.463 -1.871 1 98.25 259 HIS B N 1
ATOM 4768 C CA . HIS B 1 259 ? 1.92 -4.457 -0.866 1 98.25 259 HIS B CA 1
ATOM 4769 C C . HIS B 1 259 ? 3.428 -4.684 -0.821 1 98.25 259 HIS B C 1
ATOM 4771 O O . HIS B 1 259 ? 4.051 -4.941 -1.853 1 98.25 259 HIS B O 1
ATOM 4777 N N . LEU B 1 260 ? 4.016 -4.539 0.341 1 98.62 260 LEU B N 1
ATOM 4778 C CA . LEU B 1 260 ? 5.43 -4.801 0.591 1 98.62 260 LEU B CA 1
ATOM 4779 C C . LEU B 1 260 ? 5.602 -5.938 1.597 1 98.62 260 LEU B C 1
ATOM 4781 O O . LEU B 1 260 ? 4.836 -6.039 2.561 1 98.62 260 LEU B O 1
ATOM 4785 N N . GLY B 1 261 ? 6.598 -6.711 1.407 1 97.38 261 GLY B N 1
ATOM 4786 C CA . GLY B 1 261 ? 6.945 -7.773 2.34 1 97.38 261 GLY B CA 1
ATOM 4787 C C . GLY B 1 261 ? 8.18 -8.547 1.926 1 97.38 261 GLY B C 1
ATOM 4788 O O . GLY B 1 261 ? 8.664 -8.406 0.799 1 97.38 261 GLY B O 1
ATOM 4789 N N . ALA B 1 262 ? 8.664 -9.367 2.863 1 96 262 ALA B N 1
ATOM 4790 C CA . ALA B 1 262 ? 9.789 -10.25 2.553 1 96 262 ALA B CA 1
ATOM 4791 C C . ALA B 1 262 ? 9.422 -11.242 1.454 1 96 262 ALA B C 1
ATOM 4793 O O . ALA B 1 262 ? 8.258 -11.617 1.315 1 96 262 ALA B O 1
ATOM 4794 N N . PRO B 1 263 ? 10.398 -11.57 0.608 1 95.56 263 PRO B N 1
ATOM 4795 C CA . PRO B 1 263 ? 10.148 -12.609 -0.386 1 95.56 263 PRO B CA 1
ATOM 4796 C C . PRO B 1 263 ? 10.031 -14 0.235 1 95.56 263 PRO B C 1
ATOM 4798 O O . PRO B 1 263 ? 10.93 -14.836 0.065 1 95.56 263 PRO B O 1
ATOM 4801 N N . ASP B 1 264 ? 9 -14.273 0.923 1 95.88 264 ASP B N 1
ATOM 4802 C CA . ASP B 1 264 ? 8.68 -15.492 1.655 1 95.88 264 ASP B CA 1
ATOM 4803 C C . ASP B 1 264 ? 7.23 -15.914 1.416 1 95.88 264 ASP B C 1
ATOM 4805 O O . ASP B 1 264 ? 6.301 -15.227 1.851 1 95.88 264 ASP B O 1
ATOM 4809 N N . MET B 1 265 ? 7.031 -17.078 0.778 1 96.38 265 MET B N 1
ATOM 4810 C CA . MET B 1 265 ? 5.703 -17.516 0.356 1 96.38 265 MET B CA 1
ATOM 4811 C C . MET B 1 265 ? 4.82 -17.812 1.563 1 96.38 265 MET B C 1
ATOM 4813 O O . MET B 1 265 ? 3.602 -17.938 1.431 1 96.38 265 MET B O 1
ATOM 4817 N N . ARG B 1 266 ? 5.418 -17.953 2.754 1 97.5 266 ARG B N 1
ATOM 4818 C CA . ARG B 1 266 ? 4.621 -18.188 3.955 1 97.5 266 ARG B CA 1
ATOM 4819 C C . ARG B 1 266 ? 3.664 -17.031 4.219 1 97.5 266 ARG B C 1
ATOM 4821 O O . ARG B 1 266 ? 2.609 -17.219 4.828 1 97.5 266 ARG B O 1
ATOM 4828 N N . HIS B 1 267 ? 3.967 -15.844 3.668 1 97.88 267 HIS B N 1
ATOM 4829 C CA . HIS B 1 267 ? 3.031 -14.734 3.82 1 97.88 267 HIS B CA 1
ATOM 4830 C C . HIS B 1 267 ? 1.761 -14.977 3.012 1 97.88 267 HIS B C 1
ATOM 4832 O O . HIS B 1 267 ? 0.664 -15.031 3.572 1 97.88 267 HIS B O 1
ATOM 4838 N N . ALA B 1 268 ? 1.922 -15.172 1.737 1 98.19 268 ALA B N 1
ATOM 4839 C CA . ALA B 1 268 ? 0.759 -15.344 0.869 1 98.19 268 ALA B CA 1
ATOM 4840 C C . ALA B 1 268 ? -0.051 -16.578 1.268 1 98.19 268 ALA B C 1
ATOM 4842 O O . ALA B 1 268 ? -1.284 -16.531 1.29 1 98.19 268 ALA B O 1
ATOM 4843 N N . ILE B 1 269 ? 0.634 -17.656 1.6 1 98.56 269 ILE B N 1
ATOM 4844 C CA . ILE B 1 269 ? -0.038 -18.891 2.025 1 98.56 269 ILE B CA 1
ATOM 4845 C C . ILE B 1 269 ? -0.81 -18.625 3.316 1 98.56 269 ILE B C 1
ATOM 4847 O O . ILE B 1 269 ? -1.991 -18.969 3.418 1 98.56 269 ILE B O 1
ATOM 4851 N N . GLY B 1 270 ? -0.125 -18.031 4.281 1 98.38 270 GLY B N 1
ATOM 4852 C CA . GL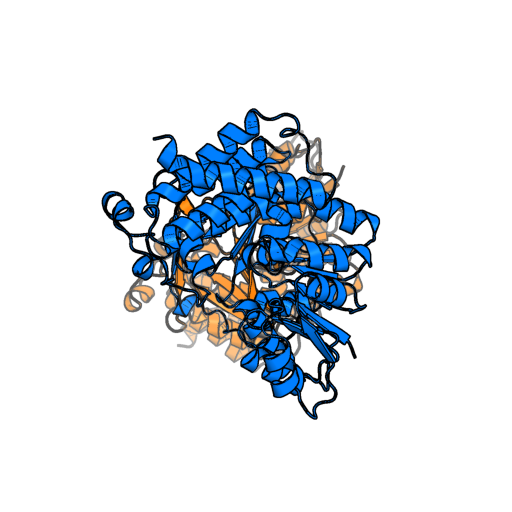Y B 1 270 ? -0.747 -17.75 5.566 1 98.38 270 GLY B CA 1
ATOM 4853 C C . GLY B 1 270 ? -1.904 -16.766 5.465 1 98.38 270 GLY B C 1
ATOM 4854 O O . GLY B 1 270 ? -2.912 -16.922 6.156 1 98.38 270 GLY B O 1
ATOM 4855 N N . TYR B 1 271 ? -1.741 -15.75 4.609 1 97.69 271 TYR B N 1
ATOM 4856 C CA . TYR B 1 271 ? -2.836 -14.812 4.402 1 97.69 271 TYR B CA 1
ATOM 4857 C C . TYR B 1 271 ? -4.074 -15.523 3.875 1 97.69 271 TYR B C 1
ATOM 4859 O O . TYR B 1 271 ? -5.188 -15.289 4.355 1 97.69 271 TYR B O 1
ATOM 4867 N N . ALA B 1 272 ? -3.893 -16.422 2.906 1 98.38 272 ALA B N 1
ATOM 4868 C CA . ALA B 1 272 ? -5.012 -17.188 2.359 1 98.38 272 ALA B CA 1
ATOM 4869 C C . ALA B 1 272 ? -5.602 -18.125 3.412 1 98.38 272 ALA B C 1
ATOM 4871 O O . ALA B 1 272 ? -6.82 -18.281 3.488 1 98.38 272 ALA B O 1
ATOM 4872 N N . LEU B 1 273 ? -4.77 -18.703 4.199 1 98.31 273 LEU B N 1
ATOM 4873 C CA . LEU B 1 273 ? -5.191 -19.656 5.223 1 98.31 273 LEU B CA 1
ATOM 4874 C C . LEU B 1 273 ? -6.059 -18.984 6.273 1 98.31 273 LEU B C 1
ATOM 4876 O O . LEU B 1 273 ? -7.055 -19.547 6.727 1 98.31 273 LEU B O 1
ATOM 4880 N N . ASN B 1 274 ? -5.746 -17.734 6.629 1 96.88 274 ASN B N 1
ATOM 4881 C CA . ASN B 1 274 ? -6.395 -17.047 7.742 1 96.88 274 ASN B CA 1
ATOM 4882 C C . ASN B 1 274 ? -7.469 -16.094 7.254 1 96.88 274 ASN B C 1
ATOM 4884 O O . ASN B 1 274 ? -8.234 -15.547 8.055 1 96.88 274 ASN B O 1
ATOM 4888 N N . TRP B 1 275 ? -7.562 -15.938 5.996 1 94.44 275 TRP B N 1
ATOM 4889 C CA . TRP B 1 275 ? -8.516 -14.992 5.426 1 94.44 275 TRP B CA 1
ATOM 4890 C C . TRP B 1 275 ? -9.938 -15.305 5.895 1 94.44 275 TRP B C 1
ATOM 4892 O O . TRP B 1 275 ? -10.336 -16.469 5.961 1 94.44 275 TRP B O 1
ATOM 4902 N N . PRO B 1 276 ? -10.688 -14.297 6.277 1 92.44 276 PRO B N 1
ATOM 4903 C CA . PRO B 1 276 ? -10.469 -12.875 6.012 1 92.44 276 PRO B CA 1
ATOM 4904 C C . PRO B 1 276 ? -9.695 -12.18 7.133 1 92.44 276 PRO B C 1
ATOM 4906 O O . PRO B 1 276 ? -9.438 -10.977 7.051 1 92.44 276 PRO B O 1
ATOM 4909 N N . ALA B 1 277 ? -9.281 -12.859 8.156 1 92.81 277 ALA B N 1
ATOM 4910 C CA . ALA B 1 277 ? -8.5 -12.258 9.234 1 92.81 277 ALA B CA 1
ATOM 4911 C C . ALA B 1 277 ? -7.008 -12.32 8.93 1 92.81 277 ALA B C 1
ATOM 4913 O O . ALA B 1 277 ? -6.586 -13.031 8.016 1 92.81 277 ALA B O 1
ATOM 4914 N N . ARG B 1 278 ? -6.27 -11.523 9.578 1 93.94 278 ARG B N 1
ATOM 4915 C CA . ARG B 1 278 ? -4.812 -11.609 9.57 1 93.94 278 ARG B CA 1
ATOM 4916 C C . ARG B 1 278 ? -4.289 -12.219 10.867 1 93.94 278 ARG B C 1
ATOM 4918 O O . ARG B 1 278 ? -4.773 -11.883 11.953 1 93.94 278 ARG B O 1
ATOM 4925 N N . ALA B 1 279 ? -3.438 -13.117 10.727 1 94.62 279 ALA B N 1
ATOM 4926 C CA . ALA B 1 279 ? -2.809 -13.734 11.891 1 94.62 279 ALA B CA 1
ATOM 4927 C C . ALA B 1 279 ? -1.293 -13.57 11.852 1 94.62 279 ALA B C 1
ATOM 4929 O O . ALA B 1 279 ? -0.724 -13.281 10.797 1 94.62 279 ALA B O 1
ATOM 4930 N N . ALA B 1 280 ? -0.718 -13.727 13.023 1 96 280 ALA B N 1
ATOM 4931 C CA . ALA B 1 280 ? 0.741 -13.688 13.078 1 96 280 ALA B CA 1
ATOM 4932 C C . ALA B 1 280 ? 1.3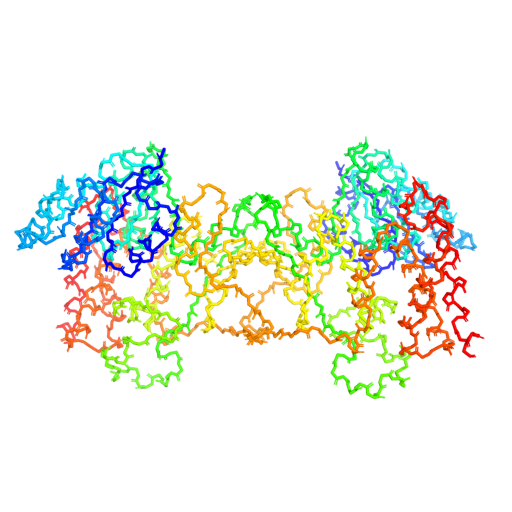52 -14.812 12.25 1 96 280 ALA B C 1
ATOM 4934 O O . ALA B 1 280 ? 0.878 -15.953 12.297 1 96 280 ALA B O 1
ATOM 4935 N N . LEU B 1 281 ? 2.338 -14.531 11.43 1 97.5 281 LEU B N 1
ATOM 4936 C CA . LEU B 1 281 ? 3.055 -15.5 10.609 1 97.5 281 LEU B CA 1
ATOM 4937 C C . LEU B 1 281 ? 4.559 -15.406 10.852 1 97.5 281 LEU B C 1
ATOM 4939 O O . LEU B 1 281 ? 5.062 -14.367 11.281 1 97.5 281 LEU B O 1
ATOM 4943 N N . PRO B 1 282 ? 5.242 -16.531 10.688 1 96.25 282 PRO B N 1
ATOM 4944 C CA . PRO B 1 282 ? 6.695 -16.516 10.852 1 96.25 282 PRO B CA 1
ATOM 4945 C C . PRO B 1 282 ? 7.422 -15.961 9.625 1 96.25 282 PRO B C 1
ATOM 4947 O O . PRO B 1 282 ? 8.297 -16.625 9.062 1 96.25 282 PRO B O 1
ATOM 4950 N N . VAL B 1 283 ? 7.105 -14.758 9.219 1 95.25 283 VAL B N 1
ATOM 4951 C CA . VAL B 1 283 ? 7.703 -14.023 8.102 1 95.25 283 VAL B CA 1
ATOM 4952 C C . VAL B 1 283 ? 8.555 -12.875 8.633 1 95.25 283 VAL B C 1
ATOM 4954 O O . VAL B 1 283 ? 8.156 -12.18 9.57 1 95.25 283 VAL B O 1
ATOM 4957 N N . PRO B 1 284 ? 9.789 -12.766 8.125 1 90.19 284 PRO B N 1
ATOM 4958 C CA . PRO B 1 284 ? 10.648 -11.68 8.602 1 90.19 284 PRO B CA 1
ATOM 4959 C C . PRO B 1 284 ? 9.992 -10.305 8.461 1 90.19 284 PRO B C 1
ATOM 4961 O O . PRO B 1 284 ? 9.336 -10.031 7.457 1 90.19 284 PRO B O 1
ATOM 4964 N N . ALA B 1 285 ? 10.195 -9.508 9.5 1 88.31 285 ALA B N 1
ATOM 4965 C CA . ALA B 1 285 ? 9.664 -8.148 9.461 1 88.31 285 ALA B CA 1
ATOM 4966 C C . ALA B 1 285 ? 10.375 -7.309 8.414 1 88.31 285 ALA B C 1
ATOM 4968 O O . ALA B 1 285 ? 11.586 -7.43 8.227 1 88.31 285 ALA B O 1
ATOM 4969 N N . LEU B 1 286 ? 9.664 -6.527 7.723 1 95.06 286 LEU B N 1
ATOM 4970 C CA . LEU B 1 286 ? 10.25 -5.594 6.762 1 95.06 286 LEU B CA 1
ATOM 4971 C C . LEU B 1 286 ? 10.984 -4.469 7.48 1 95.06 286 LEU B C 1
ATOM 4973 O O . LEU B 1 286 ? 10.461 -3.877 8.43 1 95.06 286 LEU B O 1
ATOM 4977 N N . ASP B 1 287 ? 12.242 -4.199 7.113 1 96.44 287 ASP B N 1
ATOM 4978 C CA . ASP B 1 287 ? 13.055 -3.088 7.602 1 96.44 287 ASP B CA 1
ATOM 4979 C C . ASP B 1 287 ? 13.648 -2.293 6.441 1 96.44 287 ASP B C 1
ATOM 4981 O O . ASP B 1 287 ? 14.773 -2.559 6.012 1 96.44 287 ASP B O 1
ATOM 4985 N N . LEU B 1 288 ? 12.922 -1.301 5.984 1 98.06 288 LEU B N 1
ATOM 4986 C CA . LEU B 1 288 ? 13.312 -0.545 4.797 1 98.06 288 LEU B CA 1
ATOM 4987 C C . LEU B 1 288 ? 14.578 0.264 5.059 1 98.06 288 LEU B C 1
ATOM 4989 O O . LEU B 1 288 ? 15.391 0.464 4.152 1 98.06 288 LEU B O 1
ATOM 4993 N N . ALA B 1 289 ? 14.742 0.764 6.309 1 98 289 ALA B N 1
ATOM 4994 C CA . ALA B 1 289 ? 15.953 1.519 6.625 1 98 289 ALA B CA 1
ATOM 4995 C C . ALA B 1 289 ? 17.188 0.646 6.488 1 98 289 ALA B C 1
ATOM 4997 O O . ALA B 1 289 ? 18.203 1.082 5.938 1 98 289 ALA B O 1
ATOM 4998 N N . ALA B 1 290 ? 17.109 -0.558 7.016 1 97.12 290 ALA B N 1
ATOM 4999 C CA . ALA B 1 290 ? 18.219 -1.492 6.902 1 97.12 290 ALA B CA 1
ATOM 5000 C C . ALA B 1 290 ? 18.5 -1.847 5.445 1 97.12 290 ALA B C 1
ATOM 5002 O O . ALA B 1 290 ? 19.656 -1.975 5.039 1 97.12 290 ALA B O 1
ATOM 5003 N N . LEU B 1 291 ? 17.406 -2.018 4.652 1 96.81 291 LEU B N 1
ATOM 5004 C CA . LEU B 1 291 ? 17.547 -2.312 3.232 1 96.81 291 LEU B CA 1
ATOM 5005 C C . LEU B 1 291 ? 18.172 -1.133 2.492 1 96.81 291 LEU B C 1
ATOM 5007 O O . LEU B 1 291 ? 18.969 -1.324 1.573 1 96.81 291 LEU B O 1
ATOM 5011 N N . GLY B 1 292 ? 17.766 0.053 2.785 1 98.19 292 GLY B N 1
ATOM 5012 C CA . GLY B 1 292 ? 18.406 1.271 2.301 1 98.19 292 GLY B CA 1
ATOM 5013 C C . GLY B 1 292 ? 17.766 1.806 1.03 1 98.19 292 GLY B C 1
ATOM 5014 O O . GLY B 1 292 ? 17.594 3.018 0.876 1 98.19 292 GLY B O 1
ATOM 5015 N N . SER B 1 293 ? 17.484 0.843 0.084 1 98.31 293 SER B N 1
ATOM 5016 C CA . SER B 1 293 ? 16.984 1.343 -1.19 1 98.31 293 SER B CA 1
ATOM 5017 C C . SER B 1 293 ? 16.156 0.283 -1.911 1 98.31 293 SER B C 1
ATOM 5019 O O . SER B 1 293 ? 16.359 -0.916 -1.716 1 98.31 293 SER B O 1
ATOM 5021 N N . LEU B 1 294 ? 15.164 0.684 -2.635 1 98.62 294 LEU B N 1
ATOM 5022 C CA . LEU B 1 294 ? 14.43 -0.08 -3.635 1 98.62 294 LEU B CA 1
ATOM 5023 C C . LEU B 1 294 ? 14.672 0.48 -5.031 1 98.62 294 LEU B C 1
ATOM 5025 O O . LEU B 1 294 ? 14.656 1.698 -5.23 1 98.62 294 LEU B O 1
ATOM 5029 N N . THR B 1 295 ? 14.891 -0.403 -6.027 1 98.62 295 THR B N 1
ATOM 5030 C CA . THR B 1 295 ? 15.18 0.062 -7.379 1 98.62 295 THR B CA 1
ATOM 5031 C C . THR B 1 295 ? 14.156 -0.497 -8.367 1 98.62 295 THR B C 1
ATOM 5033 O O . THR B 1 295 ? 13.562 -1.552 -8.133 1 98.62 295 THR B O 1
ATOM 5036 N N . PHE B 1 296 ? 13.922 0.215 -9.414 1 98.69 296 PHE B N 1
ATOM 5037 C CA . PHE B 1 296 ? 12.898 -0.115 -10.398 1 98.69 296 PHE B CA 1
ATOM 5038 C C . PHE B 1 296 ? 13.391 0.169 -11.812 1 98.69 296 PHE B C 1
ATOM 5040 O O . PHE B 1 296 ? 14.102 1.153 -12.047 1 98.69 296 PHE B O 1
ATOM 5047 N N . ALA B 1 297 ? 13.023 -0.665 -12.742 1 98.31 297 ALA B N 1
ATOM 5048 C CA . ALA B 1 297 ? 13.32 -0.449 -14.156 1 98.31 297 ALA B CA 1
ATOM 5049 C C . ALA B 1 297 ? 12.219 -1.032 -15.039 1 98.31 297 ALA B C 1
ATOM 5051 O O . ALA B 1 297 ? 11.516 -1.956 -14.633 1 98.31 297 ALA B O 1
ATOM 5052 N N . GLN B 1 298 ? 12.031 -0.496 -16.219 1 97.88 298 GLN B N 1
ATOM 5053 C CA . GLN B 1 298 ? 11.156 -1.107 -17.219 1 97.88 298 GLN B CA 1
AT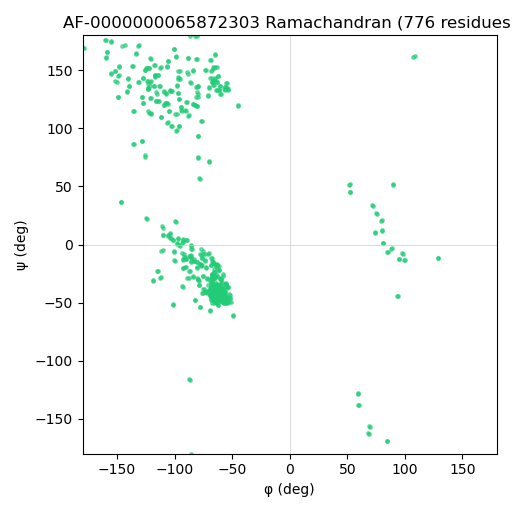OM 5054 C C . GLN B 1 298 ? 11.727 -2.439 -17.703 1 97.88 298 GLN B C 1
ATOM 5056 O O . GLN B 1 298 ? 12.938 -2.578 -17.875 1 97.88 298 GLN B O 1
ATOM 5061 N N . PRO B 1 299 ? 10.898 -3.398 -17.906 1 97.69 299 PRO B N 1
ATOM 5062 C CA . PRO B 1 299 ? 11.414 -4.629 -18.5 1 97.69 299 PRO B CA 1
ATOM 5063 C C . PRO B 1 299 ? 11.852 -4.445 -19.953 1 97.69 299 PRO B C 1
ATOM 5065 O O . PRO B 1 299 ? 11.297 -3.602 -20.656 1 97.69 299 PRO B O 1
ATOM 5068 N N . ASP B 1 300 ? 12.82 -5.191 -20.359 1 95.94 300 ASP B N 1
ATOM 5069 C CA . ASP B 1 300 ? 13.336 -5.227 -21.719 1 95.94 300 ASP B CA 1
ATOM 5070 C C . ASP B 1 300 ? 12.75 -6.398 -22.5 1 95.94 300 ASP B C 1
ATOM 5072 O O . ASP B 1 300 ? 13.148 -7.551 -22.297 1 95.94 300 ASP B O 1
ATOM 5076 N N . GLU B 1 301 ? 11.945 -6.16 -23.484 1 94.75 301 GLU B N 1
ATOM 5077 C CA . GLU B 1 301 ? 11.242 -7.242 -24.172 1 94.75 301 GLU B CA 1
ATOM 5078 C C . GLU B 1 301 ? 12.172 -7.977 -25.141 1 94.75 301 GLU B C 1
ATOM 5080 O O . GLU B 1 301 ? 11.844 -9.07 -25.609 1 94.75 301 GLU B O 1
ATOM 5085 N N . VAL B 1 302 ? 13.305 -7.363 -25.5 1 95.19 302 VAL B N 1
ATOM 5086 C CA . VAL B 1 302 ? 14.305 -8.094 -26.281 1 95.19 302 VAL B CA 1
ATOM 5087 C C . VAL B 1 302 ? 14.938 -9.18 -25.422 1 95.19 302 VAL B C 1
ATOM 5089 O O . VAL B 1 302 ? 15.109 -10.312 -25.859 1 95.19 302 VAL B O 1
ATOM 5092 N N . ARG B 1 303 ? 15.234 -8.836 -24.234 1 95.81 303 ARG B N 1
ATOM 5093 C CA . ARG B 1 303 ? 15.797 -9.781 -23.266 1 95.81 303 ARG B CA 1
ATOM 5094 C C . ARG B 1 303 ? 14.75 -10.805 -22.844 1 95.81 303 ARG B C 1
ATOM 5096 O O . ARG B 1 303 ? 15.078 -11.977 -22.609 1 95.81 303 ARG B O 1
ATOM 5103 N N . TRP B 1 304 ? 13.57 -10.328 -22.672 1 97.62 304 TRP B N 1
ATOM 5104 C CA . TRP B 1 304 ? 12.492 -11.172 -22.156 1 97.62 304 TRP B CA 1
ATOM 5105 C C . TRP B 1 304 ? 11.281 -11.133 -23.094 1 97.62 304 TRP B C 1
ATOM 5107 O O . TRP B 1 304 ? 10.234 -10.586 -22.75 1 97.62 304 TRP B O 1
ATOM 5117 N N . PRO B 1 305 ? 11.336 -11.836 -24.219 1 98.06 305 PRO B N 1
ATOM 5118 C CA . PRO B 1 305 ? 10.227 -11.844 -25.172 1 98.06 305 PRO B CA 1
ATOM 5119 C C . PRO B 1 305 ? 8.961 -12.477 -24.609 1 98.06 305 PRO B C 1
ATOM 5121 O O . PRO B 1 305 ? 7.875 -12.305 -25.172 1 98.06 305 PRO B O 1
ATOM 5124 N N . ALA B 1 306 ? 9.062 -13.234 -23.516 1 98.5 306 ALA B N 1
ATOM 5125 C CA . ALA B 1 306 ? 7.926 -13.898 -22.891 1 98.5 306 ALA B CA 1
ATOM 5126 C C . ALA B 1 306 ? 6.828 -12.891 -22.531 1 98.5 306 ALA B C 1
ATOM 5128 O O . ALA B 1 306 ? 5.641 -13.203 -22.625 1 98.5 306 ALA B O 1
ATOM 5129 N N . LEU B 1 307 ? 7.188 -11.688 -22.125 1 98.19 307 LEU B N 1
ATOM 5130 C CA . LEU B 1 307 ? 6.219 -10.672 -21.719 1 98.19 307 LEU B CA 1
ATOM 5131 C C . LEU B 1 307 ? 5.363 -10.242 -22.906 1 98.19 307 LEU B C 1
ATOM 5133 O O . LEU B 1 307 ? 4.152 -10.047 -22.766 1 98.19 307 LEU B O 1
ATOM 5137 N N . ARG B 1 308 ? 6.02 -10.039 -24.047 1 98.06 308 ARG B N 1
ATOM 5138 C CA . ARG B 1 308 ? 5.273 -9.742 -25.266 1 98.06 308 ARG B CA 1
ATOM 5139 C C . ARG B 1 308 ? 4.301 -10.867 -25.609 1 98.06 308 ARG B C 1
ATOM 5141 O O . ARG B 1 308 ? 3.152 -10.609 -25.984 1 98.06 308 ARG B O 1
ATOM 5148 N N . LEU B 1 309 ? 4.762 -12.102 -25.469 1 98.56 309 LEU B N 1
ATOM 5149 C CA . LEU B 1 309 ? 3.928 -13.258 -25.781 1 98.56 309 LEU B CA 1
ATOM 5150 C C . LEU B 1 309 ? 2.707 -13.305 -24.859 1 98.56 309 LEU B C 1
ATOM 5152 O O . LEU B 1 309 ? 1.614 -13.68 -25.297 1 98.56 309 LEU B O 1
ATOM 5156 N N . ALA B 1 310 ? 2.875 -12.977 -23.609 1 98.5 310 ALA B N 1
ATOM 5157 C CA . ALA B 1 310 ? 1.757 -12.93 -22.672 1 98.5 310 ALA B CA 1
ATOM 5158 C C . ALA B 1 310 ? 0.708 -11.914 -23.109 1 98.5 310 ALA B C 1
ATOM 5160 O O . ALA B 1 310 ? -0.49 -12.211 -23.109 1 98.5 310 ALA B O 1
ATOM 5161 N N . ARG B 1 311 ? 1.148 -10.727 -23.484 1 98.06 311 ARG B N 1
ATOM 5162 C CA . ARG B 1 311 ? 0.232 -9.688 -23.953 1 98.06 311 ARG B CA 1
ATOM 5163 C C . ARG B 1 311 ? -0.521 -10.141 -25.203 1 98.06 311 ARG B C 1
ATOM 5165 O O . ARG B 1 311 ? -1.726 -9.906 -25.312 1 98.06 311 ARG B O 1
ATOM 5172 N N . GLU B 1 312 ? 0.234 -10.742 -26.094 1 97.69 312 GLU B N 1
ATOM 5173 C CA . GLU B 1 312 ? -0.372 -11.242 -27.328 1 97.69 312 GLU B CA 1
ATOM 5174 C C . GLU B 1 312 ? -1.4 -12.328 -27.031 1 97.69 312 GLU B C 1
ATOM 5176 O O . GLU B 1 312 ? -2.455 -12.383 -27.672 1 97.69 312 GLU B O 1
ATOM 5181 N N . ALA B 1 313 ? -1.073 -13.172 -26.109 1 98.38 313 ALA B N 1
ATOM 5182 C CA . ALA B 1 313 ? -2.002 -14.234 -25.734 1 98.38 313 ALA B CA 1
ATOM 5183 C C . ALA B 1 313 ? -3.287 -13.664 -25.156 1 98.38 313 ALA B C 1
ATOM 5185 O O . ALA B 1 313 ? -4.387 -14.109 -25.484 1 98.38 313 ALA B O 1
ATOM 5186 N N . ILE B 1 314 ? -3.17 -12.672 -24.266 1 98.44 314 ILE B N 1
ATOM 5187 C CA . ILE B 1 314 ? -4.34 -12.016 -23.688 1 98.44 314 ILE B CA 1
ATOM 5188 C C . ILE B 1 314 ? -5.172 -11.383 -24.797 1 98.44 314 ILE B C 1
ATOM 5190 O O . ILE B 1 314 ? -6.398 -11.523 -24.828 1 98.44 314 ILE B O 1
ATOM 5194 N N . GLY B 1 315 ? -4.496 -10.703 -25.734 1 97.69 315 GLY B N 1
ATOM 5195 C CA . GLY B 1 315 ? -5.172 -10.055 -26.844 1 97.69 315 GLY B CA 1
ATOM 5196 C C . GLY B 1 315 ? -5.914 -11.031 -27.734 1 97.69 315 GLY B C 1
ATOM 5197 O O . GLY B 1 315 ? -7.023 -10.75 -28.203 1 97.69 315 GLY B O 1
ATOM 5198 N N . ALA B 1 316 ? -5.309 -12.172 -27.969 1 97.56 316 ALA B N 1
ATOM 5199 C CA . ALA B 1 316 ? -5.914 -13.188 -28.828 1 97.56 316 ALA B CA 1
ATOM 5200 C C . ALA B 1 316 ? -7.141 -13.805 -28.156 1 97.56 316 ALA B C 1
ATOM 5202 O O . ALA B 1 316 ? -8.117 -14.141 -28.828 1 97.56 316 ALA B O 1
ATOM 5203 N N . GLY B 1 317 ? -7.035 -14.031 -26.859 1 97.81 317 GLY B N 1
ATOM 5204 C CA . GLY B 1 317 ? -8.109 -14.695 -26.141 1 97.81 317 GLY B CA 1
ATOM 5205 C C . GLY B 1 317 ? -8.25 -16.156 -26.516 1 97.81 317 GLY B C 1
ATOM 5206 O O . GLY B 1 317 ? -7.258 -16.828 -26.797 1 97.81 317 GLY B O 1
ATOM 5207 N N . GLY B 1 318 ? -9.445 -16.688 -26.297 1 97.94 318 GLY B N 1
ATOM 5208 C CA . GLY B 1 318 ? -9.727 -18.062 -26.672 1 97.94 318 GLY B CA 1
ATOM 5209 C C . GLY B 1 318 ? -8.82 -19.062 -25.984 1 97.94 318 GLY B C 1
ATOM 5210 O O . GLY B 1 318 ? -8.656 -19.031 -24.766 1 97.94 318 GLY B O 1
ATOM 5211 N N . ALA B 1 319 ? -8.211 -19.938 -26.875 1 98.56 319 ALA B N 1
ATOM 5212 C CA . ALA B 1 319 ? -7.398 -21.031 -26.359 1 98.56 319 ALA B CA 1
ATOM 5213 C C . ALA B 1 319 ? -5.941 -20.609 -26.188 1 98.56 319 ALA B C 1
ATOM 5215 O O . ALA B 1 319 ? -5.086 -21.422 -25.828 1 98.56 319 ALA B O 1
ATOM 5216 N N . ALA B 1 320 ? -5.617 -19.344 -26.438 1 98.81 320 ALA B N 1
ATOM 5217 C CA . ALA B 1 320 ? -4.234 -18.875 -26.469 1 98.81 320 ALA B CA 1
ATOM 5218 C C . ALA B 1 320 ? -3.531 -19.125 -25.141 1 98.81 320 ALA B C 1
ATOM 5220 O O . ALA B 1 320 ? -2.348 -19.469 -25.125 1 98.81 320 ALA B O 1
ATOM 5221 N N . GLY B 1 321 ? -4.289 -18.891 -24.016 1 98.69 321 GLY B N 1
ATOM 5222 C CA . GLY B 1 321 ? -3.703 -19.156 -22.719 1 98.69 321 GLY B CA 1
ATOM 5223 C C . GLY B 1 321 ? -3.297 -20.609 -22.531 1 98.69 321 GLY B C 1
ATOM 5224 O O . GLY B 1 321 ? -2.201 -20.891 -22.047 1 98.69 321 GLY B O 1
ATOM 5225 N N . ALA B 1 322 ? -4.164 -21.516 -22.922 1 98.69 322 ALA B N 1
ATOM 5226 C CA . ALA B 1 322 ? -3.871 -22.938 -22.828 1 98.69 322 ALA B CA 1
ATOM 5227 C C . ALA B 1 322 ? -2.67 -23.312 -23.688 1 98.69 322 ALA B C 1
ATOM 5229 O O . ALA B 1 322 ? -1.797 -24.062 -23.266 1 98.69 322 ALA B O 1
ATOM 5230 N N . VAL B 1 323 ? -2.586 -22.766 -24.891 1 98.81 323 VAL B N 1
ATOM 5231 C CA . VAL B 1 323 ? -1.512 -23.047 -25.828 1 98.81 323 VAL B CA 1
ATOM 5232 C C . VAL B 1 323 ? -0.189 -22.516 -25.281 1 98.81 323 VAL B C 1
ATOM 5234 O O . VAL B 1 323 ? 0.814 -23.234 -25.266 1 98.81 323 VAL B O 1
ATOM 5237 N N . LEU B 1 324 ? -0.213 -21.281 -24.875 1 98.88 324 LEU B N 1
ATOM 5238 C CA . LEU B 1 324 ? 1.003 -20.672 -24.328 1 98.88 324 LEU B CA 1
ATOM 5239 C C . LEU B 1 324 ? 1.517 -21.469 -23.141 1 98.88 324 LEU B C 1
ATOM 5241 O O . LEU B 1 324 ? 2.711 -21.766 -23.047 1 98.88 324 LEU B O 1
ATOM 5245 N N . ASN B 1 325 ? 0.629 -21.828 -22.203 1 98.62 325 ASN B N 1
ATOM 5246 C CA . ASN B 1 325 ? 1.015 -22.578 -21.016 1 98.62 325 ASN B CA 1
ATOM 5247 C C . ASN B 1 325 ? 1.701 -23.891 -21.391 1 98.62 325 ASN B C 1
ATOM 5249 O O . ASN B 1 325 ? 2.789 -24.188 -20.891 1 98.62 325 ASN B O 1
ATOM 5253 N N . ALA B 1 326 ? 1.08 -24.641 -22.25 1 98.56 326 ALA B N 1
ATOM 5254 C CA . ALA B 1 326 ? 1.58 -25.969 -22.625 1 98.56 326 ALA B CA 1
ATOM 5255 C C . ALA B 1 326 ? 2.869 -25.859 -23.422 1 98.56 326 ALA B C 1
ATOM 5257 O O . ALA B 1 326 ? 3.801 -26.641 -23.219 1 98.56 326 ALA B O 1
ATOM 5258 N N . ALA B 1 327 ? 2.898 -24.938 -24.391 1 98.62 327 ALA B N 1
ATOM 5259 C CA . ALA B 1 327 ? 4.098 -24.719 -25.188 1 98.62 327 ALA B CA 1
ATOM 5260 C C . ALA B 1 327 ? 5.289 -24.328 -24.328 1 98.62 327 ALA B C 1
ATOM 5262 O O . ALA B 1 327 ? 6.402 -24.812 -24.531 1 98.62 327 ALA B O 1
ATOM 5263 N N . LYS B 1 328 ? 5.023 -23.453 -23.422 1 98.44 328 LYS B N 1
ATOM 5264 C CA . LYS B 1 328 ? 6.062 -23.016 -22.5 1 98.44 328 LYS B CA 1
ATOM 5265 C C . LYS B 1 328 ? 6.57 -24.188 -21.656 1 98.44 328 LYS B C 1
ATOM 5267 O O . LYS B 1 328 ? 7.781 -24.344 -21.484 1 98.44 328 LYS B O 1
ATOM 5272 N N . GLU B 1 329 ? 5.664 -25.031 -21.125 1 97.75 329 GLU B N 1
ATOM 5273 C CA . GLU B 1 329 ? 6.078 -26.203 -20.359 1 97.75 329 GLU B CA 1
ATOM 5274 C C . GLU B 1 329 ? 6.934 -27.141 -21.188 1 97.75 329 GLU B C 1
ATOM 5276 O O . GLU B 1 329 ? 7.945 -27.656 -20.719 1 97.75 329 GLU B O 1
ATOM 5281 N N . GLN B 1 330 ? 6.574 -27.312 -22.438 1 97.81 330 GLN B N 1
ATOM 5282 C CA . GLN B 1 330 ? 7.348 -28.156 -23.344 1 97.81 330 GLN B CA 1
ATOM 5283 C C . GLN B 1 330 ? 8.719 -27.547 -23.625 1 97.81 330 GLN B C 1
ATOM 5285 O O . GLN B 1 330 ? 9.734 -28.25 -23.594 1 97.81 330 GLN B O 1
ATOM 5290 N N . ALA B 1 331 ? 8.711 -26.281 -23.906 1 98 331 ALA B N 1
ATOM 5291 C CA . ALA B 1 331 ? 9.969 -25.594 -24.172 1 98 331 ALA B CA 1
ATOM 5292 C C . ALA B 1 331 ? 10.922 -25.703 -22.984 1 98 331 ALA B C 1
ATOM 5294 O O . ALA B 1 331 ? 12.125 -25.906 -23.156 1 98 331 ALA B O 1
ATOM 5295 N N . LEU B 1 332 ? 10.391 -25.547 -21.797 1 97.75 332 LEU B N 1
ATOM 5296 C CA . LEU B 1 332 ? 11.172 -25.688 -20.578 1 97.75 332 LEU B CA 1
ATOM 5297 C C . LEU B 1 332 ? 11.742 -27.109 -20.453 1 97.75 332 LEU B C 1
ATOM 5299 O O . LEU B 1 332 ? 12.922 -27.281 -20.141 1 97.75 332 LEU B O 1
ATOM 5303 N N . ASP B 1 333 ? 10.883 -28.094 -20.672 1 96.94 333 ASP B N 1
ATOM 5304 C CA . ASP B 1 333 ? 11.336 -29.484 -20.672 1 96.94 333 ASP B CA 1
ATOM 5305 C C . ASP B 1 333 ? 12.484 -29.703 -21.656 1 96.94 333 ASP B C 1
ATOM 5307 O O . ASP B 1 333 ? 13.477 -30.359 -21.328 1 96.94 333 ASP B O 1
ATOM 5311 N N . ASP B 1 334 ? 12.312 -29.156 -22.812 1 97.5 334 ASP B N 1
ATOM 5312 C CA . ASP B 1 334 ? 13.32 -29.312 -23.859 1 97.5 334 ASP B CA 1
ATOM 5313 C C . ASP B 1 334 ? 14.633 -28.641 -23.484 1 97.5 334 ASP B C 1
ATOM 5315 O O . ASP B 1 334 ? 15.711 -29.156 -23.75 1 97.5 334 ASP B O 1
ATOM 5319 N N . PHE B 1 335 ? 14.586 -27.469 -22.859 1 97.62 335 PHE B N 1
ATOM 5320 C CA . PHE B 1 335 ? 15.781 -26.781 -22.391 1 97.62 335 PHE B CA 1
ATOM 5321 C C . PHE B 1 335 ? 16.484 -27.594 -21.312 1 97.62 335 PHE B C 1
ATOM 5323 O O . PHE B 1 335 ? 17.703 -27.797 -21.359 1 97.62 335 PHE B O 1
ATOM 5330 N N . ILE B 1 336 ? 15.695 -28.062 -20.281 1 97.38 336 ILE B N 1
ATOM 5331 C CA . ILE B 1 336 ? 16.234 -28.828 -19.172 1 97.38 336 ILE B CA 1
ATOM 5332 C C . ILE B 1 336 ? 16.922 -30.094 -19.703 1 97.38 336 ILE B C 1
ATOM 5334 O O . ILE B 1 336 ? 17.969 -30.5 -19.219 1 97.38 336 ILE B O 1
ATOM 5338 N N . ALA B 1 337 ? 16.391 -30.641 -20.781 1 96.44 337 ALA B N 1
ATOM 5339 C CA . ALA B 1 337 ? 16.906 -31.875 -21.359 1 96.44 337 ALA B CA 1
ATOM 5340 C C . ALA B 1 337 ? 18.062 -31.578 -22.312 1 96.44 337 ALA B C 1
ATOM 5342 O O . ALA B 1 337 ? 18.672 -32.5 -22.844 1 96.44 337 ALA B O 1
ATOM 5343 N N . GLY B 1 338 ? 18.328 -30.391 -22.5 1 95.44 338 GLY B N 1
ATOM 5344 C CA . GLY B 1 338 ? 19.438 -30 -23.359 1 95.44 338 GLY B CA 1
ATOM 5345 C C . GLY B 1 338 ? 19.109 -30.078 -24.844 1 95.44 338 GLY B C 1
ATOM 5346 O O . GLY B 1 338 ? 20 -30.109 -25.688 1 95.44 338 GLY B O 1
ATOM 5347 N N . ARG B 1 339 ? 17.859 -30.062 -25.172 1 96.06 339 ARG B N 1
ATOM 5348 C CA . ARG B 1 339 ? 17.438 -30.219 -26.562 1 96.06 339 ARG B CA 1
ATOM 5349 C C . ARG B 1 339 ? 17.406 -28.859 -27.266 1 96.06 339 ARG B C 1
ATOM 5351 O O . ARG B 1 339 ? 17.516 -28.781 -28.484 1 96.06 339 ARG B O 1
ATOM 5358 N N . ILE B 1 340 ? 17.172 -27.812 -26.547 1 96.62 340 ILE B N 1
ATOM 5359 C CA . ILE B 1 340 ? 17.156 -26.469 -27.109 1 96.62 340 ILE B CA 1
ATOM 5360 C C . ILE B 1 340 ? 17.953 -25.531 -26.219 1 96.62 340 ILE B C 1
ATOM 5362 O O . ILE B 1 340 ? 18.281 -25.875 -25.078 1 96.62 340 ILE B O 1
ATOM 5366 N N . ARG B 1 341 ? 18.312 -24.297 -26.766 1 96 341 ARG B N 1
ATOM 5367 C CA . ARG B 1 341 ? 18.984 -23.266 -26 1 96 341 ARG B CA 1
ATOM 5368 C C . ARG B 1 341 ? 17.984 -22.469 -25.172 1 96 341 ARG B C 1
ATOM 5370 O O . ARG B 1 341 ? 16.797 -22.438 -25.484 1 96 341 ARG B O 1
ATOM 5377 N N . PHE B 1 342 ? 18.5 -21.828 -24.172 1 97.38 342 PHE B N 1
ATOM 5378 C CA . PHE B 1 342 ? 17.703 -20.969 -23.328 1 97.38 342 PHE B CA 1
ATOM 5379 C C . PHE B 1 342 ? 16.922 -19.953 -24.172 1 97.38 342 PHE B C 1
ATOM 5381 O O . PHE B 1 342 ? 15.719 -19.766 -23.953 1 97.38 342 PHE B O 1
ATOM 5388 N N . THR B 1 343 ? 17.547 -19.359 -25.172 1 97.06 343 THR B N 1
ATOM 5389 C CA . THR B 1 343 ? 16.953 -18.312 -25.984 1 97.06 343 THR B CA 1
ATOM 5390 C C . THR B 1 343 ? 15.977 -18.906 -27 1 97.06 343 THR B C 1
ATOM 5392 O O . THR B 1 343 ? 15.273 -18.156 -27.703 1 97.06 343 THR B O 1
ATOM 5395 N N . ASP B 1 344 ? 15.898 -20.234 -27.031 1 97.12 344 ASP B N 1
ATOM 5396 C CA . ASP B 1 344 ? 15.008 -20.891 -28 1 97.12 344 ASP B CA 1
ATOM 5397 C C . ASP B 1 344 ? 13.625 -21.125 -27.391 1 97.12 344 ASP B C 1
ATOM 5399 O O . ASP B 1 344 ? 12.672 -21.438 -28.109 1 97.12 344 ASP B O 1
ATOM 5403 N N . MET B 1 345 ? 13.5 -20.938 -26.141 1 97.81 345 MET B N 1
ATOM 5404 C CA . MET B 1 345 ? 12.234 -21.25 -25.469 1 97.81 345 MET B CA 1
ATOM 5405 C C . MET B 1 345 ? 11.117 -20.344 -25.984 1 97.81 345 MET B C 1
ATOM 5407 O O . MET B 1 345 ? 10.039 -20.828 -26.344 1 97.81 345 MET B O 1
ATOM 5411 N N . ALA B 1 346 ? 11.391 -19.031 -26.062 1 98.06 346 ALA B N 1
ATOM 5412 C CA . ALA B 1 346 ? 10.352 -18.094 -26.469 1 98.06 346 ALA B CA 1
ATOM 5413 C C . ALA B 1 346 ? 9.945 -18.328 -27.922 1 98.06 346 ALA B C 1
ATOM 5415 O O . ALA B 1 346 ? 8.758 -18.391 -28.234 1 98.06 346 ALA B O 1
ATOM 5416 N N . PRO B 1 347 ? 10.922 -18.5 -28.812 1 97.69 347 PRO B N 1
ATOM 5417 C CA . PRO B 1 347 ? 10.562 -18.812 -30.203 1 97.69 347 PRO B CA 1
ATOM 5418 C C . PRO B 1 347 ? 9.734 -20.078 -30.328 1 97.69 347 PRO B C 1
ATOM 5420 O O . PRO B 1 347 ? 8.836 -20.172 -31.156 1 97.69 347 PRO B O 1
ATOM 5423 N N . ALA B 1 348 ? 10.031 -21.094 -29.547 1 98.25 348 ALA B N 1
ATOM 5424 C CA . ALA B 1 348 ? 9.258 -22.344 -29.578 1 98.25 348 ALA B CA 1
ATOM 5425 C C . ALA B 1 348 ? 7.805 -22.094 -29.188 1 98.25 348 ALA B C 1
ATOM 5427 O O . ALA B 1 348 ? 6.891 -22.625 -29.828 1 98.25 348 ALA B O 1
ATOM 5428 N N . VAL B 1 349 ? 7.594 -21.281 -28.188 1 98.69 349 VAL B N 1
ATOM 5429 C CA . VAL B 1 349 ? 6.25 -20.953 -27.734 1 98.69 349 VAL B CA 1
ATOM 5430 C C . VAL B 1 349 ? 5.531 -20.125 -28.781 1 98.69 349 VAL B C 1
ATOM 5432 O O . VAL B 1 349 ? 4.359 -20.359 -29.094 1 98.69 349 VAL B O 1
ATOM 5435 N N . GLU B 1 350 ? 6.246 -19.141 -29.328 1 98 350 GLU B N 1
ATOM 5436 C CA . GLU B 1 350 ? 5.691 -18.297 -30.375 1 98 350 GLU B CA 1
ATOM 5437 C C . GLU B 1 350 ? 5.25 -19.141 -31.578 1 98 350 GLU B C 1
ATOM 5439 O O . GLU B 1 350 ? 4.184 -18.891 -32.156 1 98 350 GLU B O 1
ATOM 5444 N N . HIS B 1 351 ? 6.051 -20.094 -31.906 1 98.06 351 HIS B N 1
ATOM 5445 C CA . HIS B 1 351 ? 5.738 -21.016 -33 1 98.06 351 HIS B CA 1
ATOM 5446 C C . HIS B 1 351 ? 4.449 -21.781 -32.719 1 98.06 351 HIS B C 1
ATOM 5448 O O . HIS B 1 351 ? 3.584 -21.875 -33.594 1 98.06 351 HIS B O 1
ATOM 5454 N N . ALA B 1 352 ? 4.34 -22.312 -31.547 1 98.56 352 ALA B N 1
ATOM 5455 C CA . ALA B 1 352 ? 3.145 -23.062 -31.172 1 98.56 352 ALA B CA 1
ATOM 5456 C C . ALA B 1 352 ? 1.902 -22.172 -31.25 1 98.56 352 ALA B C 1
ATOM 5458 O O . ALA B 1 352 ? 0.856 -22.609 -31.734 1 98.56 352 ALA B O 1
ATOM 5459 N N . LEU B 1 353 ? 1.996 -20.938 -30.797 1 98.56 353 LEU B N 1
ATOM 5460 C CA . LEU B 1 353 ? 0.882 -20 -30.828 1 98.56 353 LEU B CA 1
ATOM 5461 C C . LEU B 1 353 ? 0.478 -19.703 -32.281 1 98.56 353 LEU B C 1
ATOM 5463 O O . LEU B 1 353 ? -0.712 -19.656 -32.594 1 98.56 353 LEU B O 1
ATOM 5467 N N . ALA B 1 354 ? 1.476 -19.484 -33.094 1 98 354 ALA B N 1
ATOM 5468 C CA . ALA B 1 354 ? 1.214 -19.172 -34.5 1 98 354 ALA B CA 1
ATOM 5469 C C . ALA B 1 354 ? 0.494 -20.328 -35.188 1 98 354 ALA B C 1
ATOM 5471 O O . ALA B 1 354 ? -0.439 -20.125 -35.969 1 98 354 ALA B O 1
ATOM 5472 N N . LEU B 1 355 ? 0.918 -21.547 -34.938 1 98.25 355 LEU B N 1
ATOM 5473 C CA . LEU B 1 355 ? 0.275 -22.719 -35.531 1 98.25 355 LEU B CA 1
ATOM 5474 C C . LEU B 1 355 ? -1.147 -22.875 -35 1 98.25 355 LEU B C 1
ATOM 5476 O O . LEU B 1 355 ? -2.064 -23.188 -35.781 1 98.25 355 LEU B O 1
ATOM 5480 N N . ALA B 1 356 ? -1.283 -22.688 -33.719 1 98.44 356 ALA B N 1
ATOM 5481 C CA . ALA B 1 356 ? -2.598 -22.828 -33.094 1 98.44 356 ALA B CA 1
ATOM 5482 C C . ALA B 1 356 ? -3.588 -21.828 -33.688 1 98.44 356 ALA B C 1
ATOM 5484 O O . ALA B 1 356 ? -4.773 -22.125 -33.844 1 98.44 356 ALA B O 1
ATOM 5485 N N . ALA B 1 357 ? -3.096 -20.641 -34 1 98 357 ALA B N 1
ATOM 5486 C CA . ALA B 1 357 ? -3.945 -19.562 -34.469 1 98 357 ALA B CA 1
ATOM 5487 C C . ALA B 1 357 ? -4.598 -19.938 -35.812 1 98 357 ALA B C 1
ATOM 5489 O O . ALA B 1 357 ? -5.598 -19.328 -36.219 1 98 357 ALA B O 1
ATOM 5490 N N . ARG B 1 358 ? -4.035 -20.953 -36.438 1 97.44 358 ARG B N 1
ATOM 5491 C CA . ARG B 1 358 ? -4.555 -21.375 -37.75 1 97.44 358 ARG B CA 1
ATOM 5492 C C . ARG B 1 358 ? -5.59 -22.484 -37.594 1 97.44 358 ARG B C 1
ATOM 5494 O O . ARG B 1 358 ? -6.25 -22.875 -38.562 1 97.44 358 ARG B O 1
ATOM 5501 N N . GLU B 1 359 ? -5.73 -22.953 -36.469 1 97.75 359 GLU B N 1
ATOM 5502 C CA . GLU B 1 359 ? -6.617 -24.078 -36.219 1 97.75 359 GLU B CA 1
ATOM 5503 C C . GLU B 1 359 ? -8.039 -23.609 -35.906 1 97.75 359 GLU B C 1
ATOM 5505 O O . GLU B 1 359 ? -8.234 -22.578 -35.281 1 97.75 359 GLU B O 1
ATOM 5510 N N . ALA B 1 360 ? -8.977 -24.453 -36.312 1 96.31 360 ALA B N 1
ATOM 5511 C CA . ALA B 1 360 ? -10.375 -24.188 -35.969 1 96.31 360 ALA B CA 1
ATOM 5512 C C . ALA B 1 360 ? -10.594 -24.25 -34.469 1 96.31 360 ALA B C 1
ATOM 5514 O O . ALA B 1 360 ? -10.047 -25.125 -33.812 1 96.31 360 ALA B O 1
ATOM 5515 N N . GLY B 1 361 ? -11.273 -23.281 -33.938 1 96.69 361 GLY B N 1
ATOM 5516 C CA . GLY B 1 361 ? -11.641 -23.312 -32.531 1 96.69 361 GLY B CA 1
ATOM 5517 C C . GLY B 1 361 ? -10.703 -22.5 -31.656 1 96.69 361 GLY B C 1
ATOM 5518 O O . GLY B 1 361 ? -10.984 -22.266 -30.484 1 96.69 361 GLY B O 1
ATOM 5519 N N . PHE B 1 362 ? -9.641 -22.016 -32.156 1 97.75 362 PHE B N 1
ATOM 5520 C CA . PHE B 1 362 ? -8.633 -21.297 -31.406 1 97.75 362 PHE B CA 1
ATOM 5521 C C . PHE B 1 362 ? -9.234 -20.047 -30.766 1 97.75 362 PHE B C 1
ATOM 5523 O O . PHE B 1 362 ? -8.883 -19.703 -29.625 1 97.75 362 PHE B O 1
ATOM 5530 N N . ALA B 1 363 ? -10.148 -19.438 -31.438 1 96.75 363 ALA B N 1
ATOM 5531 C CA . ALA B 1 363 ? -10.703 -18.156 -31 1 96.75 363 ALA B CA 1
ATOM 5532 C C . ALA B 1 363 ? -11.711 -18.359 -29.875 1 96.75 363 ALA B C 1
ATOM 5534 O O . ALA B 1 363 ? -12.125 -17.406 -29.219 1 96.75 363 ALA B O 1
ATOM 5535 N N . GLN B 1 364 ? -12.07 -19.609 -29.578 1 97.25 364 GLN B N 1
ATOM 5536 C CA . GLN B 1 364 ? -13.031 -19.922 -28.516 1 97.25 364 GLN B CA 1
ATOM 5537 C C . GLN B 1 364 ? -12.336 -20.438 -27.266 1 97.25 364 GLN B C 1
ATOM 5539 O O . GLN B 1 364 ? -11.492 -21.328 -27.344 1 97.25 364 GLN B O 1
ATOM 5544 N N . SER B 1 365 ? -12.75 -19.844 -26.125 1 97.38 365 SER B N 1
ATOM 5545 C CA . SER B 1 365 ? -12.219 -20.344 -24.859 1 97.38 365 SER B CA 1
ATOM 5546 C C . SER B 1 365 ? -12.633 -21.781 -24.609 1 97.38 365 SER B C 1
ATOM 5548 O O . SER B 1 365 ? -13.781 -22.156 -24.859 1 97.38 365 SER B O 1
ATOM 5550 N N . PRO B 1 366 ? -11.719 -22.562 -24.094 1 97.69 366 PRO B N 1
ATOM 5551 C CA . PRO B 1 366 ? -12.102 -23.938 -23.766 1 97.69 366 PRO B CA 1
ATOM 5552 C C . PRO B 1 366 ? -13.281 -24 -22.812 1 97.69 366 PRO B C 1
ATOM 5554 O O . PRO B 1 366 ? -13.336 -23.25 -21.828 1 97.69 366 PRO B O 1
ATOM 5557 N N . ARG B 1 367 ? -14.266 -24.906 -23.188 1 95.81 367 ARG B N 1
ATOM 5558 C CA . ARG B 1 367 ? -15.516 -24.969 -22.438 1 95.81 367 ARG B CA 1
ATOM 5559 C C . ARG B 1 367 ? -15.445 -26.016 -21.344 1 95.81 367 ARG B C 1
ATOM 5561 O O . ARG B 1 367 ? -16.281 -26.047 -20.438 1 95.81 367 ARG B O 1
ATOM 5568 N N . ASP B 1 368 ? -14.43 -26.891 -21.359 1 96.44 368 ASP B N 1
ATOM 5569 C CA . ASP B 1 368 ? -14.25 -27.938 -20.375 1 96.44 368 ASP B CA 1
ATOM 5570 C C . ASP B 1 368 ? -12.805 -28.438 -20.359 1 96.44 368 ASP B C 1
ATOM 5572 O O . ASP B 1 368 ? -11.969 -27.953 -21.125 1 96.44 368 ASP B O 1
ATOM 5576 N N . LEU B 1 369 ? -12.594 -29.359 -19.391 1 96.44 369 LEU B N 1
ATOM 5577 C CA . LEU B 1 369 ? -11.242 -29.859 -19.188 1 96.44 369 LEU B CA 1
ATOM 5578 C C . LEU B 1 369 ? -10.742 -30.578 -20.453 1 96.44 369 LEU B C 1
ATOM 5580 O O . LEU B 1 369 ? -9.57 -30.453 -20.812 1 96.44 369 LEU B O 1
ATOM 5584 N N . GLY B 1 370 ? -11.586 -31.266 -21.062 1 97.06 370 GLY B N 1
ATOM 5585 C CA . GLY B 1 370 ? -11.211 -31.953 -22.281 1 97.06 370 GLY B CA 1
ATOM 5586 C C . GLY B 1 370 ? -10.68 -31.031 -23.359 1 97.06 370 GLY B C 1
ATOM 5587 O O . GLY B 1 370 ? -9.672 -31.344 -24.016 1 97.06 370 GLY B O 1
ATOM 5588 N N . GLU B 1 371 ? -11.305 -29.953 -23.625 1 97.75 371 GLU B N 1
ATOM 5589 C CA . GLU B 1 371 ? -10.859 -28.984 -24.609 1 97.75 371 GLU B CA 1
ATOM 5590 C C . GLU B 1 371 ? -9.531 -28.344 -24.219 1 97.75 371 GLU B C 1
ATOM 5592 O O . GLU B 1 371 ? -8.68 -28.078 -25.062 1 97.75 371 GLU B O 1
ATOM 5597 N N . VAL B 1 372 ? -9.375 -28.062 -22.906 1 98 372 VAL B N 1
ATOM 5598 C CA . VAL B 1 372 ? -8.109 -27.531 -22.438 1 98 372 VAL B CA 1
ATOM 5599 C C . VAL B 1 372 ? -6.98 -28.516 -22.75 1 98 372 VAL B C 1
ATOM 5601 O O . VAL B 1 372 ? -5.93 -28.125 -23.266 1 98 372 VAL B O 1
ATOM 5604 N N . LEU B 1 373 ? -7.258 -29.766 -22.469 1 96.31 373 LEU B N 1
ATOM 5605 C CA . LEU B 1 373 ? -6.254 -30.797 -22.656 1 96.31 373 LEU B CA 1
ATOM 5606 C C . LEU B 1 373 ? -5.965 -31 -24.141 1 96.31 373 LEU B C 1
ATOM 5608 O O . LEU B 1 373 ? -4.836 -31.312 -24.531 1 96.31 373 LEU B O 1
ATOM 5612 N N . HIS B 1 374 ? -6.969 -30.844 -24.969 1 97.5 374 HIS B N 1
ATOM 5613 C CA . HIS B 1 374 ? -6.777 -30.891 -26.406 1 97.5 374 HIS B CA 1
ATOM 5614 C C . HIS B 1 374 ? -5.754 -29.859 -26.859 1 97.5 374 HIS B C 1
ATOM 5616 O O . HIS B 1 374 ? -4.809 -30.188 -27.578 1 97.5 374 HIS B O 1
ATOM 5622 N N . TRP B 1 375 ? -5.914 -28.641 -26.453 1 98.38 375 TRP B N 1
ATOM 5623 C CA . TRP B 1 375 ? -5.004 -27.562 -26.828 1 98.38 375 TRP B CA 1
ATOM 5624 C C . TRP B 1 375 ? -3.631 -27.781 -26.203 1 98.38 375 TRP B C 1
ATOM 5626 O O . TRP B 1 375 ? -2.607 -27.422 -26.797 1 98.38 375 TRP B O 1
ATOM 5636 N N . ASP B 1 376 ? -3.639 -28.312 -24.953 1 98.06 376 ASP B N 1
ATOM 5637 C CA . ASP B 1 376 ? -2.373 -28.656 -24.297 1 98.06 376 ASP B CA 1
ATOM 5638 C C . ASP B 1 376 ? -1.559 -29.625 -25.156 1 98.06 376 ASP B C 1
ATOM 5640 O O . ASP B 1 376 ? -0.402 -29.344 -25.484 1 98.06 376 ASP B O 1
ATOM 5644 N N . ASP B 1 377 ? -2.207 -30.641 -25.578 1 97.56 377 ASP B N 1
ATOM 5645 C CA . ASP B 1 377 ? -1.547 -31.656 -26.391 1 97.56 377 ASP B CA 1
ATOM 5646 C C . ASP B 1 377 ? -1.051 -31.062 -27.703 1 97.56 377 ASP B C 1
ATOM 5648 O O . ASP B 1 377 ? 0.081 -31.312 -28.125 1 97.56 377 ASP B O 1
ATOM 5652 N N . PHE B 1 378 ? -1.872 -30.344 -28.359 1 98 378 PHE B N 1
ATOM 5653 C CA . PHE B 1 378 ? -1.514 -29.688 -29.609 1 98 378 PHE B CA 1
ATOM 5654 C C . PHE B 1 378 ? -0.267 -28.828 -29.438 1 98 378 PHE B C 1
ATOM 5656 O O . PHE B 1 378 ? 0.677 -28.922 -30.219 1 98 378 PHE B O 1
ATOM 5663 N N . ALA B 1 379 ? -0.284 -28 -28.406 1 98.5 379 ALA B N 1
ATOM 5664 C CA . ALA B 1 379 ? 0.763 -27 -28.188 1 98.5 379 ALA B CA 1
ATOM 5665 C C . ALA B 1 379 ? 2.098 -27.672 -27.875 1 98.5 379 ALA B C 1
ATOM 5667 O O . ALA B 1 379 ? 3.15 -27.203 -28.312 1 98.5 379 ALA B O 1
ATOM 5668 N N . ARG B 1 380 ? 2.057 -28.734 -27.078 1 97.56 380 ARG B N 1
ATOM 5669 C CA . ARG B 1 380 ? 3.277 -29.469 -26.766 1 97.56 380 ARG B CA 1
ATOM 5670 C C . ARG B 1 380 ? 3.918 -30.031 -28.031 1 97.56 380 ARG B C 1
ATOM 5672 O O . ARG B 1 380 ? 5.129 -29.906 -28.219 1 97.56 380 ARG B O 1
ATOM 5679 N N . ARG B 1 381 ? 3.115 -30.578 -28.891 1 97.62 381 ARG B N 1
ATOM 5680 C CA . ARG B 1 381 ? 3.629 -31.109 -30.156 1 97.62 381 ARG B CA 1
ATOM 5681 C C . ARG B 1 381 ? 4.195 -29.984 -31.016 1 97.62 381 ARG B C 1
ATOM 5683 O O . ARG B 1 381 ? 5.281 -30.125 -31.578 1 97.62 381 ARG B O 1
ATOM 5690 N N . ALA B 1 382 ? 3.439 -28.953 -31.094 1 97.94 382 ALA B N 1
ATOM 5691 C CA . ALA B 1 382 ? 3.854 -27.828 -31.922 1 97.94 382 ALA B CA 1
ATOM 5692 C C . ALA B 1 382 ? 5.176 -27.234 -31.438 1 97.94 382 ALA B C 1
ATOM 5694 O O . ALA B 1 382 ? 6.066 -26.938 -32.219 1 97.94 382 ALA B O 1
ATOM 5695 N N . ALA B 1 383 ? 5.32 -27.031 -30.125 1 97.88 383 ALA B N 1
ATOM 5696 C CA . ALA B 1 383 ? 6.539 -26.469 -29.547 1 97.88 383 ALA B CA 1
ATOM 5697 C C . ALA B 1 383 ? 7.727 -27.406 -29.75 1 97.88 383 ALA B C 1
ATOM 5699 O O . ALA B 1 383 ? 8.836 -26.953 -30.031 1 97.88 383 ALA B O 1
ATOM 5700 N N . ALA B 1 384 ? 7.48 -28.688 -29.625 1 95.81 384 ALA B N 1
ATOM 5701 C CA . ALA B 1 384 ? 8.539 -29.688 -29.797 1 95.81 384 ALA B CA 1
ATOM 5702 C C . ALA B 1 384 ? 9.031 -29.719 -31.234 1 95.81 384 ALA B C 1
ATOM 5704 O O . ALA B 1 384 ? 10.188 -30.062 -31.5 1 95.81 384 ALA B O 1
ATOM 5705 N N . GLN B 1 385 ? 8.242 -29.359 -32.188 1 92.06 385 GLN B N 1
ATOM 5706 C CA . GLN B 1 385 ? 8.555 -29.422 -33.594 1 92.06 385 GLN B CA 1
ATOM 5707 C C . GLN B 1 385 ? 9.289 -28.172 -34.062 1 92.06 385 GLN B C 1
ATOM 5709 O O . GLN B 1 385 ? 9.75 -28.094 -35.188 1 92.06 385 GLN B O 1
ATOM 5714 N N . TRP B 1 386 ? 9.336 -27.172 -33.281 1 86.56 386 TRP B N 1
ATOM 5715 C CA . TRP B 1 386 ? 9.914 -25.891 -33.656 1 86.56 386 TRP B CA 1
ATOM 5716 C C . TRP B 1 386 ? 11.328 -26.062 -34.219 1 86.56 386 TRP B C 1
ATOM 5718 O O . TRP B 1 386 ? 11.695 -25.422 -35.188 1 86.56 386 TRP B O 1
ATOM 5728 N N . GLN B 1 387 ? 12.281 -26.812 -33.688 1 74.44 387 GLN B N 1
ATOM 5729 C CA . GLN B 1 387 ? 13.617 -27 -34.25 1 74.44 387 GLN B CA 1
ATOM 5730 C C . GLN B 1 387 ? 13.57 -27.797 -35.531 1 74.44 387 GLN B C 1
ATOM 5732 O O . GLN B 1 387 ? 14.445 -27.656 -36.406 1 74.44 387 GLN B O 1
ATOM 5737 N N . GLY B 1 388 ? 12.555 -28.828 -35.531 1 55.88 388 GLY B N 1
ATOM 5738 C CA . GLY B 1 388 ? 12.5 -29.609 -36.781 1 55.88 388 GLY B CA 1
ATOM 5739 C C . GLY B 1 388 ? 12.102 -28.781 -37.969 1 55.88 388 GLY B C 1
ATOM 5740 O O . GLY B 1 388 ? 12.289 -29.203 -39.125 1 55.88 388 GLY B O 1
ATOM 5741 N N . ALA B 1 389 ? 11.445 -27.797 -37.719 1 45.47 389 ALA B N 1
ATOM 5742 C CA . ALA B 1 389 ? 11.016 -26.938 -38.812 1 45.47 389 ALA B CA 1
ATOM 5743 C C . ALA B 1 389 ? 12.102 -25.906 -39.156 1 45.47 389 ALA B C 1
ATOM 5745 O O . ALA B 1 389 ? 11.945 -25.125 -40.094 1 45.47 389 ALA B O 1
ATOM 5746 N N . ALA B 1 390 ? 13.008 -25.859 -38.406 1 41.44 390 ALA B N 1
ATOM 5747 C CA . ALA B 1 390 ? 14.086 -25.016 -38.938 1 41.44 390 ALA B CA 1
ATOM 5748 C C . ALA B 1 390 ? 14.906 -25.766 -39.969 1 41.44 390 ALA B C 1
ATOM 5750 O O . ALA B 1 390 ? 15.18 -26.969 -39.812 1 41.44 390 ALA B O 1
#

Sequence (780 aa):
MRSISVLGATGSVGESAFDLLMGAGGPERFRTVALTGGANVARLAQMARALRAELAVTAWPERLADLRAALAGSGIEAAAGPQAVAEAAARPADWTLSAIVGAAGLPPGLEVLNRGGTLALANKETLVAAGPLVMARARETGARILPVDSEHSAIFQALHGENLDSVEHVTITASGGAFRDWPLERLARATVAEASRHPNWDMGQRITIDSASMFNKALEVIEAHEFFGLGVDRLRVLVHPQSIIHAMVTHRDGGSIAHLGAPDMRHAIGYALNWPARAALPVPALDLAALGSLTFAQPDEVRWPALRLAREAIGAGGAAGAVLNAAKEQALDDFIAGRIRFTDMAPAVEHALALAAREAGFAQSPRDLGEVLHWDDFARRAAAQWQGAAMRSISVLGATGSVGESAFDLLMGAGGPERFRTVALTGGANVARLAQMARALRAELAVTAWPERLADLRAALAGSGIEAAAGPQAVAEAAARPADWTLSAIVGAAGLPPGLEVLNRGGTLALANKETLVAAGPLVMARARETGARILPVDSEHSAIFQALHGENLDSVEHVTITASGGAFRDWPLERLARATVAEASRHPNWDMGQRITIDSASMFNKALEVIEAHEFFGLGVDRLRVLVHPQSIIHAMVTHRDGGSIAHLGAPDMRHAIGYALNWPARAALPVPALDLAALGSLTFAQPDEVRWPALRLAREAIGAGGAAGAVLNAAKEQALDDFIAGRIRFTDMAPAVEHALALAAREAGFAQSPRDLGEVLHWDDFARRAAAQWQGAA

Secondary structure (DSSP, 8-state):
-EEEEEESTTSHHHHHHHHHHHHTTGGGTEEEEEEEESS-HHHHHHHHHHHT-SEEEES-GGGHHHHHHHTTTS--EEEESHHHHHHHHHS--SEEEE---GGGGHHHHHHHHHTT-EEEE--HHHHHHHHHHHHHHHHHHT-EEEE-SHHHHHHHHHTTT--GGGEEEEEEEE---TTTTS-GGGGGG--HHHHT--SS----HHHHHHHHHTHHHHHHHHHHHHHHT--GGGEEEEE-TT--EEEEEEETTS-EEEEE--S-HHHHHHHHHHTTS----S-PPP-HHHH-EEE-B---TTT-HHHHHHHHHHHH-TTHHHHHHHHHHHHHHHHHTTSS-GGGHHHHHHHHHHHHTTSTTTTSPP-SHHHHHHHHHHHHHHHHTTTTT-/-EEEEEESTTSHHHHHHHHHHHHTTGGGTEEEEEEEESS-HHHHHHHHHHHT-SEEEES-GGGHHHHHHHTTTS--EEEESHHHHHHHHHS--SEEEE---GGGGHHHHHHHHHTT-EEEE--HHHHHHHHHHHHHHHHHHT-EEEE-SHHHHHHHHHTTT--GGGEEEEEEEE---TTTTS-GGGGGG--HHHHT--SS----HHHHHHHHHTHHHHHHHHHHHHHHT--GGGEEEEE-TT--EEEEEEETTS-EEEEE--S-HHHHHHHHHHTTS----S-PPP-HHHH-EEE-B---TTT-HHHHHHHHHHHH-TTHHHHHHHHHHHHHHHHHTTSS-GGGHHHHHHHHHHHHTTSTTTTSPP-SHHHHHHHHHHHHHHHHTTTTT-

Nearest PDB structures (foldseek):
  2jd0-assembly1_A  TM=9.542E-01  e=1.181E-35  Mycobacterium tuberculosis H37Rv
  4oof-assembly1_B  TM=9.595E-01  e=3.708E-35  Mycobacterium tuberculosis H37Rv
  2c82-assembly1_A  TM=9.469E-01  e=1.380E-35  Mycobacterium tuberculosis H37Rv
  4ooe-assembly1_B  TM=9.535E-01  e=6.922E-35  Mycobacterium tuberculosis H37Rv
  6mh5-assembly1_A  TM=9.329E-01  e=5.467E-33  Staphylococcus schleiferi

Solvent-accessible surface area (backbone atoms only — not comparable to full-atom values): 37799 Å² total; per-residue (Å²): 121,57,31,30,30,34,36,20,30,70,40,64,65,17,45,39,49,49,52,52,43,51,73,68,47,26,49,83,43,33,43,31,50,28,38,25,22,56,86,58,39,69,60,41,35,53,51,31,62,69,32,58,23,49,28,36,26,28,49,41,58,89,46,35,66,60,36,42,59,67,34,59,92,67,82,44,42,69,44,38,16,66,66,42,45,26,53,49,37,52,47,88,40,67,34,32,38,36,36,26,77,51,65,75,30,33,62,26,49,50,32,26,23,69,71,32,25,34,35,31,40,46,32,54,41,35,36,27,35,35,24,71,43,53,56,50,42,20,64,76,48,62,20,44,78,36,48,28,37,58,41,55,27,20,41,55,61,46,42,46,86,59,61,73,86,38,47,56,35,38,35,36,48,37,51,40,34,50,48,59,86,52,62,76,83,54,44,59,70,50,43,64,76,61,30,47,43,46,85,78,52,89,66,53,56,67,60,25,34,26,30,34,47,30,41,47,54,16,46,48,54,40,25,46,27,52,75,70,69,46,54,70,91,30,56,45,67,34,31,22,64,79,41,36,58,29,13,33,40,29,32,49,32,24,42,25,29,26,21,33,31,56,74,50,68,53,39,26,46,47,45,49,70,41,52,95,49,74,51,77,45,102,42,62,71,71,53,58,42,82,63,32,60,47,51,35,32,72,70,54,53,84,84,26,48,29,47,57,50,30,49,51,27,61,71,62,32,32,32,35,34,15,24,44,52,27,3,43,54,39,27,50,52,33,30,71,70,63,73,44,45,57,66,43,32,52,58,18,22,52,48,16,48,57,57,43,69,73,39,90,63,33,75,44,56,43,84,45,71,68,50,32,49,50,38,27,54,51,11,31,53,39,18,67,41,40,69,74,71,97,120,55,30,30,29,33,37,19,31,70,38,65,63,17,45,39,50,49,53,52,43,50,74,68,46,25,50,83,43,32,44,32,49,28,38,25,23,54,85,58,41,69,60,42,33,52,52,32,63,68,32,57,23,50,27,38,26,27,49,40,59,89,46,34,66,61,37,43,61,65,33,58,92,67,81,43,43,68,43,37,17,63,65,42,47,27,53,49,37,51,47,88,38,67,34,30,38,34,37,25,76,50,66,74,30,32,63,25,49,49,32,26,24,69,71,31,25,34,36,33,39,46,30,56,40,35,36,27,36,35,25,71,42,53,54,50,43,20,64,73,46,63,20,44,78,36,50,27,37,57,41,53,27,20,42,55,60,46,41,46,85,60,60,75,85,39,47,54,35,37,35,37,47,37,50,40,35,50,50,60,84,53,60,75,83,53,44,58,71,50,44,63,74,61,32,48,42,46,85,76,53,88,66,52,54,69,61,25,33,26,31,34,48,31,40,46,53,17,46,48,52,39,24,48,28,52,74,70,68,44,56,71,91,29,55,44,67,34,33,22,65,79,41,36,57,29,13,32,40,29,32,48,31,25,43,27,30,26,20,34,29,56,74,48,68,52,39,26,45,47,44,50,70,41,54,96,48,74,51,77,46,101,43,63,73,70,53,60,43,81,62,32,60,50,52,34,31,71,69,55,53,86,83,25,48,28,47,56,51,29,50,50,27,62,72,62,33,32,33,35,33,15,22,44,51,28,3,41,54,39,28,49,51,34,30,70,69,63,72,44,43,58,66,42,30,53,57,19,22,52,48,15,47,57,57,44,68,72,40,88,64,31,74,44,57,45,84,46,69,66,50,32,49,50,39,26,53,51,11,30,52,40,17,68,40,43,69,74,71,96

Radius of gyration: 30.54 Å; Cα contacts (8 Å, |Δi|>4): 1738; chains: 2; bounding box: 53×97×77 Å

Organism: Paracoccus denitrificans (strain Pd 1222) (NCBI:txid318586)